Protein AF-0000000074451811 (afdb_homodimer)

InterPro domains:
  IPR000383 Xaa-Pro dipeptidyl-peptidase-like domain [PF02129] (48-204)
  IPR005674 CocE/Serine esterase [TIGR00976] (49-450)
  IPR008979 Galactose-binding-like domain superfamily [SSF49785] (222-471)
  IPR013736 Xaa-Pro dipeptidyl-peptidase, C-terminal [PF08530] (235-457)
  IPR013736 Xaa-Pro dipeptidyl-peptidase, C-terminal [SM00939] (222-468)
  IPR029058 Alpha/Beta hydrolase fold [G3DSA:3.40.50.1820] (48-150)
  IPR029058 Alpha/Beta hydrolase fold [G3DSA:3.40.50.1820] (151-250)
  IPR029058 Alpha/Beta hydrolase fold [SSF53474] (48-269)

pLDDT: mean 90.66, std 14.0, range [34.38, 98.81]

Foldseek 3Di:
DDFDWDKDQWDWDADPVRDTDTDIDTHGPDPPCPDPPDPVCPPPLQQDEQEDEEVSLLVRLLVLLVPDPNYAEYEHEQYALFCADQHQADHQLFGFQVGLLVVLQVCVFVQLDWDDCLVPHDCRVVVSVVCVVPDDPGCSQVSVQCSFCDPVRVVSRNVVPLASRAHEYEYEYEPLARHVQRLLVSLAPHPYHAAYEYYNFASDQQLAGFQHLRFPCVVVVVLVCCCRRVVDPSCNSVAARYWYWFFEDDLFQLPHRYTDTAIFGANGPVGPQWDKWKFFQAPVLETHTDDPPPPPPVVDQRDKDKDKWAAWQCQQQQAFANRDRYSNRHGHWCQVNLVRFRKHKYPFAQFKWKFFFKKKWKFWKFKQFQKFKKKKFKWKAALVGIIHTFWIHMHTPQQQQHRHLVRGGTDDHPDIDMHMIIIGGGTYMRGGRIMIMMTMYRHNPPRGQHAQARMMMMTIGRPGIIMITTTGDDDPVRVVNRVPDDGDGDPHRPPPVDDDQDKAFPFDWDKDWDWDADPVQQKIKIKIKTWNGWIARPVVRKIKGKIKMKMWMDHTRRSQRTKIKMKMKMKIWHDDDPPPPDPPPDDTKMKMKMKIWMWGGHNFKIKIKMWIWMDIPNHTDDIDMDIDIHTDDSD/DDFDWDWDQWDWCADPVRDTDTDIDTHGPDPPCPDPDDPVCPPPLQQDEQEDEEVSLLVRLLVLLVPDPNYAEYEHEQYALFCADQHQADHQLFGFQVGLLVVLQVCVFVQLDWDDCLVPHDCRVVVSVVCVVPDDPGPSQVSVQCSFCDPVRVVSRNVVPLASRAHEYEYEYEPLARHVQRLLVSLAPHPYHAAYEYYNFASDQQLAGFQHLRFPCVVVVVLVCCCRRVVDPSCNSVAARYWYWFFEDDLFQLPHRYTDTAIFGANGPVGPQWDKWKFFQAPVLETHTDDPPPPPPVVDQRDKDKDKWAAWQCQQQQAFANRDRYSNRHGHWCQVNLVRFRKHKYDQAQFKWKFFFKKKKKFWKFKQFQWFKKKKFKWKAALVGIIHTFWIHMHTPQQQQHRHLVRGGTDDHPDIDMHMIIIGGGTYMRGGRIMIMMTMYRHNPPRGQHAQARMMMMTIGRPGIIMITTTGDDDPVRVVNRVPDDGDGDPHRPVPVDDDQDKAFPFDWDKDWDWDADPVQQKIKIKIKTWNGWIARPVVRKIKGKIKMKMWMDHTRRSQATKIKMKMKMKIWHDDPPPPVDPSPDDTKMKMKMKIWMWGGHNFKIKIKMWIWMDIPNHTDDIDMDIDIHTDDSD

Structure (mmCIF, N/CA/C/O backbone):
data_AF-0000000074451811-model_v1
#
loop_
_entity.id
_entity.type
_entity.pdbx_description
1 polymer 'Cocaine esterase'
#
loop_
_atom_site.group_PDB
_atom_site.id
_atom_site.type_symbol
_atom_site.label_atom_id
_atom_site.label_alt_id
_atom_site.label_comp_id
_atom_site.label_asym_id
_atom_site.label_entity_id
_atom_site.label_seq_id
_atom_site.pdbx_PDB_ins_code
_atom_site.Cartn_x
_atom_site.Cartn_y
_atom_site.Cartn_z
_atom_site.occupancy
_atom_site.B_iso_or_equiv
_atom_site.auth_seq_id
_atom_site.auth_comp_id
_atom_site.auth_asym_id
_atom_site.auth_atom_id
_atom_site.pdbx_PDB_model_num
ATOM 1 N N . MET A 1 1 ? -2.268 55.281 -1.851 1 44.53 1 MET A N 1
ATOM 2 C CA . MET A 1 1 ? -1.26 56.312 -2.16 1 44.53 1 MET A CA 1
ATOM 3 C C . MET A 1 1 ? 0.147 55.719 -2.014 1 44.53 1 MET A C 1
ATOM 5 O O . MET A 1 1 ? 0.452 55.062 -1.021 1 44.53 1 MET A O 1
ATOM 9 N N . SER A 1 2 ? 0.677 55.562 -3.072 1 57.09 2 SER A N 1
ATOM 10 C CA . SER A 1 2 ? 2.059 55.094 -3.094 1 57.09 2 SER A CA 1
ATOM 11 C C . SER A 1 2 ? 2.994 56.094 -2.426 1 57.09 2 SER A C 1
ATOM 13 O O . SER A 1 2 ? 2.938 57.312 -2.711 1 57.09 2 SER A O 1
ATOM 15 N N . TYR A 1 3 ? 3.242 55.875 -1.133 1 66.5 3 TYR A N 1
ATOM 16 C CA . TYR A 1 3 ? 4.227 56.75 -0.502 1 66.5 3 TYR A CA 1
ATOM 17 C C . TYR A 1 3 ? 5.645 56.344 -0.867 1 66.5 3 TYR A C 1
ATOM 19 O O . TYR A 1 3 ? 5.895 55.156 -1.157 1 66.5 3 TYR A O 1
ATOM 27 N N . ALA A 1 4 ? 6.281 57.406 -1.153 1 77.69 4 ALA A N 1
ATOM 28 C CA . ALA A 1 4 ? 7.715 57.156 -1.234 1 77.69 4 ALA A CA 1
ATOM 29 C C . ALA A 1 4 ? 8.242 56.594 0.088 1 77.69 4 ALA A C 1
ATOM 31 O O . ALA A 1 4 ? 7.801 57 1.161 1 77.69 4 ALA A O 1
ATOM 32 N N . VAL A 1 5 ? 8.977 55.469 0.064 1 80.88 5 VAL A N 1
ATOM 33 C CA . VAL A 1 5 ? 9.492 54.812 1.264 1 80.88 5 VAL A CA 1
ATOM 34 C C . VAL A 1 5 ? 11.016 54.875 1.272 1 80.88 5 VAL A C 1
ATOM 36 O O . VAL A 1 5 ? 11.656 54.625 0.247 1 80.88 5 VAL A O 1
ATOM 39 N N . HIS A 1 6 ? 11.539 55.469 2.402 1 82.06 6 HIS A N 1
ATOM 40 C CA . HIS A 1 6 ? 12.969 55.375 2.658 1 82.06 6 HIS A CA 1
ATOM 41 C C . HIS A 1 6 ? 13.328 54 3.258 1 82.06 6 HIS A C 1
ATOM 43 O O . HIS A 1 6 ? 12.781 53.625 4.289 1 82.06 6 HIS A O 1
ATOM 49 N N . ARG A 1 7 ? 14.281 53.281 2.586 1 83.44 7 ARG A N 1
ATOM 50 C CA . ARG A 1 7 ? 14.656 51.969 3.039 1 83.44 7 ARG A CA 1
ATOM 51 C C . ARG A 1 7 ? 16.016 51.969 3.732 1 83.44 7 ARG A C 1
ATOM 53 O O . ARG A 1 7 ? 16.969 52.562 3.217 1 83.44 7 ARG A O 1
ATOM 60 N N . ILE A 1 8 ? 16.031 51.469 4.969 1 82.56 8 ILE A N 1
ATOM 61 C CA . ILE A 1 8 ? 17.297 51.188 5.656 1 82.56 8 ILE A CA 1
ATOM 62 C C . ILE A 1 8 ? 17.578 49.688 5.613 1 82.56 8 ILE A C 1
ATOM 64 O O . ILE A 1 8 ? 16.891 48.906 6.258 1 82.56 8 ILE A O 1
ATOM 68 N N . GLN A 1 9 ? 18.609 49.406 4.879 1 78.75 9 GLN A N 1
ATOM 69 C CA . GLN A 1 9 ? 18.906 48 4.633 1 78.75 9 GLN A CA 1
ATOM 70 C C . GLN A 1 9 ? 19.281 47.281 5.926 1 78.75 9 GLN A C 1
ATOM 72 O O . GLN A 1 9 ? 18.906 46.094 6.117 1 78.75 9 GLN A O 1
ATOM 77 N N . THR A 1 10 ? 20.094 47.875 6.746 1 80.69 10 THR A N 1
ATOM 78 C CA . THR A 1 10 ? 20.453 47.25 8.023 1 80.69 10 THR A CA 1
ATOM 79 C C . THR A 1 10 ? 20.5 48.312 9.125 1 80.69 10 THR A C 1
ATOM 81 O O . THR A 1 10 ? 21.297 49.25 9.07 1 80.69 10 THR A O 1
ATOM 84 N N . ALA A 1 11 ? 19.5 48.156 10 1 82.94 11 ALA A N 1
ATOM 85 C CA . ALA A 1 11 ? 19.484 48.969 11.211 1 82.94 11 ALA A CA 1
ATOM 86 C C . ALA A 1 11 ? 19.797 48.125 12.445 1 82.94 11 ALA A C 1
ATOM 88 O O . ALA A 1 11 ? 19.312 47 12.578 1 82.94 11 ALA A O 1
ATOM 89 N N . TRP A 1 12 ? 20.75 48.594 13.25 1 84.38 12 TRP A N 1
ATOM 90 C CA . TRP A 1 12 ? 21.062 47.938 14.508 1 84.38 12 TRP A CA 1
ATOM 91 C C . TRP A 1 12 ? 20.344 48.594 15.68 1 84.38 12 TRP A C 1
ATOM 93 O O . TRP A 1 12 ? 20.578 49.781 15.969 1 84.38 12 TRP A O 1
ATOM 103 N N . ILE A 1 13 ? 19.516 47.812 16.297 1 84.94 13 ILE A N 1
ATOM 104 C CA . ILE A 1 13 ? 18.719 48.312 17.422 1 84.94 13 ILE A CA 1
ATOM 105 C C . ILE A 1 13 ? 19.312 47.812 18.734 1 84.94 13 ILE A C 1
ATOM 107 O O . ILE A 1 13 ? 19.281 46.625 19.016 1 84.94 13 ILE A O 1
ATOM 111 N N . PRO A 1 14 ? 19.875 48.688 19.531 1 87.88 14 PRO A N 1
ATOM 112 C CA . PRO A 1 14 ? 20.453 48.281 20.797 1 87.88 14 PRO A CA 1
ATOM 113 C C . PRO A 1 14 ? 19.406 47.812 21.812 1 87.88 14 PRO A C 1
ATOM 115 O O . PRO A 1 14 ? 18.375 48.469 21.969 1 87.88 14 PRO A O 1
ATOM 118 N N . MET A 1 15 ? 19.688 46.75 22.406 1 87.19 15 MET A N 1
ATOM 119 C CA . MET A 1 15 ? 18.812 46.25 23.453 1 87.19 15 MET A CA 1
ATOM 120 C C . MET A 1 15 ? 19.391 46.531 24.828 1 87.19 15 MET A C 1
ATOM 122 O O . MET A 1 15 ? 20.562 46.906 24.953 1 87.19 15 MET A O 1
ATOM 126 N N . ARG A 1 16 ? 18.641 46.312 25.828 1 86.12 16 ARG A N 1
ATOM 127 C CA . ARG A 1 16 ? 19.031 46.625 27.188 1 86.12 16 ARG A CA 1
ATOM 128 C C . ARG A 1 16 ? 20.172 45.75 27.656 1 86.12 16 ARG A C 1
ATOM 130 O O . ARG A 1 16 ? 20.984 46.156 28.484 1 86.12 16 ARG A O 1
ATOM 137 N N . ASP A 1 17 ? 20.234 44.625 27.125 1 87.5 17 ASP A N 1
ATOM 138 C CA . ASP A 1 17 ? 21.234 43.656 27.578 1 87.5 17 ASP A CA 1
ATOM 139 C C . ASP A 1 17 ? 22.531 43.781 26.766 1 87.5 17 ASP A C 1
ATOM 141 O O . ASP A 1 17 ? 23.422 42.969 26.906 1 87.5 17 ASP A O 1
ATOM 145 N N . GLY A 1 18 ? 22.516 44.719 26 1 85.56 18 GLY A N 1
ATOM 146 C CA . GLY A 1 18 ? 23.734 44.969 25.25 1 85.56 18 GLY A CA 1
ATOM 147 C C . GLY A 1 18 ? 23.734 44.312 23.875 1 85.56 18 GLY A C 1
ATOM 148 O O . GLY A 1 18 ? 24.594 44.594 23.031 1 85.56 18 GLY A O 1
ATOM 149 N N . ILE A 1 19 ? 22.719 43.5 23.641 1 83.44 19 ILE A N 1
ATOM 150 C CA . ILE A 1 19 ? 22.594 42.875 22.344 1 83.44 19 ILE A CA 1
ATOM 151 C C . ILE A 1 19 ? 22.062 43.875 21.328 1 83.44 19 ILE A C 1
ATOM 153 O O . ILE A 1 19 ? 21.312 44.781 21.672 1 83.44 19 ILE A O 1
ATOM 157 N N . ARG A 1 20 ? 22.562 43.688 20.078 1 83.56 20 ARG A N 1
ATOM 158 C CA . ARG A 1 20 ? 22.031 44.5 19 1 83.56 20 ARG A CA 1
ATOM 159 C C . ARG A 1 20 ? 21.188 43.656 18.047 1 83.56 20 ARG A C 1
ATOM 161 O O . ARG A 1 20 ? 21.656 42.656 17.531 1 83.56 20 ARG A O 1
ATOM 168 N N . LEU A 1 21 ? 19.984 44.094 17.797 1 85.69 21 LEU A N 1
ATOM 169 C CA . LEU A 1 21 ? 19.094 43.406 16.875 1 85.69 21 LEU A CA 1
ATOM 170 C C . LEU A 1 21 ? 19.203 44 15.477 1 85.69 21 LEU A C 1
ATOM 172 O O . LEU A 1 21 ? 19.281 45.219 15.32 1 85.69 21 LEU A O 1
ATOM 176 N N . ALA A 1 22 ? 19.438 43.125 14.516 1 83.94 22 ALA A N 1
ATOM 177 C CA . ALA A 1 22 ? 19.438 43.594 13.125 1 83.94 22 ALA A CA 1
ATOM 178 C C . ALA A 1 22 ? 18 43.688 12.594 1 83.94 22 ALA A C 1
ATOM 180 O O . ALA A 1 22 ? 17.156 42.844 12.875 1 83.94 22 ALA A O 1
ATOM 181 N N . ALA A 1 23 ? 17.719 44.844 11.922 1 86.12 23 ALA A N 1
ATOM 182 C CA . ALA A 1 23 ? 16.406 45.031 11.312 1 86.12 23 ALA A CA 1
ATOM 183 C C . ALA A 1 23 ? 16.516 45.75 9.961 1 86.12 23 ALA A C 1
ATOM 185 O O . ALA A 1 23 ? 17.453 46.531 9.742 1 86.12 23 ALA A O 1
ATOM 186 N N . LYS A 1 24 ? 15.672 45.406 9.078 1 83.62 24 LYS A N 1
ATOM 187 C CA . LYS A 1 24 ? 15.422 46.219 7.883 1 83.62 24 LYS A CA 1
ATOM 188 C C . LYS A 1 24 ? 14.219 47.125 8.07 1 83.62 24 LYS A C 1
ATOM 190 O O . LYS A 1 24 ? 13.172 46.688 8.555 1 83.62 24 LYS A O 1
ATOM 195 N N . LEU A 1 25 ? 14.391 48.375 7.762 1 83.06 25 LEU A N 1
ATOM 196 C CA . LEU A 1 25 ? 13.336 49.344 8.031 1 83.06 25 LEU A CA 1
ATOM 197 C C . LEU A 1 25 ? 12.82 49.969 6.738 1 83.06 25 LEU A C 1
ATOM 199 O O . LEU A 1 25 ? 13.594 50.25 5.824 1 83.06 25 LEU A O 1
ATOM 203 N N . TRP A 1 26 ? 11.539 50.062 6.621 1 82.62 26 TRP A N 1
ATOM 204 C CA . TRP A 1 26 ? 10.836 50.844 5.605 1 82.62 26 TRP A CA 1
ATOM 205 C C . TRP A 1 26 ? 10.102 52.031 6.23 1 82.62 26 TRP A C 1
ATOM 207 O O . TRP A 1 26 ? 9.102 51.844 6.934 1 82.62 26 TRP A O 1
ATOM 217 N N . ILE A 1 27 ? 10.562 53.25 5.949 1 80.25 27 ILE A N 1
ATOM 218 C CA . ILE A 1 27 ? 10.039 54.438 6.594 1 80.25 27 ILE A CA 1
ATOM 219 C C . ILE A 1 27 ? 9.336 55.312 5.559 1 80.25 27 ILE A C 1
ATOM 221 O O . ILE A 1 27 ? 9.945 55.75 4.574 1 80.25 27 ILE A O 1
ATOM 225 N N . PRO A 1 28 ? 8.031 55.531 5.758 1 78.44 28 PRO A N 1
ATOM 226 C CA . PRO A 1 28 ? 7.355 56.438 4.824 1 78.44 28 PRO A CA 1
ATOM 227 C C . PRO A 1 28 ? 7.945 57.844 4.848 1 78.44 28 PRO A C 1
ATOM 229 O O . PRO A 1 28 ? 8.32 58.344 5.91 1 78.44 28 PRO A O 1
ATOM 232 N N . GLU A 1 29 ? 8.266 58.406 3.65 1 73.19 29 GLU A N 1
ATOM 233 C CA . GLU A 1 29 ? 8.75 59.781 3.553 1 73.19 29 GLU A CA 1
ATOM 234 C C . GLU A 1 29 ? 7.629 60.781 3.83 1 73.19 29 GLU A C 1
ATOM 236 O O . GLU A 1 29 ? 6.625 60.812 3.113 1 73.19 29 GLU A O 1
ATOM 241 N N . LEU A 1 30 ? 7.398 61.094 5 1 59.97 30 LEU A N 1
ATOM 242 C CA . LEU A 1 30 ? 6.375 62.062 5.328 1 59.97 30 LEU A CA 1
ATOM 243 C C . LEU A 1 30 ? 6.855 63.469 4.996 1 59.97 30 LEU A C 1
ATOM 245 O O . LEU A 1 30 ? 8.055 63.75 5.02 1 59.97 30 LEU A O 1
ATOM 249 N N . GLU A 1 31 ? 6.137 64.25 4.141 1 52.66 31 GLU A N 1
ATOM 250 C CA . GLU A 1 31 ? 6.465 65.688 3.809 1 52.66 31 GLU A CA 1
ATOM 251 C C . GLU A 1 31 ? 7.191 66.375 4.961 1 52.66 31 GLU A C 1
ATOM 253 O O . GLU A 1 31 ? 8.031 67.25 4.742 1 52.66 31 GLU A O 1
ATOM 258 N N . GLU A 1 32 ? 6.656 66.438 6.184 1 47.97 32 GLU A N 1
ATOM 259 C CA . GLU A 1 32 ? 7.352 67.188 7.215 1 47.97 32 GLU A CA 1
ATOM 260 C C . GLU A 1 32 ? 8.664 66.5 7.605 1 47.97 32 GLU A C 1
ATOM 262 O O . GLU A 1 32 ? 8.75 65.25 7.664 1 47.97 32 GLU A O 1
ATOM 267 N N . LYS A 1 33 ? 9.875 67.25 7.539 1 47.31 33 LYS A N 1
ATOM 268 C CA . LYS A 1 33 ? 11.289 66.938 7.738 1 47.31 33 LYS A CA 1
ATOM 269 C C . LYS A 1 33 ? 11.508 66 8.938 1 47.31 33 LYS A C 1
ATOM 271 O O . LYS A 1 33 ? 11.633 66.5 10.07 1 47.31 33 LYS A O 1
ATOM 276 N N . THR A 1 34 ? 10.852 64.938 9.078 1 42.09 34 THR A N 1
ATOM 277 C CA . THR A 1 34 ? 11.312 64.125 10.18 1 42.09 34 THR A CA 1
ATOM 278 C C . THR A 1 34 ? 12.773 63.719 9.992 1 42.09 34 THR A C 1
ATOM 280 O O . THR A 1 34 ? 13.148 63.188 8.945 1 42.09 34 THR A O 1
ATOM 283 N N . SER A 1 35 ? 13.758 64.438 10.57 1 38.16 35 SER A N 1
ATOM 284 C CA . SER A 1 35 ? 15.211 64.312 10.555 1 38.16 35 SER A CA 1
ATOM 285 C C . SER A 1 35 ? 15.594 62.812 10.625 1 38.16 35 SER A C 1
ATOM 287 O O . SER A 1 35 ? 14.898 62.031 11.266 1 38.16 35 SER A O 1
ATOM 289 N N . GLU A 1 36 ? 16.406 62.344 9.781 1 41.03 36 GLU A N 1
ATOM 290 C CA . GLU A 1 36 ? 17.062 61.031 9.625 1 41.03 36 GLU A CA 1
ATOM 291 C C . GLU A 1 36 ? 17.422 60.438 10.984 1 41.03 36 GLU A C 1
ATOM 293 O O . GLU A 1 36 ? 17.891 59.281 11.055 1 41.03 36 GLU A O 1
ATOM 298 N N . THR A 1 37 ? 17.844 61.406 11.984 1 37.34 37 THR A N 1
ATOM 299 C CA . THR A 1 37 ? 18.703 60.875 13.047 1 37.34 37 THR A CA 1
ATOM 300 C C . THR A 1 37 ? 18.031 59.688 13.75 1 37.34 37 THR A C 1
ATOM 302 O O . THR A 1 37 ? 18.641 58.625 13.891 1 37.34 37 THR A O 1
ATOM 305 N N . SER A 1 38 ? 17.609 59.844 15.195 1 38.75 38 SER A N 1
ATOM 306 C CA . SER A 1 38 ? 17.422 58.875 16.266 1 38.75 38 SER A CA 1
ATOM 307 C C . SER A 1 38 ? 16.109 58.125 16.094 1 38.75 38 SER A C 1
ATOM 309 O O . SER A 1 38 ? 15.023 58.719 16.172 1 38.75 38 SER A O 1
ATOM 311 N N . LEU A 1 39 ? 15.953 57.219 15.219 1 44.31 39 LEU A N 1
ATOM 312 C CA . LEU A 1 39 ? 14.914 56.25 15.508 1 44.31 39 LEU A CA 1
ATOM 313 C C . LEU A 1 39 ? 14.648 56.156 17 1 44.31 39 LEU A C 1
ATOM 315 O O . LEU A 1 39 ? 15.18 55.25 17.672 1 44.31 39 LEU A O 1
ATOM 319 N N . GLU A 1 40 ? 14.852 57.125 17.797 1 42.16 40 GLU A N 1
ATOM 320 C CA . GLU A 1 40 ? 14.469 57.062 19.203 1 42.16 40 GLU A CA 1
ATOM 321 C C . GLU A 1 40 ? 13 56.656 19.344 1 42.16 40 GLU A C 1
ATOM 323 O O . GLU A 1 40 ? 12.102 57.469 19.141 1 42.16 40 GLU A O 1
ATOM 328 N N . VAL A 1 41 ? 12.602 55.438 19.203 1 46.09 41 VAL A N 1
ATOM 329 C CA . VAL A 1 41 ? 11.336 54.812 19.578 1 46.09 41 VAL A CA 1
ATOM 330 C C . VAL A 1 41 ? 10.727 55.562 20.766 1 46.09 41 VAL A C 1
ATOM 332 O O . VAL A 1 41 ? 9.547 55.406 21.078 1 46.09 41 VAL A O 1
ATOM 335 N N . GLU A 1 42 ? 11.484 56.375 21.578 1 44.81 42 GLU A N 1
ATOM 336 C CA . GLU A 1 42 ? 10.953 57 22.781 1 44.81 42 GLU A CA 1
ATOM 337 C C . GLU A 1 42 ? 10.047 58.188 22.438 1 44.81 42 GLU A C 1
ATOM 339 O O . GLU A 1 42 ? 9.188 58.562 23.234 1 44.81 42 GLU A O 1
ATOM 344 N N . LYS A 1 43 ? 10.328 58.938 21.516 1 43.44 43 LYS A N 1
ATOM 345 C CA . LYS A 1 43 ? 9.633 60.219 21.406 1 43.44 43 LYS A CA 1
ATOM 346 C C . LYS A 1 43 ? 8.234 60.031 20.844 1 43.44 43 LYS A C 1
ATOM 348 O O . LYS A 1 43 ? 7.434 60.969 20.828 1 43.44 43 LYS A O 1
ATOM 353 N N . TYR A 1 44 ? 7.992 59.156 20.031 1 45.97 44 TYR A N 1
ATOM 354 C CA . TYR A 1 44 ? 6.621 59.062 19.547 1 45.97 44 TYR A CA 1
ATOM 355 C C . TYR A 1 44 ? 5.754 58.219 20.484 1 45.97 44 TYR A C 1
ATOM 357 O O . TYR A 1 44 ? 6.211 57.219 21.031 1 45.97 44 TYR A O 1
ATOM 365 N N . PRO A 1 45 ? 4.773 58.938 21.156 1 54.19 45 PRO A N 1
ATOM 366 C CA . PRO A 1 45 ? 3.812 58.062 21.875 1 54.19 45 PRO A CA 1
ATOM 367 C C . PRO A 1 45 ? 3.508 56.781 21.125 1 54.19 45 PRO A C 1
ATOM 369 O O . PRO A 1 45 ? 3.055 56.812 19.984 1 54.19 45 PRO A O 1
ATOM 372 N N . ALA A 1 46 ? 4.215 55.75 21.297 1 66.06 46 ALA A N 1
ATOM 373 C CA . ALA A 1 46 ? 4.426 54.562 20.453 1 66.06 46 ALA A CA 1
ATOM 374 C C . ALA A 1 46 ? 3.156 53.719 20.359 1 66.06 46 ALA A C 1
ATOM 376 O O . ALA A 1 46 ? 2.619 53.281 21.375 1 66.06 46 ALA A O 1
ATOM 377 N N . ILE A 1 47 ? 2.166 54.188 19.391 1 84 47 ILE A N 1
ATOM 378 C CA . ILE A 1 47 ? 1.085 53.281 19 1 84 47 ILE A CA 1
ATOM 379 C C . ILE A 1 47 ? 1.638 52.156 18.125 1 84 47 ILE A C 1
ATOM 381 O O . ILE A 1 47 ? 2.164 52.406 17.031 1 84 47 ILE A O 1
ATOM 385 N N . LEU A 1 48 ? 1.604 51 18.703 1 90.62 48 LEU A N 1
ATOM 386 C CA . LEU A 1 48 ? 2.242 49.844 18.047 1 90.62 48 LEU A CA 1
ATOM 387 C C . LEU A 1 48 ? 1.225 48.75 17.75 1 90.62 48 LEU A C 1
ATOM 389 O O . LEU A 1 48 ? 0.312 48.531 18.547 1 90.62 48 LEU A O 1
ATOM 393 N N . GLY A 1 49 ? 1.271 48.156 16.547 1 94.5 49 GLY A N 1
ATOM 394 C CA . GLY A 1 49 ? 0.633 46.906 16.203 1 94.5 49 GLY A CA 1
ATOM 395 C C . GLY A 1 49 ? 1.624 45.781 15.898 1 94.5 49 GLY A C 1
ATOM 396 O O . GLY A 1 49 ? 2.695 46.062 15.344 1 94.5 49 GLY A O 1
ATOM 397 N N . MET A 1 50 ? 1.276 44.562 16.297 1 95.62 50 MET A N 1
ATOM 398 C CA . MET A 1 50 ? 2.135 43.438 15.977 1 95.62 50 MET A CA 1
ATOM 399 C C . MET A 1 50 ? 1.442 42.5 15 1 95.62 50 MET A C 1
ATOM 401 O O . MET A 1 50 ? 0.243 42.25 15.117 1 95.62 50 MET A O 1
ATOM 405 N N . TYR A 1 51 ? 2.139 42.125 14.008 1 94.75 51 TYR A N 1
ATOM 406 C CA . TYR A 1 51 ? 1.695 41.25 12.93 1 94.75 51 TYR A CA 1
ATOM 407 C C . TYR A 1 51 ? 2.645 40.062 12.75 1 94.75 51 TYR A C 1
ATOM 409 O O . TYR A 1 51 ? 3.854 40.25 12.602 1 94.75 51 TYR A O 1
ATOM 417 N N . GLY A 1 52 ? 2.102 38.844 12.828 1 96.5 52 GLY A N 1
ATOM 418 C CA . GLY A 1 52 ? 3.008 37.75 12.633 1 96.5 52 GLY A CA 1
ATOM 419 C C . GLY A 1 52 ? 2.289 36.406 12.414 1 96.5 52 GLY A C 1
ATOM 420 O O . GLY A 1 52 ? 1.114 36.281 12.766 1 96.5 52 GLY A O 1
ATOM 421 N N . LYS A 1 53 ? 2.975 35.469 11.766 1 96.94 53 LYS A N 1
ATOM 422 C CA . LYS A 1 53 ? 2.529 34.094 11.516 1 96.94 53 LYS A CA 1
ATOM 423 C C . LYS A 1 53 ? 3.426 33.094 12.227 1 96.94 53 LYS A C 1
ATOM 425 O O . LYS A 1 53 ? 4.641 33.281 12.32 1 96.94 53 LYS A O 1
ATOM 430 N N . SER A 1 54 ? 2.828 32 12.68 1 96.44 54 SER A N 1
ATOM 431 C CA . SER A 1 54 ? 3.6 30.953 13.352 1 96.44 54 SER A CA 1
ATOM 432 C C . SER A 1 54 ? 4.359 31.516 14.547 1 96.44 54 SER A C 1
ATOM 434 O O . SER A 1 54 ? 3.775 32.188 15.406 1 96.44 54 SER A O 1
ATOM 436 N N . TRP A 1 55 ? 5.656 31.453 14.531 1 93.69 55 TRP A N 1
ATOM 437 C CA . TRP A 1 55 ? 6.465 32 15.625 1 93.69 55 TRP A CA 1
ATOM 438 C C . TRP A 1 55 ? 6.133 33.469 15.883 1 93.69 55 TRP A C 1
ATOM 440 O O . TRP A 1 55 ? 6.027 33.875 17.031 1 93.69 55 TRP A O 1
ATOM 450 N N . GLY A 1 56 ? 5.949 34.188 14.82 1 95.75 56 GLY A N 1
ATOM 451 C CA . GLY A 1 56 ? 5.559 35.594 14.961 1 95.75 56 GLY A CA 1
ATOM 452 C C . GLY A 1 56 ? 4.184 35.781 15.578 1 95.75 56 GLY A C 1
ATOM 453 O O . GLY A 1 56 ? 3.941 36.719 16.297 1 95.75 56 GLY A O 1
ATOM 454 N N . GLY A 1 57 ? 3.293 34.844 15.227 1 96.75 57 GLY A N 1
ATOM 455 C CA . GLY A 1 57 ? 1.977 34.875 15.844 1 96.75 57 GLY A CA 1
ATOM 456 C C . GLY A 1 57 ? 2.01 34.562 17.328 1 96.75 57 GLY A C 1
ATOM 457 O O . GLY A 1 57 ? 1.31 35.188 18.109 1 96.75 57 GLY A O 1
ATOM 458 N N . PHE A 1 58 ? 2.852 33.625 17.734 1 95.62 58 PHE A N 1
ATOM 459 C CA . PHE A 1 58 ? 3.051 33.281 19.141 1 95.62 58 PHE A CA 1
ATOM 460 C C . PHE A 1 58 ? 3.543 34.5 19.906 1 95.62 58 PHE A C 1
ATOM 462 O O . PHE A 1 58 ? 3.002 34.844 20.969 1 95.62 58 PHE A O 1
ATOM 469 N N . ASN A 1 59 ? 4.527 35.125 19.328 1 96.5 59 ASN A N 1
ATOM 470 C CA . ASN A 1 59 ? 5.137 36.281 19.984 1 96.5 59 ASN A CA 1
ATOM 471 C C . ASN A 1 59 ? 4.125 37.406 20.188 1 96.5 59 ASN A C 1
ATOM 473 O O . ASN A 1 59 ? 4.121 38.031 21.234 1 96.5 59 ASN A O 1
ATOM 477 N N . GLY A 1 60 ? 3.348 37.656 19.109 1 97.25 60 GLY A N 1
ATOM 478 C CA . GLY A 1 60 ? 2.316 38.656 19.25 1 97.25 60 GLY A CA 1
ATOM 479 C C . GLY A 1 60 ? 1.392 38.406 20.422 1 97.25 60 GLY A C 1
ATOM 480 O O . GLY A 1 60 ? 1.111 39.312 21.219 1 97.25 60 GLY A O 1
ATOM 481 N N . LEU A 1 61 ? 0.938 37.219 20.594 1 98.12 61 LEU A N 1
ATOM 482 C CA . LEU A 1 61 ? 0.05 36.844 21.688 1 98.12 61 LEU A CA 1
ATOM 483 C C . LEU A 1 61 ? 0.764 36.938 23.031 1 98.12 61 LEU A C 1
ATOM 485 O O . LEU A 1 61 ? 0.202 37.469 24 1 98.12 61 LEU A O 1
ATOM 489 N N . GLN A 1 62 ? 1.956 36.5 23.109 1 97.94 62 GLN A N 1
ATOM 490 C CA . GLN A 1 62 ? 2.717 36.469 24.359 1 97.94 62 GLN A CA 1
ATOM 491 C C . GLN A 1 62 ? 3.068 37.875 24.812 1 97.94 62 GLN A C 1
ATOM 493 O O . GLN A 1 62 ? 3.016 38.188 26 1 97.94 62 GLN A O 1
ATOM 498 N N . VAL A 1 63 ? 3.467 38.719 23.859 1 97.06 63 VAL A N 1
ATOM 499 C CA . VAL A 1 63 ? 3.75 40.094 24.188 1 97.06 63 VAL A CA 1
ATOM 500 C C . VAL A 1 63 ? 2.469 40.781 24.641 1 97.06 63 VAL A C 1
ATOM 502 O O . VAL A 1 63 ? 2.477 41.562 25.609 1 97.06 63 VAL A O 1
ATOM 505 N N . ALA A 1 64 ? 1.371 40.562 23.969 1 97.88 64 ALA A N 1
ATOM 506 C CA . ALA A 1 64 ? 0.09 41.156 24.359 1 97.88 64 ALA A CA 1
ATOM 507 C C . ALA A 1 64 ? -0.27 40.781 25.797 1 97.88 64 ALA A C 1
ATOM 509 O O . ALA A 1 64 ? -0.822 41.594 26.531 1 97.88 64 ALA A O 1
ATOM 510 N N . ALA A 1 65 ? 0.02 39.594 26.188 1 97.44 65 ALA A N 1
ATOM 511 C CA . ALA A 1 65 ? -0.29 39.125 27.531 1 97.44 65 ALA A CA 1
ATOM 512 C C . ALA A 1 65 ? 0.495 39.875 28.578 1 97.44 65 ALA A C 1
ATOM 514 O O . ALA A 1 65 ? 0.088 39.938 29.75 1 97.44 65 ALA A O 1
ATOM 515 N N . ARG A 1 66 ? 1.568 40.469 28.156 1 96.31 66 ARG A N 1
ATOM 516 C CA . ARG A 1 66 ? 2.375 41.281 29.062 1 96.31 66 ARG A CA 1
ATOM 517 C C . ARG A 1 66 ? 1.843 42.719 29.156 1 96.31 66 ARG A C 1
ATOM 519 O O . ARG A 1 66 ? 2.279 43.5 30 1 96.31 66 ARG A O 1
ATOM 526 N N . GLN A 1 67 ? 1.105 43.156 28.312 1 95.12 67 GLN A N 1
ATOM 527 C CA . GLN A 1 67 ? 0.324 44.375 28.328 1 95.12 67 GLN A CA 1
ATOM 528 C C . GLN A 1 67 ? 1.227 45.625 28.219 1 95.12 67 GLN A C 1
ATOM 530 O O . GLN A 1 67 ? 1.126 46.531 29.016 1 95.12 67 GLN A O 1
ATOM 535 N N . PRO A 1 68 ? 2.066 45.562 27.297 1 93.62 68 PRO A N 1
ATOM 536 C CA . PRO A 1 68 ? 2.779 46.812 27.109 1 93.62 68 PRO A CA 1
ATOM 537 C C . PRO A 1 68 ? 1.85 47.969 26.734 1 93.62 68 PRO A C 1
ATOM 539 O O . PRO A 1 68 ? 0.93 47.781 25.938 1 93.62 68 PRO A O 1
ATOM 542 N N . THR A 1 69 ? 2.113 49.125 27.156 1 90.94 69 THR A N 1
ATOM 543 C CA . THR A 1 69 ? 1.218 50.281 27 1 90.94 69 THR A CA 1
ATOM 544 C C . THR A 1 69 ? 1.142 50.688 25.531 1 90.94 69 THR A C 1
ATOM 546 O O . THR A 1 69 ? 0.097 51.156 25.062 1 90.94 69 THR A O 1
ATOM 549 N N . ALA A 1 70 ? 2.203 50.469 24.844 1 91.62 70 ALA A N 1
ATOM 550 C CA . ALA A 1 70 ? 2.289 50.938 23.469 1 91.62 70 ALA A CA 1
ATOM 551 C C . ALA A 1 70 ? 1.523 50.031 22.531 1 91.62 70 ALA A C 1
ATOM 553 O O . ALA A 1 70 ? 1.105 50.438 21.438 1 91.62 70 ALA A O 1
ATOM 554 N N . LEU A 1 71 ? 1.316 48.812 22.906 1 95.19 71 LEU A N 1
ATOM 555 C CA . LEU A 1 71 ? 0.688 47.812 22.016 1 95.19 71 LEU A CA 1
ATOM 556 C C . LEU A 1 71 ? -0.829 48 22.016 1 95.19 71 LEU A C 1
ATOM 558 O O . LEU A 1 71 ? -1.477 47.781 23.047 1 95.19 71 LEU A O 1
ATOM 562 N N . LYS A 1 72 ? -1.375 48.312 20.859 1 96.06 72 LYS A N 1
ATOM 563 C CA . LYS A 1 72 ? -2.799 48.625 20.797 1 96.06 72 LYS A CA 1
ATOM 564 C C . LYS A 1 72 ? -3.594 47.5 20.188 1 96.06 72 LYS A C 1
ATOM 566 O O . LYS A 1 72 ? -4.797 47.375 20.406 1 96.06 72 LYS A O 1
ATOM 571 N N . THR A 1 73 ? -2.932 46.656 19.391 1 97.81 73 THR A N 1
ATOM 572 C CA . THR A 1 73 ? -3.602 45.531 18.781 1 97.81 73 THR A CA 1
ATOM 573 C C . THR A 1 73 ? -2.584 44.562 18.188 1 97.81 73 THR A C 1
ATOM 575 O O . THR A 1 73 ? -1.409 44.875 18.047 1 97.81 73 THR A O 1
ATOM 578 N N . ILE A 1 74 ? -3.047 43.312 17.938 1 98.19 74 ILE A N 1
ATOM 579 C CA . ILE A 1 74 ? -2.193 42.312 17.297 1 98.19 74 ILE A CA 1
ATOM 580 C C . ILE A 1 74 ? -2.988 41.562 16.234 1 98.19 74 ILE A C 1
ATOM 582 O O . ILE A 1 74 ? -4.215 41.469 16.312 1 98.19 74 ILE A O 1
ATOM 586 N N . ILE A 1 75 ? -2.346 41.094 15.195 1 98.56 75 ILE A N 1
ATOM 587 C CA . ILE A 1 75 ? -2.811 40.125 14.227 1 98.56 75 ILE A CA 1
ATOM 588 C C . ILE A 1 75 ? -1.943 38.875 14.32 1 98.56 75 ILE A C 1
ATOM 590 O O . ILE A 1 75 ? -0.735 38.906 14.078 1 98.56 75 ILE A O 1
ATOM 594 N N . SER A 1 76 ? -2.525 37.781 14.711 1 98.44 76 SER A N 1
ATOM 595 C CA . SER A 1 76 ? -1.823 36.5 14.906 1 98.44 76 SER A CA 1
ATOM 596 C C . SER A 1 76 ? -2.355 35.438 13.969 1 98.44 76 SER A C 1
ATOM 598 O O . SER A 1 76 ? -3.541 35.094 14.008 1 98.44 76 SER A O 1
ATOM 600 N N . ALA A 1 77 ? -1.442 34.906 13.117 1 98.12 77 ALA A N 1
ATOM 601 C CA . ALA A 1 77 ? -1.846 33.875 12.164 1 98.12 77 ALA A CA 1
ATOM 602 C C . ALA A 1 77 ? -1.177 32.531 12.477 1 98.12 77 ALA A C 1
ATOM 604 O O . ALA A 1 77 ? 0.003 32.5 12.828 1 98.12 77 ALA A O 1
ATOM 605 N N . ASP A 1 78 ? -1.97 31.469 12.391 1 97.38 78 ASP A N 1
ATOM 606 C CA . ASP A 1 78 ? -1.459 30.109 12.477 1 97.38 78 ASP A CA 1
ATOM 607 C C . ASP A 1 78 ? -0.59 29.922 13.719 1 97.38 78 ASP A C 1
ATOM 609 O O . ASP A 1 78 ? 0.551 29.469 13.625 1 97.38 78 ASP A O 1
ATOM 613 N N . SER A 1 79 ? -1.111 30.25 14.836 1 96.56 79 SER A N 1
ATOM 614 C CA . SER A 1 79 ? -0.432 30.141 16.125 1 96.56 79 SER A CA 1
ATOM 615 C C . SER A 1 79 ? -1.31 29.422 17.141 1 96.56 79 SER A C 1
ATOM 617 O O . SER A 1 79 ? -2.363 28.891 16.797 1 96.56 79 SER A O 1
ATOM 619 N N . SER A 1 80 ? -0.795 29.328 18.406 1 95.44 80 SER A N 1
ATOM 620 C CA . SER A 1 80 ? -1.55 28.578 19.406 1 95.44 80 SER A CA 1
ATOM 621 C C . SER A 1 80 ? -1.554 29.297 20.75 1 95.44 80 SER A C 1
ATOM 623 O O . SER A 1 80 ? -0.633 30.062 21.047 1 95.44 80 SER A O 1
ATOM 625 N N . ASP A 1 81 ? -2.627 29.078 21.453 1 97.19 81 ASP A N 1
ATOM 626 C CA . ASP A 1 81 ? -2.764 29.578 22.812 1 97.19 81 ASP A CA 1
ATOM 627 C C . ASP A 1 81 ? -2.193 28.594 23.828 1 97.19 81 ASP A C 1
ATOM 629 O O . ASP A 1 81 ? -2.002 28.922 25 1 97.19 81 ASP A O 1
ATOM 633 N N . ASP A 1 82 ? -1.93 27.391 23.375 1 96.81 82 ASP A N 1
ATOM 634 C CA . ASP A 1 82 ? -1.435 26.312 24.234 1 96.81 82 ASP A CA 1
ATOM 635 C C . ASP A 1 82 ? -0.321 25.531 23.547 1 96.81 82 ASP A C 1
ATOM 637 O O . ASP A 1 82 ? -0.579 24.766 22.609 1 96.81 82 ASP A O 1
ATOM 641 N N . ARG A 1 83 ? 0.835 25.594 24.078 1 96.25 83 ARG A N 1
ATOM 642 C CA . ARG A 1 83 ? 2.027 25.078 23.406 1 96.25 83 ARG A CA 1
ATOM 643 C C . ARG A 1 83 ? 2.109 23.562 23.547 1 96.25 83 ARG A C 1
ATOM 645 O O . ARG A 1 83 ? 2.877 22.906 22.828 1 96.25 83 ARG A O 1
ATOM 652 N N . TYR A 1 84 ? 1.343 22.906 24.453 1 96.31 84 TYR A N 1
ATOM 653 C CA . TYR A 1 84 ? 1.388 21.453 24.641 1 96.31 84 TYR A CA 1
ATOM 654 C C . TYR A 1 84 ? 0.328 20.766 23.797 1 96.31 84 TYR A C 1
ATOM 656 O O . TYR A 1 84 ? 0.626 19.797 23.078 1 96.31 84 TYR A O 1
ATOM 664 N N . VAL A 1 85 ? -0.876 21.188 23.75 1 90.44 85 VAL A N 1
ATOM 665 C CA . VAL A 1 85 ? -2.029 20.438 23.266 1 90.44 85 VAL A CA 1
ATOM 666 C C . VAL A 1 85 ? -2.156 20.625 21.75 1 90.44 85 VAL A C 1
ATOM 668 O O . VAL A 1 85 ? -2.707 19.75 21.062 1 90.44 85 VAL A O 1
ATOM 671 N N . ASP A 1 86 ? -1.768 21.688 21.172 1 87.94 86 ASP A N 1
ATOM 672 C CA . ASP A 1 86 ? -2.059 21.906 19.766 1 87.94 86 ASP A CA 1
ATOM 673 C C . ASP A 1 86 ? -0.854 22.516 19.047 1 87.94 86 ASP A C 1
ATOM 675 O O . ASP A 1 86 ? -1.004 23.422 18.234 1 87.94 86 ASP A O 1
ATOM 679 N N . ASP A 1 87 ? 0.288 22.203 19.359 1 92.69 87 ASP A N 1
ATOM 680 C CA . ASP A 1 87 ? 1.497 22.594 18.641 1 92.69 87 ASP A CA 1
ATOM 681 C C . ASP A 1 87 ? 2.178 21.375 18.016 1 92.69 87 ASP A C 1
ATOM 683 O O . ASP A 1 87 ? 1.564 20.312 17.891 1 92.69 87 ASP A O 1
ATOM 687 N N . ILE A 1 88 ? 3.324 21.516 17.516 1 94.62 88 ILE A N 1
ATOM 688 C CA . ILE A 1 88 ? 4 20.531 16.688 1 94.62 88 ILE A CA 1
ATOM 689 C C . ILE A 1 88 ? 4.598 19.438 17.562 1 94.62 88 ILE A C 1
ATOM 691 O O . ILE A 1 88 ? 5.27 18.531 17.062 1 94.62 88 ILE A O 1
ATOM 695 N N . HIS A 1 89 ? 4.32 19.422 18.906 1 96.12 89 HIS A N 1
ATOM 696 C CA . HIS A 1 89 ? 5.031 18.547 19.828 1 96.12 89 HIS A CA 1
ATOM 697 C C . HIS A 1 89 ? 4.156 17.359 20.266 1 96.12 89 HIS A C 1
ATOM 699 O O . HIS A 1 89 ? 4.516 16.203 20.047 1 96.12 89 HIS A O 1
ATOM 705 N N . TYR A 1 90 ? 3.012 17.703 20.844 1 96.81 90 TYR A N 1
ATOM 706 C CA . TYR A 1 90 ? 2.104 16.703 21.391 1 96.81 90 TYR A CA 1
ATOM 707 C C . TYR A 1 90 ? 0.668 16.969 20.953 1 96.81 90 TYR A C 1
ATOM 709 O O . TYR A 1 90 ? 0.293 18.125 20.719 1 96.81 90 TYR A O 1
ATOM 717 N N . ARG A 1 91 ? -0.095 15.953 20.844 1 96.12 91 ARG A N 1
ATOM 718 C CA . ARG A 1 91 ? -1.534 15.992 20.609 1 96.12 91 ARG A CA 1
ATOM 719 C C . ARG A 1 91 ? -2.24 14.836 21.297 1 96.12 91 ARG A C 1
ATOM 721 O O . ARG A 1 91 ? -1.851 13.672 21.141 1 96.12 91 ARG A O 1
ATOM 728 N N . GLY A 1 92 ? -3.26 15.117 22.062 1 96.94 92 GLY A N 1
ATOM 729 C CA . GLY A 1 92 ? -3.973 14.07 22.781 1 96.94 92 GLY A CA 1
ATOM 730 C C . GLY A 1 92 ? -3.08 13.273 23.719 1 96.94 92 GLY A C 1
ATOM 731 O O . GLY A 1 92 ? -3.314 12.086 23.953 1 96.94 92 GLY A O 1
ATOM 732 N N . GLY A 1 93 ? -2.016 13.875 24.156 1 97.56 93 GLY A N 1
ATOM 733 C CA . GLY A 1 93 ? -1.078 13.195 25.031 1 97.56 93 GLY A CA 1
ATOM 734 C C . GLY A 1 93 ? -0.097 12.305 24.281 1 97.56 93 GLY A C 1
ATOM 735 O O . GLY A 1 93 ? 0.696 11.594 24.906 1 97.56 93 GLY A O 1
ATOM 736 N N . CYS A 1 94 ? -0.13 12.312 23 1 97.69 94 CYS A N 1
ATOM 737 C CA . CYS A 1 94 ? 0.762 11.508 22.172 1 97.69 94 CYS A CA 1
ATOM 738 C C . CYS A 1 94 ? 1.869 12.367 21.578 1 97.69 94 CYS A C 1
ATOM 740 O O . CYS A 1 94 ? 1.672 13.555 21.328 1 97.69 94 CYS A O 1
ATOM 742 N N . ILE A 1 95 ? 3.041 11.773 21.312 1 98 95 ILE A N 1
ATOM 743 C CA . ILE A 1 95 ? 4.133 12.445 20.609 1 98 95 ILE A CA 1
ATOM 744 C C . ILE A 1 95 ? 3.826 12.516 19.125 1 98 95 ILE A C 1
ATOM 746 O O . ILE A 1 95 ? 3.5 11.508 18.484 1 98 95 ILE A O 1
ATOM 750 N N . LEU A 1 96 ? 3.916 13.68 18.578 1 97.19 96 LEU A N 1
ATOM 751 C CA . LEU A 1 96 ? 3.727 13.805 17.141 1 97.19 96 LEU A CA 1
ATOM 752 C C . LEU A 1 96 ? 4.969 13.336 16.391 1 97.19 96 LEU A C 1
ATOM 754 O O . LEU A 1 96 ? 5.93 14.094 16.234 1 97.19 96 LEU A O 1
ATOM 758 N N . GLY A 1 97 ? 4.879 12.18 15.93 1 94.12 97 GLY A N 1
ATOM 759 C CA . GLY A 1 97 ? 6.012 11.57 15.258 1 94.12 97 GLY A CA 1
ATOM 760 C C . GLY A 1 97 ? 6.375 12.258 13.953 1 94.12 97 GLY A C 1
ATOM 761 O O . GLY A 1 97 ? 7.555 12.414 13.633 1 94.12 97 GLY A O 1
ATOM 762 N N . ARG A 1 98 ? 5.453 12.75 13.289 1 92.25 98 ARG A N 1
ATOM 763 C CA . ARG A 1 98 ? 5.645 13.336 11.961 1 92.25 98 ARG A CA 1
ATOM 764 C C . ARG A 1 98 ? 6.07 14.797 12.062 1 92.25 98 ARG A C 1
ATOM 766 O O . ARG A 1 98 ? 6.535 15.383 11.086 1 92.25 98 ARG A O 1
ATOM 773 N N . GLU A 1 99 ? 6.008 15.391 13.258 1 94.81 99 GLU A N 1
ATOM 774 C CA . GLU A 1 99 ? 6.172 16.844 13.328 1 94.81 99 GLU A CA 1
ATOM 775 C C . GLU A 1 99 ? 7.344 17.219 14.234 1 94.81 99 GLU A C 1
ATOM 777 O O . GLU A 1 99 ? 8.172 18.047 13.867 1 94.81 99 GLU A O 1
ATOM 782 N N . MET A 1 100 ? 7.469 16.578 15.344 1 96.69 100 MET A N 1
ATOM 783 C CA . MET A 1 100 ? 8.367 17.078 16.375 1 96.69 100 MET A CA 1
ATOM 784 C C . MET A 1 100 ? 9.812 17.047 15.906 1 96.69 100 MET A C 1
ATOM 786 O O . MET A 1 100 ? 10.492 18.078 15.906 1 96.69 100 MET A O 1
ATOM 790 N N . LEU A 1 101 ? 10.266 15.844 15.508 1 97.88 101 LEU A N 1
ATOM 791 C CA . LEU A 1 101 ? 11.648 15.758 15.039 1 97.88 101 LEU A CA 1
ATOM 792 C C . LEU A 1 101 ? 11.844 16.578 13.766 1 97.88 101 LEU A C 1
ATOM 794 O O . LEU A 1 101 ? 12.891 17.203 13.578 1 97.88 101 LEU A O 1
ATOM 798 N N . SER A 1 102 ? 10.891 16.562 12.922 1 97 102 SER A N 1
ATOM 799 C CA . SER A 1 102 ? 10.977 17.281 11.648 1 97 102 SER A CA 1
ATOM 800 C C . SER A 1 102 ? 11.203 18.766 11.859 1 97 102 SER A C 1
ATOM 802 O O . SER A 1 102 ? 12.062 19.375 11.211 1 97 102 SER A O 1
ATOM 804 N N . TRP A 1 103 ? 10.445 19.328 12.727 1 96.38 103 TRP A N 1
ATOM 805 C CA . TRP A 1 103 ? 10.594 20.75 12.984 1 96.38 103 TRP A CA 1
ATOM 806 C C . TRP A 1 103 ? 11.914 21.047 13.68 1 96.38 103 TRP A C 1
ATOM 808 O O . TRP A 1 103 ? 12.578 22.031 13.359 1 96.38 103 TRP A O 1
ATOM 818 N N . SER A 1 104 ? 12.242 20.25 14.641 1 97.69 104 SER A N 1
ATOM 819 C CA . SER A 1 104 ? 13.539 20.422 15.297 1 97.69 104 SER A CA 1
ATOM 820 C C . SER A 1 104 ? 14.68 20.375 14.289 1 97.69 104 SER A C 1
ATOM 822 O O . SER A 1 104 ? 15.609 21.172 14.352 1 97.69 104 SER A O 1
ATOM 824 N N . HIS A 1 105 ? 14.602 19.422 13.414 1 97.94 105 HIS A N 1
ATOM 825 C CA . HIS A 1 105 ? 15.594 19.25 12.352 1 97.94 105 HIS A CA 1
ATOM 826 C C . HIS A 1 105 ? 15.672 20.5 11.484 1 97.94 105 HIS A C 1
ATOM 828 O O . HIS A 1 105 ? 16.766 21 11.188 1 97.94 105 HIS A O 1
ATOM 834 N N . LEU A 1 106 ? 14.586 20.969 11.094 1 96.69 106 LEU A N 1
ATOM 835 C CA . LEU A 1 106 ? 14.523 22.125 10.219 1 96.69 106 LEU A CA 1
ATOM 836 C C . LEU A 1 106 ? 15.133 23.344 10.891 1 96.69 106 LEU A C 1
ATOM 838 O O . LEU A 1 106 ? 15.898 24.094 10.266 1 96.69 106 LEU A O 1
ATOM 842 N N . MET A 1 107 ? 14.797 23.547 12.086 1 96.31 107 MET A N 1
ATOM 843 C CA . MET A 1 107 ? 15.328 24.703 12.805 1 96.31 107 MET A CA 1
ATOM 844 C C . MET A 1 107 ? 16.828 24.578 13.016 1 96.31 107 MET A C 1
ATOM 846 O O . MET A 1 107 ? 17.562 25.562 12.969 1 96.31 107 MET A O 1
ATOM 850 N N . LEU A 1 108 ? 17.234 23.344 13.281 1 97.19 108 LEU A N 1
ATOM 851 C CA . LEU A 1 108 ? 18.672 23.125 13.383 1 97.19 108 LEU A CA 1
ATOM 852 C C . LEU A 1 108 ? 19.375 23.5 12.086 1 97.19 108 LEU A C 1
ATOM 854 O O . LEU A 1 108 ? 20.422 24.156 12.102 1 97.19 108 LEU A O 1
ATOM 858 N N . LEU A 1 109 ? 18.797 23.125 11.031 1 96.62 109 LEU A N 1
ATOM 859 C CA . LEU A 1 109 ? 19.344 23.406 9.703 1 96.62 109 LEU A CA 1
ATOM 860 C C . LEU A 1 109 ? 19.328 24.906 9.422 1 96.62 109 LEU A C 1
ATOM 862 O O . LEU A 1 109 ? 20.344 25.453 8.984 1 96.62 109 LEU A O 1
ATOM 866 N N . TYR A 1 110 ? 18.281 25.609 9.695 1 95.62 110 TYR A N 1
ATOM 867 C CA . TYR A 1 110 ? 18.141 27.031 9.406 1 95.62 110 TYR A CA 1
ATOM 868 C C . TYR A 1 110 ? 19.016 27.875 10.312 1 95.62 110 TYR A C 1
ATOM 870 O O . TYR A 1 110 ? 19.625 28.859 9.867 1 95.62 110 TYR A O 1
ATOM 878 N N . ASN A 1 111 ? 19.062 27.484 11.492 1 95.19 111 ASN A N 1
ATOM 879 C CA . ASN A 1 111 ? 19.875 28.234 12.445 1 95.19 111 ASN A CA 1
ATOM 880 C C . ASN A 1 111 ? 21.359 28.094 12.156 1 95.19 111 ASN A C 1
ATOM 882 O O . ASN A 1 111 ? 22.172 28.891 12.617 1 95.19 111 ASN A O 1
ATOM 886 N N . ALA A 1 112 ? 21.672 27.109 11.422 1 96.75 112 ALA A N 1
ATOM 887 C CA . ALA A 1 112 ? 23.078 26.859 11.125 1 96.75 112 ALA A CA 1
ATOM 888 C C . ALA A 1 112 ? 23.547 27.672 9.914 1 96.75 112 ALA A C 1
ATOM 890 O O . ALA A 1 112 ? 24.734 27.703 9.594 1 96.75 112 ALA A O 1
ATOM 891 N N . ARG A 1 113 ? 22.688 28.375 9.258 1 95.25 113 ARG A N 1
ATOM 892 C CA . ARG A 1 113 ? 23.047 29.172 8.094 1 95.25 113 ARG A CA 1
ATOM 893 C C . ARG A 1 113 ? 23.938 30.344 8.492 1 95.25 113 ARG A C 1
ATOM 895 O O . ARG A 1 113 ? 23.844 30.859 9.602 1 95.25 113 ARG A O 1
ATOM 902 N N . PRO A 1 114 ? 24.781 30.812 7.539 1 94.06 114 PRO A N 1
ATOM 903 C CA . PRO A 1 114 ? 25.672 31.938 7.832 1 94.06 114 PRO A CA 1
ATOM 904 C C . PRO A 1 114 ? 24.969 33.281 7.695 1 94.06 114 PRO A C 1
ATOM 906 O O . PRO A 1 114 ? 23.938 33.375 7.039 1 94.06 114 PRO A O 1
ATOM 909 N N . PRO A 1 115 ? 25.578 34.25 8.43 1 90 115 PRO A N 1
ATOM 910 C CA . PRO A 1 115 ? 25.188 35.594 8.008 1 90 115 PRO A CA 1
ATOM 911 C C . PRO A 1 115 ? 25.672 35.938 6.605 1 90 115 PRO A C 1
ATOM 913 O O . PRO A 1 115 ? 26.641 35.344 6.121 1 90 115 PRO A O 1
ATOM 916 N N . TYR A 1 116 ? 25.016 36.812 6.047 1 86.62 116 TYR A N 1
ATOM 917 C CA . TYR A 1 116 ? 25.469 37.25 4.727 1 86.62 116 TYR A CA 1
ATOM 918 C C . TYR A 1 116 ? 26.703 38.125 4.84 1 86.62 116 TYR A C 1
ATOM 920 O O . TYR A 1 116 ? 26.672 39.156 5.523 1 86.62 116 TYR A O 1
ATOM 928 N N . PRO A 1 117 ? 27.688 37.75 4.094 1 86.12 117 PRO A N 1
ATOM 929 C CA . PRO A 1 117 ? 28.938 38.5 4.18 1 86.12 117 PRO A CA 1
ATOM 930 C C . PRO A 1 117 ? 28.75 40 3.869 1 86.12 117 PRO A C 1
ATOM 932 O O . PRO A 1 117 ? 29.359 40.844 4.52 1 86.12 117 PRO A O 1
ATOM 935 N N . GLU A 1 118 ? 27.922 40.312 2.947 1 80.88 118 GLU A N 1
ATOM 936 C CA . GLU A 1 118 ? 27.734 41.719 2.516 1 80.88 118 GLU A CA 1
ATOM 937 C C . GLU A 1 118 ? 27.125 42.562 3.631 1 80.88 118 GLU A C 1
ATOM 939 O O . GLU A 1 118 ? 27.391 43.75 3.73 1 80.88 118 GLU A O 1
ATOM 944 N N . ASN A 1 119 ? 26.359 41.969 4.406 1 78.81 119 ASN A N 1
ATOM 945 C CA . ASN A 1 119 ? 25.688 42.688 5.469 1 78.81 119 ASN A CA 1
ATOM 946 C C . ASN A 1 119 ? 26.484 42.656 6.766 1 78.81 119 ASN A C 1
ATOM 948 O O . ASN A 1 119 ? 26.438 43.625 7.547 1 78.81 119 ASN A O 1
ATOM 952 N N . PHE A 1 120 ? 27.219 41.625 6.934 1 83.5 120 PHE A N 1
ATOM 953 C CA . PHE A 1 120 ? 27.891 41.438 8.219 1 83.5 120 PHE A CA 1
ATOM 954 C C . PHE A 1 120 ? 29.297 42 8.18 1 83.5 120 PHE A C 1
ATOM 956 O O . PHE A 1 120 ? 29.797 42.5 9.188 1 83.5 120 PHE A O 1
ATOM 963 N N . GLY A 1 121 ? 29.953 41.875 7.023 1 83.88 121 GLY A N 1
ATOM 964 C CA . GLY A 1 121 ? 31.328 42.375 6.895 1 83.88 121 GLY A CA 1
ATOM 965 C C . GLY A 1 121 ? 32.344 41.25 6.863 1 83.88 121 GLY A C 1
ATOM 966 O O . GLY A 1 121 ? 32 40.094 6.75 1 83.88 121 GLY A O 1
ATOM 967 N N . PRO A 1 122 ? 33.562 41.625 6.965 1 87.5 122 PRO A N 1
ATOM 968 C CA . PRO A 1 122 ? 34.656 40.688 6.699 1 87.5 122 PRO A CA 1
ATOM 969 C C . PRO A 1 122 ? 34.75 39.594 7.758 1 87.5 122 PRO A C 1
ATOM 971 O O . PRO A 1 122 ? 35.375 38.531 7.512 1 87.5 122 PRO A O 1
ATOM 974 N N . ARG A 1 123 ? 34.219 39.812 8.891 1 92.06 123 ARG A N 1
ATOM 975 C CA . ARG A 1 123 ? 34.344 38.812 9.969 1 92.06 123 ARG A CA 1
ATOM 976 C C . ARG A 1 123 ? 33.156 37.844 9.969 1 92.06 123 ARG A C 1
ATOM 978 O O . ARG A 1 123 ? 32.938 37.156 10.953 1 92.06 123 ARG A O 1
ATOM 985 N N . TRP A 1 124 ? 32.438 37.75 8.891 1 92.38 124 TRP A N 1
ATOM 986 C CA . TRP A 1 124 ? 31.203 36.969 8.82 1 92.38 124 TRP A CA 1
ATOM 987 C C . TRP A 1 124 ? 31.469 35.469 9.102 1 92.38 124 TRP A C 1
ATOM 989 O O . TRP A 1 124 ? 30.703 34.812 9.797 1 92.38 124 TRP A O 1
ATOM 999 N N . LYS A 1 125 ? 32.594 34.938 8.578 1 93.94 125 LYS A N 1
ATOM 1000 C CA . LYS A 1 125 ? 32.906 33.531 8.75 1 93.94 125 LYS A CA 1
ATOM 1001 C C . LYS A 1 125 ? 33.219 33.219 10.211 1 93.94 125 LYS A C 1
ATOM 1003 O O . LYS A 1 125 ? 32.75 32.188 10.734 1 93.94 125 LYS A O 1
ATOM 1008 N N . GLU A 1 126 ? 34 34.062 10.773 1 94.81 126 GLU A N 1
ATOM 1009 C CA . GLU A 1 126 ? 34.312 33.875 12.188 1 94.81 126 GLU A CA 1
ATOM 1010 C C . GLU A 1 126 ? 33.062 33.938 13.047 1 94.81 126 GLU A C 1
ATOM 1012 O O . GLU A 1 126 ? 32.875 33.125 13.961 1 94.81 126 GLU A O 1
ATOM 1017 N N . ALA A 1 127 ? 32.219 34.844 12.773 1 92.44 127 ALA A N 1
ATOM 1018 C CA . ALA A 1 127 ? 30.969 34.969 13.5 1 92.44 127 ALA A CA 1
ATOM 1019 C C . ALA A 1 127 ? 30.078 33.75 13.305 1 92.44 127 ALA A C 1
ATOM 1021 O O . ALA A 1 127 ? 29.422 33.312 14.234 1 92.44 127 ALA A O 1
ATOM 1022 N N . TRP A 1 128 ? 30.109 33.25 12.086 1 95.69 128 TRP A N 1
ATOM 1023 C CA . TRP A 1 128 ? 29.328 32.062 11.742 1 95.69 128 TRP A CA 1
ATOM 1024 C C . TRP A 1 128 ? 29.797 30.859 12.547 1 95.69 128 TRP A C 1
ATOM 1026 O O . TRP A 1 128 ? 28.984 30.203 13.203 1 95.69 128 TRP A O 1
ATOM 1036 N N . LEU A 1 129 ? 31.016 30.656 12.57 1 96.19 129 LEU A N 1
ATOM 1037 C CA . LEU A 1 129 ? 31.594 29.516 13.281 1 96.19 129 LEU A CA 1
ATOM 1038 C C . LEU A 1 129 ? 31.406 29.656 14.789 1 96.19 129 LEU A C 1
ATOM 1040 O O . LEU A 1 129 ? 31.172 28.672 15.492 1 96.19 129 LEU A O 1
ATOM 1044 N N . ASP A 1 130 ? 31.547 30.875 15.219 1 95.25 130 ASP A N 1
ATOM 1045 C CA . ASP A 1 130 ? 31.312 31.125 16.641 1 95.25 130 ASP A CA 1
ATOM 1046 C C . ASP A 1 130 ? 29.891 30.781 17.047 1 95.25 130 ASP A C 1
ATOM 1048 O O . ASP A 1 130 ? 29.672 30.172 18.094 1 95.25 130 ASP A O 1
ATOM 1052 N N . ARG A 1 131 ? 28.938 31.156 16.266 1 94.31 131 ARG A N 1
ATOM 1053 C CA . ARG A 1 131 ? 27.547 30.828 16.516 1 94.31 131 ARG A CA 1
ATOM 1054 C C . ARG A 1 131 ? 27.312 29.328 16.5 1 94.31 131 ARG A C 1
ATOM 1056 O O . ARG A 1 131 ? 26.594 28.797 17.344 1 94.31 131 ARG A O 1
ATOM 1063 N N . LEU A 1 132 ? 27.922 28.641 15.547 1 96.31 132 LEU A N 1
ATOM 1064 C CA . LEU A 1 132 ? 27.781 27.188 15.461 1 96.31 132 LEU A CA 1
ATOM 1065 C C . LEU A 1 132 ? 28.375 26.516 16.703 1 96.31 132 LEU A C 1
ATOM 1067 O O . LEU A 1 132 ? 27.781 25.578 17.234 1 96.31 132 LEU A O 1
ATOM 1071 N N . ASN A 1 133 ? 29.453 27.062 17.109 1 94.56 133 ASN A N 1
ATOM 1072 C CA . ASN A 1 133 ? 30.141 26.5 18.266 1 94.56 133 ASN A CA 1
ATOM 1073 C C . ASN A 1 133 ? 29.344 26.719 19.547 1 94.56 133 ASN A C 1
ATOM 1075 O O . ASN A 1 133 ? 29.391 25.906 20.469 1 94.56 133 ASN A O 1
ATOM 1079 N N . LYS A 1 134 ? 28.656 27.781 19.594 1 91.69 134 LYS A N 1
ATOM 1080 C CA . LYS A 1 134 ? 27.906 28.125 20.797 1 91.69 134 LYS A CA 1
ATOM 1081 C C . LYS A 1 134 ? 26.469 27.656 20.719 1 91.69 134 LYS A C 1
ATOM 1083 O O . LYS A 1 134 ? 25.672 27.938 21.609 1 91.69 134 LYS A O 1
ATOM 1088 N N . SER A 1 135 ? 26.172 27.078 19.688 1 86.88 135 SER A N 1
ATOM 1089 C CA . SER A 1 135 ? 24.812 26.625 19.469 1 86.88 135 SER A CA 1
ATOM 1090 C C . SER A 1 135 ? 24.359 25.688 20.578 1 86.88 135 SER A C 1
ATOM 1092 O O . SER A 1 135 ? 25.141 24.875 21.062 1 86.88 135 SER A O 1
ATOM 1094 N N . SER A 1 136 ? 23.094 25.75 20.891 1 84.19 136 SER A N 1
ATOM 1095 C CA . SER A 1 136 ? 22.484 24.828 21.859 1 84.19 136 SER A CA 1
ATOM 1096 C C . SER A 1 136 ? 22.266 23.453 21.25 1 84.19 136 SER A C 1
ATOM 1098 O O . SER A 1 136 ? 22.438 23.281 20.031 1 84.19 136 SER A O 1
ATOM 1100 N N . GLU A 1 137 ? 21.812 22.5 22.172 1 91.31 137 GLU A N 1
ATOM 1101 C CA . GLU A 1 137 ? 21.359 21.203 21.672 1 91.31 137 GLU A CA 1
ATOM 1102 C C . GLU A 1 137 ? 20.078 21.359 20.844 1 91.31 137 GLU A C 1
ATOM 1104 O O . GLU A 1 137 ? 19.359 22.344 20.984 1 91.31 137 GLU A O 1
ATOM 1109 N N . PRO A 1 138 ? 19.922 20.359 19.984 1 96.25 138 PRO A N 1
ATOM 1110 C CA . PRO A 1 138 ? 18.688 20.406 19.203 1 96.25 138 PRO A CA 1
ATOM 1111 C C . PRO A 1 138 ? 17.438 20.469 20.062 1 96.25 138 PRO A C 1
ATOM 1113 O O . PRO A 1 138 ? 17.375 19.812 21.109 1 96.25 138 PRO A O 1
ATOM 1116 N N . TRP A 1 139 ? 16.453 21.141 19.625 1 97.19 139 TRP A N 1
ATOM 1117 C CA . TRP A 1 139 ? 15.258 21.484 20.406 1 97.19 139 TRP A CA 1
ATOM 1118 C C . TRP A 1 139 ? 14.492 20.219 20.797 1 97.19 139 TRP A C 1
ATOM 1120 O O . TRP A 1 139 ? 13.812 20.203 21.828 1 97.19 139 TRP A O 1
ATOM 1130 N N . ILE A 1 140 ? 14.602 19.172 20.062 1 97.69 140 ILE A N 1
ATOM 1131 C CA . ILE A 1 140 ? 13.883 17.922 20.328 1 97.69 140 ILE A CA 1
ATOM 1132 C C . ILE A 1 140 ? 14.328 17.359 21.672 1 97.69 140 ILE A C 1
ATOM 1134 O O . ILE A 1 140 ? 13.539 16.703 22.375 1 97.69 140 ILE A O 1
ATOM 1138 N N . HIS A 1 141 ? 15.609 17.562 22.047 1 97.69 141 HIS A N 1
ATOM 1139 C CA . HIS A 1 141 ? 16.109 17.078 23.328 1 97.69 141 HIS A CA 1
ATOM 1140 C C . HIS A 1 141 ? 15.289 17.656 24.484 1 97.69 141 HIS A C 1
ATOM 1142 O O . HIS A 1 141 ? 14.945 16.938 25.422 1 97.69 141 HIS A O 1
ATOM 1148 N N . ILE A 1 142 ? 14.961 18.859 24.312 1 97.12 142 ILE A N 1
ATOM 1149 C CA . ILE A 1 142 ? 14.195 19.531 25.344 1 97.12 142 ILE A CA 1
ATOM 1150 C C . ILE A 1 142 ? 12.727 19.125 25.25 1 97.12 142 ILE A C 1
ATOM 1152 O O . ILE A 1 142 ? 12.117 18.75 26.266 1 97.12 142 ILE A O 1
ATOM 1156 N N . TRP A 1 143 ? 12.125 19.219 24.125 1 97.69 143 TRP A N 1
ATOM 1157 C CA . TRP A 1 143 ? 10.703 18.938 23.938 1 97.69 143 TRP A CA 1
ATOM 1158 C C . TRP A 1 143 ? 10.367 17.516 24.406 1 97.69 143 TRP A C 1
ATOM 1160 O O . TRP A 1 143 ? 9.375 17.312 25.094 1 97.69 143 TRP A O 1
ATOM 1170 N N . LEU A 1 144 ? 11.219 16.578 24.016 1 97.81 144 LEU A N 1
ATOM 1171 C CA . LEU A 1 144 ? 10.969 15.172 24.312 1 97.81 144 LEU A CA 1
ATOM 1172 C C . LEU A 1 144 ? 11.188 14.891 25.797 1 97.81 144 LEU A C 1
ATOM 1174 O O . LEU A 1 144 ? 10.68 13.898 26.328 1 97.81 144 LEU A O 1
ATOM 1178 N N . SER A 1 145 ? 11.922 15.742 26.484 1 97.56 145 SER A N 1
ATOM 1179 C CA . SER A 1 145 ? 12.156 15.594 27.906 1 97.56 145 SER A CA 1
ATOM 1180 C C . SER A 1 145 ? 10.969 16.109 28.719 1 97.56 145 SER A C 1
ATOM 1182 O O . SER A 1 145 ? 10.891 15.859 29.938 1 97.56 145 SER A O 1
ATOM 1184 N N . HIS A 1 146 ? 10.039 16.797 28.109 1 97.88 146 HIS A N 1
ATOM 1185 C CA . HIS A 1 146 ? 8.82 17.281 28.734 1 97.88 146 HIS A CA 1
ATOM 1186 C C . HIS A 1 146 ? 7.586 16.594 28.141 1 97.88 146 HIS A C 1
ATOM 1188 O O . HIS A 1 146 ? 6.871 17.203 27.344 1 97.88 146 HIS A O 1
ATOM 1194 N N . GLN A 1 147 ? 7.234 15.469 28.672 1 97.81 147 GLN A N 1
ATOM 1195 C CA . GLN A 1 147 ? 6.246 14.602 28.031 1 97.81 147 GLN A CA 1
ATOM 1196 C C . GLN A 1 147 ? 4.863 14.805 28.656 1 97.81 147 GLN A C 1
ATOM 1198 O O . GLN A 1 147 ? 3.902 14.141 28.266 1 97.81 147 GLN A O 1
ATOM 1203 N N . SER A 1 148 ? 4.699 15.68 29.625 1 97.88 148 SER A N 1
ATOM 1204 C CA . SER A 1 148 ? 3.438 16.109 30.219 1 97.88 148 SER A CA 1
ATOM 1205 C C . SER A 1 148 ? 3.289 17.625 30.172 1 97.88 148 SER A C 1
ATOM 1207 O O . SER A 1 148 ? 4.254 18.344 29.906 1 97.88 148 SER A O 1
ATOM 1209 N N . ARG A 1 149 ? 2.072 18.031 30.344 1 97.94 149 ARG A N 1
ATOM 1210 C CA . ARG A 1 149 ? 1.854 19.484 30.359 1 97.94 149 ARG A CA 1
ATOM 1211 C C . ARG A 1 149 ? 2.385 20.094 31.656 1 97.94 149 ARG A C 1
ATOM 1213 O O . ARG A 1 149 ? 1.608 20.5 32.531 1 97.94 149 ARG A O 1
ATOM 1220 N N . ASP A 1 150 ? 3.684 20.375 31.719 1 97.56 150 ASP A N 1
ATOM 1221 C CA . ASP A 1 150 ? 4.363 20.875 32.906 1 97.56 150 ASP A CA 1
ATOM 1222 C C . ASP A 1 150 ? 4.664 22.359 32.781 1 97.56 150 ASP A C 1
ATOM 1224 O O . ASP A 1 150 ? 4.086 23.062 31.953 1 97.56 150 ASP A O 1
ATOM 1228 N N . ALA A 1 151 ? 5.516 22.828 33.656 1 97.81 151 ALA A N 1
ATOM 1229 C CA . ALA A 1 151 ? 5.809 24.25 33.75 1 97.81 151 ALA A CA 1
ATOM 1230 C C . ALA A 1 151 ? 6.445 24.766 32.469 1 97.81 151 ALA A C 1
ATOM 1232 O O . ALA A 1 151 ? 6.246 25.922 32.062 1 97.81 151 ALA A O 1
ATOM 1233 N N . TYR A 1 152 ? 7.18 23.906 31.875 1 97 152 TYR A N 1
ATOM 1234 C CA . TYR A 1 152 ? 7.828 24.297 30.625 1 97 152 TYR A CA 1
ATOM 1235 C C . TYR A 1 152 ? 6.797 24.719 29.578 1 97 152 TYR A C 1
ATOM 1237 O O . TYR A 1 152 ? 6.945 25.766 28.938 1 97 152 TYR A O 1
ATOM 1245 N N . TRP A 1 153 ? 5.738 23.938 29.406 1 97.81 153 TRP A N 1
ATOM 1246 C CA . TRP A 1 153 ? 4.73 24.203 28.375 1 97.81 153 TRP A CA 1
ATOM 1247 C C . TRP A 1 153 ? 3.799 25.328 28.828 1 97.81 153 TRP A C 1
ATOM 1249 O O . TRP A 1 153 ? 3.318 26.109 27.984 1 97.81 153 TRP A O 1
ATOM 1259 N N . LYS A 1 154 ? 3.523 25.375 30.094 1 96.88 154 LYS A N 1
ATOM 1260 C CA . LYS A 1 154 ? 2.662 26.438 30.609 1 96.88 154 LYS A CA 1
ATOM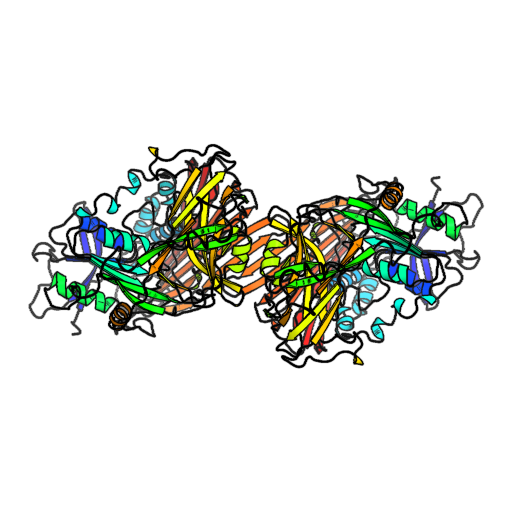 1261 C C . LYS A 1 154 ? 3.271 27.812 30.344 1 96.88 154 LYS A C 1
ATOM 1263 O O . LYS A 1 154 ? 2.553 28.766 30.062 1 96.88 154 LYS A O 1
ATOM 1268 N N . HIS A 1 155 ? 4.578 27.719 30.438 1 95.88 155 HIS A N 1
ATOM 1269 C CA . HIS A 1 155 ? 5.273 28.969 30.125 1 95.88 155 HIS A CA 1
ATOM 1270 C C . HIS A 1 155 ? 5.094 29.344 28.656 1 95.88 155 HIS A C 1
ATOM 1272 O O . HIS A 1 155 ? 5.398 28.547 27.766 1 95.88 155 HIS A O 1
ATOM 1278 N N . GLY A 1 156 ? 4.551 30.469 28.406 1 92.56 156 GLY A N 1
ATOM 1279 C CA . GLY A 1 156 ? 4.344 30.938 27.047 1 92.56 156 GLY A CA 1
ATOM 1280 C C . GLY A 1 156 ? 2.986 30.547 26.484 1 92.56 156 GLY A C 1
ATOM 1281 O O . GLY A 1 156 ? 2.676 30.859 25.328 1 92.56 156 GLY A O 1
ATOM 1282 N N . SER A 1 157 ? 2.225 29.828 27.234 1 97.25 157 SER A N 1
ATOM 1283 C CA . SER A 1 157 ? 0.853 29.531 26.828 1 97.25 157 SER A CA 1
ATOM 1284 C C . SER A 1 157 ? -0.124 30.562 27.391 1 97.25 157 SER A C 1
ATOM 1286 O O . SER A 1 157 ? -0.363 30.609 28.594 1 97.25 157 SER A O 1
ATOM 1288 N N . ILE A 1 158 ? -0.75 31.297 26.531 1 97.5 158 ILE A N 1
ATOM 1289 C CA . ILE A 1 158 ? -1.606 32.375 26.984 1 97.5 158 ILE A CA 1
ATOM 1290 C C . ILE A 1 158 ? -2.918 31.812 27.516 1 97.5 158 ILE A C 1
ATOM 1292 O O . ILE A 1 158 ? -3.686 32.5 28.188 1 97.5 158 ILE A O 1
ATOM 1296 N N . ALA A 1 159 ? -3.146 30.547 27.234 1 97.19 159 ALA A N 1
ATOM 1297 C CA . ALA A 1 159 ? -4.363 29.891 27.703 1 97.19 159 ALA A CA 1
ATOM 1298 C C . ALA A 1 159 ? -4.375 29.797 29.234 1 97.19 159 ALA A C 1
ATOM 1300 O O . ALA A 1 159 ? -5.422 29.578 29.844 1 97.19 159 ALA A O 1
ATOM 1301 N N . GLU A 1 160 ? -3.223 29.953 29.859 1 96.69 160 GLU A N 1
ATOM 1302 C CA . GLU A 1 160 ? -3.148 29.969 31.328 1 96.69 160 GLU A CA 1
ATOM 1303 C C . GLU A 1 160 ? -3.965 31.109 31.906 1 96.69 160 GLU A C 1
ATOM 1305 O O . GLU A 1 160 ? -4.453 31.031 33.031 1 96.69 160 GLU A O 1
ATOM 1310 N N . ASP A 1 161 ? -4.051 32.219 31.188 1 97.75 161 ASP A N 1
ATOM 1311 C CA . ASP A 1 161 ? -4.812 33.406 31.594 1 97.75 161 ASP A CA 1
ATOM 1312 C C . ASP A 1 161 ? -5.207 34.25 30.391 1 97.75 161 ASP A C 1
ATOM 1314 O O . ASP A 1 161 ? -4.547 35.25 30.078 1 97.75 161 ASP A O 1
ATOM 1318 N N . TYR A 1 162 ? -6.367 33.969 29.875 1 97.75 162 TYR A N 1
ATOM 1319 C CA . TYR A 1 162 ? -6.848 34.688 28.703 1 97.75 162 TYR A CA 1
ATOM 1320 C C . TYR A 1 162 ? -7.082 36.156 29.031 1 97.75 162 TYR A C 1
ATOM 1322 O O . TYR A 1 162 ? -6.98 37.031 28.156 1 97.75 162 TYR A O 1
ATOM 1330 N N . ALA A 1 163 ? -7.383 36.469 30.234 1 97.25 163 ALA A N 1
ATOM 1331 C CA . ALA A 1 163 ? -7.734 37.812 30.656 1 97.25 163 ALA A CA 1
ATOM 1332 C C . ALA A 1 163 ? -6.527 38.75 30.578 1 97.25 163 ALA A C 1
ATOM 1334 O O . ALA A 1 163 ? -6.672 39.969 30.625 1 97.25 163 ALA A O 1
ATOM 1335 N N . SER A 1 164 ? -5.395 38.125 30.484 1 97.38 164 SER A N 1
ATOM 1336 C CA . SER A 1 164 ? -4.18 38.938 30.406 1 97.38 164 SER A CA 1
ATOM 1337 C C . SER A 1 164 ? -4.09 39.656 29.078 1 97.38 164 SER A C 1
ATOM 1339 O O . SER A 1 164 ? -3.346 40.656 28.938 1 97.38 164 SER A O 1
ATOM 1341 N N . ILE A 1 165 ? -4.762 39.281 28.094 1 98 165 ILE A N 1
ATOM 1342 C CA . ILE A 1 165 ? -4.793 39.969 26.812 1 98 165 ILE A CA 1
ATOM 1343 C C . ILE A 1 165 ? -5.922 41 26.812 1 98 165 ILE A C 1
ATOM 1345 O O . ILE A 1 165 ? -7.098 40.625 26.891 1 98 165 ILE A O 1
ATOM 1349 N N . LYS A 1 166 ? -5.52 42.188 26.688 1 97.06 166 LYS A N 1
ATOM 1350 C CA . LYS A 1 166 ? -6.5 43.281 26.797 1 97.06 166 LYS A CA 1
ATOM 1351 C C . LYS A 1 166 ? -6.715 43.938 25.453 1 97.06 166 LYS A C 1
ATOM 1353 O O . LYS A 1 166 ? -7.785 44.5 25.188 1 97.06 166 LYS A O 1
ATOM 1358 N N . CYS A 1 167 ? -5.707 44.031 24.656 1 97.19 167 CYS A N 1
ATOM 1359 C CA . CYS A 1 167 ? -5.832 44.719 23.375 1 97.19 167 CYS A CA 1
ATOM 1360 C C . CYS A 1 167 ? -6.609 43.844 22.391 1 97.19 167 CYS A C 1
ATOM 1362 O O . CYS A 1 167 ? -6.688 42.625 22.531 1 97.19 167 CYS A O 1
ATOM 1364 N N . PRO A 1 168 ? -7.203 44.469 21.312 1 98.12 168 PRO A N 1
ATOM 1365 C CA . PRO A 1 168 ? -7.926 43.719 20.281 1 98.12 168 PRO A CA 1
ATOM 1366 C C . PRO A 1 168 ? -7.035 42.719 19.547 1 98.12 168 PRO A C 1
ATOM 1368 O O . PRO A 1 168 ? -5.859 43 19.297 1 98.12 168 PRO A O 1
ATOM 1371 N N . VAL A 1 169 ? -7.602 41.562 19.188 1 98.62 169 VAL A N 1
ATOM 1372 C CA . VAL A 1 169 ? -6.863 40.5 18.531 1 98.62 169 VAL A CA 1
ATOM 1373 C C . VAL A 1 169 ? -7.578 40.094 17.25 1 98.62 169 VAL A C 1
ATOM 1375 O O . VAL A 1 169 ? -8.789 39.844 17.25 1 98.62 169 VAL A O 1
ATOM 1378 N N . PHE A 1 170 ? -6.895 40.031 16.078 1 98.5 170 PHE A N 1
ATOM 1379 C CA . PHE A 1 170 ? -7.363 39.469 14.828 1 98.5 170 PHE A CA 1
ATOM 1380 C C . PHE A 1 170 ? -6.656 38.156 14.531 1 98.5 170 PHE A C 1
ATOM 1382 O O . PHE A 1 170 ? -5.438 38.125 14.367 1 98.5 170 PHE A O 1
ATOM 1389 N N . LEU A 1 171 ? -7.434 37.062 14.5 1 98.62 171 LEU A N 1
ATOM 1390 C CA . LEU A 1 171 ? -6.883 35.75 14.305 1 98.62 171 LEU A CA 1
ATOM 1391 C C . LEU A 1 171 ? -7.109 35.25 12.875 1 98.62 171 LEU A C 1
ATOM 1393 O O . LEU A 1 171 ? -8.203 35.406 12.328 1 98.62 171 LEU A O 1
ATOM 1397 N N . VAL A 1 172 ? -6.047 34.688 12.258 1 98.25 172 VAL A N 1
ATOM 1398 C CA . VAL A 1 172 ? -6.133 34.125 10.906 1 98.25 172 VAL A CA 1
ATOM 1399 C C . VAL A 1 172 ? -5.645 32.688 10.914 1 98.25 172 VAL A C 1
ATOM 1401 O O . VAL A 1 172 ? -4.641 32.375 11.547 1 98.25 172 VAL A O 1
ATOM 1404 N N . GLY A 1 173 ? -6.363 31.781 10.312 1 97.31 173 GLY A N 1
ATOM 1405 C CA . GLY A 1 173 ? -5.918 30.406 10.211 1 97.31 173 GLY A CA 1
ATOM 1406 C C . GLY A 1 173 ? -6.586 29.641 9.078 1 97.31 173 GLY A C 1
ATOM 1407 O O . GLY A 1 173 ? -7.277 30.234 8.25 1 97.31 173 GLY A O 1
ATOM 1408 N N . GLY A 1 174 ? -6.281 28.344 8.992 1 97.62 174 GLY A N 1
ATOM 1409 C CA . GLY A 1 174 ? -6.836 27.484 7.957 1 97.62 174 GLY A CA 1
ATOM 1410 C C . GLY A 1 174 ? -7.074 26.062 8.43 1 97.62 174 GLY A C 1
ATOM 1411 O O . GLY A 1 174 ? -6.348 25.562 9.281 1 97.62 174 GLY A O 1
ATOM 1412 N N . PHE A 1 175 ? -8 25.406 7.773 1 97.62 175 PHE A N 1
ATOM 1413 C CA . PHE A 1 175 ? -8.453 24.094 8.219 1 97.62 175 PHE A CA 1
ATOM 1414 C C . PHE A 1 175 ? -7.438 23.016 7.848 1 97.62 175 PHE A C 1
ATOM 1416 O O . PHE A 1 175 ? -7.516 21.891 8.336 1 97.62 175 PHE A O 1
ATOM 1423 N N . THR A 1 176 ? -6.488 23.312 6.996 1 95.88 176 THR A N 1
ATOM 1424 C CA . THR A 1 176 ? -5.473 22.312 6.668 1 95.88 176 THR A CA 1
ATOM 1425 C C . THR A 1 176 ? -4.188 22.578 7.441 1 95.88 176 THR A C 1
ATOM 1427 O O . THR A 1 176 ? -3.15 21.969 7.164 1 95.88 176 THR A O 1
ATOM 1430 N N . ASP A 1 177 ? -4.32 23.547 8.383 1 96.06 177 ASP A N 1
ATOM 1431 C CA . ASP A 1 177 ? -3.225 23.844 9.305 1 96.06 177 ASP A CA 1
ATOM 1432 C C . ASP A 1 177 ? -3.463 23.219 10.672 1 96.06 177 ASP A C 1
ATOM 1434 O O . ASP A 1 177 ? -4.598 22.891 11.016 1 96.06 177 ASP A O 1
ATOM 1438 N N . LEU A 1 178 ? -2.396 23.094 11.414 1 93.69 178 LEU A N 1
ATOM 1439 C CA . LEU A 1 178 ? -2.398 22.438 12.711 1 93.69 178 LEU A CA 1
ATOM 1440 C C . LEU A 1 178 ? -3.012 23.328 13.781 1 93.69 178 LEU A C 1
ATOM 1442 O O . LEU A 1 178 ? -3.514 22.844 14.797 1 93.69 178 LEU A O 1
ATOM 1446 N N . TYR A 1 179 ? -3.137 24.625 13.602 1 96.69 179 TYR A N 1
ATOM 1447 C CA . TYR A 1 179 ? -3.383 25.578 14.688 1 96.69 179 TYR A CA 1
ATOM 1448 C C . TYR A 1 179 ? -4.824 26.062 14.664 1 96.69 179 TYR A C 1
ATOM 1450 O O . TYR A 1 179 ? -5.168 27.031 15.352 1 96.69 179 TYR A O 1
ATOM 1458 N N . THR A 1 180 ? -5.66 25.453 13.906 1 97.5 180 THR A N 1
ATOM 1459 C CA . THR A 1 180 ? -7.012 25.969 13.719 1 97.5 180 THR A CA 1
ATOM 1460 C C . THR A 1 180 ? -7.812 25.875 15.008 1 97.5 180 THR A C 1
ATOM 1462 O O . THR A 1 180 ? -8.625 26.75 15.305 1 97.5 180 THR A O 1
ATOM 1465 N N . ASP A 1 181 ? -7.629 24.828 15.805 1 97.88 181 ASP A N 1
ATOM 1466 C CA . ASP A 1 181 ? -8.375 24.641 17.031 1 97.88 181 ASP A CA 1
ATOM 1467 C C . ASP A 1 181 ? -8.18 25.812 17.984 1 97.88 181 ASP A C 1
ATOM 1469 O O . ASP A 1 181 ? -9.109 26.188 18.719 1 97.88 181 ASP A O 1
ATOM 1473 N N . ALA A 1 182 ? -7.02 26.344 18 1 97.75 182 ALA A N 1
ATOM 1474 C CA . ALA A 1 182 ? -6.672 27.453 18.891 1 97.75 182 ALA A CA 1
ATOM 1475 C C . ALA A 1 182 ? -7.531 28.672 18.594 1 97.75 182 ALA A C 1
ATOM 1477 O O . ALA A 1 182 ? -7.871 29.438 19.516 1 97.75 182 ALA A O 1
ATOM 1478 N N . ILE A 1 183 ? -7.844 28.891 17.344 1 98.38 183 ILE A N 1
ATOM 1479 C CA . ILE A 1 183 ? -8.664 30.031 16.969 1 98.38 183 ILE A CA 1
ATOM 1480 C C . ILE A 1 183 ? -10.031 29.938 17.641 1 98.38 183 ILE A C 1
ATOM 1482 O O . ILE A 1 183 ? -10.508 30.906 18.25 1 98.38 183 ILE A O 1
ATOM 1486 N N . PHE A 1 184 ? -10.617 28.766 17.594 1 98.44 184 PHE A N 1
ATOM 1487 C CA . PHE A 1 184 ? -11.906 28.562 18.234 1 98.44 184 PHE A CA 1
ATOM 1488 C C . PHE A 1 184 ? -11.812 28.797 19.734 1 98.44 184 PHE A C 1
ATOM 1490 O O . PHE A 1 184 ? -12.672 29.438 20.328 1 98.44 184 PHE A O 1
ATOM 1497 N N . ARG A 1 185 ? -10.781 28.312 20.359 1 98.06 185 ARG A N 1
ATOM 1498 C CA . ARG A 1 185 ? -10.602 28.484 21.797 1 98.06 185 ARG A CA 1
ATOM 1499 C C . ARG A 1 185 ? -10.414 29.953 22.156 1 98.06 185 ARG A C 1
ATOM 1501 O O . ARG A 1 185 ? -11 30.453 23.125 1 98.06 185 ARG A O 1
ATOM 1508 N N . MET A 1 186 ? -9.609 30.641 21.391 1 98.38 186 MET A N 1
ATOM 1509 C CA . MET A 1 186 ? -9.336 32.031 21.703 1 98.38 186 MET A CA 1
ATOM 1510 C C . MET A 1 186 ? -10.578 32.906 21.5 1 98.38 186 MET A C 1
ATOM 1512 O O . MET A 1 186 ? -10.867 33.781 22.312 1 98.38 186 MET A O 1
ATOM 1516 N N . VAL A 1 187 ? -11.305 32.656 20.438 1 98.5 187 VAL A N 1
ATOM 1517 C CA . VAL A 1 187 ? -12.539 33.406 20.219 1 98.5 187 VAL A CA 1
ATOM 1518 C C . VAL A 1 187 ? -13.5 33.188 21.375 1 98.5 187 VAL A C 1
ATOM 1520 O O 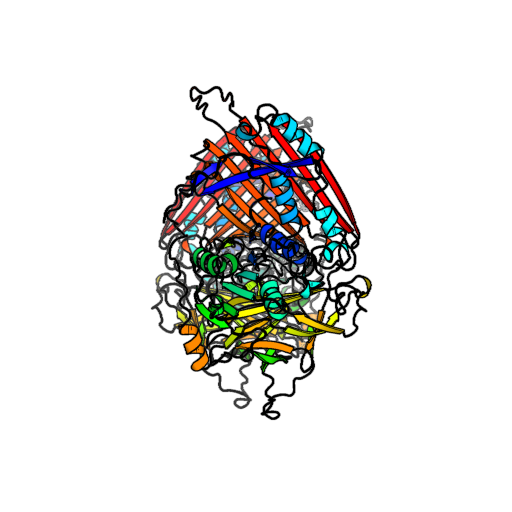. VAL A 1 187 ? -14.195 34.094 21.812 1 98.5 187 VAL A O 1
ATOM 1523 N N . GLU A 1 188 ? -13.555 32.031 21.859 1 98.19 188 GLU A N 1
ATOM 1524 C CA . GLU A 1 188 ? -14.461 31.641 22.938 1 98.19 188 GLU A CA 1
ATOM 1525 C C . GLU A 1 188 ? -14.039 32.281 24.266 1 98.19 188 GLU A C 1
ATOM 1527 O O . GLU A 1 188 ? -14.891 32.656 25.062 1 98.19 188 GLU A O 1
ATOM 1532 N N . HIS A 1 189 ? -12.734 32.406 24.5 1 98.06 189 HIS A N 1
ATOM 1533 C CA . HIS A 1 189 ? -12.312 32.656 25.891 1 98.06 189 HIS A CA 1
ATOM 1534 C C . HIS A 1 189 ? -11.719 34.031 26.062 1 98.06 189 HIS A C 1
ATOM 1536 O O . HIS A 1 189 ? -11.656 34.562 27.172 1 98.06 189 HIS A O 1
ATOM 1542 N N . LEU A 1 190 ? -11.227 34.656 24.953 1 98 190 LEU A N 1
ATOM 1543 C CA . LEU A 1 190 ? -10.695 36 25.094 1 98 190 LEU A CA 1
ATOM 1544 C C . LEU A 1 190 ? -11.789 37 25.484 1 98 190 LEU A C 1
ATOM 1546 O O . LEU A 1 190 ? -12.922 36.875 25 1 98 190 LEU A O 1
ATOM 1550 N N . ASN A 1 191 ? -11.461 37.969 26.312 1 95.75 191 ASN A N 1
ATOM 1551 C CA . ASN A 1 191 ? -12.43 38.969 26.766 1 95.75 191 ASN A CA 1
ATOM 1552 C C . ASN A 1 191 ? -12.242 40.281 26.047 1 95.75 191 ASN A C 1
ATOM 1554 O O . ASN A 1 191 ? -12.977 41.25 26.297 1 95.75 191 ASN A O 1
ATOM 1558 N N . CYS A 1 192 ? -11.352 40.469 25.219 1 97.19 192 CYS A N 1
ATOM 1559 C CA . CYS A 1 192 ? -11.094 41.625 24.391 1 97.19 192 CYS A CA 1
ATOM 1560 C C . CYS A 1 192 ? -11.781 41.5 23.031 1 97.19 192 CYS A C 1
ATOM 1562 O O . CYS A 1 192 ? -12.297 40.438 22.703 1 97.19 192 CYS A O 1
ATOM 1564 N N . PRO A 1 193 ? -11.906 42.625 22.297 1 97.06 193 PRO A N 1
ATOM 1565 C CA . PRO A 1 193 ? -12.438 42.5 20.938 1 97.06 193 PRO A CA 1
ATOM 1566 C C . PRO A 1 193 ? -11.625 41.5 20.094 1 97.06 193 PRO A C 1
ATOM 1568 O O . PRO A 1 193 ? -10.398 41.594 20.047 1 97.06 193 PRO A O 1
ATOM 1571 N N . VAL A 1 194 ? -12.289 40.562 19.531 1 98.19 194 VAL A N 1
ATOM 1572 C CA . VAL A 1 194 ? -11.617 39.531 18.75 1 98.19 194 VAL A CA 1
ATOM 1573 C C . VAL A 1 194 ? -12.359 39.344 17.422 1 98.19 194 VAL A C 1
ATOM 1575 O O . VAL A 1 194 ? -13.586 39.406 17.375 1 98.19 194 VAL A O 1
ATOM 1578 N N . ARG A 1 195 ? -11.688 39.188 16.344 1 98 195 ARG A N 1
ATOM 1579 C CA . ARG A 1 195 ? -12.172 38.75 15.047 1 98 195 ARG A CA 1
ATOM 1580 C C . ARG A 1 195 ? -11.32 37.594 14.516 1 98 195 ARG A C 1
ATOM 1582 O O . ARG A 1 195 ? -10.141 37.5 14.844 1 98 195 ARG A O 1
ATOM 1589 N N . ALA A 1 196 ? -11.961 36.719 13.734 1 98.38 196 ALA A N 1
ATOM 1590 C CA . ALA A 1 196 ? -11.227 35.562 13.211 1 98.38 196 ALA A CA 1
ATOM 1591 C C . ALA A 1 196 ? -11.586 35.312 11.75 1 98.38 196 ALA A C 1
ATOM 1593 O O . ALA A 1 196 ? -12.734 35.531 11.336 1 98.38 196 ALA A O 1
ATOM 1594 N N . LEU A 1 197 ? -10.609 34.938 11.008 1 97.5 197 LEU A N 1
ATOM 1595 C CA . LEU A 1 197 ? -10.719 34.5 9.617 1 97.5 197 LEU A CA 1
ATOM 1596 C C . LEU A 1 197 ? -10.109 33.125 9.406 1 97.5 197 LEU A C 1
ATOM 1598 O O . LEU A 1 197 ? -8.922 32.938 9.656 1 97.5 197 LEU A O 1
ATOM 1602 N N . ILE A 1 198 ? -10.93 32.125 8.992 1 98.25 198 ILE A N 1
ATOM 1603 C CA . ILE A 1 198 ? -10.453 30.766 8.805 1 98.25 198 ILE A CA 1
ATOM 1604 C C . ILE A 1 198 ? -10.797 30.281 7.395 1 98.25 198 ILE A C 1
ATOM 1606 O O . ILE A 1 198 ? -11.969 30.25 7.012 1 98.25 198 ILE A O 1
ATOM 1610 N N . GLY A 1 199 ? -9.844 29.984 6.594 1 97.56 199 GLY A N 1
ATOM 1611 C CA . GLY A 1 199 ? -10.031 29.438 5.262 1 97.56 199 GLY A CA 1
ATOM 1612 C C . GLY A 1 199 ? -9.586 27.984 5.137 1 97.56 199 GLY A C 1
ATOM 1613 O O . GLY A 1 199 ? -9.359 27.312 6.148 1 97.56 199 GLY A O 1
ATOM 1614 N N . PRO A 1 200 ? -9.586 27.438 3.941 1 96.94 200 PRO A N 1
ATOM 1615 C CA . PRO A 1 200 ? -9.094 26.078 3.719 1 96.94 200 PRO A CA 1
ATOM 1616 C C . PRO A 1 200 ? -7.566 26.016 3.676 1 96.94 200 PRO A C 1
ATOM 1618 O O . PRO A 1 200 ? -7.004 25 3.254 1 96.94 200 PRO A O 1
ATOM 1621 N N . TRP A 1 201 ? -6.871 26.922 4.121 1 97.25 201 TRP A N 1
ATOM 1622 C CA . TRP A 1 201 ? -5.461 27.203 3.859 1 97.25 201 TRP A CA 1
ATOM 1623 C C . TRP A 1 201 ? -4.566 26.328 4.73 1 97.25 201 TRP A C 1
ATOM 1625 O O . TRP A 1 201 ? -4.941 25.969 5.848 1 97.25 201 TRP A O 1
ATOM 1635 N N . PRO A 1 202 ? -3.404 25.984 4.172 1 96.75 202 PRO A N 1
ATOM 1636 C CA . PRO A 1 202 ? -2.352 25.391 5.004 1 96.75 202 PRO A CA 1
ATOM 1637 C C . PRO A 1 202 ? -1.559 26.438 5.781 1 96.75 202 PRO A C 1
ATOM 1639 O O . PRO A 1 202 ? -2.055 27.547 6.016 1 96.75 202 PRO A O 1
ATOM 1642 N N . HIS A 1 203 ? -0.403 26.047 6.281 1 96.62 203 HIS A N 1
ATOM 1643 C CA . HIS A 1 203 ? 0.447 26.953 7.047 1 96.62 203 HIS A CA 1
ATOM 1644 C C . HIS A 1 203 ? 1.077 28.016 6.148 1 96.62 203 HIS A C 1
ATOM 1646 O O . HIS A 1 203 ? 2.303 28.109 6.059 1 96.62 203 HIS A O 1
ATOM 1652 N N . LYS A 1 204 ? 0.182 28.75 5.477 1 95 204 LYS A N 1
ATOM 1653 C CA . LYS A 1 204 ? 0.511 29.812 4.543 1 95 204 LYS A CA 1
ATOM 1654 C C . LYS A 1 204 ? -0.394 31.031 4.754 1 95 204 LYS A C 1
ATOM 1656 O O . LYS A 1 204 ? -1.488 30.906 5.309 1 95 204 LYS A O 1
ATOM 1661 N N . TRP A 1 205 ? 0.125 32.125 4.273 1 94.06 205 TRP A N 1
ATOM 1662 C CA . TRP A 1 205 ? -0.757 33.281 4.227 1 94.06 205 TRP A CA 1
ATOM 1663 C C . TRP A 1 205 ? -1.882 33.094 3.219 1 94.06 205 TRP A C 1
ATOM 1665 O O . TRP A 1 205 ? -1.663 32.531 2.145 1 94.06 205 TRP A O 1
ATOM 1675 N N . PRO A 1 206 ? -3.076 33.531 3.518 1 94.69 206 PRO A N 1
ATOM 1676 C CA . PRO A 1 206 ? -4.242 33.312 2.66 1 94.69 206 PRO A CA 1
ATOM 1677 C C . PRO A 1 206 ? -4.012 33.75 1.219 1 94.69 206 PRO A C 1
ATOM 1679 O O . PRO A 1 206 ? -4.492 33.125 0.283 1 94.69 206 PRO A O 1
ATOM 1682 N N . GLY A 1 207 ? -3.26 34.812 0.996 1 91.38 207 GLY A N 1
ATOM 1683 C CA . GLY A 1 207 ? -3.105 35.375 -0.325 1 91.38 207 GLY A CA 1
ATOM 1684 C C . GLY A 1 207 ? -2.217 34.562 -1.243 1 91.38 207 GLY A C 1
ATOM 1685 O O . GLY A 1 207 ? -2.225 34.781 -2.461 1 91.38 207 GLY A O 1
ATOM 1686 N N . VAL A 1 208 ? -1.448 33.625 -0.684 1 90.31 208 VAL A N 1
ATOM 1687 C CA . VAL A 1 208 ? -0.525 32.844 -1.509 1 90.31 208 VAL A CA 1
ATOM 1688 C C . VAL A 1 208 ? -0.735 31.344 -1.26 1 90.31 208 VAL A C 1
ATOM 1690 O O . VAL A 1 208 ? 0.121 30.531 -1.604 1 90.31 208 VAL A O 1
ATOM 1693 N N . SER A 1 209 ? -1.855 31.031 -0.769 1 92.25 209 SER A N 1
ATOM 1694 C CA . SER A 1 209 ? -2.082 29.688 -0.274 1 92.25 209 SER A CA 1
ATOM 1695 C C . SER A 1 209 ? -2.551 28.766 -1.393 1 92.25 209 SER A C 1
ATOM 1697 O O . SER A 1 209 ? -3.293 29.172 -2.281 1 92.25 209 SER A O 1
ATOM 1699 N N . THR A 1 210 ? -2.088 27.562 -1.334 1 92.31 210 THR A N 1
ATOM 1700 C CA . THR A 1 210 ? -2.66 26.391 -2 1 92.31 210 THR A CA 1
ATOM 1701 C C . THR A 1 210 ? -2.807 25.234 -1.022 1 92.31 210 THR A C 1
ATOM 1703 O O . THR A 1 210 ? -1.828 24.797 -0.41 1 92.31 210 THR A O 1
ATOM 1706 N N . PRO A 1 211 ? -4.059 24.734 -0.881 1 94 211 PRO A N 1
ATOM 1707 C CA . PRO A 1 211 ? -5.285 25.094 -1.601 1 94 211 PRO A CA 1
ATOM 1708 C C . PRO A 1 211 ? -5.816 26.469 -1.206 1 94 211 PRO A C 1
ATOM 1710 O O . PRO A 1 211 ? -5.551 26.938 -0.1 1 94 211 PRO A O 1
ATOM 1713 N N . GLY A 1 212 ? -6.383 27.094 -2.211 1 93.12 212 GLY A N 1
ATOM 1714 C CA . GLY A 1 212 ? -7.199 28.25 -1.933 1 93.12 212 GLY A CA 1
ATOM 1715 C C . GLY A 1 212 ? -8.641 27.906 -1.588 1 93.12 212 GLY A C 1
ATOM 1716 O O . GLY A 1 212 ? -8.93 26.781 -1.203 1 93.12 212 GLY A O 1
ATOM 1717 N N . PRO A 1 213 ? -9.594 28.844 -1.658 1 93.44 213 PRO A N 1
ATOM 1718 C CA . PRO A 1 213 ? -9.438 30.156 -2.312 1 93.44 213 PRO A CA 1
ATOM 1719 C C . PRO A 1 213 ? -8.492 31.078 -1.554 1 93.44 213 PRO A C 1
ATOM 1721 O O . PRO A 1 213 ? -8.5 31.109 -0.321 1 93.44 213 PRO A O 1
ATOM 1724 N N . ARG A 1 214 ? -7.77 31.766 -2.402 1 93.75 214 ARG A N 1
ATOM 1725 C CA . ARG A 1 214 ? -6.93 32.844 -1.896 1 93.75 214 ARG A CA 1
ATOM 1726 C C . ARG A 1 214 ? -7.734 34.125 -1.724 1 93.75 214 ARG A C 1
ATOM 1728 O O . ARG A 1 214 ? -8.68 34.375 -2.475 1 93.75 214 ARG A O 1
ATOM 1735 N N . ILE A 1 215 ? -7.363 34.844 -0.769 1 93.06 215 ILE A N 1
ATOM 1736 C CA . ILE A 1 215 ? -8 36.156 -0.595 1 93.06 215 ILE A CA 1
ATOM 1737 C C . ILE A 1 215 ? -6.941 37.219 -0.321 1 93.06 215 ILE A C 1
ATOM 1739 O O . ILE A 1 215 ? -5.805 36.906 0.034 1 93.06 215 ILE A O 1
ATOM 1743 N N . ASP A 1 216 ? -7.336 38.406 -0.503 1 89.81 216 ASP A N 1
ATOM 1744 C CA . ASP A 1 216 ? -6.469 39.531 -0.141 1 89.81 216 ASP A CA 1
ATOM 1745 C C . ASP A 1 216 ? -6.539 39.812 1.357 1 89.81 216 ASP A C 1
ATOM 1747 O O . ASP A 1 216 ? -7.102 40.844 1.773 1 89.81 216 ASP A O 1
ATOM 1751 N N . HIS A 1 217 ? -5.941 39.062 2.1 1 91.88 217 HIS A N 1
ATOM 1752 C CA . HIS A 1 217 ? -6 39.156 3.553 1 91.88 217 HIS A CA 1
ATOM 1753 C C . HIS A 1 217 ? -5.348 40.469 4.031 1 91.88 217 HIS A C 1
ATOM 1755 O O . HIS A 1 217 ? -5.613 40.906 5.145 1 91.88 217 HIS A O 1
ATOM 1761 N N . LEU A 1 218 ? -4.453 41.031 3.225 1 90.88 218 LEU A N 1
ATOM 1762 C CA . LEU A 1 218 ? -3.793 42.281 3.609 1 90.88 218 LEU A CA 1
ATOM 1763 C C . LEU A 1 218 ? -4.797 43.438 3.695 1 90.88 218 LEU A C 1
ATOM 1765 O O . LEU A 1 218 ? -4.641 44.344 4.52 1 90.88 218 LEU A O 1
ATOM 1769 N N . LYS A 1 219 ? -5.723 43.375 2.836 1 90.56 219 LYS A N 1
ATOM 1770 C CA . LYS A 1 219 ? -6.773 44.375 2.922 1 90.56 219 LYS A CA 1
ATOM 1771 C C . LYS A 1 219 ? -7.543 44.281 4.234 1 90.56 219 LYS A C 1
ATOM 1773 O O . LYS A 1 219 ? -7.949 45.281 4.812 1 90.56 219 LYS A O 1
ATOM 1778 N N . ASP A 1 220 ? -7.824 43.062 4.625 1 92.69 220 ASP A N 1
ATOM 1779 C CA . ASP A 1 220 ? -8.453 42.812 5.922 1 92.69 220 ASP A CA 1
ATOM 1780 C C . ASP A 1 220 ? -7.574 43.344 7.059 1 92.69 220 ASP A C 1
ATOM 1782 O O . ASP A 1 220 ? -8.062 43.969 7.996 1 92.69 220 ASP A O 1
ATOM 1786 N N . CYS A 1 221 ? -6.328 43.094 6.941 1 95.12 221 CYS A N 1
ATOM 1787 C CA . CYS A 1 221 ? -5.375 43.594 7.938 1 95.12 221 CYS A CA 1
ATOM 1788 C C . CYS A 1 221 ? -5.363 45.094 8 1 95.12 221 CYS A C 1
ATOM 1790 O O . CYS A 1 221 ? -5.348 45.688 9.086 1 95.12 221 CYS A O 1
ATOM 1792 N N . LEU A 1 222 ? -5.371 45.719 6.812 1 94.56 222 LEU A N 1
ATOM 1793 C CA . LEU A 1 222 ? -5.348 47.156 6.75 1 94.56 222 LEU A CA 1
ATOM 1794 C C . LEU A 1 222 ? -6.582 47.75 7.422 1 94.56 222 LEU A C 1
ATOM 1796 O O . LEU A 1 222 ? -6.48 48.75 8.164 1 94.56 222 LEU A O 1
ATOM 1800 N N . ARG A 1 223 ? -7.699 47.188 7.148 1 96.06 223 ARG A N 1
ATOM 1801 C CA . ARG A 1 223 ? -8.93 47.688 7.77 1 96.06 223 ARG A CA 1
ATOM 1802 C C . ARG A 1 223 ? -8.867 47.531 9.289 1 96.06 223 ARG A C 1
ATOM 1804 O O . ARG A 1 223 ? -9.344 48.406 10.016 1 96.06 223 ARG A O 1
ATOM 1811 N N . TRP A 1 224 ? -8.289 46.5 9.766 1 97.69 224 TRP A N 1
ATOM 1812 C CA . TRP A 1 224 ? -8.109 46.281 11.195 1 97.69 224 TRP A CA 1
ATOM 1813 C C . TRP A 1 224 ? -7.188 47.344 11.805 1 97.69 224 TRP A C 1
ATOM 1815 O O . TRP A 1 224 ? -7.508 47.938 12.836 1 97.69 224 TRP A O 1
ATOM 1825 N N . TRP A 1 225 ? -6.051 47.594 11.109 1 96.75 225 TRP A N 1
ATOM 1826 C CA . TRP A 1 225 ? -5.086 48.562 11.578 1 96.75 225 TRP A CA 1
ATOM 1827 C C . TRP A 1 225 ? -5.699 49.969 11.578 1 96.75 225 TRP A C 1
ATOM 1829 O O . TRP A 1 225 ? -5.543 50.719 12.547 1 96.75 225 TRP A O 1
ATOM 1839 N N . ASP A 1 226 ? -6.352 50.281 10.5 1 96.75 226 ASP A N 1
ATOM 1840 C CA . ASP A 1 226 ? -6.938 51.594 10.367 1 96.75 226 ASP A CA 1
ATOM 1841 C C . ASP A 1 226 ? -7.953 51.875 11.477 1 96.75 226 ASP A C 1
ATOM 1843 O O . ASP A 1 226 ? -8.031 52.969 11.992 1 96.75 226 ASP A O 1
ATOM 1847 N N . TYR A 1 227 ? -8.664 50.938 11.836 1 97.19 227 TYR A N 1
ATOM 1848 C CA . TYR A 1 227 ? -9.656 51.094 12.898 1 97.19 227 TYR A CA 1
ATOM 1849 C C . TYR A 1 227 ? -8.984 51.219 14.258 1 97.19 227 TYR A C 1
ATOM 1851 O O . TYR A 1 227 ? -9.242 52.156 14.992 1 97.19 227 TYR A O 1
ATOM 1859 N N . HIS A 1 228 ? -8.094 50.375 14.641 1 96.44 228 HIS A N 1
ATOM 1860 C CA . HIS A 1 228 ? -7.613 50.281 16.016 1 96.44 228 HIS A CA 1
ATOM 1861 C C . HIS A 1 228 ? -6.434 51.188 16.266 1 96.44 228 HIS A C 1
ATOM 1863 O O . HIS A 1 228 ? -6.184 51.594 17.406 1 96.44 228 HIS A O 1
ATOM 1869 N N . LEU A 1 229 ? -5.68 51.469 15.188 1 94.88 229 LEU A N 1
ATOM 1870 C CA . LEU A 1 229 ? -4.504 52.312 15.391 1 94.88 229 LEU A CA 1
ATOM 1871 C C . LEU A 1 229 ? -4.805 53.75 15.031 1 94.88 229 LEU A C 1
ATOM 1873 O O . LEU A 1 229 ? -4.223 54.688 15.617 1 94.88 229 LEU A O 1
ATOM 1877 N N . LYS A 1 230 ? -5.762 53.938 14.055 1 93.94 230 LYS A N 1
ATOM 1878 C CA . LYS A 1 230 ? -6.016 55.312 13.578 1 93.94 230 LYS A CA 1
ATOM 1879 C C . LYS A 1 230 ? -7.406 55.781 13.992 1 93.94 230 LYS A C 1
ATOM 1881 O O . LYS A 1 230 ? -7.723 56.969 13.867 1 93.94 230 LYS A O 1
ATOM 1886 N N . GLY A 1 231 ? -8.227 54.875 14.359 1 94.62 231 GLY A N 1
ATOM 1887 C CA . GLY A 1 231 ? -9.578 55.25 14.766 1 94.62 231 GLY A CA 1
ATOM 1888 C C . GLY A 1 231 ? -10.508 55.5 13.594 1 94.62 231 GLY A C 1
ATOM 1889 O O . GLY A 1 231 ? -11.531 56.156 13.734 1 94.62 231 GLY A O 1
ATOM 1890 N N . LEU A 1 232 ? -10.156 54.969 12.469 1 96.62 232 LEU A N 1
ATOM 1891 C CA . LEU A 1 232 ? -10.984 55.156 11.281 1 96.62 232 LEU A CA 1
ATOM 1892 C C . LEU A 1 232 ? -12.156 54.188 11.273 1 96.62 232 LEU A C 1
ATOM 1894 O O . LEU A 1 232 ? -12.016 53.031 11.703 1 96.62 232 LEU A O 1
ATOM 1898 N N . PRO A 1 233 ? -13.227 54.625 10.742 1 95.88 233 PRO A N 1
ATOM 1899 C CA . PRO A 1 233 ? -14.398 53.75 10.688 1 95.88 233 PRO A CA 1
ATOM 1900 C C . PRO A 1 233 ? -14.367 52.781 9.5 1 95.88 233 PRO A C 1
ATOM 1902 O O . PRO A 1 233 ? -15.062 53 8.5 1 95.88 233 PRO A O 1
ATOM 1905 N N . THR A 1 234 ? -13.773 51.688 9.602 1 95.31 234 THR A N 1
ATOM 1906 C CA . THR A 1 234 ? -13.578 50.75 8.5 1 95.31 234 THR A CA 1
ATOM 1907 C C . THR A 1 234 ? -14.695 49.719 8.469 1 95.31 234 THR A C 1
ATOM 1909 O O . THR A 1 234 ? -14.852 49 7.477 1 95.31 234 THR A O 1
ATOM 1912 N N . GLY A 1 235 ? -15.5 49.625 9.555 1 93.81 235 GLY A N 1
ATOM 1913 C CA . GLY A 1 235 ? -16.578 48.656 9.641 1 93.81 235 GLY A CA 1
ATOM 1914 C C . GLY A 1 235 ? -16.094 47.25 10.062 1 93.81 235 GLY A C 1
ATOM 1915 O O . GLY A 1 235 ? -16.891 46.312 10.148 1 93.81 235 GLY A O 1
ATOM 1916 N N . VAL A 1 236 ? -14.867 47.094 10.359 1 94.06 236 VAL A N 1
ATOM 1917 C CA . VAL A 1 236 ? -14.289 45.781 10.664 1 94.06 236 VAL A CA 1
ATOM 1918 C C . VAL A 1 236 ? -14.938 45.219 11.93 1 94.06 236 VAL A C 1
ATOM 1920 O O . VAL A 1 236 ? -15.109 44 12.055 1 94.06 236 VAL A O 1
ATOM 1923 N N . MET A 1 237 ? -15.344 46.062 12.789 1 94.75 237 MET A N 1
ATOM 1924 C CA . MET A 1 237 ? -15.914 45.594 14.055 1 94.75 237 MET A CA 1
ATOM 1925 C C . MET A 1 237 ? -17.406 45.312 13.898 1 94.75 237 MET A C 1
ATOM 1927 O O . MET A 1 237 ? -18.031 44.75 14.797 1 94.75 237 MET A O 1
ATOM 1931 N N . ASP A 1 238 ? -18 45.594 12.711 1 92.62 238 ASP A N 1
ATOM 1932 C CA . ASP A 1 238 ? -19.391 45.25 12.406 1 92.62 238 ASP A CA 1
ATOM 1933 C C . ASP A 1 238 ? -19.5 43.906 11.734 1 92.62 238 ASP A C 1
ATOM 1935 O O . ASP A 1 238 ? -20.609 43.344 11.602 1 92.62 238 ASP A O 1
ATOM 1939 N N . GLU A 1 239 ? -18.422 43.375 11.359 1 92.06 239 GLU A N 1
ATOM 1940 C CA . GLU A 1 239 ? -18.391 42.062 10.734 1 92.06 239 GLU A CA 1
ATOM 1941 C C . GLU A 1 239 ? -18.625 40.969 11.766 1 92.06 239 GLU A C 1
ATOM 1943 O O . GLU A 1 239 ? -18.469 41.188 12.969 1 92.06 239 GLU A O 1
ATOM 1948 N N . PRO A 1 240 ? -19.031 39.781 11.234 1 94.75 240 PRO A N 1
ATOM 1949 C CA . PRO A 1 240 ? -19.156 38.656 12.164 1 94.75 240 PRO A CA 1
ATOM 1950 C C . PRO A 1 240 ? -17.859 38.375 12.914 1 94.75 240 PRO A C 1
ATOM 1952 O O . PRO A 1 240 ? -16.766 38.656 12.406 1 94.75 240 PRO A O 1
ATOM 1955 N N . VAL A 1 241 ? -17.984 37.781 14.086 1 97.25 241 VAL A N 1
ATOM 1956 C CA . VAL A 1 241 ? -16.828 37.5 14.922 1 97.25 241 VAL A CA 1
ATOM 1957 C C . VAL A 1 241 ? -15.875 36.562 14.18 1 97.25 241 VAL A C 1
ATOM 1959 O O . VAL A 1 241 ? -14.656 36.688 14.25 1 97.25 241 VAL A O 1
ATOM 1962 N N . MET A 1 242 ? -16.484 35.562 13.5 1 97.88 242 MET A N 1
ATOM 1963 C CA . MET A 1 242 ? -15.688 34.656 12.688 1 97.88 242 MET A CA 1
ATOM 1964 C C . MET A 1 242 ? -16.219 34.594 11.258 1 97.88 242 MET A C 1
ATOM 1966 O O . MET A 1 242 ? -17.438 34.5 11.039 1 97.88 242 MET A O 1
ATOM 1970 N N . ARG A 1 243 ? -15.398 34.719 10.312 1 97.31 243 ARG A N 1
ATOM 1971 C CA . ARG A 1 243 ? -15.633 34.344 8.914 1 97.31 243 ARG A CA 1
ATOM 1972 C C . ARG A 1 243 ? -14.93 33.031 8.562 1 97.31 243 ARG A C 1
ATOM 1974 O O . ARG A 1 243 ? -13.703 32.969 8.586 1 97.31 243 ARG A O 1
ATOM 1981 N N . VAL A 1 244 ? -15.703 32.031 8.258 1 97.81 244 VAL A N 1
ATOM 1982 C CA . VAL A 1 244 ? -15.203 30.656 8.141 1 97.81 244 VAL A CA 1
ATOM 1983 C C . VAL A 1 244 ? -15.523 30.094 6.758 1 97.81 244 VAL A C 1
ATOM 1985 O O . VAL A 1 244 ? -16.609 30.312 6.23 1 97.81 244 VAL A O 1
ATOM 1988 N N . TYR A 1 245 ? -14.562 29.438 6.199 1 97.44 245 TYR A N 1
ATOM 1989 C CA . TYR A 1 245 ? -14.805 28.781 4.918 1 97.44 245 TYR A CA 1
ATOM 1990 C C . TYR A 1 245 ? -15.375 27.375 5.125 1 97.44 245 TYR A C 1
ATOM 1992 O O . TYR A 1 245 ? -14.703 26.516 5.684 1 97.44 245 TYR A O 1
ATOM 2000 N N . MET A 1 246 ? -16.609 27.203 4.664 1 97.81 246 MET A N 1
ATOM 2001 C CA . MET A 1 246 ? -17.25 25.891 4.699 1 97.81 246 MET A CA 1
ATOM 2002 C C . MET A 1 246 ? -16.875 25.062 3.477 1 97.81 246 MET A C 1
ATOM 2004 O O . MET A 1 246 ? -17.391 25.281 2.383 1 97.81 246 MET A O 1
ATOM 2008 N N . ARG A 1 247 ? -16.062 24.047 3.729 1 98.19 247 ARG A N 1
ATOM 2009 C CA . ARG A 1 247 ? -15.516 23.266 2.637 1 98.19 247 ARG A CA 1
ATOM 2010 C C . ARG A 1 247 ? -16.516 22.219 2.15 1 98.19 247 ARG A C 1
ATOM 2012 O O . ARG A 1 247 ? -17.219 21.594 2.953 1 98.19 247 ARG A O 1
ATOM 2019 N N . ASP A 1 248 ? -16.531 22.031 0.85 1 97.81 248 ASP A N 1
ATOM 2020 C CA . ASP A 1 248 ? -17.25 20.906 0.267 1 97.81 248 ASP A CA 1
ATOM 2021 C C . ASP A 1 248 ? -16.375 19.656 0.231 1 97.81 248 ASP A C 1
ATOM 2023 O O . ASP A 1 248 ? -15.148 19.75 0.337 1 97.81 248 ASP A O 1
ATOM 2027 N N . GLY A 1 249 ? -17.125 18.562 0.115 1 96.19 249 GLY A N 1
ATOM 2028 C CA . GLY A 1 249 ? -16.391 17.312 0.047 1 96.19 249 GLY A CA 1
ATOM 2029 C C . GLY A 1 249 ? -15.656 17.125 -1.268 1 96.19 249 GLY A C 1
ATOM 2030 O O . GLY A 1 249 ? -16.203 17.375 -2.338 1 96.19 249 GLY A O 1
ATOM 2031 N N . ILE A 1 250 ? -14.359 16.734 -1.134 1 93.75 250 ILE A N 1
ATOM 2032 C CA . ILE A 1 250 ? -13.57 16.312 -2.291 1 93.75 250 ILE A CA 1
ATOM 2033 C C . ILE A 1 250 ? -12.719 15.102 -1.929 1 93.75 250 ILE A C 1
ATOM 2035 O O . ILE A 1 250 ? -12.047 15.094 -0.894 1 93.75 250 ILE A O 1
ATOM 2039 N N . PRO A 1 251 ? -12.773 14.102 -2.73 1 88.38 251 PRO A N 1
ATOM 2040 C CA . PRO A 1 251 ? -12.086 12.859 -2.377 1 88.38 251 PRO A CA 1
ATOM 2041 C C . PRO A 1 251 ? -10.562 12.984 -2.436 1 88.38 251 PRO A C 1
ATOM 2043 O O . PRO A 1 251 ? -9.859 12.297 -1.697 1 88.38 251 PRO A O 1
ATOM 2046 N N . LYS A 1 252 ? -9.992 13.805 -3.338 1 90.44 252 LYS A N 1
ATOM 2047 C CA . LYS A 1 252 ? -8.555 13.969 -3.51 1 90.44 252 LYS A CA 1
ATOM 2048 C C . LYS A 1 252 ? -8.148 15.43 -3.342 1 90.44 252 LYS A C 1
ATOM 2050 O O . LYS A 1 252 ? -7.699 16.062 -4.297 1 90.44 252 LYS A O 1
ATOM 2055 N N . ALA A 1 253 ? -8.109 15.797 -2.146 1 90.19 253 ALA A N 1
ATOM 2056 C CA . ALA A 1 253 ? -7.859 17.203 -1.818 1 90.19 253 ALA A CA 1
ATOM 2057 C C . ALA A 1 253 ? -6.453 17.609 -2.242 1 90.19 253 ALA A C 1
ATOM 2059 O O . ALA A 1 253 ? -6.227 18.766 -2.623 1 90.19 253 ALA A O 1
ATOM 2060 N N . HIS A 1 254 ? -5.527 16.656 -2.289 1 93.94 254 HIS A N 1
ATOM 2061 C CA . HIS A 1 254 ? -4.133 16.953 -2.592 1 93.94 254 HIS A CA 1
ATOM 2062 C C . HIS A 1 254 ? -3.941 17.25 -4.074 1 93.94 254 HIS A C 1
ATOM 2064 O O . HIS A 1 254 ? -2.848 17.625 -4.504 1 93.94 254 HIS A O 1
ATOM 2070 N N . LYS A 1 255 ? -5.07 17.203 -4.836 1 93.44 255 LYS A N 1
ATOM 2071 C CA . LYS A 1 255 ? -4.988 17.453 -6.27 1 93.44 255 LYS A CA 1
ATOM 2072 C C . LYS A 1 255 ? -5.781 18.703 -6.66 1 93.44 255 LYS A C 1
ATOM 2074 O O . LYS A 1 255 ? -5.855 19.047 -7.836 1 93.44 255 LYS A O 1
ATOM 2079 N N . GLU A 1 256 ? -6.352 19.391 -5.691 1 93.88 256 GLU A N 1
ATOM 2080 C CA . GLU A 1 256 ? -7.223 20.516 -5.977 1 93.88 256 GLU A CA 1
ATOM 2081 C C . GLU A 1 256 ? -6.605 21.828 -5.488 1 93.88 256 GLU A C 1
ATOM 2083 O O . GLU A 1 256 ? -6.508 22.062 -4.281 1 93.88 256 GLU A O 1
ATOM 2088 N N . GLU A 1 257 ? -6.359 22.703 -6.398 1 94 257 GLU A N 1
ATOM 2089 C CA . GLU A 1 257 ? -5.715 23.969 -6.055 1 94 257 GLU A CA 1
ATOM 2090 C C . GLU A 1 257 ? -6.664 24.875 -5.273 1 94 257 GLU A C 1
ATOM 2092 O O . GLU A 1 257 ? -6.219 25.703 -4.473 1 94 257 GLU A O 1
ATOM 2097 N N . THR A 1 258 ? -7.875 24.781 -5.566 1 95.25 258 THR A N 1
ATOM 2098 C CA . THR A 1 258 ? -8.906 25.516 -4.852 1 95.25 258 THR A CA 1
ATOM 2099 C C . THR A 1 258 ? -9.93 24.562 -4.23 1 95.25 258 THR A C 1
ATOM 2101 O O . THR A 1 258 ? -10.562 23.781 -4.938 1 95.25 258 THR A O 1
ATOM 2104 N N . TRP A 1 259 ? -10 24.625 -2.99 1 96.44 259 TRP A N 1
ATOM 2105 C CA . TRP A 1 259 ? -11.008 23.812 -2.314 1 96.44 259 TRP A CA 1
ATOM 2106 C C . TRP A 1 259 ? -12.406 24.344 -2.562 1 96.44 259 TRP A C 1
ATOM 2108 O O . TRP A 1 259 ? -12.688 25.516 -2.27 1 96.44 259 TRP A O 1
ATOM 2118 N N . PRO A 1 260 ? -13.336 23.594 -3.119 1 96.88 260 PRO A N 1
ATOM 2119 C CA . PRO A 1 260 ? -14.703 24.078 -3.303 1 96.88 260 PRO A CA 1
ATOM 2120 C C . PRO A 1 260 ? -15.43 24.312 -1.979 1 96.88 260 PRO A C 1
ATOM 2122 O O . PRO A 1 260 ? -15.18 23.609 -1.003 1 96.88 260 PRO A O 1
ATOM 2125 N N . GLY A 1 261 ? -16.281 25.312 -1.923 1 96.19 261 GLY A N 1
ATOM 2126 C CA . GLY A 1 261 ? -17.031 25.656 -0.728 1 96.19 261 GLY A CA 1
ATOM 2127 C C . GLY A 1 261 ? -17.562 27.078 -0.741 1 96.19 261 GLY A C 1
ATOM 2128 O O . GLY A 1 261 ? -17.812 27.641 -1.807 1 96.19 261 GLY A O 1
ATOM 2129 N N . ARG A 1 262 ? -17.859 27.609 0.463 1 95.19 262 ARG A N 1
ATOM 2130 C CA . ARG A 1 262 ? -18.359 28.969 0.592 1 95.19 262 ARG A CA 1
ATOM 2131 C C . ARG A 1 262 ? -18.016 29.547 1.952 1 95.19 262 ARG A C 1
ATOM 2133 O O . ARG A 1 262 ? -17.766 28.812 2.908 1 95.19 262 ARG A O 1
ATOM 2140 N N . TRP A 1 263 ? 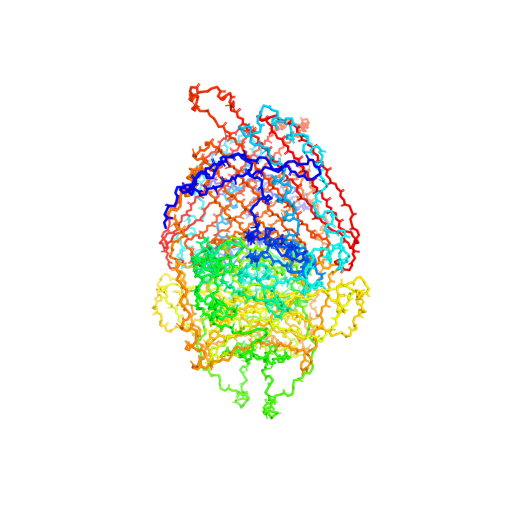-17.984 30.844 1.995 1 96.38 263 TRP A N 1
ATOM 2141 C CA . TRP A 1 263 ? -17.75 31.531 3.26 1 96.38 263 TRP A CA 1
ATOM 2142 C C . TRP A 1 263 ? -19.047 31.594 4.078 1 96.38 263 TRP A C 1
ATOM 2144 O O . TRP A 1 263 ? -20.125 31.812 3.529 1 96.38 263 TRP A O 1
ATOM 2154 N N . ILE A 1 264 ? -18.906 31.469 5.379 1 96.94 264 ILE A N 1
ATOM 2155 C CA . ILE A 1 264 ? -20.062 31.562 6.266 1 96.94 264 ILE A CA 1
ATOM 2156 C C . ILE A 1 264 ? -19.75 32.562 7.395 1 96.94 264 ILE A C 1
ATOM 2158 O O . ILE A 1 264 ? -18.594 32.719 7.785 1 96.94 264 ILE A O 1
ATOM 2162 N N . ALA A 1 265 ? -20.781 33.094 7.969 1 95.94 265 ALA A N 1
ATOM 2163 C CA . ALA A 1 265 ? -20.688 34.062 9.062 1 95.94 265 ALA A CA 1
ATOM 2164 C C . ALA A 1 265 ? -21.031 33.406 10.398 1 95.94 265 ALA A C 1
ATOM 2166 O O . ALA A 1 265 ? -22.047 32.719 10.516 1 95.94 265 ALA A O 1
ATOM 2167 N N . VAL A 1 266 ? -20.156 33.562 11.383 1 96.69 266 VAL A N 1
ATOM 2168 C CA . VAL A 1 266 ? -20.391 33.094 12.75 1 96.69 266 VAL A CA 1
ATOM 2169 C C . VAL A 1 266 ? -20.328 34.281 13.711 1 96.69 266 VAL A C 1
ATOM 2171 O O . VAL A 1 266 ? -19.234 34.75 14.031 1 96.69 266 VAL A O 1
ATOM 2174 N N . ASP A 1 267 ? -21.406 34.656 14.312 1 94.12 267 ASP A N 1
ATOM 2175 C CA . ASP A 1 267 ? -21.484 35.875 15.078 1 94.12 267 ASP A CA 1
ATOM 2176 C C . ASP A 1 267 ? -20.875 35.719 16.469 1 94.12 267 ASP A C 1
ATOM 2178 O O . ASP A 1 267 ? -20.422 36.688 17.078 1 94.12 267 ASP A O 1
ATOM 2182 N N . HIS A 1 268 ? -20.984 34.5 16.906 1 94.44 268 HIS A N 1
ATOM 2183 C CA . HIS A 1 268 ? -20.391 34.188 18.188 1 94.44 268 HIS A CA 1
ATOM 2184 C C . HIS A 1 268 ? -19.969 32.719 18.25 1 94.44 268 HIS A C 1
ATOM 2186 O O . HIS A 1 268 ? -20.516 31.891 17.531 1 94.44 268 HIS A O 1
ATOM 2192 N N . TRP A 1 269 ? -19.031 32.469 19.125 1 97.62 269 TRP A N 1
ATOM 2193 C CA . TRP A 1 269 ? -18.609 31.094 19.359 1 97.62 269 TRP A CA 1
ATOM 2194 C C . TRP A 1 269 ? -18.469 30.812 20.859 1 97.62 269 TRP A C 1
ATOM 2196 O O . TRP A 1 269 ? -17.812 31.562 21.578 1 97.62 269 TRP A O 1
ATOM 2206 N N . PRO A 1 270 ? -19 29.766 21.281 1 97.12 270 PRO A N 1
ATOM 2207 C CA . PRO A 1 270 ? -19.812 28.781 20.562 1 97.12 270 PRO A CA 1
ATOM 2208 C C . PRO A 1 270 ? -21.078 29.391 19.953 1 97.12 270 PRO A C 1
ATOM 2210 O O . PRO A 1 270 ? -21.641 30.328 20.516 1 97.12 270 PRO A O 1
ATOM 2213 N N . SER A 1 271 ? -21.469 28.828 18.828 1 96.69 271 SER A N 1
ATOM 2214 C CA . SER A 1 271 ? -22.594 29.359 18.062 1 96.69 271 SER A CA 1
ATOM 2215 C C . SER A 1 271 ? -23.906 28.703 18.5 1 96.69 271 SER A C 1
ATOM 2217 O O . SER A 1 271 ? -23.953 27.484 18.734 1 96.69 271 SER A O 1
ATOM 2219 N N . SER A 1 272 ? -25.016 29.453 18.531 1 95.06 272 SER A N 1
ATOM 2220 C CA . SER A 1 272 ? -26.328 28.922 18.844 1 95.06 272 SER A CA 1
ATOM 2221 C C . SER A 1 272 ? -26.906 28.156 17.656 1 95.06 272 SER A C 1
ATOM 2223 O O . SER A 1 272 ? -27.891 27.422 17.812 1 95.06 272 SER A O 1
ATOM 2225 N N . ASN A 1 273 ? -26.297 28.266 16.531 1 96.06 273 ASN A N 1
ATOM 2226 C CA . ASN A 1 273 ? -26.766 27.594 15.328 1 96.06 273 ASN A CA 1
ATOM 2227 C C . ASN A 1 273 ? -26.078 26.25 15.133 1 96.06 273 ASN A C 1
ATOM 2229 O O . ASN A 1 273 ? -26.266 25.594 14.102 1 96.06 273 ASN A O 1
ATOM 2233 N N . VAL A 1 274 ? -25.234 25.844 16 1 97.56 274 VAL A N 1
ATOM 2234 C CA . VAL A 1 274 ? -24.547 24.562 15.945 1 97.56 274 VAL A CA 1
ATOM 2235 C C . VAL A 1 274 ? -25.031 23.672 17.094 1 97.56 274 VAL A C 1
ATOM 2237 O O . VAL A 1 274 ? -24.938 24.047 18.266 1 97.56 274 VAL A O 1
ATOM 2240 N N . HIS A 1 275 ? -25.531 22.5 16.781 1 96.25 275 HIS A N 1
ATOM 2241 C CA . HIS A 1 275 ? -26.031 21.562 17.781 1 96.25 275 HIS A CA 1
ATOM 2242 C C . HIS A 1 275 ? -25.359 20.203 17.656 1 96.25 275 HIS A C 1
ATOM 2244 O O . HIS A 1 275 ? -25.094 19.734 16.547 1 96.25 275 HIS A O 1
ATOM 2250 N N . GLN A 1 276 ? -25.125 19.625 18.781 1 95.88 276 GLN A N 1
ATOM 2251 C CA . GLN A 1 276 ? -24.531 18.297 18.812 1 95.88 276 GLN A CA 1
ATOM 2252 C C . GLN A 1 276 ? -25.578 17.219 18.531 1 95.88 276 GLN A C 1
ATOM 2254 O O . GLN A 1 276 ? -26.641 17.203 19.141 1 95.88 276 GLN A O 1
ATOM 2259 N N . HIS A 1 277 ? -25.328 16.406 17.609 1 95.88 277 HIS A N 1
ATOM 2260 C CA . HIS A 1 277 ? -26.156 15.234 17.297 1 95.88 277 HIS A CA 1
ATOM 2261 C C . HIS A 1 277 ? -25.438 13.945 17.703 1 95.88 277 HIS A C 1
ATOM 2263 O O . HIS A 1 277 ? -24.281 13.727 17.344 1 95.88 277 HIS A O 1
ATOM 2269 N N . GLU A 1 278 ? -26.188 13.125 18.438 1 95.62 278 GLU A N 1
ATOM 2270 C CA . GLU A 1 278 ? -25.594 11.914 18.984 1 95.62 278 GLU A CA 1
ATOM 2271 C C . GLU A 1 278 ? -25.875 10.711 18.094 1 95.62 278 GLU A C 1
ATOM 2273 O O . GLU A 1 278 ? -27.031 10.391 17.812 1 95.62 278 GLU A O 1
ATOM 2278 N N . PHE A 1 279 ? -24.812 10.07 17.656 1 96 279 PHE A N 1
ATOM 2279 C CA . PHE A 1 279 ? -24.891 8.812 16.922 1 96 279 PHE A CA 1
ATOM 2280 C C . PHE A 1 279 ? -24.328 7.66 17.734 1 96 279 PHE A C 1
ATOM 2282 O O . PHE A 1 279 ? -23.156 7.664 18.109 1 96 279 PHE A O 1
ATOM 2289 N N . VAL A 1 280 ? -25.109 6.629 17.969 1 94.75 280 VAL A N 1
ATOM 2290 C CA . VAL A 1 280 ? -24.688 5.484 18.766 1 94.75 280 VAL A CA 1
ATOM 2291 C C . VAL A 1 280 ? -23.984 4.465 17.875 1 94.75 280 VAL A C 1
ATOM 2293 O O . VAL A 1 280 ? -24.438 4.199 16.75 1 94.75 280 VAL A O 1
ATOM 2296 N N . LEU A 1 281 ? -22.859 3.939 18.297 1 95.31 281 LEU A N 1
ATOM 2297 C CA . LEU A 1 281 ? -22.188 2.859 17.594 1 95.31 281 LEU A CA 1
ATOM 2298 C C . LEU A 1 281 ? -22.922 1.537 17.781 1 95.31 281 LEU A C 1
ATOM 2300 O O . LEU A 1 281 ? -23.016 1.043 18.906 1 95.31 281 LEU A O 1
ATOM 2304 N N . GLN A 1 282 ? -23.266 0.956 16.672 1 90.56 282 GLN A N 1
ATOM 2305 C CA . GLN A 1 282 ? -24.031 -0.281 16.75 1 90.56 282 GLN A CA 1
ATOM 2306 C C . GLN A 1 282 ? -23.141 -1.5 16.547 1 90.56 282 GLN A C 1
ATOM 2308 O O . GLN A 1 282 ? -22.016 -1.38 16.047 1 90.56 282 GLN A O 1
ATOM 2313 N N . ASN A 1 283 ? -23.672 -2.652 16.906 1 83.69 283 ASN A N 1
ATOM 2314 C CA . ASN A 1 283 ? -22.953 -3.904 16.75 1 83.69 283 ASN A CA 1
ATOM 2315 C C . ASN A 1 283 ? -22.812 -4.301 15.289 1 83.69 283 ASN A C 1
ATOM 2317 O O . ASN A 1 283 ? -21.922 -5.055 14.914 1 83.69 283 ASN A O 1
ATOM 2321 N N . ASP A 1 284 ? -23.719 -3.828 14.477 1 81.25 284 ASP A N 1
ATOM 2322 C CA . ASP A 1 284 ? -23.672 -4.164 13.055 1 81.25 284 ASP A CA 1
ATOM 2323 C C . ASP A 1 284 ? -22.859 -3.137 12.266 1 81.25 284 ASP A C 1
ATOM 2325 O O . ASP A 1 284 ? -22.984 -3.041 11.047 1 81.25 284 ASP A O 1
ATOM 2329 N N . LYS A 1 285 ? -22.125 -2.287 13.008 1 89.25 285 LYS A N 1
ATOM 2330 C CA . LYS A 1 285 ? -21.203 -1.305 12.438 1 89.25 285 LYS A CA 1
ATOM 2331 C C . LYS A 1 285 ? -21.969 -0.108 11.867 1 89.25 285 LYS A C 1
ATOM 2333 O O . LYS A 1 285 ? -21.422 0.654 11.062 1 89.25 285 LYS A O 1
ATOM 2338 N N . GLY A 1 286 ? -23.219 0.065 12.32 1 91.56 286 GLY A N 1
ATOM 2339 C CA . GLY A 1 286 ? -23.984 1.244 11.961 1 91.56 286 GLY A CA 1
ATOM 2340 C C . GLY A 1 286 ? -23.828 2.385 12.945 1 91.56 286 GLY A C 1
ATOM 2341 O O . GLY A 1 286 ? -23.578 2.156 14.133 1 91.56 286 GLY A O 1
ATOM 2342 N N . LEU A 1 287 ? -23.875 3.629 12.445 1 94.75 287 LEU A N 1
ATOM 2343 C CA . LEU A 1 287 ? -24.062 4.836 13.25 1 94.75 287 LEU A CA 1
ATOM 2344 C C . LEU A 1 287 ? -25.516 5.293 13.203 1 94.75 287 LEU A C 1
ATOM 2346 O O . LEU A 1 287 ? -26 5.715 12.156 1 94.75 287 LEU A O 1
ATOM 2350 N N . VAL A 1 288 ? -26.141 5.246 14.328 1 92.12 288 VAL A N 1
ATOM 2351 C CA . VAL A 1 288 ? -27.562 5.543 14.328 1 92.12 288 VAL A CA 1
ATOM 2352 C C . VAL A 1 288 ? -27.844 6.773 15.195 1 92.12 288 VAL A C 1
ATOM 2354 O O . VAL A 1 288 ? -27.391 6.844 16.344 1 92.12 288 VAL A O 1
ATOM 2357 N N . LEU A 1 289 ? -28.531 7.762 14.594 1 92.12 289 LEU A N 1
ATOM 2358 C CA . LEU A 1 289 ? -28.891 8.984 15.305 1 92.12 289 LEU A CA 1
ATOM 2359 C C . LEU A 1 289 ? -29.797 8.672 16.5 1 92.12 289 LEU A C 1
ATOM 2361 O O . LEU A 1 289 ? -30.766 7.934 16.359 1 92.12 289 LEU A O 1
ATOM 2365 N N . LYS A 1 290 ? -29.328 9.219 17.578 1 83.12 290 LYS A N 1
ATOM 2366 C CA . LYS A 1 290 ? -30.156 9.055 18.781 1 83.12 290 LYS A CA 1
ATOM 2367 C C . LYS A 1 290 ? -31.391 9.953 18.719 1 83.12 290 LYS A C 1
ATOM 2369 O O . LYS A 1 290 ? -31.281 11.148 18.422 1 83.12 290 LYS A O 1
ATOM 2374 N N . SER A 1 291 ? -32.594 9.703 18.328 1 64.94 291 SER A N 1
ATOM 2375 C CA . SER A 1 291 ? -33.781 10.539 18.312 1 64.94 291 SER A CA 1
ATOM 2376 C C . SER A 1 291 ? -34.344 10.719 19.719 1 64.94 291 SER A C 1
ATOM 2378 O O . SER A 1 291 ? -34.25 9.82 20.562 1 64.94 291 SER A O 1
ATOM 2380 N N . ASP A 1 292 ? -34.562 12.062 20.234 1 49.59 292 ASP A N 1
ATOM 2381 C CA . ASP A 1 292 ? -35.375 12.273 21.422 1 49.59 292 ASP A CA 1
ATOM 2382 C C . ASP A 1 292 ? -36.719 11.531 21.328 1 49.59 292 ASP A C 1
ATOM 2384 O O . ASP A 1 292 ? -37.25 11.07 22.328 1 49.59 292 ASP A O 1
ATOM 2388 N N . ARG A 1 293 ? -37.75 12.109 20.297 1 40.44 293 ARG A N 1
ATOM 2389 C CA . ARG A 1 293 ? -39.094 11.578 20.219 1 40.44 293 ARG A CA 1
ATOM 2390 C C . ARG A 1 293 ? -39.094 10.055 20.141 1 40.44 293 ARG A C 1
ATOM 2392 O O . ARG A 1 293 ? -40.062 9.406 20.5 1 40.44 293 ARG A O 1
ATOM 2399 N N . ASP A 1 294 ? -38.656 9.562 19 1 35.69 294 ASP A N 1
ATOM 2400 C CA . ASP A 1 294 ? -38.938 8.148 18.734 1 35.69 294 ASP A CA 1
ATOM 2401 C C . ASP A 1 294 ? -38.125 7.254 19.672 1 35.69 294 ASP A C 1
ATOM 2403 O O . ASP A 1 294 ? -36.969 6.926 19.375 1 35.69 294 ASP A O 1
ATOM 2407 N N . GLU A 1 295 ? -38.062 7.449 20.844 1 39.47 295 GLU A N 1
ATOM 2408 C CA . GLU A 1 295 ? -37.938 6.324 21.766 1 39.47 295 GLU A CA 1
ATOM 2409 C C . GLU A 1 295 ? -38.25 5.004 21.078 1 39.47 295 GLU A C 1
ATOM 2411 O O . GLU A 1 295 ? -37.969 3.93 21.609 1 39.47 295 GLU A O 1
ATOM 2416 N N . LYS A 1 296 ? -39.312 5.129 20.297 1 35.59 296 LYS A N 1
ATOM 2417 C CA . LYS A 1 296 ? -39.938 3.955 19.688 1 35.59 296 LYS A CA 1
ATOM 2418 C C . LYS A 1 296 ? -39.094 3.432 18.531 1 35.59 296 LYS A C 1
ATOM 2420 O O . LYS A 1 296 ? -39.375 2.377 17.969 1 35.59 296 LYS A O 1
ATOM 2425 N N . PHE A 1 297 ? -38.625 4.32 17.797 1 34.38 297 PHE A N 1
ATOM 2426 C CA . PHE A 1 297 ? -37.938 3.793 16.625 1 34.38 297 PHE A CA 1
ATOM 2427 C C . PHE A 1 297 ? -36.562 3.244 16.984 1 34.38 297 PHE A C 1
ATOM 2429 O O . PHE A 1 297 ? -35.625 3.303 16.188 1 34.38 297 PHE A O 1
ATOM 2436 N N . ILE A 1 298 ? -36.25 3.5 18.188 1 40.34 298 ILE A N 1
ATOM 2437 C CA . ILE A 1 298 ? -35.125 2.564 18.391 1 40.34 298 ILE A CA 1
ATOM 2438 C C . ILE A 1 298 ? -35.469 1.228 17.734 1 40.34 298 ILE A C 1
ATOM 2440 O O . ILE A 1 298 ? -36.344 0.503 18.203 1 40.34 298 ILE A O 1
ATOM 2444 N N . GLU A 1 299 ? -35.5 1.332 16.453 1 42.19 299 GLU A N 1
ATOM 2445 C CA . GLU A 1 299 ? -35.719 -0.06 16.062 1 42.19 299 GLU A CA 1
ATOM 2446 C C . GLU A 1 299 ? -35.188 -1.016 17.141 1 42.19 299 GLU A C 1
ATOM 2448 O O . GLU A 1 299 ? -35.938 -1.868 17.625 1 42.19 299 GLU A O 1
ATOM 2453 N N . LYS A 1 300 ? -34.031 -1.793 16.812 1 45.09 300 LYS A N 1
ATOM 2454 C CA . LYS A 1 300 ? -33.5 -2.898 17.609 1 45.09 300 LYS A CA 1
ATOM 2455 C C . LYS A 1 300 ? -32.656 -2.387 18.781 1 45.09 300 LYS A C 1
ATOM 2457 O O . LYS A 1 300 ? -31.859 -1.465 18.609 1 45.09 300 LYS A O 1
ATOM 2462 N N . GLU A 1 301 ? -33.156 -2.27 20.016 1 53.03 301 GLU A N 1
ATOM 2463 C CA . GLU A 1 301 ? -32.312 -2.088 21.188 1 53.03 301 GLU A CA 1
ATOM 2464 C C . GLU A 1 301 ? -30.875 -2.469 20.891 1 53.03 301 GLU A C 1
ATOM 2466 O O . GLU A 1 301 ? -30.609 -3.561 20.375 1 53.03 301 GLU A O 1
ATOM 2471 N N . PRO A 1 302 ? -30 -1.327 20.938 1 60.25 302 PRO A N 1
ATOM 2472 C CA . PRO A 1 302 ? -28.625 -1.702 20.609 1 60.25 302 PRO A CA 1
ATOM 2473 C C . PRO A 1 302 ? -28.125 -2.898 21.422 1 60.25 302 PRO A C 1
ATOM 2475 O O . PRO A 1 302 ? -28.266 -2.916 22.641 1 60.25 302 PRO A O 1
ATOM 2478 N N . LYS A 1 303 ? -27.969 -3.973 20.859 1 67.56 303 LYS A N 1
ATOM 2479 C CA . LYS A 1 303 ? -27.359 -5.137 21.484 1 67.56 303 LYS A CA 1
ATOM 2480 C C . LYS A 1 303 ? -25.891 -4.867 21.828 1 67.56 303 LYS A C 1
ATOM 2482 O O . LYS A 1 303 ? -25.141 -4.387 20.984 1 67.56 303 LYS A O 1
ATOM 2487 N N . GLU A 1 304 ? -25.625 -4.91 23.172 1 76.75 304 GLU A N 1
ATOM 2488 C CA . GLU A 1 304 ? -24.25 -4.75 23.625 1 76.75 304 GLU A CA 1
ATOM 2489 C C . GLU A 1 304 ? -23.359 -5.852 23.078 1 76.75 304 GLU A C 1
ATOM 2491 O O . GLU A 1 304 ? -23.766 -7.008 22.984 1 76.75 304 GLU A O 1
ATOM 2496 N N . SER A 1 305 ? -22.391 -5.312 22.406 1 87.06 305 SER A N 1
ATOM 2497 C CA . SER A 1 305 ? -21.391 -6.246 21.906 1 87.06 305 SER A CA 1
ATOM 2498 C C . SER A 1 305 ? -19.984 -5.68 22.031 1 87.06 305 SER A C 1
ATOM 2500 O O . SER A 1 305 ? -19.812 -4.484 22.281 1 87.06 305 SER A O 1
ATOM 2502 N N . ILE A 1 306 ? -19.047 -6.562 22.109 1 90.5 306 ILE A N 1
ATOM 2503 C CA . ILE A 1 306 ? -17.641 -6.191 22.188 1 90.5 306 ILE A CA 1
ATOM 2504 C C . ILE A 1 306 ? -17 -6.32 20.797 1 90.5 306 ILE A C 1
ATOM 2506 O O . ILE A 1 306 ? -17.094 -7.375 20.156 1 90.5 306 ILE A O 1
ATOM 2510 N N . VAL A 1 307 ? -16.453 -5.238 20.359 1 90.56 307 VAL A N 1
ATOM 2511 C CA . VAL A 1 307 ? -15.844 -5.211 19.047 1 90.56 307 VAL A CA 1
ATOM 2512 C C . VAL A 1 307 ? -14.344 -4.93 19.172 1 90.56 307 VAL A C 1
ATOM 2514 O O . VAL A 1 307 ? -13.945 -3.912 19.75 1 90.56 307 VAL A O 1
ATOM 2517 N N . PRO A 1 308 ? -13.539 -5.82 18.688 1 91.12 308 PRO A N 1
ATOM 2518 C CA . PRO A 1 308 ? -12.102 -5.539 18.688 1 91.12 308 PRO A CA 1
ATOM 2519 C C . PRO A 1 308 ? -11.703 -4.48 17.672 1 91.12 308 PRO A C 1
ATOM 2521 O O . PRO A 1 308 ? -12.266 -4.438 16.562 1 91.12 308 PRO A O 1
ATOM 2524 N N . VAL A 1 309 ? -10.766 -3.629 18.016 1 91.06 309 VAL A N 1
ATOM 2525 C CA . VAL A 1 309 ? -10.227 -2.609 17.125 1 91.06 309 VAL A CA 1
ATOM 2526 C C . VAL A 1 309 ? -8.945 -3.121 16.469 1 91.06 309 VAL A C 1
ATOM 2528 O O . VAL A 1 309 ? -8.102 -3.727 17.141 1 91.06 309 VAL A O 1
ATOM 2531 N N . LYS A 1 310 ? -8.828 -2.855 15.188 1 82.69 310 LYS A N 1
ATOM 2532 C CA . LYS A 1 310 ? -7.637 -3.277 14.469 1 82.69 310 LYS A CA 1
ATOM 2533 C C . LYS A 1 310 ? -6.406 -2.506 14.93 1 82.69 310 LYS A C 1
ATOM 2535 O O . LYS A 1 310 ? -6.504 -1.331 15.297 1 82.69 310 LYS A O 1
ATOM 2540 N N . SER A 1 311 ? -5.23 -3.148 14.891 1 84.88 311 SER A N 1
ATOM 2541 C CA . SER A 1 311 ? -3.992 -2.566 15.398 1 84.88 311 SER A CA 1
ATOM 2542 C C . SER A 1 311 ? -2.869 -2.678 14.375 1 84.88 311 SER A C 1
ATOM 2544 O O . SER A 1 311 ? -1.712 -2.902 14.742 1 84.88 311 SER A O 1
ATOM 2546 N N . SER A 1 312 ? -3.107 -2.301 13.164 1 92.69 312 SER A N 1
ATOM 2547 C CA . SER A 1 312 ? -2.062 -2.363 12.148 1 92.69 312 SER A CA 1
ATOM 2548 C C . SER A 1 312 ? -1.099 -1.188 12.273 1 92.69 312 SER A C 1
ATOM 2550 O O . SER A 1 312 ? -1.526 -0.038 12.398 1 92.69 312 SER A O 1
ATOM 2552 N N . CYS A 1 313 ? 0.247 -1.484 12.156 1 95.81 313 CYS A N 1
ATOM 2553 C CA . CYS A 1 313 ? 1.259 -0.438 12.227 1 95.81 313 CYS A CA 1
ATOM 2554 C C . CYS A 1 313 ? 1.296 0.376 10.938 1 95.81 313 CYS A C 1
ATOM 2556 O O . CYS A 1 313 ? 1.996 1.387 10.859 1 95.81 313 CYS A O 1
ATOM 2558 N N . LEU A 1 314 ? 0.493 -0.015 9.992 1 95.75 314 LEU A N 1
ATOM 2559 C CA . LEU A 1 314 ? 0.38 0.716 8.734 1 95.75 314 LEU A CA 1
ATOM 2560 C C . LEU A 1 314 ? -0.665 1.821 8.844 1 95.75 314 LEU A C 1
ATOM 2562 O O . LEU A 1 314 ? -0.72 2.713 7.992 1 95.75 314 LEU A O 1
ATOM 2566 N N . SER A 1 315 ? -1.48 1.777 9.922 1 96.19 315 SER A N 1
ATOM 2567 C CA . SER A 1 315 ? -2.514 2.789 10.117 1 96.19 315 SER A CA 1
ATOM 2568 C C . SER A 1 315 ? -1.903 4.176 10.297 1 96.19 315 SER A C 1
ATOM 2570 O O . SER A 1 315 ? -1.006 4.363 11.117 1 96.19 315 SER A O 1
ATOM 2572 N N . GLY A 1 316 ? -2.4 5.105 9.531 1 97.06 316 GLY A N 1
ATOM 2573 C CA . GLY A 1 316 ? -1.924 6.48 9.586 1 97.06 316 GLY A CA 1
ATOM 2574 C C . GLY A 1 316 ? -1.11 6.879 8.367 1 97.06 316 GLY A C 1
ATOM 2575 O O . GLY A 1 316 ? -0.821 8.062 8.172 1 97.06 316 GLY A O 1
ATOM 2576 N N . ALA A 1 317 ? -0.794 5.957 7.48 1 97.38 317 ALA A N 1
ATOM 2577 C CA . ALA A 1 317 ? 0.153 6.176 6.391 1 97.38 317 ALA A CA 1
ATOM 2578 C C . ALA A 1 317 ? -0.482 6.992 5.27 1 97.38 317 ALA A C 1
ATOM 2580 O O . ALA A 1 317 ? 0.213 7.469 4.371 1 97.38 317 ALA A O 1
ATOM 2581 N N . TRP A 1 318 ? -1.837 7.266 5.312 1 96.75 318 TRP A N 1
ATOM 2582 C CA . TRP A 1 318 ? -2.529 7.961 4.23 1 96.75 318 TRP A CA 1
ATOM 2583 C C . TRP A 1 318 ? -3.07 9.305 4.703 1 96.75 318 TRP A C 1
ATOM 2585 O O . TRP A 1 318 ? -3.809 9.977 3.975 1 96.75 318 TRP A O 1
ATOM 2595 N N . GLY A 1 319 ? -2.697 9.719 5.895 1 94.69 319 GLY A N 1
ATOM 2596 C CA . GLY A 1 319 ? -3.354 10.844 6.539 1 94.69 319 GLY A CA 1
ATOM 2597 C C . GLY A 1 319 ? -2.656 12.164 6.285 1 94.69 319 GLY A C 1
ATOM 2598 O O . GLY A 1 319 ? -3.125 13.219 6.727 1 94.69 319 GLY A O 1
ATOM 2599 N N . GLY A 1 320 ? -1.592 12.172 5.586 1 93.5 320 GLY A N 1
ATOM 2600 C CA . GLY A 1 320 ? -0.869 13.422 5.422 1 93.5 320 GLY A CA 1
ATOM 2601 C C . GLY A 1 320 ? -0.268 13.938 6.719 1 93.5 320 GLY A C 1
ATOM 2602 O O . GLY A 1 320 ? 0.076 13.148 7.605 1 93.5 320 GLY A O 1
ATOM 2603 N N . VAL A 1 321 ? -0.044 15.289 6.699 1 91.81 321 VAL A N 1
ATOM 2604 C CA . VAL A 1 321 ? 0.561 15.883 7.887 1 91.81 321 VAL A CA 1
ATOM 2605 C C . VAL A 1 321 ? -0.389 16.922 8.484 1 91.81 321 VAL A C 1
ATOM 2607 O O . VAL A 1 321 ? -1.25 17.453 7.781 1 91.81 321 VAL A O 1
ATOM 2610 N N . LEU A 1 322 ? -0.247 17.141 9.734 1 90.38 322 LEU A N 1
ATOM 2611 C CA . LEU A 1 322 ? -1.038 18.172 10.398 1 90.38 322 LEU A CA 1
ATOM 2612 C C . LEU A 1 322 ? -0.547 19.562 10.016 1 90.38 322 LEU A C 1
ATOM 2614 O O . LEU A 1 322 ? -1.353 20.453 9.734 1 90.38 322 LEU A O 1
ATOM 2618 N N . PHE A 1 323 ? 0.713 19.719 10 1 91.38 323 PHE A N 1
ATOM 2619 C CA . PHE A 1 323 ? 1.372 20.969 9.664 1 91.38 323 PHE A CA 1
ATOM 2620 C C . PHE A 1 323 ? 1.603 21.078 8.156 1 91.38 323 PHE A C 1
ATOM 2622 O O . PHE A 1 323 ? 2.742 21.203 7.711 1 91.38 323 PHE A O 1
ATOM 2629 N N . ALA A 1 324 ? 0.509 21.172 7.426 1 94.06 324 ALA A N 1
ATOM 2630 C CA . ALA A 1 324 ? 0.6 21.188 5.965 1 94.06 324 ALA A CA 1
ATOM 2631 C C . ALA A 1 324 ? 1.093 22.531 5.457 1 94.06 324 ALA A C 1
ATOM 2633 O O . ALA A 1 324 ? 0.718 23.578 5.988 1 94.06 324 ALA A O 1
ATOM 2634 N N . ASN A 1 325 ? 1.914 22.484 4.406 1 94.19 325 ASN A N 1
ATOM 2635 C CA . ASN A 1 325 ? 2.42 23.688 3.773 1 94.19 325 ASN A CA 1
ATOM 2636 C C . ASN A 1 325 ? 2.014 23.766 2.305 1 94.19 325 ASN A C 1
ATOM 2638 O O . ASN A 1 325 ? 2.24 24.781 1.646 1 94.19 325 ASN A O 1
ATOM 2642 N N . SER A 1 326 ? 1.485 22.734 1.792 1 94.06 326 SER A N 1
ATOM 2643 C CA . SER A 1 326 ? 1.096 22.656 0.387 1 94.06 326 SER A CA 1
ATOM 2644 C C . SER A 1 326 ? 0.117 21.516 0.147 1 94.06 326 SER A C 1
ATOM 2646 O O . SER A 1 326 ? -0.198 20.75 1.066 1 94.06 326 SER A O 1
ATOM 2648 N N . LEU A 1 327 ? -0.324 21.406 -1.075 1 94.69 327 LEU A N 1
ATOM 2649 C CA . LEU A 1 327 ? -1.278 20.375 -1.475 1 94.69 327 LEU A CA 1
ATOM 2650 C C . LEU A 1 327 ? -0.72 18.984 -1.208 1 94.69 327 LEU A C 1
ATOM 2652 O O . LEU A 1 327 ? -1.456 18.094 -0.801 1 94.69 327 LEU A O 1
ATOM 2656 N N . GLU A 1 328 ? 0.589 18.875 -1.392 1 95.44 328 GLU A N 1
ATOM 2657 C CA . GLU A 1 328 ? 1.248 17.578 -1.328 1 95.44 328 GLU A CA 1
ATOM 2658 C C . GLU A 1 328 ? 1.274 17.031 0.101 1 95.44 328 GLU A C 1
ATOM 2660 O O . GLU A 1 328 ? 1.543 15.852 0.321 1 95.44 328 GLU A O 1
ATOM 2665 N N . ASP A 1 329 ? 0.934 17.906 1.065 1 96.25 329 ASP A N 1
ATOM 2666 C CA . ASP A 1 329 ? 0.969 17.516 2.473 1 96.25 329 ASP A CA 1
ATOM 2667 C C . ASP A 1 329 ? -0.391 17 2.934 1 96.25 329 ASP A C 1
ATOM 2669 O O . ASP A 1 329 ? -0.52 16.484 4.047 1 96.25 329 ASP A O 1
ATOM 2673 N N . LEU A 1 330 ? -1.398 17.125 2.096 1 97.19 330 LEU A N 1
ATOM 2674 C CA . LEU A 1 330 ? -2.771 16.812 2.477 1 97.19 330 LEU A CA 1
ATOM 2675 C C . LEU A 1 330 ? -3.018 15.312 2.438 1 97.19 330 LEU A C 1
ATOM 2677 O O . LEU A 1 330 ? -2.244 14.57 1.828 1 97.19 330 LEU A O 1
ATOM 2681 N N . PRO A 1 331 ? -4.074 14.859 3.195 1 96.44 331 PRO A N 1
ATOM 2682 C CA . PRO A 1 331 ? -4.445 13.445 3.123 1 96.44 331 PRO A CA 1
ATOM 2683 C C . PRO A 1 331 ? -4.82 13 1.711 1 96.44 331 PRO A C 1
ATOM 2685 O O . PRO A 1 331 ? -5.355 13.797 0.934 1 96.44 331 PRO A O 1
ATOM 2688 N N . VAL A 1 332 ? -4.48 11.789 1.399 1 96.5 332 VAL A N 1
ATOM 2689 C CA . VAL A 1 332 ? -4.938 11.18 0.154 1 96.5 332 VAL A CA 1
ATOM 2690 C C . VAL A 1 332 ? -6.176 10.328 0.419 1 96.5 332 VAL A C 1
ATOM 2692 O O . VAL A 1 332 ? -6.734 10.352 1.519 1 96.5 332 VAL A O 1
ATOM 2695 N N . GLU A 1 333 ? -6.703 9.695 -0.651 1 94.69 333 GLU A N 1
ATOM 2696 C CA . GLU A 1 333 ? -7.902 8.867 -0.542 1 94.69 333 GLU A CA 1
ATOM 2697 C C . GLU A 1 333 ? -7.77 7.859 0.594 1 94.69 333 GLU A C 1
ATOM 2699 O O . GLU A 1 333 ? -6.727 7.227 0.752 1 94.69 333 GLU A O 1
ATOM 2704 N N . GLN A 1 334 ? -8.836 7.668 1.453 1 96.38 334 GLN A N 1
ATOM 2705 C CA . GLN A 1 334 ? -8.734 6.977 2.732 1 96.38 334 GLN A CA 1
ATOM 2706 C C . GLN A 1 334 ? -9.227 5.535 2.619 1 96.38 334 GLN A C 1
ATOM 2708 O O . GLN A 1 334 ? -9.25 4.801 3.609 1 96.38 334 GLN A O 1
ATOM 2713 N N . GLY A 1 335 ? -9.609 5.094 1.514 1 93.75 335 GLY A N 1
ATOM 2714 C CA . GLY A 1 335 ? -10.188 3.768 1.367 1 93.75 335 GLY A CA 1
ATOM 2715 C C . GLY A 1 335 ? -9.297 2.662 1.897 1 93.75 335 GLY A C 1
ATOM 2716 O O . GLY A 1 335 ? -9.758 1.779 2.625 1 93.75 335 GLY A O 1
ATOM 2717 N N . ILE A 1 336 ? -8.086 2.631 1.542 1 94 336 ILE A N 1
ATOM 2718 C CA . ILE A 1 336 ? -7.141 1.619 2.008 1 94 336 ILE A CA 1
ATOM 2719 C C . ILE A 1 336 ? -6.953 1.745 3.518 1 94 336 ILE A C 1
ATOM 2721 O O . ILE A 1 336 ? -6.934 0.741 4.234 1 94 336 ILE A O 1
ATOM 2725 N N . GLU A 1 337 ? -6.836 3.006 3.949 1 94.75 337 GLU A N 1
ATOM 2726 C CA . GLU A 1 337 ? -6.691 3.254 5.379 1 94.75 337 GLU A CA 1
ATOM 2727 C C . GLU A 1 337 ? -7.902 2.734 6.152 1 94.75 337 GLU A C 1
ATOM 2729 O O . GLU A 1 337 ? -7.762 2.238 7.273 1 94.75 337 GLU A O 1
ATOM 2734 N N . ASP A 1 338 ? -9.039 2.916 5.598 1 95.44 338 ASP A N 1
ATOM 2735 C CA . ASP A 1 338 ? -10.266 2.453 6.238 1 95.44 338 ASP A CA 1
ATOM 2736 C C . ASP A 1 338 ? -10.211 0.953 6.516 1 95.44 338 ASP A C 1
ATOM 2738 O O . ASP A 1 338 ? -10.734 0.484 7.527 1 95.44 338 ASP A O 1
ATOM 2742 N N . ALA A 1 339 ? -9.57 0.211 5.695 1 92.88 339 ALA A N 1
ATOM 2743 C CA . ALA A 1 339 ? -9.477 -1.239 5.84 1 92.88 339 ALA A CA 1
ATOM 2744 C C . ALA A 1 339 ? -8.594 -1.613 7.031 1 92.88 339 ALA A C 1
ATOM 2746 O O . ALA A 1 339 ? -8.656 -2.742 7.523 1 92.88 339 ALA A O 1
ATOM 2747 N N . LEU A 1 340 ? -7.816 -0.729 7.508 1 94.56 340 LEU A N 1
ATOM 2748 C CA . LEU A 1 340 ? -6.891 -0.971 8.609 1 94.56 340 LEU A CA 1
ATOM 2749 C C . LEU A 1 340 ? -7.488 -0.52 9.938 1 94.56 340 LEU A C 1
ATOM 2751 O O . LEU A 1 340 ? -6.836 -0.605 10.977 1 94.56 340 LEU A O 1
ATOM 2755 N N . ALA A 1 341 ? -8.742 -0.048 9.914 1 95.44 341 ALA A N 1
ATOM 2756 C CA . ALA A 1 341 ? -9.445 0.459 11.094 1 95.44 341 ALA A CA 1
ATOM 2757 C C . ALA A 1 341 ? -10.789 -0.235 11.266 1 95.44 341 ALA A C 1
ATOM 2759 O O . ALA A 1 341 ? -11.234 -0.976 10.383 1 95.44 341 ALA A O 1
ATOM 2760 N N . GLU A 1 342 ? -11.297 -0.14 12.461 1 94.75 342 GLU A N 1
ATOM 2761 C CA . GLU A 1 342 ? -12.688 -0.528 12.648 1 94.75 342 GLU A CA 1
ATOM 2762 C C . GLU A 1 342 ? -13.633 0.637 12.367 1 94.75 342 GLU A C 1
ATOM 2764 O O . GLU A 1 342 ? -13.492 1.715 12.945 1 94.75 342 GLU A O 1
ATOM 2769 N N . CYS A 1 343 ? -14.57 0.386 11.453 1 95.75 343 CYS A N 1
ATOM 2770 C CA . CYS A 1 343 ? -15.359 1.496 10.93 1 95.75 343 CYS A CA 1
ATOM 2771 C C . CYS A 1 343 ? -16.828 1.33 11.281 1 95.75 343 CYS A C 1
ATOM 2773 O O . CYS A 1 343 ? -17.344 0.21 11.312 1 95.75 343 CYS A O 1
ATOM 2775 N N . TRP A 1 344 ? -17.5 2.359 11.633 1 95.75 344 TRP A N 1
ATOM 2776 C CA . TRP A 1 344 ? -18.938 2.514 11.727 1 95.75 344 TRP A CA 1
ATOM 2777 C C . TRP A 1 344 ? -19.438 3.59 10.773 1 95.75 344 TRP A C 1
ATOM 2779 O O . TRP A 1 344 ? -18.781 4.613 10.578 1 95.75 344 TRP A O 1
ATOM 2789 N N . GLU A 1 345 ? -20.594 3.404 10.164 1 96.25 345 GLU A N 1
ATOM 2790 C CA . GLU A 1 345 ? -21.062 4.367 9.164 1 96.25 345 GLU A CA 1
ATOM 2791 C C . GLU A 1 345 ? -22.547 4.656 9.32 1 96.25 345 GLU A C 1
ATOM 2793 O O . GLU A 1 345 ? -23.297 3.832 9.852 1 96.25 345 GLU A O 1
ATOM 2798 N N . THR A 1 346 ? -22.984 5.832 8.906 1 96.69 346 THR A N 1
ATOM 2799 C CA . THR A 1 346 ? -24.391 6.168 8.828 1 96.69 346 THR A CA 1
ATOM 2800 C C . THR A 1 346 ? -25.047 5.523 7.602 1 96.69 346 THR A C 1
ATOM 2802 O O . THR A 1 346 ? -24.344 5 6.73 1 96.69 346 THR A O 1
ATOM 2805 N N . LYS A 1 347 ? -26.375 5.512 7.637 1 93.56 347 LYS A N 1
ATOM 2806 C CA . LYS A 1 347 ? -27.047 5.305 6.359 1 93.56 347 LYS A CA 1
ATOM 2807 C C . LYS A 1 347 ? -26.766 6.445 5.387 1 93.56 347 LYS A C 1
ATOM 2809 O O . LYS A 1 347 ? -26.188 7.465 5.773 1 93.56 347 LYS A O 1
ATOM 2814 N N . THR A 1 348 ? -27.156 6.23 4.129 1 94.31 348 THR A N 1
ATOM 2815 C CA . THR A 1 348 ? -27 7.289 3.139 1 94.31 348 THR A CA 1
ATOM 2816 C C . THR A 1 348 ? -27.781 8.531 3.541 1 94.31 348 THR A C 1
ATOM 2818 O O . THR A 1 348 ? -28.969 8.453 3.844 1 94.31 348 THR A O 1
ATOM 2821 N N . LEU A 1 349 ? -27.078 9.625 3.58 1 96.69 349 LEU A N 1
ATOM 2822 C CA . LEU A 1 349 ? -27.719 10.875 3.977 1 96.69 349 LEU A CA 1
ATOM 2823 C C . LEU A 1 349 ? -28.703 11.336 2.91 1 96.69 349 LEU A C 1
ATOM 2825 O O . LEU A 1 349 ? -28.375 11.383 1.725 1 96.69 349 LEU A O 1
ATOM 2829 N N . LYS A 1 350 ? -29.859 11.695 3.299 1 95.25 350 LYS A N 1
ATOM 2830 C CA . LYS A 1 350 ? -30.875 12.18 2.375 1 95.25 350 LYS A CA 1
ATOM 2831 C C . LYS A 1 350 ? -30.672 13.656 2.051 1 95.25 350 LYS A C 1
ATOM 2833 O O . LYS A 1 350 ? -31.016 14.117 0.964 1 95.25 350 LYS A O 1
ATOM 2838 N N . GLU A 1 351 ? -30.172 14.445 2.98 1 95.5 351 GLU A N 1
ATOM 2839 C CA . GLU A 1 351 ? -29.859 15.867 2.85 1 95.5 351 GLU A CA 1
ATOM 2840 C C . GLU A 1 351 ? -28.406 16.141 3.26 1 95.5 351 GLU A C 1
ATOM 2842 O O . GLU A 1 351 ? -27.828 15.406 4.051 1 95.5 351 GLU A O 1
ATOM 2847 N N . PRO A 1 352 ? -27.906 17.203 2.674 1 96.44 352 PRO A N 1
ATOM 2848 C CA . PRO A 1 352 ? -26.562 17.547 3.117 1 96.44 352 PRO A CA 1
ATOM 2849 C C . PRO A 1 352 ? -26.5 17.953 4.59 1 96.44 352 PRO A C 1
ATOM 2851 O O . PRO A 1 352 ? -27.484 18.484 5.125 1 96.44 352 PRO A O 1
ATOM 2854 N N . VAL A 1 353 ? -25.391 17.703 5.254 1 97.06 353 VAL A N 1
ATOM 2855 C CA . VAL A 1 353 ? -25.172 18.156 6.625 1 97.06 353 VAL A CA 1
ATOM 2856 C C . VAL A 1 353 ? -23.875 18.969 6.699 1 97.06 353 VAL A C 1
ATOM 2858 O O . VAL A 1 353 ? -22.891 18.656 6.023 1 97.06 353 VAL A O 1
ATOM 2861 N N . GLU A 1 354 ? -23.953 20 7.504 1 98 354 GLU A N 1
ATOM 2862 C CA . GLU A 1 354 ? -22.781 20.859 7.711 1 98 354 GLU A CA 1
ATOM 2863 C C . GLU A 1 354 ? -22.188 20.672 9.102 1 98 354 GLU A C 1
ATOM 2865 O O . GLU A 1 354 ? -22.859 20.938 10.109 1 98 354 GLU A O 1
ATOM 2870 N N . VAL A 1 355 ? -21 20.156 9.109 1 98.5 355 VAL A N 1
ATOM 2871 C CA . VAL A 1 355 ? -20.266 19.984 10.359 1 98.5 355 VAL A CA 1
ATOM 2872 C C . VAL A 1 355 ? -19.422 21.219 10.648 1 98.5 355 VAL A C 1
ATOM 2874 O O . VAL A 1 355 ? -18.594 21.609 9.82 1 98.5 355 VAL A O 1
ATOM 2877 N N . LEU A 1 356 ? -19.609 21.891 11.758 1 98.62 356 LEU A N 1
ATOM 2878 C CA . LEU A 1 356 ? -18.859 23.078 12.141 1 98.62 356 LEU A CA 1
ATOM 2879 C C . LEU A 1 356 ? -18.406 22.984 13.586 1 98.62 356 LEU A C 1
ATOM 2881 O O . LEU A 1 356 ? -19.219 22.859 14.5 1 98.62 356 LEU A O 1
ATOM 2885 N N . GLY A 1 357 ? -17.094 23.016 13.766 1 98.31 357 GLY A N 1
ATOM 2886 C CA . GLY A 1 357 ? -16.531 22.938 15.109 1 98.31 357 GLY A CA 1
ATOM 2887 C C . GLY A 1 357 ? -15.875 21.609 15.406 1 98.31 357 GLY A C 1
ATOM 2888 O O . GLY A 1 357 ? -15.047 21.141 14.625 1 98.31 357 GLY A O 1
ATOM 2889 N N . PHE A 1 358 ? -16.219 21.078 16.594 1 98.5 358 PHE A N 1
ATOM 2890 C CA . PHE A 1 358 ? -15.477 19.922 17.078 1 98.5 358 PHE A CA 1
ATOM 2891 C C . PHE A 1 358 ? -16.391 18.719 17.219 1 98.5 358 PHE A C 1
ATOM 2893 O O . PHE A 1 358 ? -17.297 18.703 18.062 1 98.5 358 PHE A O 1
ATOM 2900 N N . ALA A 1 359 ? -16.125 17.641 16.391 1 98.69 359 ALA A N 1
ATOM 2901 C CA . ALA A 1 359 ? -16.75 16.359 16.656 1 98.69 359 ALA A CA 1
ATOM 2902 C C . ALA A 1 359 ? -16.125 15.68 17.875 1 98.69 359 ALA A C 1
ATOM 2904 O O . ALA A 1 359 ? -14.961 15.945 18.219 1 98.69 359 ALA A O 1
ATOM 2905 N N . GLU A 1 360 ? -16.922 14.883 18.547 1 98.5 360 GLU A N 1
ATOM 2906 C CA . GLU A 1 360 ? -16.406 14.148 19.703 1 98.5 360 GLU A CA 1
ATOM 2907 C C . GLU A 1 360 ? -16.75 12.664 19.609 1 98.5 360 GLU A C 1
ATOM 2909 O O . GLU A 1 360 ? -17.797 12.297 19.062 1 98.5 360 GLU A O 1
ATOM 2914 N N . VAL A 1 361 ? -15.875 11.867 20.125 1 98.5 361 VAL A N 1
ATOM 2915 C CA . VAL A 1 361 ? -16.094 10.422 20.219 1 98.5 361 VAL A CA 1
ATOM 2916 C C . VAL A 1 361 ? -16.016 9.984 21.672 1 98.5 361 VAL A C 1
ATOM 2918 O O . VAL A 1 361 ? -15.016 10.234 22.359 1 98.5 361 VAL A O 1
ATOM 2921 N N . HIS A 1 362 ? -17.031 9.43 22.203 1 97.94 362 HIS A N 1
ATOM 2922 C CA . HIS A 1 362 ? -17.094 8.844 23.531 1 97.94 362 HIS A CA 1
ATOM 2923 C C . HIS A 1 362 ? -17.078 7.32 23.469 1 97.94 362 HIS A C 1
ATOM 2925 O O . HIS A 1 362 ? -17.953 6.719 22.844 1 97.94 362 HIS A O 1
ATOM 2931 N N . LEU A 1 363 ? -16.125 6.715 24.125 1 97.44 363 LEU A N 1
ATOM 2932 C CA . LEU A 1 363 ? -15.953 5.273 23.984 1 97.44 363 LEU A CA 1
ATOM 2933 C C . LEU A 1 363 ? -15.914 4.59 25.344 1 97.44 363 LEU A C 1
ATOM 2935 O O . LEU A 1 363 ? -15.219 5.047 26.25 1 97.44 363 LEU A O 1
ATOM 2939 N N . GLN A 1 364 ? -16.703 3.57 25.531 1 96.81 364 GLN A N 1
ATOM 2940 C CA . GLN A 1 364 ? -16.438 2.561 26.547 1 96.81 364 GLN A CA 1
ATOM 2941 C C . GLN A 1 364 ? -15.578 1.433 26 1 96.81 364 GLN A C 1
ATOM 2943 O O . GLN A 1 364 ? -15.953 0.765 25.031 1 96.81 364 GLN A O 1
ATOM 2948 N N . LEU A 1 365 ? -14.359 1.298 26.547 1 96 365 LEU A N 1
ATOM 2949 C CA . LEU A 1 365 ? -13.445 0.322 25.953 1 96 365 LEU A CA 1
ATOM 2950 C C . LEU A 1 365 ? -12.523 -0.271 27.016 1 96 365 LEU A C 1
ATOM 2952 O O . LEU A 1 365 ? -12.531 0.172 28.172 1 96 365 LEU A O 1
ATOM 2956 N N . SER A 1 366 ? -11.883 -1.333 26.656 1 96.31 366 SER A N 1
ATOM 2957 C CA . SER A 1 366 ? -10.82 -1.941 27.469 1 96.31 366 SER A CA 1
ATOM 2958 C C . SER A 1 366 ? -9.578 -2.207 26.625 1 96.31 366 SER A C 1
ATOM 2960 O O . SER A 1 366 ? -9.648 -2.209 25.391 1 96.31 366 SER A O 1
ATOM 2962 N N . CYS A 1 367 ? -8.477 -2.289 27.281 1 96.25 367 CYS A N 1
ATOM 2963 C CA . CYS A 1 367 ? -7.188 -2.562 26.656 1 96.25 367 CYS A CA 1
ATOM 2964 C C . CYS A 1 367 ? -6.426 -3.631 27.422 1 96.25 367 CYS A C 1
ATOM 2966 O O . CYS A 1 367 ? -6.52 -3.703 28.641 1 96.25 367 CYS A O 1
ATOM 2968 N N . ASP A 1 368 ? -5.641 -4.422 26.75 1 96.75 368 ASP A N 1
ATOM 2969 C CA . ASP A 1 368 ? -4.922 -5.516 27.391 1 96.75 368 ASP A CA 1
ATOM 2970 C C . ASP A 1 368 ? -3.545 -5.062 27.875 1 96.75 368 ASP A C 1
ATOM 2972 O O . ASP A 1 368 ? -2.768 -5.863 28.391 1 96.75 368 ASP A O 1
ATOM 2976 N N . ARG A 1 369 ? -3.186 -3.812 27.688 1 96.56 369 ARG A N 1
ATOM 2977 C CA . ARG A 1 369 ? -1.885 -3.266 28.062 1 96.56 369 ARG A CA 1
ATOM 2978 C C . ARG A 1 369 ? -2.043 -2.059 28.969 1 96.56 369 ARG A C 1
ATOM 2980 O O . ARG A 1 369 ? -3.111 -1.446 29.031 1 96.56 369 ARG A O 1
ATOM 2987 N N . PRO A 1 370 ? -1.011 -1.698 29.656 1 97.31 370 PRO A N 1
ATOM 2988 C CA . PRO A 1 370 ? -1.079 -0.537 30.547 1 97.31 370 PRO A CA 1
ATOM 2989 C C . PRO A 1 370 ? -1.017 0.79 29.797 1 97.31 370 PRO A C 1
ATOM 2991 O O . PRO A 1 370 ? -1.276 1.847 30.375 1 97.31 370 PRO A O 1
ATOM 2994 N N . SER A 1 371 ? -0.634 0.766 28.594 1 97 371 SER A N 1
ATOM 2995 C CA . SER A 1 371 ? -0.585 1.953 27.734 1 97 371 SER A CA 1
ATOM 2996 C C . SER A 1 371 ? -1.153 1.668 26.359 1 97 371 SER A C 1
ATOM 2998 O O . SER A 1 371 ? -0.877 0.619 25.766 1 97 371 SER A O 1
ATOM 3000 N N . ALA A 1 372 ? -1.981 2.605 25.922 1 97.38 372 ALA A N 1
ATOM 3001 C CA . ALA A 1 372 ? -2.578 2.51 24.594 1 97.38 372 ALA A CA 1
ATOM 3002 C C . ALA A 1 372 ? -3.076 3.873 24.109 1 97.38 372 ALA A C 1
ATOM 3004 O O . ALA A 1 372 ? -3.186 4.812 24.906 1 97.38 372 ALA A O 1
ATOM 3005 N N . LEU A 1 373 ? -3.215 3.988 22.875 1 97.56 373 LEU A N 1
ATOM 3006 C CA . LEU A 1 373 ? -3.877 5.164 22.312 1 97.56 373 LEU A CA 1
ATOM 3007 C C . LEU A 1 373 ? -5.027 4.762 21.406 1 97.56 373 LEU A C 1
ATOM 3009 O O . LEU A 1 373 ? -5.113 3.605 20.984 1 97.56 373 LEU A O 1
ATOM 3013 N N . VAL A 1 374 ? -5.945 5.617 21.188 1 97.88 374 VAL A N 1
ATOM 3014 C CA . VAL A 1 374 ? -7.008 5.457 20.203 1 97.88 374 VAL A CA 1
ATOM 3015 C C . VAL A 1 374 ? -6.98 6.625 19.219 1 97.88 374 VAL A C 1
ATOM 3017 O O . VAL A 1 374 ? -6.816 7.777 19.625 1 97.88 374 VAL A O 1
ATOM 3020 N N . ALA A 1 375 ? -6.922 6.289 18 1 97.81 375 ALA A N 1
ATOM 3021 C CA . ALA A 1 375 ? -7.031 7.273 16.922 1 97.81 375 ALA A CA 1
ATOM 3022 C C . ALA A 1 375 ? -8.398 7.191 16.234 1 97.81 375 ALA A C 1
ATOM 3024 O O . ALA A 1 375 ? -8.906 6.098 15.992 1 97.81 375 ALA A O 1
ATOM 3025 N N . ALA A 1 376 ? -8.984 8.32 16.016 1 98.44 376 ALA A N 1
ATOM 3026 C CA . ALA A 1 376 ? -10.281 8.414 15.352 1 98.44 376 ALA A CA 1
ATOM 3027 C C . ALA A 1 376 ? -10.195 9.273 14.086 1 98.44 376 ALA A C 1
ATOM 3029 O O . ALA A 1 376 ? -9.602 10.352 14.109 1 98.44 376 ALA A O 1
ATOM 3030 N N . ARG A 1 377 ? -10.734 8.773 13.023 1 98.5 377 ARG A N 1
ATOM 3031 C CA . ARG A 1 377 ? -10.93 9.531 11.789 1 98.5 377 ARG A CA 1
ATOM 3032 C C . ARG A 1 377 ? -12.414 9.641 11.438 1 98.5 377 ARG A C 1
ATOM 3034 O O . ARG A 1 377 ? -13.156 8.656 11.547 1 98.5 377 ARG A O 1
ATOM 3041 N N . LEU A 1 378 ? -12.812 10.812 11.188 1 98.81 378 LEU A N 1
ATOM 3042 C CA . LEU A 1 378 ? -14.109 11.062 10.57 1 98.81 378 LEU A CA 1
ATOM 3043 C C . LEU A 1 378 ? -13.969 11.211 9.055 1 98.81 378 LEU A C 1
ATOM 3045 O O . LEU A 1 378 ? -13.203 12.055 8.578 1 98.81 378 LEU A O 1
ATOM 3049 N N . CYS A 1 379 ? -14.742 10.391 8.352 1 98.62 379 CYS A N 1
ATOM 3050 C CA . CYS A 1 379 ? -14.547 10.367 6.906 1 98.62 379 CYS A CA 1
ATOM 3051 C C . CYS A 1 379 ? -15.867 10.602 6.172 1 98.62 379 CYS A C 1
ATOM 3053 O O . CYS A 1 379 ? -16.938 10.281 6.691 1 98.62 379 CYS A O 1
ATOM 3055 N N . ASP A 1 380 ? -15.828 11.219 4.98 1 98.56 380 ASP A N 1
ATOM 3056 C CA . ASP A 1 380 ? -16.891 11.375 3.994 1 98.56 380 ASP A CA 1
ATOM 3057 C C . ASP A 1 380 ? -16.859 10.258 2.955 1 98.56 380 ASP A C 1
ATOM 3059 O O . ASP A 1 380 ? -15.922 10.18 2.158 1 98.56 380 ASP A O 1
ATOM 3063 N N . LEU A 1 381 ? -17.891 9.414 3.016 1 96.81 381 LEU A N 1
ATOM 3064 C CA . LEU A 1 381 ? -17.953 8.336 2.035 1 96.81 381 LEU A CA 1
ATOM 3065 C C . LEU A 1 381 ? -18.75 8.773 0.809 1 96.81 381 LEU A C 1
ATOM 3067 O O . LEU A 1 381 ? -19.938 9.086 0.915 1 96.81 381 LEU A O 1
ATOM 3071 N N . PHE A 1 382 ? -18.141 8.734 -0.274 1 94.5 382 PHE A N 1
ATOM 3072 C CA . PHE A 1 382 ? -18.766 9.102 -1.536 1 94.5 382 PHE A CA 1
ATOM 3073 C C . PHE A 1 382 ? -19.562 7.934 -2.109 1 94.5 382 PHE A C 1
ATOM 3075 O O . PHE A 1 382 ? -19.266 6.773 -1.802 1 94.5 382 PHE A O 1
ATOM 3082 N N . PRO A 1 383 ? -20.516 8.258 -2.957 1 89.38 383 PRO A N 1
ATOM 3083 C CA . PRO A 1 383 ? -21.312 7.191 -3.557 1 89.38 383 PRO A CA 1
ATOM 3084 C C . PRO A 1 383 ? -20.469 6.211 -4.371 1 89.38 383 PRO A C 1
ATOM 3086 O O . PRO A 1 383 ? -20.828 5.031 -4.48 1 89.38 383 PRO A O 1
ATOM 3089 N N . ASN A 1 384 ? -19.391 6.594 -4.84 1 82.06 384 ASN A N 1
ATOM 3090 C CA . ASN A 1 384 ? -18.562 5.727 -5.664 1 82.06 384 ASN A CA 1
ATOM 3091 C C . ASN A 1 384 ? -17.625 4.875 -4.809 1 82.06 384 ASN A C 1
ATOM 3093 O O . ASN A 1 384 ? -16.828 4.109 -5.34 1 82.06 384 ASN A O 1
ATOM 3097 N N . GLY A 1 385 ? -17.688 5.086 -3.504 1 85.5 385 GLY A N 1
ATOM 3098 C CA . GLY A 1 385 ? -16.906 4.246 -2.609 1 85.5 385 GLY A CA 1
ATOM 3099 C C . GLY A 1 385 ? -15.648 4.922 -2.092 1 85.5 385 GLY A C 1
ATOM 3100 O O . GLY A 1 385 ? -15.008 4.426 -1.163 1 85.5 385 GLY A O 1
ATOM 3101 N N . GLU A 1 386 ? -15.328 6.031 -2.664 1 91.44 386 GLU A N 1
ATOM 3102 C CA . GLU A 1 386 ? -14.156 6.762 -2.178 1 91.44 386 GLU A CA 1
ATOM 3103 C C . GLU A 1 386 ? -14.406 7.332 -0.783 1 91.44 386 GLU A C 1
ATOM 3105 O O . GLU A 1 386 ? -15.562 7.531 -0.385 1 91.44 386 GLU A O 1
ATOM 3110 N N . SER A 1 387 ? -13.336 7.512 -0.044 1 96.44 387 SER A N 1
ATOM 3111 C CA . SER A 1 387 ? -13.375 8.023 1.321 1 96.44 387 SER A CA 1
ATOM 3112 C C . SER A 1 387 ? -12.445 9.219 1.494 1 96.44 387 SER A C 1
ATOM 3114 O O . SER A 1 387 ? -11.297 9.18 1.049 1 96.44 387 SER A O 1
ATOM 3116 N N . ALA A 1 388 ? -12.969 10.281 2.094 1 97.75 388 ALA A N 1
ATOM 3117 C CA . ALA A 1 388 ? -12.164 11.477 2.332 1 97.75 388 ALA A CA 1
ATOM 3118 C C . ALA A 1 388 ? -12.109 11.812 3.82 1 97.75 388 ALA A C 1
ATOM 3120 O O . ALA A 1 388 ? -13.109 11.703 4.527 1 97.75 388 ALA A O 1
ATOM 3121 N N . LEU A 1 389 ? -10.953 12.219 4.254 1 98.06 389 LEU A N 1
ATOM 3122 C CA . LEU A 1 389 ? -10.789 12.602 5.652 1 98.06 389 LEU A CA 1
ATOM 3123 C C . LEU A 1 389 ? -11.43 13.961 5.922 1 98.06 389 LEU A C 1
ATOM 3125 O O . LEU A 1 389 ? -11.078 14.953 5.281 1 98.06 389 LEU A O 1
ATOM 3129 N N . ILE A 1 390 ? -12.359 13.992 6.852 1 98.31 390 ILE A N 1
ATOM 3130 C CA . ILE A 1 390 ? -12.953 15.25 7.289 1 98.31 390 ILE A CA 1
ATOM 3131 C C . ILE A 1 390 ? -12.109 15.859 8.406 1 98.31 390 ILE A C 1
ATOM 3133 O O . ILE A 1 390 ? -11.703 17.016 8.32 1 98.31 390 ILE A O 1
ATOM 3137 N N . THR A 1 391 ? -11.914 15.086 9.398 1 98.12 391 THR A N 1
ATOM 3138 C CA . THR A 1 391 ? -11.094 15.469 10.547 1 98.12 391 THR A CA 1
ATOM 3139 C C . THR A 1 391 ? -10.633 14.234 11.32 1 98.12 391 THR A C 1
ATOM 3141 O O . THR A 1 391 ? -10.969 13.109 10.961 1 98.12 391 THR A O 1
ATOM 3144 N N . ARG A 1 392 ? -9.82 14.438 12.344 1 98 392 ARG A N 1
ATOM 3145 C CA . ARG A 1 392 ? -9.273 13.32 13.109 1 98 392 ARG A CA 1
ATOM 3146 C C . ARG A 1 392 ? -8.914 13.758 14.523 1 98 392 ARG A C 1
ATOM 3148 O O . ARG A 1 392 ? -8.969 14.945 14.852 1 98 392 ARG A O 1
ATOM 3155 N N . GLY A 1 393 ? -8.586 12.82 15.328 1 97.69 393 GLY A N 1
ATOM 3156 C CA . GLY A 1 393 ? -8.102 13.023 16.688 1 97.69 393 GLY A CA 1
ATOM 3157 C C . GLY A 1 393 ? -7.43 11.797 17.266 1 97.69 393 GLY A C 1
ATOM 3158 O O . GLY A 1 393 ? -7.621 10.68 16.766 1 97.69 393 GLY A O 1
ATOM 3159 N N . VAL A 1 394 ? -6.574 12.023 18.25 1 97.44 394 VAL A N 1
ATOM 3160 C CA . VAL A 1 394 ? -5.895 10.938 18.953 1 97.44 394 VAL A CA 1
ATOM 3161 C C . VAL A 1 394 ? -5.953 11.18 20.469 1 97.44 394 VAL A C 1
ATOM 3163 O O . VAL A 1 394 ? -6.023 12.328 20.922 1 97.44 394 VAL A O 1
ATOM 3166 N N . LEU A 1 395 ? -5.992 10.117 21.156 1 98.38 395 LEU A N 1
ATOM 3167 C CA . LEU A 1 395 ? -5.977 10.203 22.609 1 98.38 395 LEU A CA 1
ATOM 3168 C C . LEU A 1 395 ? -5.125 9.094 23.219 1 98.38 395 LEU A C 1
ATOM 3170 O O . LEU A 1 395 ? -5.352 7.91 22.938 1 98.38 395 LEU A O 1
ATOM 3174 N N . ASN A 1 396 ? -4.109 9.5 23.938 1 98.44 396 ASN A N 1
ATOM 3175 C CA . ASN A 1 396 ? -3.414 8.578 24.828 1 98.44 396 ASN A CA 1
ATOM 3176 C C . ASN A 1 396 ? -4.297 8.172 26 1 98.44 396 ASN A C 1
ATOM 3178 O O . ASN A 1 396 ? -4.664 9.016 26.828 1 98.44 396 ASN A O 1
ATOM 3182 N N . LEU A 1 397 ? -4.594 6.961 26.156 1 98.44 397 LEU A N 1
ATOM 3183 C CA . LEU A 1 397 ? -5.598 6.488 27.094 1 98.44 397 LEU A CA 1
ATOM 3184 C C . LEU A 1 397 ? -5.074 6.566 28.531 1 98.44 397 LEU A C 1
ATOM 3186 O O . LEU A 1 397 ? -5.844 6.422 29.484 1 98.44 397 LEU A O 1
ATOM 3190 N N . THR A 1 398 ? -3.797 6.816 28.719 1 98.44 398 THR A N 1
ATOM 3191 C CA . THR A 1 398 ? -3.27 7.07 30.062 1 98.44 398 THR A CA 1
ATOM 3192 C C . THR A 1 398 ? -3.576 8.5 30.5 1 98.44 398 THR A C 1
ATOM 3194 O O . THR A 1 398 ? -3.355 8.852 31.656 1 98.44 398 THR A O 1
ATOM 3197 N N . HIS A 1 399 ? -4.055 9.305 29.609 1 98.19 399 HIS A N 1
ATOM 3198 C CA . HIS A 1 399 ? -4.301 10.727 29.844 1 98.19 399 HIS A CA 1
ATOM 3199 C C . HIS A 1 399 ? -5.789 11 30.031 1 98.19 399 HIS A C 1
ATOM 3201 O O . HIS A 1 399 ? -6.266 12.094 29.719 1 98.19 399 HIS A O 1
ATOM 3207 N N . LEU A 1 400 ? -6.566 10.117 30.516 1 97.56 400 LEU A N 1
ATOM 3208 C CA . LEU A 1 400 ? -8.016 10.227 30.594 1 97.56 400 LEU A CA 1
ATOM 3209 C C . LEU A 1 400 ? -8.422 11.344 31.562 1 97.56 400 LEU A C 1
ATOM 3211 O O . LEU A 1 400 ? -9.5 11.914 31.438 1 97.56 400 LEU A O 1
ATOM 3215 N N . ARG A 1 401 ? -7.562 11.703 32.469 1 96.88 401 ARG A N 1
ATOM 3216 C CA . ARG A 1 401 ? -7.91 12.688 33.5 1 96.88 401 ARG A CA 1
ATOM 3217 C C . ARG A 1 401 ? -7.223 14.023 33.219 1 96.88 401 ARG A C 1
ATOM 3219 O O . ARG A 1 401 ? -7.383 14.969 34 1 96.88 401 ARG A O 1
ATOM 3226 N N . GLY A 1 402 ? -6.426 14.07 32.25 1 96.62 402 GLY A N 1
ATOM 3227 C CA . GLY A 1 402 ? -5.699 15.289 31.922 1 96.62 402 GLY A CA 1
ATOM 3228 C C . GLY A 1 402 ? -4.285 15.031 31.453 1 96.62 402 GLY A C 1
ATOM 3229 O O . GLY A 1 402 ? -3.867 13.883 31.312 1 96.62 402 GLY A O 1
ATOM 3230 N N . HIS A 1 403 ? -3.564 16.094 31.188 1 97.62 403 HIS A N 1
ATOM 3231 C CA . HIS A 1 403 ? -2.244 15.961 30.578 1 97.62 403 HIS A CA 1
ATOM 3232 C C . HIS A 1 403 ? -1.145 16.328 31.578 1 97.62 403 HIS A C 1
ATOM 3234 O O . HIS A 1 403 ? 0.043 16.219 31.25 1 97.62 403 HIS A O 1
ATOM 3240 N N . ALA A 1 404 ? -1.49 16.766 32.781 1 97.38 404 ALA A N 1
ATOM 3241 C CA . ALA A 1 404 ? -0.492 17.031 33.812 1 97.38 404 ALA A CA 1
ATOM 3242 C C . ALA A 1 404 ? 0.067 15.734 34.375 1 97.38 404 ALA A C 1
ATOM 3244 O O . ALA A 1 404 ? -0.613 14.703 34.375 1 97.38 404 ALA A O 1
ATOM 3245 N N . SER A 1 405 ? 1.262 15.852 34.875 1 97 405 SER A N 1
ATOM 3246 C CA . SER A 1 405 ? 1.942 14.648 35.344 1 97 405 SER A CA 1
ATOM 3247 C C . SER A 1 405 ? 1.118 13.93 36.406 1 97 405 SER A C 1
ATOM 3249 O O . SER A 1 405 ? 1.088 12.695 36.438 1 97 405 SER A O 1
ATOM 3251 N N . GLU A 1 406 ? 0.414 14.68 37.219 1 96.94 406 GLU A N 1
ATOM 3252 C CA . GLU A 1 406 ? -0.354 14.094 38.312 1 96.94 406 GLU A CA 1
ATOM 3253 C C . GLU A 1 406 ? -1.629 13.43 37.781 1 96.94 406 GLU A C 1
ATOM 3255 O O . GLU A 1 406 ? -2.229 12.609 38.5 1 96.94 406 GLU A O 1
ATOM 3260 N N . ASP A 1 407 ? -2.033 13.805 36.594 1 97.56 407 ASP A N 1
ATOM 3261 C CA . ASP A 1 407 ? -3.279 13.289 36.031 1 97.56 407 ASP A CA 1
ATOM 3262 C C . ASP A 1 407 ? -3.035 12.016 35.219 1 97.56 407 ASP A C 1
ATOM 3264 O O . ASP A 1 407 ? -3.977 11.281 34.906 1 97.56 407 ASP A O 1
ATOM 3268 N N . ILE A 1 408 ? -1.834 11.703 34.844 1 98.06 408 ILE A N 1
ATOM 3269 C CA . ILE A 1 408 ? -1.482 10.609 33.938 1 98.06 408 ILE A CA 1
ATOM 3270 C C . ILE A 1 408 ? -1.319 9.32 34.75 1 98.06 408 ILE A C 1
ATOM 3272 O O . ILE A 1 408 ? -0.608 9.297 35.75 1 98.06 408 ILE A O 1
ATOM 3276 N N . GLN A 1 409 ? -2.039 8.297 34.375 1 97.25 409 GLN A N 1
ATOM 3277 C CA . GLN A 1 409 ? -1.994 7.016 35.062 1 97.25 409 GLN A CA 1
ATOM 3278 C C . GLN A 1 409 ? -2.027 5.848 34.094 1 97.25 409 GLN A C 1
ATOM 3280 O O . GLN A 1 409 ? -2.748 5.895 33.094 1 97.25 409 GLN A O 1
ATOM 3285 N N . PRO A 1 410 ? -1.25 4.832 34.406 1 97.5 410 PRO A N 1
ATOM 3286 C CA . PRO A 1 410 ? -1.341 3.65 33.531 1 97.5 410 PRO A CA 1
ATOM 3287 C C . PRO A 1 410 ? -2.729 3.012 33.562 1 97.5 410 PRO A C 1
ATOM 3289 O O . PRO A 1 410 ? -3.457 3.143 34.531 1 97.5 410 PRO A O 1
ATOM 3292 N N . LEU A 1 411 ? -3.004 2.312 32.5 1 97.94 411 LEU A N 1
ATOM 3293 C CA . LEU A 1 411 ? -4.258 1.569 32.438 1 97.94 411 LEU A CA 1
ATOM 3294 C C . LEU A 1 411 ? -4.164 0.268 33.219 1 97.94 411 LEU A C 1
ATOM 3296 O O . LEU A 1 411 ? -3.078 -0.294 33.375 1 97.94 411 LEU A O 1
ATOM 3300 N N . GLN A 1 412 ? -5.32 -0.154 33.812 1 97.75 412 GLN A N 1
ATOM 3301 C CA . GLN A 1 412 ? -5.453 -1.531 34.25 1 97.75 412 GLN A CA 1
ATOM 3302 C C . GLN A 1 412 ? -5.883 -2.453 33.125 1 97.75 412 GLN A C 1
ATOM 3304 O O . GLN A 1 412 ? -6.992 -2.332 32.594 1 97.75 412 GLN A O 1
ATOM 3309 N N . PRO A 1 413 ? -5.062 -3.369 32.812 1 97.31 413 PRO A N 1
ATOM 3310 C CA . PRO A 1 413 ? -5.375 -4.215 31.656 1 97.31 413 PRO A CA 1
ATOM 3311 C C . PRO A 1 413 ? -6.727 -4.91 31.781 1 97.31 413 PRO A C 1
ATOM 3313 O O . PRO A 1 413 ? -7.07 -5.414 32.844 1 97.31 413 PRO A O 1
ATOM 3316 N N . ASN A 1 414 ? -7.516 -4.832 30.766 1 96.38 414 ASN A N 1
ATOM 3317 C CA . ASN A 1 414 ? -8.773 -5.539 30.562 1 96.38 414 ASN A CA 1
ATOM 3318 C C . ASN A 1 414 ? -9.898 -4.922 31.406 1 96.38 414 ASN A C 1
ATOM 3320 O O . ASN A 1 414 ? -11 -5.469 31.453 1 96.38 414 ASN A O 1
ATOM 3324 N N . LYS A 1 415 ? -9.578 -3.887 32.062 1 97.12 415 LYS A N 1
ATOM 3325 C CA . LYS A 1 415 ? -10.625 -3.16 32.781 1 97.12 415 LYS A CA 1
ATOM 3326 C C . LYS A 1 415 ? -11.328 -2.168 31.844 1 97.12 415 LYS A C 1
ATOM 3328 O O . LYS A 1 415 ? -10.68 -1.496 31.047 1 97.12 415 LYS A O 1
ATOM 3333 N N . SER A 1 416 ? -12.617 -2.109 32 1 95.81 416 SER A N 1
ATOM 3334 C CA . SER A 1 416 ? -13.414 -1.181 31.203 1 95.81 416 SER A CA 1
ATOM 3335 C C . SER A 1 416 ? -13.148 0.265 31.609 1 95.81 416 SER A C 1
ATOM 3337 O O . SER A 1 416 ? -13.133 0.586 32.812 1 95.81 416 SER A O 1
ATOM 3339 N N . ILE A 1 417 ? -12.922 1.143 30.656 1 96.75 417 ILE A N 1
ATOM 3340 C CA . ILE A 1 417 ? -12.703 2.566 30.891 1 96.75 417 ILE A CA 1
ATOM 3341 C C . ILE A 1 417 ? -13.586 3.383 29.953 1 96.75 417 ILE A C 1
ATOM 3343 O O . ILE A 1 417 ? -14.148 2.846 29 1 96.75 417 ILE A O 1
ATOM 3347 N N . TYR A 1 418 ? -13.75 4.648 30.328 1 96.75 418 TYR A N 1
ATOM 3348 C CA . TYR A 1 418 ? -14.484 5.609 29.516 1 96.75 418 TYR A CA 1
ATOM 3349 C C . TYR A 1 418 ? -13.555 6.691 28.969 1 96.75 418 TYR A C 1
ATOM 3351 O O . TYR A 1 418 ? -12.852 7.352 29.734 1 96.75 418 TYR A O 1
ATOM 3359 N N . ALA A 1 419 ? -13.5 6.809 27.656 1 97.56 419 ALA A N 1
ATOM 3360 C CA . ALA A 1 419 ? -12.625 7.785 27.016 1 97.56 419 ALA A CA 1
ATOM 3361 C C . ALA A 1 419 ? -13.438 8.781 26.188 1 97.56 419 ALA A C 1
ATOM 3363 O O . ALA A 1 419 ? -14.359 8.398 25.469 1 97.56 419 ALA A O 1
ATOM 3364 N N . GLN A 1 420 ? -13.164 10.031 26.344 1 97.38 420 GLN A N 1
ATOM 3365 C CA . GLN A 1 420 ? -13.727 11.102 25.531 1 97.38 420 GLN A CA 1
ATOM 3366 C C . GLN A 1 420 ? -12.656 11.766 24.672 1 97.38 420 GLN A C 1
ATOM 3368 O O . GLN A 1 420 ? -11.711 12.367 25.203 1 97.38 420 GLN A O 1
ATOM 3373 N N . LEU A 1 421 ? -12.82 11.68 23.422 1 96.44 421 LEU A N 1
ATOM 3374 C CA . LEU A 1 421 ? -11.859 12.195 22.453 1 96.44 421 LEU A CA 1
ATOM 3375 C C . LEU A 1 421 ? -12.477 13.32 21.625 1 96.44 421 LEU A C 1
ATOM 3377 O O . LEU A 1 421 ? -13.508 13.125 20.984 1 96.44 421 LEU A O 1
ATOM 3381 N N . LYS A 1 422 ? -11.93 14.438 21.734 1 96.62 422 LYS A N 1
ATOM 3382 C CA . LYS A 1 422 ? -12.32 15.555 20.875 1 96.62 422 LYS A CA 1
ATOM 3383 C C . LYS A 1 422 ? -11.492 15.578 19.594 1 96.62 422 LYS A C 1
ATOM 3385 O O . LYS A 1 422 ? -10.266 15.516 19.641 1 96.62 422 LYS A O 1
ATOM 3390 N N . LEU A 1 423 ? -12.164 15.625 18.438 1 98.31 423 LEU A N 1
ATOM 3391 C CA . LEU A 1 423 ? -11.461 15.688 17.156 1 98.31 423 LEU A CA 1
ATOM 3392 C C . LEU A 1 423 ? -11.094 17.125 16.812 1 98.31 423 LEU A C 1
ATOM 3394 O O . LEU A 1 423 ? -11.586 18.062 17.453 1 98.31 423 LEU A O 1
ATOM 3398 N N . ASP A 1 424 ? -10.227 17.297 15.867 1 97.81 424 ASP A N 1
ATOM 3399 C CA . ASP A 1 424 ? -9.844 18.641 15.414 1 97.81 424 ASP A CA 1
ATOM 3400 C C . ASP A 1 424 ? -11.031 19.375 14.805 1 97.81 424 ASP A C 1
ATOM 3402 O O . ASP A 1 424 ? -11.922 18.734 14.227 1 97.81 424 ASP A O 1
ATOM 3406 N N . SER A 1 425 ? -11.008 20.641 14.922 1 98.19 425 SER A N 1
ATOM 3407 C CA . SER A 1 425 ? -12.094 21.453 14.367 1 98.19 425 SER A CA 1
ATOM 3408 C C . SER A 1 425 ? -12.164 21.312 12.852 1 98.19 425 SER A C 1
ATOM 3410 O O . SER A 1 425 ? -11.164 21.016 12.203 1 98.19 425 SER A O 1
ATOM 3412 N N . THR A 1 426 ? -13.359 21.5 12.422 1 98.5 426 THR A N 1
ATOM 3413 C CA . THR A 1 426 ? -13.555 21.453 10.977 1 98.5 426 THR A CA 1
ATOM 3414 C C . THR A 1 426 ? -14.781 22.266 10.57 1 98.5 426 THR A C 1
ATOM 3416 O O . THR A 1 426 ? -15.531 22.734 11.43 1 98.5 426 THR A O 1
ATOM 3419 N N . ALA A 1 427 ? -14.875 22.641 9.344 1 98.69 427 ALA A N 1
ATOM 3420 C CA . ALA A 1 427 ? -16.031 23.125 8.609 1 98.69 427 ALA A CA 1
ATOM 3421 C C . ALA A 1 427 ? -16.172 22.406 7.27 1 98.69 427 ALA A C 1
ATOM 3423 O O . ALA A 1 427 ? -15.359 22.609 6.359 1 98.69 427 ALA A O 1
ATOM 3424 N N . TYR A 1 428 ? -17.172 21.594 7.23 1 98.62 428 TYR A N 1
ATOM 3425 C CA . TYR A 1 428 ? -17.234 20.656 6.121 1 98.62 428 TYR A CA 1
ATOM 3426 C C . TYR A 1 428 ? -18.672 20.25 5.832 1 98.62 428 TYR A C 1
ATOM 3428 O O . TYR A 1 428 ? -19.422 19.953 6.754 1 98.62 428 TYR A O 1
ATOM 3436 N N . THR A 1 429 ? -19.016 20.312 4.586 1 98.25 429 THR A N 1
ATOM 3437 C CA . THR A 1 429 ? -20.328 19.859 4.164 1 98.25 429 THR A CA 1
ATOM 3438 C C . THR A 1 429 ? -20.266 18.438 3.607 1 98.25 429 THR A C 1
ATOM 3440 O O . THR A 1 429 ? -19.531 18.172 2.65 1 98.25 429 THR A O 1
ATOM 3443 N N . VAL A 1 430 ? -20.969 17.531 4.234 1 98.38 430 VAL A N 1
ATOM 3444 C CA . VAL A 1 430 ? -21.188 16.203 3.648 1 98.38 430 VAL A CA 1
ATOM 3445 C C . VAL A 1 430 ? -22.422 16.234 2.75 1 98.38 430 VAL A C 1
ATOM 3447 O O . VAL A 1 430 ? -23.531 16.531 3.215 1 98.38 430 VAL A O 1
ATOM 3450 N N . ALA A 1 431 ? -22.266 15.938 1.56 1 98.12 431 ALA A N 1
ATOM 3451 C CA . ALA A 1 431 ? -23.328 16.094 0.569 1 98.12 431 ALA A CA 1
ATOM 3452 C C . ALA A 1 431 ? -24.406 15.023 0.757 1 98.12 431 ALA A C 1
ATOM 3454 O O . ALA A 1 431 ? -24.156 13.977 1.358 1 98.12 431 ALA A O 1
ATOM 3455 N N . ALA A 1 432 ? -25.641 15.375 0.245 1 97.38 432 ALA A N 1
ATOM 3456 C CA . ALA A 1 432 ? -26.656 14.344 0.124 1 97.38 432 ALA A CA 1
ATOM 3457 C C . ALA A 1 432 ? -26.156 13.172 -0.711 1 97.38 432 ALA A C 1
ATOM 3459 O O . ALA A 1 432 ? -25.438 13.359 -1.692 1 97.38 432 ALA A O 1
ATOM 3460 N N . GLY A 1 433 ? -26.547 11.961 -0.285 1 95.94 433 GLY A N 1
ATOM 3461 C CA . GLY A 1 433 ? -26.109 10.781 -1.002 1 95.94 433 GLY A CA 1
ATOM 3462 C C . GLY A 1 433 ? -24.828 10.188 -0.439 1 95.94 433 GLY A C 1
ATOM 3463 O O . GLY A 1 433 ? -24.469 9.055 -0.76 1 95.94 433 GLY A O 1
ATOM 3464 N N . HIS A 1 434 ? -24.125 10.914 0.384 1 97.56 434 HIS A N 1
ATOM 3465 C CA . HIS A 1 434 ? -22.922 10.438 1.043 1 97.56 434 HIS A CA 1
ATOM 3466 C C . HIS A 1 434 ? -23.25 9.773 2.379 1 97.56 434 HIS A C 1
ATOM 3468 O O . HIS A 1 434 ? -24.406 9.766 2.803 1 97.56 434 HIS A O 1
ATOM 3474 N N . LYS A 1 435 ? -22.281 9.164 2.998 1 97.31 435 LYS A N 1
ATOM 3475 C CA . LYS A 1 435 ? -22.328 8.664 4.367 1 97.31 435 LYS A CA 1
ATOM 3476 C C . LYS A 1 435 ? -21.203 9.273 5.219 1 97.31 435 LYS A C 1
ATOM 3478 O O . LYS A 1 435 ? -20.219 9.781 4.684 1 97.31 435 LYS A O 1
ATOM 3483 N N . ILE A 1 436 ? -21.453 9.289 6.484 1 98.5 436 ILE A N 1
ATOM 3484 C CA . ILE A 1 436 ? -20.406 9.648 7.441 1 98.5 436 ILE A CA 1
ATOM 3485 C C . ILE A 1 436 ? -19.844 8.383 8.094 1 98.5 436 ILE A C 1
ATOM 3487 O O . ILE A 1 436 ? -20.594 7.508 8.516 1 98.5 436 ILE A O 1
ATOM 3491 N N . ARG A 1 437 ? -18.531 8.273 8.156 1 98.44 437 ARG A N 1
ATOM 3492 C CA . ARG A 1 437 ? -17.859 7.113 8.734 1 98.44 437 ARG A CA 1
ATOM 3493 C C . ARG A 1 437 ? -16.938 7.523 9.875 1 98.44 437 ARG A C 1
ATOM 3495 O O . ARG A 1 437 ? -16.203 8.5 9.758 1 98.44 437 ARG A O 1
ATOM 3502 N N . LEU A 1 438 ? -17.047 6.832 10.977 1 98.62 438 LEU A N 1
ATOM 3503 C CA . LEU A 1 438 ? -16.062 6.871 12.055 1 98.62 438 LEU A CA 1
ATOM 3504 C C . LEU A 1 438 ? -15.109 5.684 11.961 1 98.62 438 LEU A C 1
ATOM 3506 O O . LEU A 1 438 ? -15.555 4.531 11.906 1 98.62 438 LEU A O 1
ATOM 3510 N N . ALA A 1 439 ? -13.859 5.895 11.867 1 98.06 439 ALA A N 1
ATOM 3511 C CA . ALA A 1 439 ? -12.844 4.848 11.844 1 98.06 439 ALA A CA 1
ATOM 3512 C C . ALA A 1 439 ? -11.945 4.922 13.078 1 98.06 439 ALA A C 1
ATOM 3514 O O . ALA A 1 439 ? -11.375 5.973 13.375 1 98.06 439 ALA A O 1
ATOM 3515 N N . LEU A 1 440 ? -11.797 3.826 13.82 1 97.44 440 LEU A N 1
ATOM 3516 C CA . LEU A 1 440 ? -10.992 3.777 15.031 1 97.44 440 LEU A CA 1
ATOM 3517 C C . LEU A 1 440 ? -9.812 2.824 14.867 1 97.44 440 LEU A C 1
ATOM 3519 O O . LEU A 1 440 ? -9.953 1.75 14.281 1 97.44 440 LEU A O 1
ATOM 3523 N N . SER A 1 441 ? -8.664 3.207 15.289 1 96.62 441 SER A N 1
ATOM 3524 C CA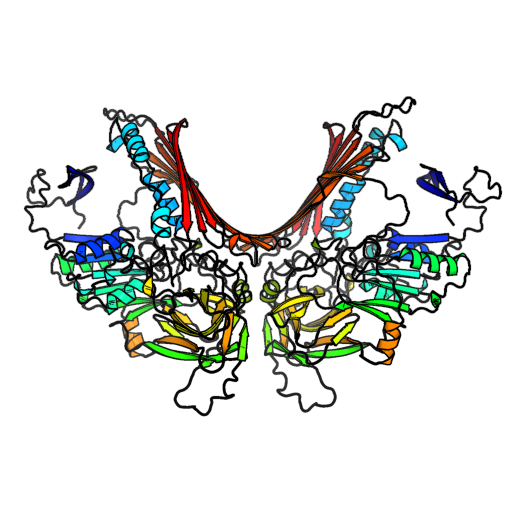 . SER A 1 441 ? -7.465 2.377 15.297 1 96.62 441 SER A CA 1
ATOM 3525 C C . SER A 1 441 ? -6.656 2.59 16.578 1 96.62 441 SER A C 1
ATOM 3527 O O . SER A 1 441 ? -6.836 3.588 17.266 1 96.62 441 SER A O 1
ATOM 3529 N N . SER A 1 442 ? -5.793 1.673 16.906 1 96.06 442 SER A N 1
ATOM 3530 C CA . SER A 1 442 ? -4.953 1.795 18.094 1 96.06 442 SER A CA 1
ATOM 3531 C C . SER A 1 442 ? -3.555 2.289 17.734 1 96.06 442 SER A C 1
ATOM 3533 O O . SER A 1 442 ? -2.717 2.494 18.609 1 96.06 442 SER A O 1
ATOM 3535 N N . VAL A 1 443 ? -3.275 2.35 16.453 1 96.19 443 VAL A N 1
ATOM 3536 C CA . VAL A 1 443 ? -2.035 2.896 15.922 1 96.19 443 VAL A CA 1
ATOM 3537 C C . VAL A 1 443 ? -2.352 3.961 14.875 1 96.19 443 VAL A C 1
ATOM 3539 O O . VAL A 1 443 ? -3.363 3.869 14.172 1 96.19 443 VAL A O 1
ATOM 3542 N N . HIS A 1 444 ? -1.581 4.984 14.781 1 97.12 444 HIS A N 1
ATOM 3543 C CA . HIS A 1 444 ? -1.729 6.031 13.781 1 97.12 444 HIS A CA 1
ATOM 3544 C C . HIS A 1 444 ? -0.376 6.617 13.391 1 97.12 444 HIS A C 1
ATOM 3546 O O . HIS A 1 444 ? -0.186 7.836 13.438 1 97.12 444 HIS A O 1
ATOM 3552 N N . TRP A 1 445 ? 0.553 5.781 13.016 1 97 445 TRP A N 1
ATOM 3553 C CA . TRP A 1 445 ? 1.924 6.098 12.625 1 97 445 TRP A CA 1
ATOM 3554 C C . TRP A 1 445 ? 1.99 6.551 11.172 1 97 445 TRP A C 1
ATOM 3556 O O . TRP A 1 445 ? 1.313 5.988 10.312 1 97 445 TRP A O 1
ATOM 3566 N N . PRO A 1 446 ? 2.752 7.621 10.82 1 96.25 446 PRO A N 1
ATOM 3567 C CA . PRO A 1 446 ? 3.742 8.281 11.68 1 96.25 446 PRO A CA 1
ATOM 3568 C C . PRO A 1 446 ? 3.209 9.555 12.32 1 96.25 446 PRO A C 1
ATOM 3570 O O . PRO A 1 446 ? 3.98 10.336 12.883 1 96.25 446 PRO A O 1
ATOM 3573 N N . LEU A 1 447 ? 1.9 9.789 12.219 1 96.12 447 LEU A N 1
ATOM 3574 C CA . LEU A 1 447 ? 1.421 11.023 12.828 1 96.12 447 LEU A CA 1
ATOM 3575 C C . LEU A 1 447 ? 1.792 11.078 14.305 1 96.12 447 LEU A C 1
ATOM 3577 O O . LEU A 1 447 ? 2.387 12.055 14.766 1 96.12 447 LEU A O 1
ATOM 3581 N N . VAL A 1 448 ? 1.479 9.969 14.961 1 97.25 448 VAL A N 1
ATOM 3582 C CA . VAL A 1 448 ? 1.852 9.898 16.375 1 97.25 448 VAL A CA 1
ATOM 3583 C C . VAL A 1 448 ? 2.73 8.672 16.609 1 97.25 448 VAL A C 1
ATOM 3585 O O . VAL A 1 448 ? 2.576 7.648 15.945 1 97.25 448 VAL A O 1
ATOM 3588 N N . TRP A 1 449 ? 3.637 8.836 17.516 1 98 449 TRP A N 1
ATOM 3589 C CA . TRP A 1 449 ? 4.5 7.723 17.906 1 98 449 TRP A CA 1
ATOM 3590 C C . TRP A 1 449 ? 3.686 6.605 18.562 1 98 449 TRP A C 1
ATOM 3592 O O . TRP A 1 449 ? 2.764 6.871 19.328 1 98 449 TRP A O 1
ATOM 3602 N N . PRO A 1 450 ? 3.93 5.344 18.266 1 97.38 450 PRO A N 1
ATOM 3603 C CA . PRO A 1 450 ? 3.143 4.246 18.828 1 97.38 450 PRO A CA 1
ATOM 3604 C C . PRO A 1 450 ? 3.395 4.047 20.328 1 97.38 450 PRO A C 1
ATOM 3606 O O . PRO A 1 450 ? 4.453 4.426 20.828 1 97.38 450 PRO A O 1
ATOM 3609 N N . SER A 1 451 ? 2.402 3.469 21 1 96.81 451 SER A N 1
ATOM 3610 C CA . SER A 1 451 ? 2.596 3.039 22.375 1 96.81 451 SER A CA 1
ATOM 3611 C C . SER A 1 451 ? 3.74 2.037 22.484 1 96.81 451 SER A C 1
ATOM 3613 O O . SER A 1 451 ? 4.137 1.426 21.5 1 96.81 451 SER A O 1
ATOM 3615 N N . PRO A 1 452 ? 4.262 1.916 23.688 1 96.31 452 PRO A N 1
ATOM 3616 C CA . PRO A 1 452 ? 5.445 1.067 23.859 1 96.31 452 PRO A CA 1
ATOM 3617 C C . PRO A 1 452 ? 5.184 -0.389 23.484 1 96.31 452 PRO A C 1
ATOM 3619 O O . PRO A 1 452 ? 6.098 -1.088 23.031 1 96.31 452 PRO A O 1
ATOM 3622 N N . GLN A 1 453 ? 3.98 -0.829 23.672 1 95.31 453 GLN A N 1
ATOM 3623 C CA . GLN A 1 453 ? 3.596 -2.193 23.328 1 95.31 453 GLN A CA 1
ATOM 3624 C C . GLN A 1 453 ? 2.396 -2.207 22.391 1 95.31 453 GLN A C 1
ATOM 3626 O O . GLN A 1 453 ? 1.531 -1.333 22.469 1 95.31 453 GLN A O 1
ATOM 3631 N N . ALA A 1 454 ? 2.432 -3.264 21.5 1 93.5 454 ALA A N 1
ATOM 3632 C CA . ALA A 1 454 ? 1.226 -3.459 20.703 1 93.5 454 ALA A CA 1
ATOM 3633 C C . ALA A 1 454 ? 0.021 -3.758 21.594 1 93.5 454 ALA A C 1
ATOM 3635 O O . ALA A 1 454 ? 0.103 -4.586 22.5 1 93.5 454 ALA A O 1
ATOM 3636 N N . SER A 1 455 ? -1.038 -3.006 21.391 1 93.12 455 SER A N 1
ATOM 3637 C CA . SER A 1 455 ? -2.197 -3.148 22.266 1 93.12 455 SER A CA 1
ATOM 3638 C C . SER A 1 455 ? -3.432 -3.578 21.484 1 93.12 455 SER A C 1
ATOM 3640 O O . SER A 1 455 ? -3.516 -3.35 20.266 1 93.12 455 SER A O 1
ATOM 3642 N N . SER A 1 456 ? -4.316 -4.25 22.172 1 92.19 456 SER A N 1
ATOM 3643 C CA . SER A 1 456 ? -5.629 -4.625 21.656 1 92.19 456 SER A CA 1
ATOM 3644 C C . SER A 1 456 ? -6.742 -3.871 22.375 1 92.19 456 SER A C 1
ATOM 3646 O O . SER A 1 456 ? -6.887 -3.984 23.594 1 92.19 456 SER A O 1
ATOM 3648 N N . LEU A 1 457 ? -7.496 -3.129 21.625 1 95.75 457 LEU A N 1
ATOM 3649 C CA . LEU A 1 457 ? -8.625 -2.4 22.172 1 95.75 457 LEU A CA 1
ATOM 3650 C C . LEU A 1 457 ? -9.938 -3.121 21.875 1 95.75 457 LEU A C 1
ATOM 3652 O O . LEU A 1 457 ? -10.125 -3.656 20.781 1 95.75 457 LEU A O 1
ATOM 3656 N N . LEU A 1 458 ? -10.766 -3.195 22.859 1 94.56 458 LEU A N 1
ATOM 3657 C CA . LEU A 1 458 ? -12.125 -3.715 22.719 1 94.56 458 LEU A CA 1
ATOM 3658 C C . LEU A 1 458 ? -13.156 -2.629 23.016 1 94.56 458 LEU A C 1
ATOM 3660 O O . LEU A 1 458 ? -13.172 -2.057 24.109 1 94.56 458 LEU A O 1
ATOM 3664 N N . ILE A 1 459 ? -13.969 -2.318 22.047 1 94.88 459 ILE A N 1
ATOM 3665 C CA . ILE A 1 459 ? -14.992 -1.289 22.188 1 94.88 459 ILE A CA 1
ATOM 3666 C C . ILE A 1 459 ? -16.328 -1.938 22.547 1 94.88 459 ILE A C 1
ATOM 3668 O O . ILE A 1 459 ? -16.734 -2.91 21.906 1 94.88 459 ILE A O 1
ATOM 3672 N N . LYS A 1 460 ? -16.938 -1.465 23.562 1 93.75 460 LYS A N 1
ATOM 3673 C CA . LYS A 1 460 ? -18.297 -1.871 23.875 1 93.75 460 LYS A CA 1
ATOM 3674 C C . LYS A 1 460 ? -19.312 -1.025 23.109 1 93.75 460 LYS A C 1
ATOM 3676 O O . LYS A 1 460 ? -19.375 0.193 23.281 1 93.75 460 LYS A O 1
ATOM 3681 N N . THR A 1 461 ? -20.109 -1.663 22.266 1 90.56 461 THR A N 1
ATOM 3682 C CA . THR A 1 461 ? -21.109 -0.963 21.453 1 90.56 461 THR A CA 1
ATOM 3683 C C . THR A 1 461 ? -22.484 -1.039 22.109 1 90.56 461 THR A C 1
ATOM 3685 O O . THR A 1 461 ? -22.672 -1.769 23.078 1 90.56 461 THR A O 1
ATOM 3688 N N . GLY A 1 462 ? -23.625 -0.285 21.656 1 78.88 462 GLY A N 1
ATOM 3689 C CA . GLY A 1 462 ? -25.016 -0.383 22.031 1 78.88 462 GLY A CA 1
ATOM 3690 C C . GLY A 1 462 ? -25.438 0.661 23.047 1 78.88 462 GLY A C 1
ATOM 3691 O O . GLY A 1 462 ? -26.625 0.907 23.25 1 78.88 462 GLY A O 1
ATOM 3692 N N . SER A 1 463 ? -24.594 1.267 23.812 1 71.5 463 SER A N 1
ATOM 3693 C CA . SER A 1 463 ? -25.188 2.285 24.688 1 71.5 463 SER A CA 1
ATOM 3694 C C . SER A 1 463 ? -24.188 3.396 24.984 1 71.5 463 SER A C 1
ATOM 3696 O O . SER A 1 463 ? -24.484 4.574 24.766 1 71.5 463 SER A O 1
ATOM 3698 N N . LYS A 1 464 ? -23.031 3.109 25.281 1 83.81 464 LYS A N 1
ATOM 3699 C CA . LYS A 1 464 ? -22.203 4.176 25.859 1 83.81 464 LYS A CA 1
ATOM 3700 C C . LYS A 1 464 ? -21.203 4.703 24.828 1 83.81 464 LYS A C 1
ATOM 3702 O O . LYS A 1 464 ? -20.734 5.836 24.938 1 83.81 464 LYS A O 1
ATOM 3707 N N . SER A 1 465 ? -20.891 3.961 23.844 1 95.12 465 SER A N 1
ATOM 3708 C CA . SER A 1 465 ? -20 4.453 22.812 1 95.12 465 SER A CA 1
ATOM 3709 C C . SER A 1 465 ? -20.75 5.215 21.734 1 95.12 465 SER A C 1
ATOM 3711 O O . SER A 1 465 ? -21.688 4.684 21.141 1 95.12 465 SER A O 1
ATOM 3713 N N . LYS A 1 466 ? -20.344 6.418 21.516 1 96.12 466 LYS A N 1
ATOM 3714 C CA . LYS A 1 466 ? -21.109 7.273 20.625 1 96.12 466 LYS A CA 1
ATOM 3715 C C . LYS A 1 466 ? -20.219 8.305 19.938 1 96.12 466 LYS A C 1
ATOM 3717 O O . LYS A 1 466 ? -19.109 8.578 20.391 1 96.12 466 LYS A O 1
ATOM 3722 N N . LEU A 1 467 ? -20.688 8.789 18.812 1 98 467 LEU A N 1
ATOM 3723 C CA . LEU A 1 467 ? -20.125 9.906 18.047 1 98 467 LEU A CA 1
ATOM 3724 C C . LEU A 1 467 ? -21.031 11.133 18.141 1 98 467 LEU A C 1
ATOM 3726 O O . LEU A 1 467 ? -22.234 11.039 17.922 1 98 467 LEU A O 1
ATOM 3730 N N . LEU A 1 468 ? -20.453 12.227 18.578 1 98.12 468 LEU A N 1
ATOM 3731 C CA . LEU A 1 468 ? -21.172 13.5 18.609 1 98.12 468 LEU A CA 1
ATOM 3732 C C . LEU A 1 468 ? -20.75 14.391 17.453 1 98.12 468 LEU A C 1
ATOM 3734 O O . LEU A 1 468 ? -19.562 14.703 17.297 1 98.12 468 LEU A O 1
ATOM 3738 N N . LEU A 1 469 ? -21.703 14.789 16.641 1 98.38 469 LEU A N 1
ATOM 3739 C CA . LEU A 1 469 ? -21.422 15.633 15.477 1 98.38 469 LEU A CA 1
ATOM 3740 C C . LEU A 1 469 ? -22.062 17 15.633 1 98.38 469 LEU A C 1
ATOM 3742 O O . LEU A 1 469 ? -23.281 17.109 15.836 1 98.38 469 LEU A O 1
ATOM 3746 N N . PRO A 1 470 ? -21.266 18.062 15.523 1 98.44 470 PRO A N 1
ATOM 3747 C CA . PRO A 1 470 ? -21.797 19.422 15.594 1 98.44 470 PRO A CA 1
ATOM 3748 C C . PRO A 1 470 ? -22.359 19.906 14.258 1 98.44 470 PRO A C 1
ATOM 3750 O O . PRO A 1 470 ? -21.641 20.516 13.461 1 98.44 470 PRO A O 1
ATOM 3753 N N . PHE A 1 471 ? -23.641 19.734 14.086 1 97.75 471 PHE A N 1
ATOM 3754 C CA . PHE A 1 471 ? -24.281 20.156 12.844 1 97.75 471 PHE A CA 1
ATOM 3755 C C . PHE A 1 471 ? -24.734 21.609 12.922 1 97.75 471 PHE A C 1
ATOM 3757 O O . PHE A 1 471 ? -25.281 22.031 13.938 1 97.75 471 PHE A O 1
ATOM 3764 N N . ARG A 1 472 ? -24.406 22.344 11.898 1 97.5 472 ARG A N 1
ATOM 3765 C CA . ARG A 1 472 ? -24.922 23.703 11.742 1 97.5 472 ARG A CA 1
ATOM 3766 C C . ARG A 1 472 ? -26.328 23.672 11.156 1 97.5 472 ARG A C 1
ATOM 3768 O O . ARG A 1 472 ? -26.594 22.938 10.203 1 97.5 472 ARG A O 1
ATOM 3775 N N . VAL A 1 473 ? -27.156 24.422 11.711 1 91.44 473 VAL A N 1
ATOM 3776 C CA . VAL A 1 473 ? -28.531 24.484 11.25 1 91.44 473 VAL A CA 1
ATOM 3777 C C . VAL A 1 473 ? -28.594 25.156 9.883 1 91.44 473 VAL A C 1
ATOM 3779 O O . VAL A 1 473 ? -27.781 26.031 9.578 1 91.44 473 VAL A O 1
ATOM 3782 N N . SER A 1 474 ? -29.469 24.672 9.086 1 84.69 474 SER A N 1
ATOM 3783 C CA . SER A 1 474 ? -29.734 25.297 7.797 1 84.69 474 SER A CA 1
ATOM 3784 C C . SER A 1 474 ? -31.016 26.141 7.832 1 84.69 474 SER A C 1
ATOM 3786 O O . SER A 1 474 ? -32.094 25.609 8.086 1 84.69 474 SER A O 1
ATOM 3788 N N . SER A 1 475 ? -30.859 27.469 7.762 1 88.94 475 SER A N 1
ATOM 3789 C CA . SER A 1 475 ? -32.031 28.359 7.691 1 88.94 475 SER A CA 1
ATOM 3790 C C . SER A 1 475 ? -31.812 29.453 6.641 1 88.94 475 SER A C 1
ATOM 3792 O O . SER A 1 475 ? -30.688 29.766 6.281 1 88.94 475 SER A O 1
ATOM 3794 N N . ASP A 1 476 ? -32.875 29.938 6.211 1 90.5 476 ASP A N 1
ATOM 3795 C CA . ASP A 1 476 ? -32.812 31 5.215 1 90.5 476 ASP A CA 1
ATOM 3796 C C . ASP A 1 476 ? -32.094 32.219 5.762 1 90.5 476 ASP A C 1
ATOM 3798 O O . ASP A 1 476 ? -31.344 32.906 5.039 1 90.5 476 ASP A O 1
ATOM 3802 N N . ASP A 1 477 ? -32.344 32.5 6.926 1 89.81 477 ASP A N 1
ATOM 3803 C CA . ASP A 1 477 ? -31.703 33.656 7.559 1 89.81 477 ASP A CA 1
ATOM 3804 C C . ASP A 1 477 ? -30.188 33.5 7.57 1 89.81 477 ASP A C 1
ATOM 3806 O O . ASP A 1 477 ? -29.453 34.438 7.262 1 89.81 477 ASP A O 1
ATOM 3810 N N . LEU A 1 478 ? -29.812 32.344 7.961 1 91 478 LEU A N 1
ATOM 3811 C CA . LEU A 1 478 ? -28.375 32.062 8 1 91 478 LEU A CA 1
ATOM 3812 C C . LEU A 1 478 ? -27.781 32.094 6.598 1 91 478 LEU A C 1
ATOM 3814 O O . LEU A 1 478 ? -26.672 32.625 6.402 1 91 478 LEU A O 1
ATOM 3818 N N . ARG A 1 479 ? -28.469 31.594 5.68 1 90.88 479 ARG A N 1
ATOM 3819 C CA . ARG A 1 479 ? -27.984 31.594 4.297 1 90.88 479 ARG A CA 1
ATOM 3820 C C . ARG A 1 479 ? -27.859 33.031 3.762 1 90.88 479 ARG A C 1
ATOM 3822 O O . ARG A 1 479 ? -26.922 33.312 3.021 1 90.88 479 ARG A O 1
ATOM 3829 N N . ASN A 1 480 ? -28.812 33.812 4.125 1 91.19 480 ASN A N 1
ATOM 3830 C CA . ASN A 1 480 ? -28.75 35.219 3.721 1 91.19 480 ASN A CA 1
ATOM 3831 C C . ASN A 1 480 ? -27.547 35.906 4.348 1 91.19 480 ASN A C 1
ATOM 3833 O O . ASN A 1 480 ? -26.859 36.688 3.68 1 91.19 480 ASN A O 1
ATOM 3837 N N . LYS A 1 481 ? -27.359 35.625 5.559 1 90.38 481 LYS A N 1
ATOM 3838 C CA . LYS A 1 481 ? -26.203 36.219 6.246 1 90.38 481 LYS A CA 1
ATOM 3839 C C . LYS A 1 481 ? -24.891 35.75 5.609 1 90.38 481 LYS A C 1
ATOM 3841 O O . LYS A 1 481 ? -23.984 36.562 5.43 1 90.38 481 LYS A O 1
ATOM 3846 N N . ASP A 1 482 ? -24.844 34.531 5.32 1 93.38 482 ASP A N 1
ATOM 3847 C CA . ASP A 1 482 ? -23.672 34 4.66 1 93.38 482 ASP A CA 1
ATOM 3848 C C . ASP A 1 482 ? -23.422 34.688 3.314 1 93.38 482 ASP A C 1
ATOM 3850 O O . ASP A 1 482 ? -22.297 35 2.969 1 93.38 482 ASP A O 1
ATOM 3854 N N . SER A 1 483 ? -24.453 34.906 2.574 1 89.88 483 SER A N 1
ATOM 3855 C CA . SER A 1 483 ? -24.359 35.469 1.23 1 89.88 483 SER A CA 1
ATOM 3856 C C . SER A 1 483 ? -23.891 36.906 1.268 1 89.88 483 SER A C 1
ATOM 3858 O O . SER A 1 483 ? -23.391 37.438 0.27 1 89.88 483 SER A O 1
ATOM 3860 N N . GLU A 1 484 ? -24.031 37.5 2.344 1 87.62 484 GLU A N 1
ATOM 3861 C CA . GLU A 1 484 ? -23.641 38.906 2.492 1 87.62 484 GLU A CA 1
ATOM 3862 C C . GLU A 1 484 ? -22.125 39.031 2.684 1 87.62 484 GLU A C 1
ATOM 3864 O O . GLU A 1 484 ? -21.562 40.125 2.523 1 87.62 484 GLU A O 1
ATOM 3869 N N . LEU A 1 485 ? -21.578 37.875 3.064 1 86.31 485 LEU A N 1
ATOM 3870 C CA . LEU A 1 485 ? -20.141 37.938 3.256 1 86.31 485 LEU A CA 1
ATOM 3871 C C . LEU A 1 485 ? -19.422 38.125 1.927 1 86.31 485 LEU A C 1
ATOM 3873 O O . LEU A 1 485 ? -19.75 37.469 0.934 1 86.31 485 LEU A O 1
ATOM 3877 N N . GLN A 1 486 ? -18.828 39.219 1.637 1 72.75 486 GLN A N 1
ATOM 3878 C CA . GLN A 1 486 ? -18.109 39.562 0.412 1 72.75 486 GLN A CA 1
ATOM 3879 C C . GLN A 1 486 ? -16.609 39.375 0.582 1 72.75 486 GLN A C 1
ATOM 3881 O O . GLN A 1 486 ? -15.898 40.312 0.941 1 72.75 486 GLN A O 1
ATOM 3886 N N . LEU A 1 487 ? -16.141 38.156 0.599 1 81.12 487 LEU A N 1
ATOM 3887 C CA . LEU A 1 487 ? -14.68 38.031 0.554 1 81.12 487 LEU A CA 1
ATOM 3888 C C . LEU A 1 487 ? -14.195 37.844 -0.879 1 81.12 487 LEU A C 1
ATOM 3890 O O . LEU A 1 487 ? -14.727 37 -1.61 1 81.12 487 LEU A O 1
ATOM 3894 N N . GLN A 1 488 ? -13.414 38.75 -1.367 1 78.12 488 GLN A N 1
ATOM 3895 C CA . GLN A 1 488 ? -12.938 38.688 -2.742 1 78.12 488 GLN A CA 1
ATOM 3896 C C . GLN A 1 488 ? -11.867 37.594 -2.887 1 78.12 488 GLN A C 1
ATOM 3898 O O . GLN A 1 488 ? -10.781 37.719 -2.312 1 78.12 488 GLN A O 1
ATOM 3903 N N . GLU A 1 489 ? -12.227 36.594 -3.566 1 84.25 489 GLU A N 1
ATOM 3904 C CA . GLU A 1 489 ? -11.289 35.5 -3.855 1 84.25 489 GLU A CA 1
ATOM 3905 C C . GLU A 1 489 ? -10.367 35.875 -5.02 1 84.25 489 GLU A C 1
ATOM 3907 O O . GLU A 1 489 ? -10.781 36.562 -5.953 1 84.25 489 GLU A O 1
ATOM 3912 N N . MET A 1 490 ? -9.156 35.438 -4.828 1 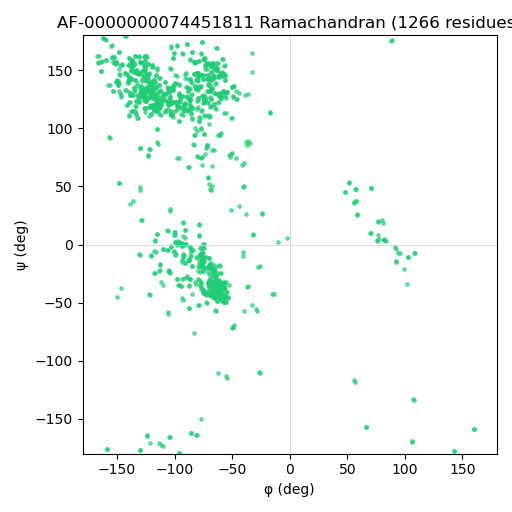81.94 490 MET A N 1
ATOM 3913 C CA . MET A 1 490 ? -8.141 35.75 -5.84 1 81.94 490 MET A CA 1
ATOM 3914 C C . MET A 1 490 ? -7.824 34.5 -6.676 1 81.94 490 MET A C 1
ATOM 3916 O O . MET A 1 490 ? -7.668 33.406 -6.133 1 81.94 490 MET A O 1
ATOM 3920 N N . GLU A 1 491 ? -7.797 34.688 -7.984 1 74.38 491 GLU A N 1
ATOM 3921 C CA . GLU A 1 491 ? -7.465 33.594 -8.883 1 74.38 491 GLU A CA 1
ATOM 3922 C C . GLU A 1 491 ? -5.969 33.281 -8.859 1 74.38 491 GLU A C 1
ATOM 3924 O O . GLU A 1 491 ? -5.559 32.156 -9.07 1 74.38 491 GLU A O 1
ATOM 3929 N N . SER A 1 492 ? -5.227 34.375 -8.805 1 73.94 492 SER A N 1
ATOM 3930 C CA . SER A 1 492 ? -3.775 34.219 -8.789 1 73.94 492 SER A CA 1
ATOM 3931 C C . SER A 1 492 ? -3.188 34.719 -7.473 1 73.94 492 SER A C 1
ATOM 3933 O O . SER A 1 492 ? -3.814 35.531 -6.773 1 73.94 492 SER A O 1
ATOM 3935 N N . PRO A 1 493 ? -2.09 34.125 -7.156 1 68.19 493 PRO A N 1
ATOM 3936 C CA . PRO A 1 493 ? -1.47 34.625 -5.926 1 68.19 493 PRO A CA 1
ATOM 3937 C C . PRO A 1 493 ? -1.352 36.125 -5.898 1 68.19 493 PRO A C 1
ATOM 3939 O O . PRO A 1 493 ? -1.238 36.781 -6.949 1 68.19 493 PRO A O 1
ATOM 3942 N N . MET A 1 494 ? -1.677 36.688 -4.781 1 60.16 494 MET A N 1
ATOM 3943 C CA . MET A 1 494 ? -1.681 38.125 -4.566 1 60.16 494 MET A CA 1
ATOM 3944 C C . MET A 1 494 ? -0.508 38.781 -5.281 1 60.16 494 MET A C 1
ATOM 3946 O O . MET A 1 494 ? 0.647 38.406 -5.059 1 60.16 494 MET A O 1
ATOM 3950 N N . GLU A 1 495 ? -0.649 39.188 -6.59 1 54.5 495 GLU A N 1
ATOM 3951 C CA . GLU A 1 495 ? 0.343 40.062 -7.215 1 54.5 495 GLU A CA 1
ATOM 3952 C C . GLU A 1 495 ? 0.283 41.469 -6.637 1 54.5 495 GLU A C 1
ATOM 3954 O O . GLU A 1 495 ? -0.641 42.219 -6.934 1 54.5 495 GLU A O 1
ATOM 3959 N N . TYR A 1 496 ? 0.343 41.531 -5.371 1 51.06 496 TYR A N 1
ATOM 3960 C CA . TYR A 1 496 ? 0.397 42.969 -5.043 1 51.06 496 TYR A CA 1
ATOM 3961 C C . TYR A 1 496 ? 1.411 43.688 -5.918 1 51.06 496 TYR A C 1
ATOM 3963 O O . TYR A 1 496 ? 2.377 43.094 -6.391 1 51.06 496 TYR A O 1
ATOM 3971 N N . ASN A 1 497 ? 0.902 44.719 -6.562 1 49.12 497 ASN A N 1
ATOM 3972 C CA . ASN A 1 497 ? 1.816 45.625 -7.258 1 49.12 497 ASN A CA 1
ATOM 3973 C C . ASN A 1 497 ? 3.156 45.719 -6.535 1 49.12 497 ASN A C 1
ATOM 3975 O O . ASN A 1 497 ? 3.865 46.719 -6.68 1 49.12 497 ASN A O 1
ATOM 3979 N N . HIS A 1 498 ? 3.303 44.844 -5.559 1 53 498 HIS A N 1
ATOM 3980 C CA . HIS A 1 498 ? 4.562 44.969 -4.84 1 53 498 HIS A CA 1
ATOM 3981 C C . HIS A 1 498 ? 5.652 44.125 -5.48 1 53 498 HIS A C 1
ATOM 3983 O O . HIS A 1 498 ? 5.359 43.125 -6.164 1 53 498 HIS A O 1
ATOM 3989 N N . GLU A 1 499 ? 6.715 44.719 -5.578 1 53.69 499 GLU A N 1
ATOM 3990 C CA . GLU A 1 499 ? 7.934 44.188 -6.156 1 53.69 499 GLU A CA 1
ATOM 3991 C C . GLU A 1 499 ? 8.273 42.812 -5.535 1 53.69 499 GLU A C 1
ATOM 3993 O O . GLU A 1 499 ? 8.578 42.75 -4.344 1 53.69 499 GLU A O 1
ATOM 3998 N N . ILE A 1 500 ? 7.617 41.688 -5.918 1 63.06 500 ILE A N 1
ATOM 3999 C CA . ILE A 1 500 ? 8.117 40.375 -5.566 1 63.06 500 ILE A CA 1
ATOM 4000 C C . ILE A 1 500 ? 9.602 40.281 -5.926 1 63.06 500 ILE A C 1
ATOM 4002 O O . ILE A 1 500 ? 10.031 40.781 -6.953 1 63.06 500 ILE A O 1
ATOM 4006 N N . LEU A 1 501 ? 10.344 39.844 -4.82 1 73.56 501 LEU A N 1
ATOM 4007 C CA . LEU A 1 501 ? 11.758 39.656 -5.141 1 73.56 501 LEU A CA 1
ATOM 4008 C C . LEU A 1 501 ? 11.906 38.656 -6.305 1 73.56 501 LEU A C 1
ATOM 4010 O O . LEU A 1 501 ? 11.445 37.531 -6.23 1 73.56 501 LEU A O 1
ATOM 4014 N N . PRO A 1 502 ? 12.375 39.125 -7.441 1 81.38 502 PRO A N 1
ATOM 4015 C CA . PRO A 1 502 ? 12.523 38.281 -8.609 1 81.38 502 PRO A CA 1
ATOM 4016 C C . PRO A 1 502 ? 13.484 37.125 -8.367 1 81.38 502 PRO A C 1
ATOM 4018 O O . PRO A 1 502 ? 14.539 37.281 -7.746 1 81.38 502 PRO A O 1
ATOM 4021 N N . VAL A 1 503 ? 13 35.969 -8.68 1 87.81 503 VAL A N 1
ATOM 4022 C CA . VAL A 1 503 ? 13.844 34.781 -8.516 1 87.81 503 VAL A CA 1
ATOM 4023 C C . VAL A 1 503 ? 14.039 34.094 -9.875 1 87.81 503 VAL A C 1
ATOM 4025 O O . VAL A 1 503 ? 13.164 34.156 -10.734 1 87.81 503 VAL A O 1
ATOM 4028 N N . GLU A 1 504 ? 15.281 33.625 -10.18 1 92.88 504 GLU A N 1
ATOM 4029 C CA . GLU A 1 504 ? 15.578 32.75 -11.305 1 92.88 504 GLU A CA 1
ATOM 4030 C C . GLU A 1 504 ? 15.812 31.312 -10.836 1 92.88 504 GLU A C 1
ATOM 4032 O O . GLU A 1 504 ? 16.797 31.031 -10.156 1 92.88 504 GLU A O 1
ATOM 4037 N N . TRP A 1 505 ? 15.023 30.406 -11.328 1 94.12 505 TRP A N 1
ATOM 4038 C CA . TRP A 1 505 ? 15.109 29.016 -10.875 1 94.12 505 TRP A CA 1
ATOM 4039 C C . TRP A 1 505 ? 16.172 28.25 -11.664 1 94.12 505 TRP A C 1
ATOM 4041 O O . TRP A 1 505 ? 16.172 28.281 -12.898 1 94.12 505 TRP A O 1
ATOM 4051 N N . ARG A 1 506 ? 17.016 27.625 -11.031 1 95.56 506 ARG A N 1
ATOM 4052 C CA . ARG A 1 506 ? 17.969 26.688 -11.617 1 95.56 506 ARG A CA 1
ATOM 4053 C C . ARG A 1 506 ? 17.453 25.25 -11.516 1 95.56 506 ARG A C 1
ATOM 4055 O O . ARG A 1 506 ? 17.781 24.406 -12.344 1 95.56 506 ARG A O 1
ATOM 4062 N N . ARG A 1 507 ? 16.781 24.953 -10.492 1 96.62 507 ARG A N 1
ATOM 4063 C CA . ARG A 1 507 ? 16.062 23.703 -10.234 1 96.62 507 ARG A CA 1
ATOM 4064 C C . ARG A 1 507 ? 14.719 23.984 -9.578 1 96.62 507 ARG A C 1
ATOM 4066 O O . ARG A 1 507 ? 14.656 24.625 -8.523 1 96.62 507 ARG A O 1
ATOM 4073 N N . ARG A 1 508 ? 13.711 23.547 -10.18 1 95.88 508 ARG A N 1
ATOM 4074 C CA . ARG A 1 508 ? 12.359 23.797 -9.68 1 95.88 508 ARG A CA 1
ATOM 4075 C C . ARG A 1 508 ? 12.055 22.922 -8.469 1 95.88 508 ARG A C 1
ATOM 4077 O O . ARG A 1 508 ? 12.57 21.812 -8.359 1 95.88 508 ARG A O 1
ATOM 4084 N N . PRO A 1 509 ? 11.273 23.484 -7.559 1 95.5 509 PRO A N 1
ATOM 4085 C CA . PRO A 1 509 ? 10.883 22.703 -6.387 1 95.5 509 PRO A CA 1
ATOM 4086 C C . PRO A 1 509 ? 10.133 21.422 -6.758 1 95.5 509 PRO A C 1
ATOM 4088 O O . PRO A 1 509 ? 9.438 21.391 -7.777 1 95.5 509 PRO A O 1
ATOM 4091 N N . LYS A 1 510 ? 10.297 20.406 -6.016 1 95.38 510 LYS A N 1
ATOM 4092 C CA . LYS A 1 510 ? 9.625 19.125 -6.211 1 95.38 510 LYS A CA 1
ATOM 4093 C C . LYS A 1 510 ? 9.406 18.406 -4.879 1 95.38 510 LYS A C 1
ATOM 4095 O O . LYS A 1 510 ? 10.281 18.422 -4.008 1 95.38 510 LYS A O 1
ATOM 4100 N N . LYS A 1 511 ? 8.227 17.828 -4.754 1 96.12 511 LYS A N 1
ATOM 4101 C CA . LYS A 1 511 ? 7.922 17.016 -3.578 1 96.12 511 LYS A CA 1
ATOM 4102 C C . LYS A 1 511 ? 7.535 15.594 -3.977 1 96.12 511 LYS A C 1
ATOM 4104 O O . LYS A 1 511 ? 7.02 15.367 -5.07 1 96.12 511 LYS A O 1
ATOM 4109 N N . ALA A 1 512 ? 7.871 14.688 -3.146 1 96.69 512 ALA A N 1
ATOM 4110 C CA . ALA A 1 512 ? 7.508 13.281 -3.352 1 96.69 512 ALA A CA 1
ATOM 4111 C C . ALA A 1 512 ? 7.09 12.633 -2.039 1 96.69 512 ALA A C 1
ATOM 4113 O O . ALA A 1 512 ? 7.578 13 -0.969 1 96.69 512 ALA A O 1
ATOM 4114 N N . ARG A 1 513 ? 6.156 11.789 -2.102 1 97.69 513 ARG A N 1
ATOM 4115 C CA . ARG A 1 513 ? 5.66 10.969 -1 1 97.69 513 ARG A CA 1
ATOM 4116 C C . ARG A 1 513 ? 5.473 9.516 -1.436 1 97.69 513 ARG A C 1
ATOM 4118 O O . ARG A 1 513 ? 4.633 9.227 -2.289 1 97.69 513 ARG A O 1
ATOM 4125 N N . THR A 1 514 ? 6.289 8.586 -0.824 1 98.06 514 THR A N 1
ATOM 4126 C CA . THR A 1 514 ? 6.273 7.199 -1.265 1 98.06 514 THR A CA 1
ATOM 4127 C C . THR A 1 514 ? 6.094 6.258 -0.078 1 98.06 514 THR A C 1
ATOM 4129 O O . THR A 1 514 ? 6.75 6.414 0.953 1 98.06 514 THR A O 1
ATOM 4132 N N . LEU A 1 515 ? 5.18 5.336 -0.196 1 98.38 515 LEU A N 1
ATOM 4133 C CA . LEU A 1 515 ? 4.992 4.258 0.77 1 98.38 515 LEU A CA 1
ATOM 4134 C C . LEU A 1 515 ? 5.52 2.938 0.22 1 98.38 515 LEU A C 1
ATOM 4136 O O . LEU A 1 515 ? 5.082 2.48 -0.838 1 98.38 515 LEU A O 1
ATOM 4140 N N . GLU A 1 516 ? 6.469 2.357 0.916 1 98.62 516 GLU A N 1
ATOM 4141 C CA . GLU A 1 516 ? 7.023 1.052 0.572 1 98.62 516 GLU A CA 1
ATOM 4142 C C . GLU A 1 516 ? 6.629 -0.004 1.601 1 98.62 516 GLU A C 1
ATOM 4144 O O . GLU A 1 516 ? 6.84 0.181 2.801 1 98.62 516 GLU A O 1
ATOM 4149 N N . THR A 1 517 ? 6.074 -1.104 1.149 1 98.06 517 THR A N 1
ATOM 4150 C CA . THR A 1 517 ? 5.703 -2.236 1.992 1 98.06 517 THR A CA 1
ATOM 4151 C C . THR A 1 517 ? 6.484 -3.484 1.599 1 98.06 517 THR A C 1
ATOM 4153 O O . THR A 1 517 ? 6.379 -3.957 0.465 1 98.06 517 THR A O 1
ATOM 4156 N N . CYS A 1 518 ? 7.301 -3.945 2.533 1 97.75 518 CYS A N 1
ATOM 4157 C CA . CYS A 1 518 ? 7.879 -5.273 2.361 1 97.75 518 CYS A CA 1
ATOM 4158 C C . CYS A 1 518 ? 6.879 -6.359 2.74 1 97.75 518 CYS A C 1
ATOM 4160 O O . CYS A 1 518 ? 6.695 -6.656 3.922 1 97.75 518 CYS A O 1
ATOM 4162 N N . GLN A 1 519 ? 6.34 -7.035 1.801 1 96.31 519 GLN A N 1
ATOM 4163 C CA . GLN A 1 519 ? 5.168 -7.879 2.01 1 96.31 519 GLN A CA 1
ATOM 4164 C C . GLN A 1 519 ? 5.547 -9.172 2.723 1 96.31 519 GLN A C 1
ATOM 4166 O O . GLN A 1 519 ? 4.707 -9.805 3.369 1 96.31 519 GLN A O 1
ATOM 4171 N N . LEU A 1 520 ? 6.82 -9.562 2.627 1 95.44 520 LEU A N 1
ATOM 4172 C CA . LEU A 1 520 ? 7.215 -10.82 3.242 1 95.44 520 LEU A CA 1
ATOM 4173 C C . LEU A 1 520 ? 7.605 -10.617 4.703 1 95.44 520 LEU A C 1
ATOM 4175 O O . LEU A 1 520 ? 7.336 -11.469 5.547 1 95.44 520 LEU A O 1
ATOM 4179 N N . SER A 1 521 ? 8.227 -9.461 4.992 1 94.38 521 SER A N 1
ATOM 4180 C CA . SER A 1 521 ? 8.68 -9.203 6.355 1 94.38 521 SER A CA 1
ATOM 4181 C C . SER A 1 521 ? 7.719 -8.281 7.098 1 94.38 521 SER A C 1
ATOM 4183 O O . SER A 1 521 ? 7.863 -8.062 8.297 1 94.38 521 SER A O 1
ATOM 4185 N N . ASP A 1 522 ? 6.746 -7.766 6.441 1 94.81 522 ASP A N 1
ATOM 4186 C CA . ASP A 1 522 ? 5.762 -6.852 7.012 1 94.81 522 ASP A CA 1
ATOM 4187 C C . ASP A 1 522 ? 6.438 -5.621 7.609 1 94.81 522 ASP A C 1
ATOM 4189 O O . ASP A 1 522 ? 6.184 -5.262 8.758 1 94.81 522 ASP A O 1
ATOM 4193 N N . GLU A 1 523 ? 7.301 -5.066 6.879 1 97.75 523 GLU A N 1
ATOM 4194 C CA . GLU A 1 523 ? 7.973 -3.814 7.215 1 97.75 523 GLU A CA 1
ATOM 4195 C C . GLU A 1 523 ? 7.484 -2.674 6.324 1 97.75 523 GLU A C 1
ATOM 4197 O O . GLU A 1 523 ? 7.258 -2.865 5.129 1 97.75 523 GLU A O 1
ATOM 4202 N N . TYR A 1 524 ? 7.301 -1.516 6.918 1 98.38 524 TYR A N 1
ATOM 4203 C CA . TYR A 1 524 ? 6.742 -0.372 6.207 1 98.38 524 TYR A CA 1
ATOM 4204 C C . TYR A 1 524 ? 7.699 0.814 6.242 1 98.38 524 TYR A C 1
ATOM 4206 O O . TYR A 1 524 ? 8.352 1.063 7.258 1 98.38 524 TYR A O 1
ATOM 4214 N N . LYS A 1 525 ? 7.816 1.486 5.109 1 98.69 525 LYS A N 1
ATOM 4215 C CA . LYS A 1 525 ? 8.656 2.67 4.969 1 98.69 525 LYS A CA 1
ATOM 4216 C C . LYS A 1 525 ? 7.914 3.793 4.25 1 98.69 525 LYS A C 1
ATOM 4218 O O . LYS A 1 525 ? 7.512 3.637 3.098 1 98.69 525 LYS A O 1
ATOM 4223 N N . LEU A 1 526 ? 7.621 4.848 4.922 1 98.5 526 LEU A N 1
ATOM 4224 C CA . LEU A 1 526 ? 7.059 6.055 4.328 1 98.5 526 LEU A CA 1
ATOM 4225 C C . LEU A 1 526 ? 8.125 7.133 4.176 1 98.5 526 LEU A C 1
ATOM 4227 O O . LEU A 1 526 ? 8.758 7.531 5.156 1 98.5 526 LEU A O 1
ATOM 4231 N N . SER A 1 527 ? 8.344 7.629 2.945 1 98.12 527 SER A N 1
ATOM 4232 C CA . SER A 1 527 ? 9.391 8.602 2.637 1 98.12 527 SER A CA 1
ATOM 4233 C C . SER A 1 527 ? 8.797 9.891 2.07 1 98.12 527 SER A C 1
ATOM 4235 O O . SER A 1 527 ? 7.898 9.844 1.225 1 98.12 527 SER A O 1
ATOM 4237 N N . PHE A 1 528 ? 9.312 10.992 2.568 1 97 528 PHE A N 1
ATOM 4238 C CA . PHE A 1 528 ? 8.961 12.312 2.066 1 97 528 PHE A CA 1
ATOM 4239 C C . PHE A 1 528 ? 10.203 13.047 1.565 1 97 528 PHE A C 1
ATOM 4241 O O . PHE A 1 528 ? 11.219 13.094 2.256 1 97 528 PHE A O 1
ATOM 4248 N N . THR A 1 529 ? 10.125 13.539 0.392 1 97.31 529 THR A N 1
ATOM 4249 C CA . THR A 1 529 ? 11.18 14.398 -0.131 1 97.31 529 THR A CA 1
ATOM 4250 C C . THR A 1 529 ? 10.648 15.805 -0.403 1 97.31 529 THR A C 1
ATOM 4252 O O . THR A 1 529 ? 9.648 15.969 -1.109 1 97.31 529 THR A O 1
ATOM 4255 N N . THR A 1 530 ? 11.258 16.75 0.174 1 96.81 530 THR A N 1
ATOM 4256 C CA . THR A 1 530 ? 10.969 18.156 -0.066 1 96.81 530 THR A CA 1
ATOM 4257 C C . THR A 1 530 ? 12.164 18.859 -0.695 1 96.81 530 THR A C 1
ATOM 4259 O O . THR A 1 530 ? 13.109 19.234 0.005 1 96.81 530 THR A O 1
ATOM 4262 N N . ASP A 1 531 ? 12.125 19.031 -1.997 1 97.19 531 ASP A N 1
ATOM 4263 C CA . ASP A 1 531 ? 13.086 19.844 -2.746 1 97.19 531 ASP A CA 1
ATOM 4264 C C . ASP A 1 531 ? 12.555 21.25 -2.979 1 97.19 531 ASP A C 1
ATOM 4266 O O . ASP A 1 531 ? 11.664 21.453 -3.801 1 97.19 531 ASP A O 1
ATOM 4270 N N . LEU A 1 532 ? 13.109 22.219 -2.238 1 95.62 532 LEU A N 1
ATOM 4271 C CA . LEU A 1 532 ? 12.641 23.594 -2.367 1 95.62 532 LEU A CA 1
ATOM 4272 C C . LEU A 1 532 ? 13.211 24.234 -3.625 1 95.62 532 LEU A C 1
ATOM 4274 O O . LEU A 1 532 ? 12.914 25.406 -3.918 1 95.62 532 LEU A O 1
ATOM 4278 N N . GLY A 1 533 ? 14.023 23.484 -4.293 1 96 533 GLY A N 1
ATOM 4279 C CA . GLY A 1 533 ? 14.625 24 -5.516 1 96 533 GLY A CA 1
ATOM 4280 C C . GLY A 1 533 ? 15.922 24.734 -5.281 1 96 533 GLY A C 1
ATOM 4281 O O . GLY A 1 533 ? 16.438 24.766 -4.16 1 96 533 GLY A O 1
ATOM 4282 N N . CYS A 1 534 ? 16.531 25.141 -6.379 1 96.62 534 CYS A N 1
ATOM 4283 C CA . CYS A 1 534 ? 17.703 26.016 -6.438 1 96.62 534 CYS A CA 1
ATOM 4284 C C . CYS A 1 534 ? 17.391 27.266 -7.238 1 96.62 534 CYS A C 1
ATOM 4286 O O . CYS A 1 534 ? 16.984 27.188 -8.398 1 96.62 534 CYS A O 1
ATOM 4288 N N . PHE A 1 535 ? 17.5 28.453 -6.547 1 94.56 535 PHE A N 1
ATOM 4289 C CA . PHE A 1 535 ? 17.156 29.672 -7.266 1 94.56 535 PHE A CA 1
ATOM 4290 C C . PHE A 1 535 ? 18.141 30.781 -6.961 1 94.56 535 PHE A C 1
ATOM 4292 O O . PHE A 1 535 ? 18.828 30.75 -5.934 1 94.56 535 PHE A O 1
ATOM 4299 N N . ASN A 1 536 ? 18.234 31.734 -7.879 1 93.56 536 ASN A N 1
ATOM 4300 C CA . ASN A 1 536 ? 19.016 32.969 -7.754 1 93.56 536 ASN A CA 1
ATOM 4301 C C . ASN A 1 536 ? 18.125 34.156 -7.422 1 93.56 536 ASN A C 1
ATOM 4303 O O . ASN A 1 536 ? 17.156 34.438 -8.125 1 93.56 536 ASN A O 1
ATOM 4307 N N . LEU A 1 537 ? 18.469 34.781 -6.289 1 90.19 537 LEU A N 1
ATOM 4308 C CA . LEU A 1 537 ? 17.844 36.094 -6.008 1 90.19 537 LEU A CA 1
ATOM 4309 C C . LEU A 1 537 ? 18.469 37.188 -6.844 1 90.19 537 LEU A C 1
ATOM 4311 O O . LEU A 1 537 ? 19.594 37.625 -6.559 1 90.19 537 LEU A O 1
ATOM 4315 N N . LYS A 1 538 ? 17.703 37.719 -7.652 1 84.75 538 LYS A N 1
ATOM 4316 C CA . LYS A 1 538 ? 18.266 38.594 -8.664 1 84.75 538 LYS A CA 1
ATOM 4317 C C . LYS A 1 538 ? 18.766 39.906 -8.031 1 84.75 538 LYS A C 1
ATOM 4319 O O . LYS A 1 538 ? 19.766 40.469 -8.477 1 84.75 538 LYS A O 1
ATOM 4324 N N . ASP A 1 539 ? 18.109 40.312 -7.105 1 79.62 539 ASP A N 1
ATOM 4325 C CA . ASP A 1 539 ? 18.453 41.594 -6.512 1 79.62 539 ASP A CA 1
ATOM 4326 C C . ASP A 1 539 ? 19.812 41.531 -5.812 1 79.62 539 ASP A C 1
ATOM 4328 O O . ASP A 1 539 ? 20.562 42.5 -5.785 1 79.62 539 ASP A O 1
ATOM 4332 N N . THR A 1 540 ? 20.125 40.375 -5.27 1 81.06 540 THR A N 1
ATOM 4333 C CA . THR A 1 540 ? 21.344 40.281 -4.492 1 81.06 540 THR A CA 1
ATOM 4334 C C . THR A 1 540 ? 22.312 39.281 -5.148 1 81.06 540 THR A C 1
ATOM 4336 O O . THR A 1 540 ? 23.469 39.156 -4.738 1 81.06 540 THR A O 1
ATOM 4339 N N . ASN A 1 541 ? 21.766 38.656 -6.191 1 87.12 541 ASN A N 1
ATOM 4340 C CA . ASN A 1 541 ? 22.531 37.625 -6.883 1 87.12 541 ASN A CA 1
ATOM 4341 C C . ASN A 1 541 ? 22.984 36.531 -5.926 1 87.12 541 ASN A C 1
ATOM 4343 O O . ASN A 1 541 ? 24.141 36.062 -5.984 1 87.12 541 ASN A O 1
ATOM 4347 N N . ARG A 1 542 ? 22.219 36.25 -5.035 1 90.81 542 ARG A N 1
ATOM 4348 C CA . ARG A 1 542 ? 22.469 35.156 -4.102 1 90.81 542 ARG A CA 1
ATOM 4349 C C . ARG A 1 542 ? 21.672 33.906 -4.504 1 90.81 542 ARG A C 1
ATOM 4351 O O . ARG A 1 542 ? 20.531 34 -4.965 1 90.81 542 ARG A O 1
ATOM 4358 N N . ILE A 1 543 ? 22.359 32.781 -4.395 1 94.44 543 ILE A N 1
ATOM 4359 C CA . ILE A 1 543 ? 21.734 31.516 -4.766 1 94.44 543 ILE A CA 1
ATOM 4360 C C . ILE A 1 543 ? 21.391 30.734 -3.508 1 94.44 543 ILE A C 1
ATOM 4362 O O . ILE A 1 543 ? 22.203 30.625 -2.584 1 94.44 543 ILE A O 1
ATOM 4366 N N . TYR A 1 544 ? 20.219 30.266 -3.49 1 95.62 544 TYR A N 1
ATOM 4367 C CA . TYR A 1 544 ? 19.703 29.438 -2.408 1 95.62 544 TYR A CA 1
ATOM 4368 C C . TYR A 1 544 ? 19.297 28.062 -2.92 1 95.62 544 TYR A C 1
ATOM 4370 O O . TYR A 1 544 ? 18.594 27.953 -3.926 1 95.62 544 TYR A O 1
ATOM 4378 N N . ASP A 1 545 ? 19.797 26.953 -2.332 1 97 545 ASP A N 1
ATOM 4379 C CA . ASP A 1 545 ? 19.484 25.562 -2.682 1 97 545 ASP A CA 1
ATOM 4380 C C . ASP A 1 545 ? 19.188 24.734 -1.435 1 97 545 ASP A C 1
ATOM 4382 O O . ASP A 1 545 ? 20.016 24.625 -0.539 1 97 545 ASP A O 1
ATOM 4386 N N . SER A 1 546 ? 18.031 24.141 -1.404 1 97.75 546 SER A N 1
ATOM 4387 C CA . SER A 1 546 ? 17.672 23.406 -0.199 1 97.75 546 SER A CA 1
ATOM 4388 C C . SER A 1 546 ? 16.891 22.125 -0.539 1 97.75 546 SER A C 1
ATOM 4390 O O . SER A 1 546 ? 15.945 22.172 -1.325 1 97.75 546 SER A O 1
ATOM 4392 N N . VAL A 1 547 ? 17.25 20.969 0.061 1 98 547 VAL A N 1
ATOM 4393 C CA . VAL A 1 547 ? 16.578 19.688 -0.088 1 98 547 VAL A CA 1
ATOM 4394 C C . VAL A 1 547 ? 16.516 18.969 1.262 1 98 547 VAL A C 1
ATOM 4396 O O . VAL A 1 547 ? 17.438 19.078 2.068 1 98 547 VAL A O 1
ATOM 4399 N N . ARG A 1 548 ? 15.438 18.312 1.509 1 98.12 548 ARG A N 1
ATOM 4400 C CA . ARG A 1 548 ? 15.25 17.547 2.73 1 98.12 548 ARG A CA 1
ATOM 4401 C C . ARG A 1 548 ? 14.531 16.234 2.439 1 98.12 548 ARG A C 1
ATOM 4403 O O . ARG A 1 548 ? 13.594 16.203 1.64 1 98.12 548 ARG A O 1
ATOM 4410 N N . LYS A 1 549 ? 14.945 15.172 3.055 1 98.5 549 LYS A N 1
ATOM 4411 C CA . LYS A 1 549 ? 14.312 13.859 2.967 1 98.5 549 LYS A CA 1
ATOM 4412 C C . LYS A 1 549 ? 13.992 13.305 4.352 1 98.5 549 LYS A C 1
ATOM 4414 O O . LYS A 1 549 ? 14.836 13.352 5.254 1 98.5 549 LYS A O 1
ATOM 4419 N N . GLU A 1 550 ? 12.82 12.867 4.555 1 98.38 550 GLU A N 1
ATOM 4420 C CA . GLU A 1 550 ? 12.367 12.258 5.797 1 98.38 550 GLU A CA 1
ATOM 4421 C C . GLU A 1 550 ? 11.883 10.828 5.566 1 98.38 550 GLU A C 1
ATOM 4423 O O . GLU A 1 550 ? 11.109 10.57 4.633 1 98.38 550 GLU A O 1
ATOM 4428 N N . ILE A 1 551 ? 12.352 9.898 6.41 1 98.75 551 ILE A N 1
ATOM 4429 C CA . ILE A 1 551 ? 11.984 8.492 6.289 1 98.75 551 ILE A CA 1
ATOM 4430 C C . ILE A 1 551 ? 11.414 7.988 7.613 1 98.75 551 ILE A C 1
ATOM 4432 O O . ILE A 1 551 ? 12.031 8.164 8.664 1 98.75 551 ILE A O 1
ATOM 4436 N N . PHE A 1 552 ? 10.266 7.379 7.57 1 98.75 552 PHE A N 1
ATOM 4437 C CA . PHE A 1 552 ? 9.586 6.754 8.703 1 98.75 552 PHE A CA 1
ATOM 4438 C C . PHE A 1 552 ? 9.453 5.25 8.492 1 98.75 552 PHE A C 1
ATOM 4440 O O . PHE A 1 552 ? 8.867 4.809 7.496 1 98.75 552 PHE A O 1
ATOM 4447 N N . THR A 1 553 ? 9.984 4.422 9.414 1 98.75 553 THR A N 1
ATOM 4448 C CA . THR A 1 553 ? 9.922 2.971 9.258 1 98.75 553 THR A CA 1
ATOM 4449 C C . THR A 1 553 ? 9.289 2.32 10.484 1 98.75 553 THR A C 1
ATOM 4451 O O . THR A 1 553 ? 9.336 2.879 11.586 1 98.75 553 THR A O 1
ATOM 4454 N N . ILE A 1 554 ? 8.672 1.181 10.297 1 98.62 554 ILE A N 1
ATOM 4455 C CA . ILE A 1 554 ? 8.148 0.377 11.391 1 98.62 554 ILE A CA 1
ATOM 4456 C C . ILE A 1 554 ? 7.844 -1.036 10.898 1 98.62 554 ILE A C 1
ATOM 4458 O O . ILE A 1 554 ? 7.578 -1.242 9.711 1 98.62 554 ILE A O 1
ATOM 4462 N N . LYS A 1 555 ? 7.969 -1.987 11.781 1 97.94 555 LYS A N 1
ATOM 4463 C CA . LYS A 1 555 ? 7.586 -3.369 11.508 1 97.94 555 LYS A CA 1
ATOM 4464 C C . LYS A 1 555 ? 6.215 -3.686 12.094 1 97.94 555 LYS A C 1
ATOM 4466 O O . LYS A 1 555 ? 5.895 -3.254 13.203 1 97.94 555 LYS A O 1
ATOM 4471 N N . GLU A 1 556 ? 5.402 -4.438 11.32 1 95.75 556 GLU A N 1
ATOM 4472 C CA . GLU A 1 556 ? 4.062 -4.797 11.781 1 95.75 556 GLU A CA 1
ATOM 4473 C C . GLU A 1 556 ? 4.117 -5.477 13.148 1 95.75 556 GLU A C 1
ATOM 4475 O O . GLU A 1 556 ? 5 -6.297 13.406 1 95.75 556 GLU A O 1
ATOM 4480 N N . SER A 1 557 ? 3.248 -4.992 14.094 1 93.31 557 SER A N 1
ATOM 4481 C CA . SER A 1 557 ? 2.998 -5.551 15.422 1 93.31 557 SER A CA 1
ATOM 4482 C C . SER A 1 557 ? 4.195 -5.344 16.344 1 93.31 557 SER A C 1
ATOM 4484 O O . SER A 1 557 ? 4.301 -5.992 17.391 1 93.31 557 SER A O 1
ATOM 4486 N N . ASP A 1 558 ? 5.191 -4.547 15.953 1 96.62 558 ASP A N 1
ATOM 4487 C CA . ASP A 1 558 ? 6.34 -4.25 16.797 1 96.62 558 ASP A CA 1
ATOM 4488 C C . ASP A 1 558 ? 6.598 -2.746 16.875 1 96.62 558 ASP A C 1
ATOM 4490 O O . ASP A 1 558 ? 7.516 -2.234 16.234 1 96.62 558 ASP A O 1
ATOM 4494 N N . PRO A 1 559 ? 5.883 -2.111 17.734 1 96.81 559 PRO A N 1
ATOM 4495 C CA . PRO A 1 559 ? 6 -0.654 17.828 1 96.81 559 PRO A CA 1
ATOM 4496 C C . PRO A 1 559 ? 7.41 -0.199 18.203 1 96.81 559 PRO A C 1
ATOM 4498 O O . PRO A 1 559 ? 7.766 0.962 17.984 1 96.81 559 PRO A O 1
ATOM 4501 N N . THR A 1 560 ? 8.25 -1.064 18.75 1 97.88 560 THR A N 1
ATOM 4502 C CA . THR A 1 560 ? 9.586 -0.677 19.188 1 97.88 560 THR A CA 1
ATOM 4503 C C . THR A 1 560 ? 10.523 -0.513 18 1 97.88 560 THR A C 1
ATOM 4505 O O . THR A 1 560 ? 11.648 -0.025 18.141 1 97.88 560 THR A O 1
ATOM 4508 N N . THR A 1 561 ? 10.047 -0.875 16.812 1 98.5 561 THR A N 1
ATOM 4509 C CA . THR A 1 561 ? 10.875 -0.745 15.609 1 98.5 561 THR A CA 1
ATOM 4510 C C . THR A 1 561 ? 10.625 0.596 14.93 1 98.5 561 THR A C 1
ATOM 4512 O O . THR A 1 561 ? 11.25 0.901 13.906 1 98.5 561 THR A O 1
ATOM 4515 N N . ALA A 1 562 ? 9.727 1.433 15.469 1 98.62 562 ALA A N 1
ATOM 4516 C CA . ALA A 1 562 ? 9.484 2.752 14.891 1 98.62 562 ALA A CA 1
ATOM 4517 C C . ALA A 1 562 ? 10.766 3.58 14.852 1 98.62 562 ALA A C 1
ATOM 4519 O O . ALA A 1 562 ? 11.492 3.662 15.844 1 98.62 562 ALA A O 1
ATOM 4520 N N . LYS A 1 563 ? 11.023 4.168 13.719 1 98.81 563 LYS A N 1
ATOM 4521 C CA . LYS A 1 563 ? 12.227 4.973 13.539 1 98.81 563 LYS A CA 1
ATOM 4522 C C . LYS A 1 563 ? 12.008 6.082 12.516 1 98.81 563 LYS A C 1
ATOM 4524 O O . LYS A 1 563 ? 11.32 5.883 11.516 1 98.81 563 LYS A O 1
ATOM 4529 N N . VAL A 1 564 ? 12.547 7.23 12.797 1 98.75 564 VAL A N 1
ATOM 4530 C CA . VAL A 1 564 ? 12.523 8.383 11.898 1 98.75 564 VAL A CA 1
ATOM 4531 C C . VAL A 1 564 ? 13.953 8.789 11.539 1 98.75 564 VAL A C 1
ATOM 4533 O O . VAL A 1 564 ? 14.82 8.859 12.406 1 98.75 564 VAL A O 1
ATOM 4536 N N . THR A 1 565 ? 14.234 8.969 10.289 1 98.81 565 THR A N 1
ATOM 4537 C CA . THR A 1 565 ? 15.5 9.484 9.789 1 98.81 565 THR A CA 1
ATOM 4538 C C . THR A 1 565 ? 15.266 10.672 8.859 1 98.81 565 THR A C 1
ATOM 4540 O O . THR A 1 565 ? 14.516 10.57 7.891 1 98.81 565 THR A O 1
ATOM 4543 N N . ILE A 1 566 ? 15.922 11.789 9.18 1 98.81 566 ILE A N 1
ATOM 4544 C CA . ILE A 1 566 ? 15.773 12.984 8.359 1 98.81 566 ILE A CA 1
ATOM 4545 C C . ILE A 1 566 ? 17.156 13.477 7.914 1 98.81 566 ILE A C 1
ATOM 4547 O O . ILE A 1 566 ? 18.062 13.594 8.727 1 98.81 566 ILE A O 1
ATOM 4551 N N . GLN A 1 567 ? 17.297 13.773 6.676 1 98.81 567 GLN A N 1
ATOM 4552 C CA . GLN A 1 567 ? 18.5 14.391 6.113 1 98.81 567 GLN A CA 1
ATOM 4553 C C . GLN A 1 567 ? 18.156 15.664 5.348 1 98.81 567 GLN A C 1
ATOM 4555 O O . GLN A 1 567 ? 17.281 15.648 4.473 1 98.81 567 GLN A O 1
ATOM 4560 N N . GLY A 1 568 ? 18.75 16.734 5.727 1 98.56 568 GLY A N 1
ATOM 4561 C CA . GLY A 1 568 ? 18.531 18 5.059 1 98.56 568 GLY A CA 1
ATOM 4562 C C . GLY A 1 568 ? 19.812 18.766 4.781 1 98.56 568 GLY A C 1
ATOM 4563 O O . GLY A 1 568 ? 20.812 18.594 5.48 1 98.56 568 GLY A O 1
ATOM 4564 N N . GLN A 1 569 ? 19.766 19.625 3.773 1 98.38 569 GLN A N 1
ATOM 4565 C CA . GLN A 1 569 ? 20.906 20.453 3.414 1 98.38 569 GLN A CA 1
ATOM 4566 C C . GLN A 1 569 ? 20.453 21.797 2.852 1 98.38 569 GLN A C 1
ATOM 4568 O O . GLN A 1 569 ? 19.406 21.891 2.211 1 98.38 569 GLN A O 1
ATOM 4573 N N . VAL A 1 570 ? 21.219 22.766 3.113 1 98.12 570 VAL A N 1
ATOM 4574 C CA . VAL A 1 570 ? 21.047 24.109 2.553 1 98.12 570 VAL A CA 1
ATOM 4575 C C . VAL A 1 570 ? 22.375 24.625 2.02 1 98.12 570 VAL A C 1
ATOM 4577 O O . VAL A 1 570 ? 23.391 24.562 2.709 1 98.12 570 VAL A O 1
ATOM 4580 N N . THR A 1 571 ? 22.359 25.062 0.826 1 97.31 571 THR A N 1
ATOM 4581 C CA . THR A 1 571 ? 23.516 25.703 0.216 1 97.31 571 THR A CA 1
ATOM 4582 C C . THR A 1 571 ? 23.219 27.156 -0.115 1 97.31 571 THR A C 1
ATOM 4584 O O . THR A 1 571 ? 22.203 27.469 -0.74 1 97.31 571 THR A O 1
ATOM 4587 N N . LEU A 1 572 ? 24.078 28.031 0.331 1 96.19 572 LEU A N 1
ATOM 4588 C CA . LEU A 1 572 ? 24.047 29.453 -0 1 96.19 572 LEU A CA 1
ATOM 4589 C C . LEU A 1 572 ? 25.328 29.859 -0.736 1 96.19 572 LEU A C 1
ATOM 4591 O O . LEU A 1 572 ? 26.422 29.5 -0.317 1 96.19 572 LEU A O 1
ATOM 4595 N N . LYS A 1 573 ? 25.094 30.484 -1.804 1 92.94 573 LYS A N 1
ATOM 4596 C CA . LYS A 1 573 ? 26.281 30.859 -2.551 1 92.94 573 LYS A CA 1
ATOM 4597 C C . LYS A 1 573 ? 26.078 32.156 -3.299 1 92.94 573 LYS A C 1
ATOM 4599 O O . LYS A 1 573 ? 24.953 32.562 -3.557 1 92.94 573 LYS A O 1
ATOM 4604 N N . LYS A 1 574 ? 27.078 32.812 -3.473 1 90.12 574 LYS A N 1
ATOM 4605 C CA . LYS A 1 574 ? 27.172 33.938 -4.379 1 90.12 574 LYS A CA 1
ATOM 4606 C C . LYS A 1 574 ? 28.266 33.719 -5.43 1 90.12 574 LYS A C 1
ATOM 4608 O O . LYS A 1 574 ? 29.422 33.438 -5.098 1 90.12 574 LYS A O 1
ATOM 4613 N N . GLU A 1 575 ? 27.859 33.531 -6.699 1 78.06 575 GLU A N 1
ATOM 4614 C CA . GLU A 1 575 ? 28.812 33.25 -7.777 1 78.06 575 GLU A CA 1
ATOM 4615 C C . GLU A 1 575 ? 29.531 34.531 -8.211 1 78.06 575 GLU A C 1
ATOM 4617 O O . GLU A 1 575 ? 29.109 35.625 -7.867 1 78.06 575 GLU A O 1
ATOM 4622 N N . ASP A 1 576 ? 29.984 34.719 -9.484 1 56.84 576 ASP A N 1
ATOM 4623 C CA . ASP A 1 576 ? 30.922 35.656 -10.07 1 56.84 576 ASP A CA 1
ATOM 4624 C C . ASP A 1 576 ? 30.406 37.094 -9.906 1 56.84 576 ASP A C 1
ATOM 4626 O O . ASP A 1 576 ? 30.812 37.812 -9 1 56.84 576 ASP A O 1
ATOM 4630 N N . GLN A 1 577 ? 30 37.688 -11.148 1 46.84 577 GLN A N 1
ATOM 4631 C CA . GLN A 1 577 ? 30.797 38.625 -11.938 1 46.84 577 GLN A CA 1
ATOM 4632 C C . GLN A 1 577 ? 30.609 40.062 -11.43 1 46.84 577 GLN A C 1
ATOM 4634 O O . GLN A 1 577 ? 31.094 41 -12.047 1 46.84 577 GLN A O 1
ATOM 4639 N N . PHE A 1 578 ? 29.375 40.562 -11.078 1 40.25 578 PHE A N 1
ATOM 4640 C CA . PHE A 1 578 ? 29.422 42 -11.281 1 40.25 578 PHE A CA 1
ATOM 4641 C C . PHE A 1 578 ? 30.359 42.656 -10.289 1 40.25 578 PHE A C 1
ATOM 4643 O O . PHE A 1 578 ? 30.031 42.812 -9.109 1 40.25 578 PHE A O 1
ATOM 4650 N N . ALA A 1 579 ? 31.609 42.344 -10.484 1 38.69 579 ALA A N 1
ATOM 4651 C CA . ALA A 1 579 ? 32.562 43.375 -10.039 1 38.69 579 ALA A CA 1
ATOM 4652 C C . ALA A 1 579 ? 32.031 44.781 -10.328 1 38.69 579 ALA A C 1
ATOM 4654 O O . ALA A 1 579 ? 32.25 45.312 -11.414 1 38.69 579 ALA A O 1
ATOM 4655 N N . GLU A 1 580 ? 30.766 45.094 -10.422 1 36.03 580 GLU A N 1
ATOM 4656 C CA . GLU A 1 580 ? 30.844 46.531 -10.516 1 36.03 580 GLU A CA 1
ATOM 4657 C C . GLU A 1 580 ? 32.031 47.094 -9.711 1 36.03 580 GLU A C 1
ATOM 4659 O O . GLU A 1 580 ? 32.562 46.406 -8.828 1 36.03 580 GLU A O 1
ATOM 4664 N N . GLN A 1 581 ? 32.375 48.469 -10.047 1 35.72 581 GLN A N 1
ATOM 4665 C CA . GLN A 1 581 ? 33.375 49.438 -9.609 1 35.72 581 GLN A CA 1
ATOM 4666 C C . GLN A 1 581 ? 33.594 49.375 -8.094 1 35.72 581 GLN A C 1
ATOM 4668 O O . GLN A 1 581 ? 34.562 49.875 -7.574 1 35.72 581 GLN A O 1
ATOM 4673 N N . GLY A 1 582 ? 32.375 49.594 -7.363 1 34.56 582 GLY A N 1
ATOM 4674 C CA . GLY A 1 582 ? 32.75 50.094 -6.047 1 34.56 582 GLY A CA 1
ATOM 4675 C C . GLY A 1 582 ? 33.406 49.031 -5.191 1 34.56 582 GLY A C 1
ATOM 4676 O O . GLY A 1 582 ? 33.406 47.844 -5.531 1 34.56 582 GLY A O 1
ATOM 4677 N N . ASP A 1 583 ? 34.188 49.406 -4.227 1 36.19 583 ASP A N 1
ATOM 4678 C CA . ASP A 1 583 ? 35 48.875 -3.148 1 36.19 583 ASP A CA 1
ATOM 4679 C C . ASP A 1 583 ? 34.312 47.719 -2.434 1 36.19 583 ASP A C 1
ATOM 4681 O O . ASP A 1 583 ? 34.688 47.344 -1.318 1 36.19 583 ASP A O 1
ATOM 4685 N N . SER A 1 584 ? 33.031 47.531 -2.764 1 39.03 584 SER A N 1
ATOM 4686 C CA . SER A 1 584 ? 32.625 46.531 -1.774 1 39.03 584 SER A CA 1
ATOM 4687 C C . SER A 1 584 ? 33.188 45.156 -2.084 1 39.03 584 SER A C 1
ATOM 4689 O O . SER A 1 584 ? 33.031 44.656 -3.205 1 39.03 584 SER A O 1
ATOM 4691 N N . GLY A 1 585 ? 34.344 44.75 -1.884 1 43.88 585 GLY A N 1
ATOM 4692 C CA . GLY A 1 585 ? 35.219 43.594 -1.754 1 43.88 585 GLY A CA 1
ATOM 4693 C C . GLY A 1 585 ? 34.469 42.281 -1.672 1 43.88 585 GLY A C 1
ATOM 4694 O O . GLY A 1 585 ? 35 41.281 -1.21 1 43.88 585 GLY A O 1
ATOM 4695 N N . CYS A 1 586 ? 33.219 42.281 -1.759 1 53.06 586 CYS A N 1
ATOM 4696 C CA . CYS A 1 586 ? 32.75 41 -1.282 1 53.06 586 CYS A CA 1
ATOM 4697 C C . CYS A 1 586 ? 32.938 39.938 -2.346 1 53.06 586 CYS A C 1
ATOM 4699 O O . CYS A 1 586 ? 32.5 40.094 -3.479 1 53.06 586 CYS A O 1
ATOM 4701 N N . GLU A 1 587 ? 33.875 38.938 -2.254 1 65.56 587 GLU A N 1
ATOM 4702 C CA . GLU A 1 587 ? 34.344 37.719 -2.893 1 65.56 587 GLU A CA 1
ATOM 4703 C C . GLU A 1 587 ? 33.25 36.688 -2.963 1 65.56 587 GLU A C 1
ATOM 4705 O O . GLU A 1 587 ? 32.25 36.75 -2.25 1 65.56 587 GLU A O 1
ATOM 4710 N N . ARG A 1 588 ? 33.344 35.844 -4.102 1 84.25 588 ARG A N 1
ATOM 4711 C CA . ARG A 1 588 ? 32.562 34.625 -4.227 1 84.25 588 ARG A CA 1
ATOM 4712 C C . ARG A 1 588 ? 32.625 33.812 -2.941 1 84.25 588 ARG A C 1
ATOM 4714 O O . ARG A 1 588 ? 33.688 33.719 -2.305 1 84.25 588 ARG A O 1
ATOM 4721 N N . TRP A 1 589 ? 31.5 33.375 -2.467 1 90.06 589 TRP A N 1
ATOM 4722 C CA . TRP A 1 589 ? 31.469 32.469 -1.312 1 90.06 589 TRP A CA 1
ATOM 4723 C C . TRP A 1 589 ? 30.359 31.438 -1.452 1 90.06 589 TRP A C 1
ATOM 4725 O O . TRP A 1 589 ? 29.391 31.656 -2.184 1 90.06 589 TRP A O 1
ATOM 4735 N N . GLU A 1 590 ? 30.625 30.297 -0.932 1 94.44 590 GLU A N 1
ATOM 4736 C CA . GLU A 1 590 ? 29.656 29.203 -0.875 1 94.44 590 GLU A CA 1
ATOM 4737 C C . GLU A 1 590 ? 29.688 28.516 0.482 1 94.44 590 GLU A C 1
ATOM 4739 O O . GLU A 1 590 ? 30.75 28.188 1 1 94.44 590 GLU A O 1
ATOM 4744 N N . THR A 1 591 ? 28.562 28.406 1.035 1 96.62 591 THR A N 1
ATOM 4745 C CA . THR A 1 591 ? 28.438 27.625 2.262 1 96.62 591 THR A CA 1
ATOM 4746 C C . THR A 1 591 ? 27.406 26.531 2.096 1 96.62 591 THR A C 1
ATOM 4748 O O . THR A 1 591 ? 26.422 26.688 1.354 1 96.62 591 THR A O 1
ATOM 4751 N N . ARG A 1 592 ? 27.656 25.438 2.67 1 97.75 592 ARG A N 1
ATOM 4752 C CA . ARG A 1 592 ? 26.719 24.328 2.744 1 97.75 592 ARG A CA 1
ATOM 4753 C C . ARG A 1 592 ? 26.578 23.828 4.176 1 97.75 592 ARG A C 1
ATOM 4755 O O . ARG A 1 592 ? 27.578 23.672 4.879 1 97.75 592 ARG A O 1
ATOM 4762 N N . VAL A 1 593 ? 25.406 23.688 4.613 1 98.06 593 VAL A N 1
ATOM 4763 C CA . VAL A 1 593 ? 25.109 23.078 5.906 1 98.06 593 VAL A CA 1
ATOM 4764 C C . VAL A 1 593 ? 24.25 21.844 5.715 1 98.06 593 VAL A C 1
ATOM 4766 O O . VAL A 1 593 ? 23.328 21.844 4.883 1 98.06 593 VAL A O 1
ATOM 4769 N N . GLN A 1 594 ? 24.578 20.734 6.402 1 98.31 594 GLN A N 1
ATOM 4770 C CA . GLN A 1 594 ? 23.828 19.5 6.348 1 98.31 594 GLN A CA 1
ATOM 4771 C C . GLN A 1 594 ? 23.5 18.984 7.75 1 98.31 594 GLN A C 1
ATOM 4773 O O . GLN A 1 594 ? 24.344 19.047 8.648 1 98.31 594 GLN A O 1
ATOM 4778 N N . VAL A 1 595 ? 22.281 18.547 7.902 1 98.38 595 VAL A N 1
ATOM 4779 C CA . VAL A 1 595 ? 21.859 17.984 9.18 1 98.38 595 VAL A CA 1
ATOM 4780 C C . VAL A 1 595 ? 21.297 16.578 8.953 1 98.38 595 VAL A C 1
ATOM 4782 O O . VAL A 1 595 ? 20.562 16.344 7.992 1 98.38 595 VAL A O 1
ATOM 4785 N N . LEU A 1 596 ? 21.734 15.656 9.766 1 98.69 596 LEU A N 1
ATOM 4786 C CA . LEU A 1 596 ? 21.156 14.328 9.898 1 98.69 596 LEU A CA 1
ATOM 4787 C C . LEU A 1 596 ? 20.531 14.141 11.273 1 98.69 596 LEU A C 1
ATOM 4789 O O . LEU A 1 596 ? 21.203 14.328 12.297 1 98.69 596 LEU A O 1
ATOM 4793 N N . SER A 1 597 ? 19.25 13.852 11.297 1 98.81 597 SER A N 1
ATOM 4794 C CA . SER A 1 597 ? 18.547 13.617 12.547 1 98.81 597 SER A CA 1
ATOM 4795 C C . SER A 1 597 ? 17.891 12.242 12.562 1 98.81 597 SER A C 1
ATOM 4797 O O . SER A 1 597 ? 17.281 11.828 11.57 1 98.81 597 SER A O 1
ATOM 4799 N N . GLU A 1 598 ? 18.016 11.523 13.688 1 98.81 598 GLU A N 1
ATOM 4800 C CA . GLU A 1 598 ? 17.391 10.211 13.867 1 98.81 598 GLU A CA 1
ATOM 4801 C C . GLU A 1 598 ? 16.719 10.109 15.227 1 98.81 598 GLU A C 1
ATOM 4803 O O . GLU A 1 598 ? 17.234 10.625 16.219 1 98.81 598 GLU A O 1
ATOM 4808 N N . MET A 1 599 ? 15.617 9.477 15.234 1 98.81 599 MET A N 1
ATOM 4809 C CA . MET A 1 599 ? 14.891 9.156 16.453 1 98.81 599 MET A CA 1
ATOM 4810 C C . MET A 1 599 ? 14.32 7.738 16.391 1 98.81 599 MET A C 1
ATOM 4812 O O . MET A 1 599 ? 13.766 7.332 15.375 1 98.81 599 MET A O 1
ATOM 4816 N N . TRP A 1 600 ? 14.562 6.93 17.375 1 98.75 600 TRP A N 1
ATOM 4817 C CA . TRP A 1 600 ? 14 5.594 17.516 1 98.75 600 TRP A CA 1
ATOM 4818 C C . TRP A 1 600 ? 13.688 5.289 18.984 1 98.75 600 TRP A C 1
ATOM 4820 O O . TRP A 1 600 ? 13.797 6.168 19.844 1 98.75 600 TRP A O 1
ATOM 4830 N N . CYS A 1 601 ? 13.141 4.059 19.25 1 98.69 601 CYS A N 1
ATOM 4831 C CA . CYS A 1 601 ? 12.664 3.836 20.609 1 98.69 601 CYS A CA 1
ATOM 4832 C C . CYS A 1 601 ? 12.727 2.357 20.969 1 98.69 601 CYS A C 1
ATOM 4834 O O . CYS A 1 601 ? 12.977 1.511 20.109 1 98.69 601 CYS A O 1
ATOM 4836 N N . ASP A 1 602 ? 12.695 2.07 22.172 1 98 602 ASP A N 1
ATOM 4837 C CA . ASP A 1 602 ? 12.273 0.791 22.734 1 98 602 ASP A CA 1
ATOM 4838 C C . ASP A 1 602 ? 11.148 0.978 23.734 1 98 602 ASP A C 1
ATOM 4840 O O . ASP A 1 602 ? 10.445 1.993 23.719 1 98 602 ASP A O 1
ATOM 4844 N N . GLU A 1 603 ? 10.859 -0.008 24.562 1 97.44 603 GLU A N 1
ATOM 4845 C CA . GLU A 1 603 ? 9.688 0.059 25.438 1 97.44 603 GLU A CA 1
ATOM 4846 C C . GLU A 1 603 ? 9.883 1.098 26.531 1 97.44 603 GLU A C 1
ATOM 4848 O O . GLU A 1 603 ? 8.906 1.636 27.062 1 97.44 603 GLU A O 1
ATOM 4853 N N . GLN A 1 604 ? 11.156 1.462 26.797 1 97.94 604 GLN A N 1
ATOM 4854 C CA . GLN A 1 604 ? 11.414 2.268 27.984 1 97.94 604 GLN A CA 1
ATOM 4855 C C . GLN A 1 604 ? 11.984 3.633 27.609 1 97.94 604 GLN A C 1
ATOM 4857 O O . GLN A 1 604 ? 11.867 4.59 28.375 1 97.94 604 GLN A O 1
ATOM 4862 N N . PHE A 1 605 ? 12.625 3.682 26.422 1 98.62 605 PHE A N 1
ATOM 4863 C CA . PHE A 1 605 ? 13.375 4.898 26.125 1 98.62 605 PHE A CA 1
ATOM 4864 C C . PHE A 1 605 ? 13.156 5.336 24.688 1 98.62 605 PHE A C 1
ATOM 4866 O O . PHE A 1 605 ? 12.805 4.52 23.828 1 98.62 605 PHE A O 1
ATOM 4873 N N . PHE A 1 606 ? 13.305 6.633 24.484 1 98.62 606 PHE A N 1
ATOM 4874 C CA . PHE A 1 606 ? 13.57 7.207 23.172 1 98.62 606 PHE A CA 1
ATOM 4875 C C . PHE A 1 606 ? 15.062 7.484 22.984 1 98.62 606 PHE A C 1
ATOM 4877 O O . PHE A 1 606 ? 15.758 7.812 23.953 1 98.62 606 PHE A O 1
ATOM 4884 N N . TYR A 1 607 ? 15.539 7.32 21.781 1 98.81 607 TYR A N 1
ATOM 4885 C CA . TYR A 1 607 ? 16.906 7.66 21.391 1 98.81 607 TYR A CA 1
ATOM 4886 C C . TYR A 1 607 ? 16.906 8.695 20.266 1 98.81 607 TYR A C 1
ATOM 4888 O O . TYR A 1 607 ? 16.141 8.586 19.312 1 98.81 607 TYR A O 1
ATOM 4896 N N . VAL A 1 608 ? 17.703 9.703 20.453 1 98.62 608 VAL A N 1
ATOM 4897 C CA . VAL A 1 608 ? 17.781 10.773 19.469 1 98.62 608 VAL A CA 1
ATOM 4898 C C . VAL A 1 608 ? 19.234 11.039 19.109 1 98.62 608 VAL A C 1
ATOM 4900 O O . VAL A 1 608 ? 20.109 11.062 19.984 1 98.62 608 VAL A O 1
ATOM 4903 N N . LYS A 1 609 ? 19.5 11.156 17.859 1 98.69 609 LYS A N 1
ATOM 4904 C CA . LYS A 1 609 ? 20.812 11.5 17.328 1 98.69 609 LYS A CA 1
ATOM 4905 C C . LYS A 1 609 ? 20.719 12.609 16.281 1 98.69 609 LYS A C 1
ATOM 4907 O O . LYS A 1 609 ? 19.891 12.531 15.375 1 98.69 609 LYS A O 1
ATOM 4912 N N . ASN A 1 610 ? 21.469 13.672 16.484 1 98.38 610 ASN A N 1
ATOM 4913 C CA . ASN A 1 610 ? 21.562 14.773 15.523 1 98.38 610 ASN A CA 1
ATOM 4914 C C . ASN A 1 610 ? 23.016 15.07 15.156 1 98.38 610 ASN A C 1
ATOM 4916 O O . ASN A 1 610 ? 23.891 15.086 16.016 1 98.38 610 ASN A O 1
ATOM 4920 N N . GLN A 1 611 ? 23.234 15.234 13.883 1 98.25 611 GLN A N 1
ATOM 4921 C CA . GLN A 1 611 ? 24.562 15.562 13.375 1 98.25 611 GLN A CA 1
ATOM 4922 C C . GLN A 1 611 ? 24.531 16.781 12.453 1 98.25 611 GLN A C 1
ATOM 4924 O O . GLN A 1 611 ? 23.688 16.844 11.547 1 98.25 611 GLN A O 1
ATOM 4929 N N . LEU A 1 612 ? 25.328 17.75 12.719 1 98.06 612 LEU A N 1
ATOM 4930 C CA . LEU A 1 612 ? 25.453 18.953 11.906 1 98.06 612 LEU A CA 1
ATOM 4931 C C . LEU A 1 612 ? 26.844 19.062 11.297 1 98.06 612 LEU A C 1
ATOM 4933 O O . LEU A 1 612 ? 27.844 18.953 12.008 1 98.06 612 LEU A O 1
ATOM 4937 N N . THR A 1 613 ? 26.906 19.219 10 1 98.06 613 THR A N 1
ATOM 4938 C CA . THR A 1 613 ? 28.141 19.453 9.273 1 98.06 613 THR A CA 1
ATOM 4939 C C . THR A 1 613 ? 28.031 20.719 8.414 1 98.06 613 THR A C 1
ATOM 4941 O O . THR A 1 613 ? 26.984 21 7.859 1 98.06 613 THR A O 1
ATOM 4944 N N . ALA A 1 614 ? 29.094 21.484 8.344 1 98 614 ALA A N 1
ATOM 4945 C CA . ALA A 1 614 ? 29.125 22.688 7.531 1 98 614 ALA A CA 1
ATOM 4946 C C . ALA A 1 614 ? 30.375 22.734 6.66 1 98 614 ALA A C 1
ATOM 4948 O O . ALA A 1 614 ? 31.438 22.234 7.051 1 98 614 ALA A O 1
ATOM 4949 N N . TRP A 1 615 ? 30.25 23.312 5.523 1 97.62 615 TRP A N 1
ATOM 4950 C CA . TRP A 1 615 ? 31.328 23.5 4.57 1 97.62 615 TRP A CA 1
ATOM 4951 C C . TRP A 1 615 ? 31.406 24.969 4.129 1 97.62 615 TRP A C 1
ATOM 4953 O O . TRP A 1 615 ? 30.375 25.625 3.961 1 97.62 615 TRP A O 1
ATOM 4963 N N . HIS A 1 616 ? 32.562 25.5 3.965 1 96.12 616 HIS A N 1
ATOM 4964 C CA . HIS A 1 616 ? 32.844 26.766 3.301 1 96.12 616 HIS A CA 1
ATOM 4965 C C . HIS A 1 616 ? 33.75 26.547 2.092 1 96.12 616 HIS A C 1
ATOM 4967 O O . HIS A 1 616 ? 34.875 26.047 2.227 1 96.12 616 HIS A O 1
ATOM 4973 N N . ASN A 1 617 ? 33.219 26.922 0.957 1 93 617 ASN A N 1
ATOM 4974 C CA . ASN A 1 617 ? 33.938 26.703 -0.293 1 93 617 ASN A CA 1
ATOM 4975 C C . ASN A 1 617 ? 34.469 25.281 -0.401 1 93 617 ASN A C 1
ATOM 4977 O O . ASN A 1 617 ? 35.656 25.047 -0.639 1 93 617 ASN A O 1
ATOM 4981 N N . HIS A 1 618 ? 33.625 24.281 -0.054 1 91.12 618 HIS A N 1
ATOM 4982 C CA . HIS A 1 618 ? 33.812 22.844 -0.23 1 91.12 618 HIS A CA 1
ATOM 4983 C C . HIS A 1 618 ? 34.75 22.266 0.811 1 91.12 618 HIS A C 1
ATOM 4985 O O . HIS A 1 618 ? 35.125 21.094 0.74 1 91.12 618 HIS A O 1
ATOM 4991 N N . GLU A 1 619 ? 35.156 23.078 1.714 1 95.38 619 GLU A N 1
ATOM 4992 C CA . GLU A 1 619 ? 36 22.578 2.807 1 95.38 619 GLU A CA 1
ATOM 4993 C C . GLU A 1 619 ? 35.188 22.453 4.098 1 95.38 619 GLU A C 1
ATOM 4995 O O . GLU A 1 619 ? 34.469 23.359 4.488 1 95.38 619 GLU A O 1
ATOM 5000 N N . ASP A 1 620 ? 35.406 21.344 4.711 1 95.19 620 ASP A N 1
ATOM 5001 C CA . ASP A 1 620 ? 34.719 21.125 5.992 1 95.19 620 ASP A CA 1
ATOM 5002 C C . ASP A 1 620 ? 35.219 22.125 7.043 1 95.19 620 ASP A C 1
ATOM 5004 O O . ASP A 1 620 ? 36.406 22.266 7.25 1 95.19 620 ASP A O 1
ATOM 5008 N N . CYS A 1 621 ? 34.312 22.766 7.691 1 96.38 621 CYS A N 1
ATOM 5009 C CA . CYS A 1 621 ? 34.75 23.766 8.656 1 96.38 621 CYS A CA 1
ATOM 5010 C C . CYS A 1 621 ? 34.062 23.578 10 1 96.38 621 CYS A C 1
ATOM 5012 O O . CYS A 1 621 ? 34.406 24.234 10.984 1 96.38 621 CYS A O 1
ATOM 5014 N N . PHE A 1 622 ? 33.062 22.703 10.102 1 96.94 622 PHE A N 1
ATOM 5015 C CA . PHE A 1 622 ? 32.375 22.469 11.359 1 96.94 622 PHE A CA 1
ATOM 5016 C C . PHE A 1 622 ? 31.719 21.094 11.375 1 96.94 622 PHE A C 1
ATOM 5018 O O . PHE A 1 622 ? 31.172 20.656 10.352 1 96.94 622 PHE A O 1
ATOM 5025 N N . HIS A 1 623 ? 31.797 20.375 12.422 1 97.06 623 HIS A N 1
ATOM 5026 C CA . HIS A 1 623 ? 31.109 19.109 12.664 1 97.06 623 HIS A CA 1
ATOM 5027 C C . HIS A 1 623 ? 30.781 18.938 14.141 1 97.06 623 HIS A C 1
ATOM 5029 O O . HIS A 1 623 ? 31.641 19.094 15 1 97.06 623 HIS A O 1
ATOM 5035 N N . ARG A 1 624 ? 29.531 18.594 14.414 1 97.44 624 ARG A N 1
ATOM 5036 C CA . ARG A 1 624 ? 29.109 18.312 15.789 1 97.44 624 ARG A CA 1
ATOM 5037 C C . ARG A 1 624 ? 27.984 17.281 15.82 1 97.44 624 ARG A C 1
ATOM 5039 O O . ARG A 1 624 ? 27.109 17.297 14.961 1 97.44 624 ARG A O 1
ATOM 5046 N N . MET A 1 625 ? 28.031 16.359 16.797 1 97.25 625 MET A N 1
ATOM 5047 C CA . MET A 1 625 ? 27 15.352 17 1 97.25 625 MET A CA 1
ATOM 5048 C C . MET A 1 625 ? 26.406 15.445 18.406 1 97.25 625 MET A C 1
ATOM 5050 O O . MET A 1 625 ? 27.141 15.664 19.375 1 97.25 625 MET A O 1
ATOM 5054 N N . TRP A 1 626 ? 25.141 15.438 18.5 1 97.81 626 TRP A N 1
ATOM 5055 C CA . TRP A 1 626 ? 24.406 15.367 19.766 1 97.81 626 TRP A CA 1
ATOM 5056 C C . TRP A 1 626 ? 23.641 14.062 19.875 1 97.81 626 TRP A C 1
ATOM 5058 O O . TRP A 1 626 ? 22.984 13.641 18.922 1 97.81 626 TRP A O 1
ATOM 5068 N N . THR A 1 627 ? 23.734 13.352 20.953 1 97.94 627 THR A N 1
ATOM 5069 C CA . THR A 1 627 ? 22.922 12.172 21.25 1 97.94 627 THR A CA 1
ATOM 5070 C C . THR A 1 627 ? 22.25 12.312 22.609 1 97.94 627 THR A C 1
ATOM 5072 O O . THR A 1 627 ? 22.781 12.938 23.516 1 97.94 627 THR A O 1
ATOM 5075 N N . LYS A 1 628 ? 21.094 11.797 22.688 1 98.25 628 LYS A N 1
ATOM 5076 C CA . LYS A 1 628 ? 20.375 11.82 23.969 1 98.25 628 LYS A CA 1
ATOM 5077 C C . LYS A 1 628 ? 19.469 10.602 24.109 1 98.25 628 LYS A C 1
ATOM 5079 O O . LYS A 1 628 ? 18.891 10.133 23.141 1 98.25 628 LYS A O 1
ATOM 5084 N N . LYS A 1 629 ? 19.469 10.023 25.266 1 98.44 629 LYS A N 1
ATOM 5085 C CA . LYS A 1 629 ? 18.547 8.977 25.719 1 98.44 629 LYS A CA 1
ATOM 5086 C C . LYS A 1 629 ? 17.531 9.523 26.703 1 98.44 629 LYS A C 1
ATOM 5088 O O . LYS A 1 629 ? 17.891 10.094 27.734 1 98.44 629 LYS A O 1
ATOM 5093 N N . ILE A 1 630 ? 16.219 9.352 26.344 1 98.5 630 ILE A N 1
ATOM 5094 C CA . ILE A 1 630 ? 15.172 9.961 27.156 1 98.5 630 ILE A CA 1
ATOM 5095 C C . ILE A 1 630 ? 14.156 8.891 27.578 1 98.5 630 ILE A C 1
ATOM 5097 O O . ILE A 1 630 ? 13.602 8.195 26.719 1 98.5 630 ILE A O 1
ATOM 5101 N N . GLU A 1 631 ? 13.852 8.812 28.859 1 98.31 631 GLU A N 1
ATOM 5102 C CA . GLU A 1 631 ? 12.898 7.824 29.375 1 98.31 631 GLU A CA 1
ATOM 5103 C C . GLU A 1 631 ? 11.469 8.172 28.953 1 98.31 631 GLU A C 1
ATOM 5105 O O . GLU A 1 631 ? 11.07 9.336 28.984 1 98.31 631 GLU A O 1
ATOM 5110 N N . ARG A 1 632 ? 10.727 7.152 28.547 1 97.56 632 ARG A N 1
ATOM 5111 C CA . ARG A 1 632 ? 9.312 7.344 28.25 1 97.56 632 ARG A CA 1
ATOM 5112 C C . ARG A 1 632 ? 8.516 7.625 29.531 1 97.56 632 ARG A C 1
ATOM 5114 O O . ARG A 1 632 ? 8.75 6.992 30.562 1 97.56 632 ARG A O 1
ATOM 5121 N N . PHE A 1 633 ? 7.66 8.547 29.453 1 97 633 PHE A N 1
ATOM 5122 C CA . PHE A 1 633 ? 6.691 8.797 30.516 1 97 633 PHE A CA 1
ATOM 5123 C C . PHE A 1 633 ? 5.266 8.68 29.984 1 97 633 PHE A C 1
ATOM 5125 O O . PHE A 1 633 ? 4.625 9.68 29.672 1 97 633 PHE A O 1
ATOM 5132 N N . HIS A 1 634 ? 4.738 7.488 29.875 1 95 634 HIS A N 1
ATOM 5133 C CA . HIS A 1 634 ? 3.398 7.105 29.438 1 95 634 HIS A CA 1
ATOM 5134 C C . HIS A 1 634 ? 3.104 7.629 28.047 1 95 634 HIS A C 1
ATOM 5136 O O . HIS A 1 634 ? 2.012 8.141 27.781 1 95 634 HIS A O 1
ATOM 5142 N N . VAL A 1 635 ? 4.086 7.633 27.141 1 94.12 635 VAL A N 1
ATOM 5143 C CA . VAL A 1 635 ? 3.939 8.023 25.75 1 94.12 635 VAL A CA 1
ATOM 5144 C C . VAL A 1 635 ? 4.5 6.93 24.844 1 94.12 635 VAL A C 1
ATOM 5146 O O . VAL A 1 635 ? 5.348 6.141 25.266 1 94.12 635 VAL A O 1
ATOM 5149 N N . MET B 1 1 ? 16.641 -53.125 -1.501 1 45.28 1 MET B N 1
ATOM 5150 C CA . MET B 1 1 ? 17.938 -53.719 -1.819 1 45.28 1 MET B CA 1
ATOM 5151 C C . MET B 1 1 ? 18.812 -52.75 -2.578 1 45.28 1 MET B C 1
ATOM 5153 O O . MET B 1 1 ? 18.359 -52.094 -3.521 1 45.28 1 MET B O 1
ATOM 5157 N N . SER B 1 2 ? 19.703 -52.312 -1.905 1 57.47 2 SER B N 1
ATOM 5158 C CA . SER B 1 2 ? 20.688 -51.438 -2.523 1 57.47 2 SER B CA 1
ATOM 5159 C C . SER B 1 2 ? 21.438 -52.156 -3.645 1 57.47 2 SER B C 1
ATOM 5161 O O . SER B 1 2 ? 21.906 -53.281 -3.469 1 57.47 2 SER B O 1
ATOM 5163 N N . TYR B 1 3 ? 20.938 -51.969 -4.871 1 66.5 3 TYR B N 1
ATOM 5164 C CA . TYR B 1 3 ? 21.719 -52.531 -5.973 1 66.5 3 TYR B CA 1
ATOM 5165 C C . TYR B 1 3 ? 22.922 -51.656 -6.305 1 66.5 3 TYR B C 1
ATOM 5167 O O . TYR B 1 3 ? 22.891 -50.469 -6.07 1 66.5 3 TYR B O 1
ATOM 5175 N N . ALA B 1 4 ? 23.922 -52.469 -6.449 1 77.56 4 ALA B N 1
ATOM 5176 C CA . ALA B 1 4 ? 25.047 -51.75 -7.039 1 77.56 4 ALA B CA 1
ATOM 5177 C C . ALA B 1 4 ? 24.688 -51.188 -8.406 1 77.56 4 ALA B C 1
ATOM 5179 O O . ALA B 1 4 ? 23.922 -51.812 -9.164 1 77.56 4 ALA B O 1
ATOM 5180 N N . VAL B 1 5 ? 24.938 -49.875 -8.633 1 80.94 5 VAL B N 1
ATOM 5181 C CA . VAL B 1 5 ? 24.578 -49.188 -9.875 1 80.94 5 VAL B CA 1
ATOM 5182 C C . VAL B 1 5 ? 25.859 -48.781 -10.617 1 80.94 5 VAL B C 1
ATOM 5184 O O . VAL B 1 5 ? 26.812 -48.312 -10.008 1 80.94 5 VAL B O 1
ATOM 5187 N N . HIS B 1 6 ? 25.922 -49.25 -11.898 1 82.06 6 HIS B N 1
ATOM 5188 C CA . HIS B 1 6 ? 26.938 -48.719 -12.797 1 82.06 6 HIS B CA 1
ATOM 5189 C C . HIS B 1 6 ? 26.531 -47.375 -13.383 1 82.06 6 HIS B C 1
ATOM 5191 O O . HIS B 1 6 ? 25.469 -47.25 -14 1 82.06 6 HIS B O 1
ATOM 5197 N N . ARG B 1 7 ? 27.406 -46.344 -13.164 1 83.5 7 ARG B N 1
ATOM 5198 C CA . ARG B 1 7 ? 27.078 -45 -13.625 1 83.5 7 ARG B CA 1
ATOM 5199 C C . ARG B 1 7 ? 27.859 -44.656 -14.875 1 83.5 7 ARG B C 1
ATOM 5201 O O . ARG B 1 7 ? 29.078 -44.844 -14.938 1 83.5 7 ARG B O 1
ATOM 5208 N N . ILE B 1 8 ? 27.125 -44.25 -15.938 1 82.62 8 ILE B N 1
ATOM 5209 C CA . ILE B 1 8 ? 27.734 -43.656 -17.109 1 82.62 8 ILE B CA 1
ATOM 5210 C C . ILE B 1 8 ? 27.531 -42.156 -17.094 1 82.62 8 ILE B C 1
ATOM 5212 O O . ILE B 1 8 ? 26.406 -41.656 -17.266 1 82.62 8 ILE B O 1
ATOM 5216 N N . GLN B 1 9 ? 28.641 -41.469 -16.922 1 78.75 9 GLN B N 1
ATOM 5217 C CA . GLN B 1 9 ? 28.562 -40.031 -16.719 1 78.75 9 GLN B CA 1
ATOM 5218 C C . GLN B 1 9 ? 28.016 -39.344 -17.969 1 78.75 9 GLN B C 1
ATOM 5220 O O . GLN B 1 9 ? 27.234 -38.375 -17.859 1 78.75 9 GLN B O 1
ATOM 5225 N N . THR B 1 10 ? 28.484 -39.719 -19.125 1 80.5 10 THR B N 1
ATOM 5226 C CA . THR B 1 10 ? 27.969 -39.125 -20.359 1 80.5 10 THR B CA 1
ATOM 5227 C C . THR B 1 10 ? 27.812 -40.188 -21.438 1 80.5 10 THR B C 1
ATOM 5229 O O . THR B 1 10 ? 28.781 -40.812 -21.859 1 80.5 10 THR B O 1
ATOM 5232 N N . ALA B 1 11 ? 26.516 -40.406 -21.703 1 82.75 11 ALA B N 1
ATOM 5233 C CA . ALA B 1 11 ? 26.172 -41.281 -22.812 1 82.75 11 ALA B CA 1
ATOM 5234 C C . ALA B 1 11 ? 25.578 -40.5 -23.969 1 82.75 11 ALA B C 1
ATOM 5236 O O . ALA B 1 11 ? 24.781 -39.562 -23.766 1 82.75 11 ALA B O 1
ATOM 5237 N N . TRP B 1 12 ? 26.125 -40.719 -25.203 1 84.19 12 TRP B N 1
ATOM 5238 C CA . TRP B 1 12 ? 25.562 -40.094 -26.391 1 84.19 12 TRP B CA 1
ATOM 5239 C C . TRP B 1 12 ? 24.625 -41.031 -27.109 1 84.19 12 TRP B C 1
ATOM 5241 O O . TRP B 1 12 ? 25.047 -42.094 -27.578 1 84.19 12 TRP B O 1
ATOM 5251 N N . ILE B 1 13 ? 23.391 -40.625 -27.188 1 84.88 13 ILE B N 1
ATOM 5252 C CA . ILE B 1 13 ? 22.359 -41.438 -27.828 1 84.88 13 ILE B CA 1
ATOM 5253 C C . ILE B 1 13 ? 22.062 -40.875 -29.219 1 84.88 13 ILE B C 1
ATOM 5255 O O . ILE B 1 13 ? 21.531 -39.781 -29.359 1 84.88 13 ILE B O 1
ATOM 5259 N N . PRO B 1 14 ? 22.422 -41.594 -30.266 1 87.75 14 PRO B N 1
ATOM 5260 C CA . PRO B 1 14 ? 22.156 -41.125 -31.625 1 87.75 14 PRO B CA 1
ATOM 5261 C C . PRO B 1 14 ? 20.672 -41.094 -31.953 1 87.75 14 PRO B C 1
ATOM 5263 O O . PRO B 1 14 ? 19.953 -42.062 -31.656 1 87.75 14 PRO B O 1
ATOM 5266 N N . MET B 1 15 ? 20.281 -40.062 -32.531 1 87.19 15 MET B N 1
ATOM 5267 C CA . MET B 1 15 ? 18.891 -39.938 -32.969 1 87.19 15 MET B CA 1
ATOM 5268 C C . MET B 1 15 ? 18.797 -40.156 -34.5 1 87.19 15 MET B C 1
ATOM 5270 O O . MET B 1 15 ? 19.812 -40.156 -35.188 1 87.19 15 MET B O 1
ATOM 5274 N N . ARG B 1 16 ? 17.641 -40.281 -34.969 1 86.12 16 ARG B N 1
ATOM 5275 C CA . ARG B 1 16 ? 17.422 -40.562 -36.375 1 86.12 16 ARG B CA 1
ATOM 5276 C C . ARG B 1 16 ? 17.828 -39.375 -37.281 1 86.12 16 ARG B C 1
ATOM 5278 O O . ARG B 1 16 ? 18.234 -39.594 -38.406 1 86.12 16 ARG B O 1
ATOM 5285 N N . ASP B 1 17 ? 17.781 -38.281 -36.719 1 87.31 17 ASP B N 1
ATOM 5286 C CA . ASP B 1 17 ? 18.078 -37.094 -37.531 1 87.31 17 ASP B CA 1
ATOM 5287 C C . ASP B 1 17 ? 19.547 -36.719 -37.438 1 87.31 17 ASP B C 1
ATOM 5289 O O . ASP B 1 17 ? 19.969 -35.656 -37.906 1 87.31 17 ASP B O 1
ATOM 5293 N N . GLY B 1 18 ? 20.219 -37.531 -36.844 1 85.62 18 GLY B N 1
ATOM 5294 C CA . GLY B 1 18 ? 21.656 -37.312 -36.812 1 85.62 18 GLY B CA 1
ATOM 5295 C C . GLY B 1 18 ? 22.109 -36.594 -35.562 1 85.62 18 GLY B C 1
ATOM 5296 O O . GLY B 1 18 ? 23.297 -36.5 -35.25 1 85.62 18 GLY B O 1
ATOM 5297 N N . ILE B 1 19 ? 21.125 -36.156 -34.781 1 83.38 19 ILE B N 1
ATOM 5298 C CA . ILE B 1 19 ? 21.453 -35.469 -33.531 1 83.38 19 ILE B CA 1
ATOM 5299 C C . ILE B 1 19 ? 21.828 -36.5 -32.469 1 83.38 19 ILE B C 1
ATOM 5301 O O . ILE B 1 19 ? 21.328 -37.625 -32.5 1 83.38 19 ILE B O 1
ATOM 5305 N N . ARG B 1 20 ? 22.781 -36.062 -31.609 1 83.5 20 ARG B N 1
ATOM 5306 C CA . ARG B 1 20 ? 23.125 -36.938 -30.469 1 83.5 20 ARG B CA 1
ATOM 5307 C C . ARG B 1 20 ? 22.625 -36.312 -29.172 1 83.5 20 ARG B C 1
ATOM 5309 O O . ARG B 1 20 ? 22.938 -35.156 -28.859 1 83.5 20 ARG B O 1
ATOM 5316 N N . LEU B 1 21 ? 21.891 -37.062 -28.406 1 85.44 21 LEU B N 1
ATOM 5317 C CA . LEU B 1 21 ? 21.406 -36.625 -27.109 1 85.44 21 LEU B CA 1
ATOM 5318 C C . LEU B 1 21 ? 22.359 -37.031 -26 1 85.44 21 LEU B C 1
ATOM 5320 O O . LEU B 1 21 ? 22.859 -38.156 -26 1 85.44 21 LEU B O 1
ATOM 5324 N N . ALA B 1 22 ? 22.734 -36.062 -25.203 1 83.88 22 ALA B N 1
ATOM 5325 C CA . ALA B 1 22 ? 23.547 -36.375 -24.031 1 83.88 22 ALA B CA 1
ATOM 5326 C C . ALA B 1 22 ? 22.672 -36.906 -22.891 1 83.88 22 ALA B C 1
ATOM 5328 O O . ALA B 1 22 ? 21.578 -36.375 -22.656 1 83.88 22 ALA B O 1
ATOM 5329 N N . ALA B 1 23 ? 23.109 -38.031 -22.266 1 86 23 ALA B N 1
ATOM 5330 C CA . ALA B 1 23 ? 22.375 -38.562 -21.109 1 86 23 ALA B CA 1
ATOM 5331 C C . ALA B 1 23 ? 23.344 -39.094 -20.047 1 86 23 ALA B C 1
ATOM 5333 O O . ALA B 1 23 ? 24.453 -39.531 -20.375 1 86 23 ALA B O 1
ATOM 5334 N N . LYS B 1 24 ? 22.969 -38.969 -18.844 1 83.56 24 LYS B N 1
ATOM 5335 C CA . LYS B 1 24 ? 23.594 -39.688 -17.734 1 83.56 24 LYS B CA 1
ATOM 5336 C C . LYS B 1 24 ? 22.797 -40.969 -17.406 1 83.56 24 LYS B C 1
ATOM 5338 O O . LYS B 1 24 ? 21.562 -40.906 -17.281 1 83.56 24 LYS B O 1
ATOM 5343 N N . LEU B 1 25 ? 23.469 -42.062 -17.328 1 83 25 LEU B N 1
ATOM 5344 C CA . LEU B 1 25 ? 22.781 -43.344 -17.156 1 83 25 LEU B CA 1
ATOM 5345 C C . LEU B 1 25 ? 23.172 -44 -15.828 1 83 25 LEU B C 1
ATOM 5347 O O . LEU B 1 25 ? 24.344 -43.938 -15.43 1 83 25 LEU B O 1
ATOM 5351 N N . TRP B 1 26 ? 22.203 -44.5 -15.117 1 82.5 26 TRP B N 1
ATOM 5352 C CA . TRP B 1 26 ? 22.375 -45.375 -13.969 1 82.5 26 TRP B CA 1
ATOM 5353 C C . TRP B 1 26 ? 21.844 -46.75 -14.266 1 82.5 26 TRP B C 1
ATOM 5355 O O . TRP B 1 26 ? 20.625 -46.969 -14.375 1 82.5 26 TRP B O 1
ATOM 5365 N N . ILE B 1 27 ? 22.734 -47.75 -14.344 1 79.69 27 ILE B N 1
ATOM 5366 C CA . ILE B 1 27 ? 22.359 -49.094 -14.766 1 79.69 27 ILE B CA 1
ATOM 5367 C C . ILE B 1 27 ? 22.562 -50.062 -13.594 1 79.69 27 ILE B C 1
ATOM 5369 O O . ILE B 1 27 ? 23.656 -50.188 -13.062 1 79.69 27 ILE B O 1
ATOM 5373 N N . PRO B 1 28 ? 21.453 -50.688 -13.164 1 78.5 28 PRO B N 1
ATOM 5374 C CA . PRO B 1 28 ? 21.625 -51.688 -12.102 1 78.5 28 PRO B CA 1
ATOM 5375 C C . PRO B 1 28 ? 22.547 -52.812 -12.516 1 78.5 28 PRO B C 1
ATOM 5377 O O . PRO B 1 28 ? 22.516 -53.25 -13.672 1 78.5 28 PRO B O 1
ATOM 5380 N N . GLU B 1 29 ? 23.562 -53.156 -11.672 1 73.38 29 GLU B N 1
ATOM 5381 C CA . GLU B 1 29 ? 24.438 -54.281 -11.922 1 73.38 29 GLU B CA 1
ATOM 5382 C C . GLU B 1 29 ? 23.703 -55.625 -11.711 1 73.38 29 GLU B C 1
ATOM 5384 O O . GLU B 1 29 ? 23.234 -55.906 -10.609 1 73.38 29 GLU B O 1
ATOM 5389 N N . LEU B 1 30 ? 23.062 -56.094 -12.656 1 60.31 30 LEU B N 1
ATOM 5390 C CA . LEU B 1 30 ? 22.375 -57.375 -12.539 1 60.31 30 LEU B CA 1
ATOM 5391 C C . LEU B 1 30 ? 23.375 -58.531 -12.586 1 60.31 30 LEU B C 1
ATOM 5393 O O . LEU B 1 30 ? 24.438 -58.406 -13.195 1 60.31 30 LEU B O 1
ATOM 5397 N N . GLU B 1 31 ? 23.453 -59.438 -11.562 1 53 31 GLU B N 1
ATOM 5398 C CA . GLU B 1 31 ? 24.312 -60.625 -11.539 1 53 31 GLU B CA 1
ATOM 5399 C C . GLU B 1 31 ? 24.562 -61.156 -12.953 1 53 31 GLU B C 1
ATOM 5401 O O . GLU B 1 31 ? 25.641 -61.656 -13.242 1 53 31 GLU B O 1
ATOM 5406 N N . GLU B 1 32 ? 23.547 -61.469 -13.758 1 48.34 32 GLU B N 1
ATOM 5407 C CA . GLU B 1 32 ? 23.844 -62.062 -15.055 1 48.34 32 GLU B CA 1
ATOM 5408 C C . GLU B 1 32 ? 24.516 -61.062 -15.992 1 48.34 32 GLU B C 1
ATOM 5410 O O . GLU B 1 32 ? 24.172 -59.875 -15.977 1 48.34 32 GLU B O 1
ATOM 5415 N N . LYS B 1 33 ? 25.766 -61.406 -16.578 1 46.88 33 LYS B N 1
ATOM 5416 C CA . LYS B 1 33 ? 26.734 -60.719 -17.422 1 46.88 33 LYS B CA 1
ATOM 5417 C C . LYS B 1 33 ? 26.031 -59.875 -18.484 1 46.88 33 LYS B C 1
ATOM 5419 O O . LYS B 1 33 ? 25.672 -60.375 -19.562 1 46.88 33 LYS B O 1
ATOM 5424 N N . THR B 1 34 ? 25.078 -59.031 -18.203 1 42.19 34 THR B N 1
ATOM 5425 C CA . THR B 1 34 ? 24.656 -58.188 -19.328 1 42.19 34 THR B CA 1
ATOM 5426 C C . THR B 1 34 ? 25.828 -57.344 -19.828 1 42.19 34 THR B C 1
ATOM 5428 O O . THR B 1 34 ? 26.469 -56.625 -19.047 1 42.19 34 THR B O 1
ATOM 5431 N N . SER B 1 35 ? 26.594 -57.812 -20.875 1 38.22 35 SER B N 1
ATOM 5432 C CA . SER B 1 35 ? 27.734 -57.188 -21.547 1 38.22 35 SER B CA 1
ATOM 5433 C C . SER B 1 35 ? 27.547 -55.688 -21.656 1 38.22 35 SER B C 1
ATOM 5435 O O . SER B 1 35 ? 26.422 -55.188 -21.797 1 38.22 35 SER B O 1
ATOM 5437 N N . GLU B 1 36 ? 28.484 -54.906 -21.281 1 40.88 36 GLU B N 1
ATOM 5438 C CA . GLU B 1 36 ? 28.688 -53.438 -21.344 1 40.88 36 GLU B CA 1
ATOM 5439 C C . GLU B 1 36 ? 28.125 -52.875 -22.641 1 40.88 36 GLU B C 1
ATOM 5441 O O . GLU B 1 36 ? 28.141 -51.656 -22.844 1 40.88 36 GLU B O 1
ATOM 5446 N N . THR B 1 37 ? 28.281 -53.719 -23.797 1 37.38 37 THR B N 1
ATOM 5447 C CA . THR B 1 37 ? 28.297 -53.062 -25.094 1 37.38 37 THR B CA 1
ATOM 5448 C C . THR B 1 37 ? 27.062 -52.188 -25.281 1 37.38 37 THR B C 1
ATOM 5450 O O . THR B 1 37 ? 27.156 -51.031 -25.609 1 37.38 37 THR B O 1
ATOM 5453 N N . SER B 1 38 ? 26.062 -52.562 -26.359 1 38.84 38 SER B N 1
ATOM 5454 C CA . SER B 1 38 ? 25.109 -51.781 -27.109 1 38.84 38 SER B CA 1
ATOM 5455 C C . SER B 1 38 ? 23.875 -51.438 -26.266 1 38.84 38 SER B C 1
ATOM 5457 O O . SER B 1 38 ? 23.141 -52.344 -25.859 1 38.84 38 SER B O 1
ATOM 5459 N N . LEU B 1 39 ? 23.906 -50.562 -25.375 1 44.41 39 LEU B N 1
ATOM 5460 C CA . LEU B 1 39 ? 22.609 -49.969 -25.047 1 44.41 39 LEU B CA 1
ATOM 5461 C C . LEU B 1 39 ? 21.641 -50.094 -26.219 1 44.41 39 LEU B C 1
ATOM 5463 O O . LEU B 1 39 ? 21.469 -49.156 -27 1 44.41 39 LEU B O 1
ATOM 5467 N N . GLU B 1 40 ? 21.75 -51.031 -27.094 1 42.22 40 GLU B N 1
ATOM 5468 C CA . GLU B 1 40 ? 20.734 -51.219 -28.141 1 42.22 40 GLU B CA 1
ATOM 5469 C C . GLU B 1 40 ? 19.328 -51.312 -27.531 1 42.22 40 GLU B C 1
ATOM 5471 O O . GLU B 1 40 ? 18.969 -52.344 -26.969 1 42.22 40 GLU B O 1
ATOM 5476 N N . VAL B 1 41 ? 18.688 -50.281 -27.094 1 46 41 VAL B N 1
ATOM 5477 C CA . VAL B 1 41 ? 17.281 -50.125 -26.766 1 46 41 VAL B CA 1
ATOM 5478 C C . VAL B 1 41 ? 16.453 -51.125 -27.578 1 46 41 VAL B C 1
ATOM 5480 O O . VAL B 1 41 ? 15.297 -51.406 -27.25 1 46 41 VAL B O 1
ATOM 5483 N N . GLU B 1 42 ? 16.938 -51.719 -28.688 1 44.81 42 GLU B N 1
ATOM 5484 C CA . GLU B 1 42 ? 16.125 -52.562 -29.547 1 44.81 42 GLU B CA 1
ATOM 5485 C C . GLU B 1 42 ? 15.922 -53.938 -28.922 1 44.81 42 GLU B C 1
ATOM 5487 O O . GLU B 1 42 ? 14.938 -54.625 -29.219 1 44.81 42 GLU B O 1
ATOM 5492 N N . LYS B 1 43 ? 16.828 -54.5 -28.312 1 43.69 43 LYS B N 1
ATOM 5493 C CA . LYS B 1 43 ? 16.703 -55.938 -27.984 1 43.69 43 LYS B CA 1
ATOM 5494 C C . LYS B 1 43 ? 15.773 -56.156 -26.797 1 43.69 43 LYS B C 1
ATOM 5496 O O . LYS B 1 43 ? 15.414 -57.281 -26.484 1 43.69 43 LYS B O 1
ATOM 5501 N N . TYR B 1 44 ? 15.688 -55.312 -25.891 1 46.19 44 TYR B N 1
ATOM 5502 C CA . TYR B 1 44 ? 14.773 -55.625 -24.797 1 46.19 44 TYR B CA 1
ATOM 5503 C C . TYR B 1 44 ? 13.352 -55.188 -25.141 1 46.19 44 TYR B C 1
ATOM 5505 O O . TYR B 1 44 ? 13.141 -54.156 -25.766 1 46.19 44 TYR B O 1
ATOM 5513 N N . PRO B 1 45 ? 12.445 -56.219 -25.312 1 54.28 45 PRO B N 1
ATOM 5514 C CA . PRO B 1 45 ? 11.055 -55.781 -25.406 1 54.28 45 PRO B CA 1
ATOM 5515 C C . PRO B 1 45 ? 10.742 -54.562 -24.516 1 54.28 45 PRO B C 1
ATOM 5517 O O . PRO B 1 45 ? 10.93 -54.656 -23.297 1 54.28 45 PRO B O 1
ATOM 5520 N N . ALA B 1 46 ? 10.914 -53.406 -24.938 1 65.75 46 ALA B N 1
ATOM 5521 C CA . ALA B 1 46 ? 11.117 -52.125 -24.234 1 65.75 46 ALA B CA 1
ATOM 5522 C C . ALA B 1 46 ? 9.867 -51.75 -23.453 1 65.75 46 ALA B C 1
ATOM 5524 O O . ALA B 1 46 ? 8.789 -51.562 -24.031 1 65.75 46 ALA B O 1
ATOM 5525 N N . ILE B 1 47 ? 9.688 -52.375 -22.156 1 83.38 47 ILE B N 1
ATOM 5526 C CA . ILE B 1 47 ? 8.711 -51.844 -21.219 1 83.38 47 ILE B CA 1
ATOM 5527 C C . ILE B 1 47 ? 9.234 -50.562 -20.609 1 83.38 47 ILE B C 1
ATOM 5529 O O . ILE B 1 47 ? 10.273 -50.531 -19.953 1 83.38 47 ILE B O 1
ATOM 5533 N N . LEU B 1 48 ? 8.562 -49.5 -21 1 90.31 48 LEU B N 1
ATOM 5534 C CA . LEU B 1 48 ? 9.039 -48.156 -20.641 1 90.31 48 LEU B CA 1
ATOM 5535 C C . LEU B 1 48 ? 7.996 -47.438 -19.797 1 90.31 48 LEU B C 1
ATOM 5537 O O . LEU B 1 48 ? 6.797 -47.562 -20.047 1 90.31 48 LEU B O 1
ATOM 5541 N N . GLY B 1 49 ? 8.422 -46.781 -18.719 1 94.38 49 GLY B N 1
ATOM 5542 C CA . GLY B 1 49 ? 7.66 -45.75 -18 1 94.38 49 GLY B CA 1
ATOM 5543 C C . GLY B 1 49 ? 8.273 -44.375 -18.109 1 94.38 49 GLY B C 1
ATOM 5544 O O . GLY B 1 49 ? 9.5 -44.219 -18.156 1 94.38 49 GLY B O 1
ATOM 5545 N N . MET B 1 50 ? 7.414 -43.344 -18.203 1 95.56 50 MET B N 1
ATOM 5546 C CA . MET B 1 50 ? 7.918 -41.969 -18.219 1 95.56 50 MET B CA 1
ATOM 5547 C C . MET B 1 50 ? 7.523 -41.219 -16.953 1 95.56 50 MET B C 1
ATOM 5549 O O . MET B 1 50 ? 6.402 -41.375 -16.469 1 95.56 50 MET B O 1
ATOM 5553 N N . TYR B 1 51 ? 8.461 -40.594 -16.391 1 94.75 51 TYR B N 1
ATOM 5554 C CA . TYR B 1 51 ? 8.336 -39.812 -15.164 1 94.75 51 TYR B CA 1
ATOM 5555 C C . TYR B 1 51 ? 8.828 -38.375 -15.359 1 94.75 51 TYR B C 1
ATOM 5557 O O . TYR B 1 51 ? 9.953 -38.156 -15.812 1 94.75 51 TYR B O 1
ATOM 5565 N N . GLY B 1 52 ? 7.953 -37.406 -15.07 1 96.5 52 GLY B N 1
ATOM 5566 C CA . GLY B 1 52 ? 8.445 -36.062 -15.234 1 96.5 52 GLY B CA 1
ATOM 5567 C C . GLY B 1 52 ? 7.543 -35 -14.586 1 96.5 52 GLY B C 1
ATOM 5568 O O . GLY B 1 52 ? 6.371 -35.281 -14.32 1 96.5 52 GLY B O 1
ATOM 5569 N N . LYS B 1 53 ? 8.117 -33.844 -14.273 1 96.94 53 LYS B N 1
ATOM 5570 C CA . LYS B 1 53 ? 7.441 -32.656 -13.727 1 96.94 53 LYS B CA 1
ATOM 5571 C C . LYS B 1 53 ? 7.516 -31.484 -14.695 1 96.94 53 LYS B C 1
ATOM 5573 O O . LYS B 1 53 ? 8.523 -31.297 -15.383 1 96.94 53 LYS B O 1
ATOM 5578 N N . SER B 1 54 ? 6.469 -30.672 -14.703 1 96.44 54 SER B N 1
ATOM 5579 C CA . SER B 1 54 ? 6.449 -29.5 -15.57 1 96.44 54 SER B CA 1
ATOM 5580 C C . SER B 1 54 ? 6.68 -29.875 -17.031 1 96.44 54 SER B C 1
ATOM 5582 O O . SER B 1 54 ? 5.992 -30.75 -17.562 1 96.44 54 SER B O 1
ATOM 5584 N N . TRP B 1 55 ? 7.738 -29.422 -17.641 1 93.81 55 TRP B N 1
ATOM 5585 C CA . TRP B 1 55 ? 8.039 -29.766 -19.016 1 93.81 55 TRP B CA 1
ATOM 5586 C C . TRP B 1 55 ? 8.102 -31.281 -19.219 1 93.81 55 TRP B C 1
ATOM 5588 O O . TRP B 1 55 ? 7.594 -31.797 -20.203 1 93.81 55 TRP B O 1
ATOM 5598 N N . GLY B 1 56 ? 8.703 -31.953 -18.25 1 95.81 56 GLY B N 1
ATOM 5599 C CA . GLY B 1 56 ? 8.75 -33.406 -18.312 1 95.81 56 GLY B CA 1
ATOM 5600 C C . GLY B 1 56 ? 7.383 -34.062 -18.203 1 95.81 56 GLY B C 1
ATOM 5601 O O . GLY B 1 56 ? 7.141 -35.094 -18.812 1 95.81 56 GLY B O 1
ATOM 5602 N N . GLY B 1 57 ? 6.531 -33.438 -17.391 1 96.81 57 GLY B N 1
ATOM 5603 C CA . GLY B 1 57 ? 5.164 -33.906 -17.312 1 96.81 57 GLY B CA 1
ATOM 5604 C C . GLY B 1 57 ? 4.383 -33.75 -18.594 1 96.81 57 GLY B C 1
ATOM 5605 O O . GLY B 1 57 ? 3.633 -34.625 -19.016 1 96.81 57 GLY B O 1
ATOM 5606 N N . PHE B 1 58 ? 4.578 -32.594 -19.281 1 95.69 58 PHE B N 1
ATOM 5607 C CA . PHE B 1 58 ? 3.969 -32.344 -20.578 1 95.69 58 PHE B CA 1
ATOM 5608 C C . PHE B 1 58 ? 4.387 -33.406 -21.594 1 95.69 58 PHE B C 1
ATOM 5610 O O . PHE B 1 58 ? 3.543 -34 -22.281 1 95.69 58 PHE B O 1
ATOM 5617 N N . ASN B 1 59 ? 5.664 -33.625 -21.594 1 96.56 59 ASN B N 1
ATOM 5618 C CA . ASN B 1 59 ? 6.215 -34.594 -22.547 1 96.56 59 ASN B CA 1
ATOM 5619 C C . ASN B 1 59 ? 5.641 -35.969 -22.344 1 96.56 59 ASN B C 1
ATOM 5621 O O . ASN B 1 59 ? 5.344 -36.688 -23.312 1 96.56 59 ASN B O 1
ATOM 5625 N N . GLY B 1 60 ? 5.598 -36.375 -21.047 1 97.25 60 GLY B N 1
ATOM 5626 C CA . GLY B 1 60 ? 5 -37.656 -20.766 1 97.25 60 GLY B CA 1
ATOM 5627 C C . GLY B 1 60 ? 3.602 -37.812 -21.328 1 97.25 60 GLY B C 1
ATOM 5628 O O . GLY B 1 60 ? 3.285 -38.812 -21.969 1 97.25 60 GLY B O 1
ATOM 5629 N N . LEU B 1 61 ? 2.773 -36.844 -21.172 1 98.12 61 LEU B N 1
ATOM 5630 C CA . LEU B 1 61 ? 1.403 -36.844 -21.672 1 98.12 61 LEU B CA 1
ATOM 5631 C C . LEU B 1 61 ? 1.381 -36.844 -23.188 1 98.12 61 LEU B C 1
ATOM 5633 O O . LEU B 1 61 ? 0.626 -37.594 -23.812 1 98.12 61 LEU B O 1
ATOM 5637 N N . GLN B 1 62 ? 2.182 -36.031 -23.797 1 97.94 62 GLN B N 1
ATOM 5638 C CA . GLN B 1 62 ? 2.203 -35.875 -25.234 1 97.94 62 GLN B CA 1
ATOM 5639 C C . GLN B 1 62 ? 2.719 -37.156 -25.922 1 97.94 62 GLN B C 1
ATOM 5641 O O . GLN B 1 62 ? 2.199 -37.562 -26.969 1 97.94 62 GLN B O 1
ATOM 5646 N N . VAL B 1 63 ? 3.768 -37.719 -25.344 1 97 63 VAL B N 1
ATOM 5647 C CA . VAL B 1 63 ? 4.277 -38.969 -25.891 1 97 63 VAL B CA 1
ATOM 5648 C C . VAL B 1 63 ? 3.229 -40.062 -25.734 1 97 63 VAL B C 1
ATOM 5650 O O . VAL B 1 63 ? 3.008 -40.875 -26.656 1 97 63 VAL B O 1
ATOM 5653 N N . ALA B 1 64 ? 2.578 -40.156 -24.609 1 97.81 64 ALA B N 1
ATOM 5654 C CA . ALA B 1 64 ? 1.522 -41.125 -24.391 1 97.81 64 ALA B CA 1
ATOM 5655 C C . ALA B 1 64 ? 0.424 -41 -25.438 1 97.81 64 ALA B C 1
ATOM 5657 O O . ALA B 1 64 ? -0.128 -42 -25.891 1 97.81 64 ALA B O 1
ATOM 5658 N N . ALA B 1 65 ? 0.109 -39.844 -25.828 1 97.44 65 ALA B N 1
ATOM 5659 C CA . ALA B 1 65 ? -0.938 -39.594 -26.812 1 97.44 65 ALA B CA 1
ATOM 5660 C C . ALA B 1 65 ? -0.556 -40.156 -28.172 1 97.44 65 ALA B C 1
ATOM 5662 O O . ALA B 1 65 ? -1.426 -40.438 -29 1 97.44 65 ALA B O 1
ATOM 5663 N N . ARG B 1 66 ? 0.719 -40.344 -28.359 1 96.25 66 ARG B N 1
ATOM 5664 C CA . ARG B 1 66 ? 1.199 -40.938 -29.609 1 96.25 66 ARG B CA 1
ATOM 5665 C C . ARG B 1 66 ? 1.168 -42.438 -29.562 1 96.25 66 ARG B C 1
ATOM 5667 O O . ARG B 1 66 ? 1.365 -43.125 -30.578 1 96.25 66 ARG B O 1
ATOM 5674 N N . GLN B 1 67 ? 1.107 -43.031 -28.5 1 95 67 GLN B N 1
ATOM 5675 C CA . GLN B 1 67 ? 0.846 -44.438 -28.25 1 95 67 GLN B CA 1
ATOM 5676 C C . GLN B 1 67 ? 2.023 -45.312 -28.688 1 95 67 GLN B C 1
ATOM 5678 O O . GLN B 1 67 ? 1.845 -46.281 -29.438 1 95 67 GLN B O 1
ATOM 5683 N N . PRO B 1 68 ? 3.135 -44.906 -28.281 1 93.5 68 PRO B N 1
ATOM 5684 C CA . PRO B 1 68 ? 4.207 -45.875 -28.578 1 93.5 68 PRO B CA 1
ATOM 5685 C C . PRO B 1 68 ? 3.99 -47.219 -27.891 1 93.5 68 PRO B C 1
ATOM 5687 O O . PRO B 1 68 ? 3.559 -47.281 -26.734 1 93.5 68 PRO B O 1
ATOM 5690 N N . THR B 1 69 ? 4.371 -48.281 -28.484 1 90.75 69 THR B N 1
ATOM 5691 C CA . THR B 1 69 ? 4.074 -49.625 -28 1 90.75 69 THR B CA 1
ATOM 5692 C C . THR B 1 69 ? 4.844 -49.938 -26.719 1 90.75 69 THR B C 1
ATOM 5694 O O . THR B 1 69 ? 4.352 -50.656 -25.859 1 90.75 69 THR B O 1
ATOM 5697 N N . ALA B 1 70 ? 5.969 -49.312 -26.609 1 91.25 70 ALA B N 1
ATOM 5698 C CA . ALA B 1 70 ? 6.848 -49.625 -25.484 1 91.25 70 ALA B CA 1
ATOM 5699 C C . ALA B 1 70 ? 6.371 -48.906 -24.219 1 91.25 70 ALA B C 1
ATOM 5701 O O . ALA B 1 70 ? 6.676 -49.344 -23.094 1 91.25 70 ALA B O 1
ATOM 5702 N N . LEU B 1 71 ? 5.641 -47.844 -24.344 1 95.12 71 LEU B N 1
ATOM 5703 C CA . LEU B 1 71 ? 5.238 -47.062 -23.203 1 95.12 71 LEU B CA 1
ATOM 5704 C C . LEU B 1 71 ? 4.043 -47.688 -22.5 1 95.12 71 LEU B C 1
ATOM 5706 O O . LEU B 1 71 ? 2.957 -47.781 -23.078 1 95.12 71 LEU B O 1
ATOM 5710 N N . LYS B 1 72 ? 4.25 -48.094 -21.234 1 96 72 LYS B N 1
ATOM 5711 C CA . LYS B 1 72 ? 3.209 -48.844 -20.531 1 96 72 LYS B CA 1
ATOM 5712 C C . LYS B 1 72 ? 2.488 -47.938 -19.516 1 96 72 LYS B C 1
ATOM 5714 O O . LYS B 1 72 ? 1.353 -48.25 -19.141 1 96 72 LYS B O 1
ATOM 5719 N N . THR B 1 73 ? 3.15 -46.906 -19.078 1 97.81 73 THR B N 1
ATOM 5720 C CA . THR B 1 73 ? 2.529 -46 -18.125 1 97.81 73 THR B CA 1
ATOM 5721 C C . THR B 1 73 ? 3.338 -44.688 -18.016 1 97.81 73 THR B C 1
ATOM 5723 O O . THR B 1 73 ? 4.48 -44.625 -18.469 1 97.81 73 THR B O 1
ATOM 5726 N N . ILE B 1 74 ? 2.693 -43.656 -17.469 1 98.19 74 ILE B N 1
ATOM 5727 C CA . ILE B 1 74 ? 3.387 -42.406 -17.219 1 98.19 74 ILE B CA 1
ATOM 5728 C C . ILE B 1 74 ? 3.008 -41.844 -15.852 1 98.19 74 ILE B C 1
ATOM 5730 O O . ILE B 1 74 ? 1.936 -42.156 -15.328 1 98.19 74 ILE B O 1
ATOM 5734 N N . ILE B 1 75 ? 3.887 -41.125 -15.203 1 98.56 75 ILE B N 1
ATOM 5735 C CA . ILE B 1 75 ? 3.658 -40.25 -14.055 1 98.56 75 ILE B CA 1
ATOM 5736 C C . ILE B 1 75 ? 3.934 -38.812 -14.438 1 98.56 75 ILE B C 1
ATOM 5738 O O . ILE B 1 75 ? 5.059 -38.469 -14.812 1 98.56 75 ILE B O 1
ATOM 5742 N N . SER B 1 76 ? 2.92 -37.969 -14.422 1 98.44 76 SER B N 1
ATOM 5743 C CA . SER B 1 76 ? 3.006 -36.594 -14.82 1 98.44 76 SER B CA 1
ATOM 5744 C C . SER B 1 76 ? 2.676 -35.656 -13.656 1 98.44 76 SER B C 1
ATOM 5746 O O . SER B 1 76 ? 1.577 -35.719 -13.102 1 98.44 76 SER B O 1
ATOM 5748 N N . ALA B 1 77 ? 3.662 -34.812 -13.305 1 98.19 77 ALA B N 1
ATOM 5749 C CA . ALA B 1 77 ? 3.463 -33.875 -12.188 1 98.19 77 ALA B CA 1
ATOM 5750 C C . ALA B 1 77 ? 3.443 -32.438 -12.672 1 98.19 77 ALA B C 1
ATOM 5752 O O . ALA B 1 77 ? 4.227 -32.062 -13.547 1 98.19 77 ALA B O 1
ATOM 5753 N N . ASP B 1 78 ? 2.508 -31.656 -12.133 1 97.5 78 ASP B N 1
ATOM 5754 C CA . ASP B 1 78 ? 2.459 -30.203 -12.344 1 97.5 78 ASP B CA 1
ATOM 5755 C C . ASP B 1 78 ? 2.523 -29.859 -13.828 1 97.5 78 ASP B C 1
ATOM 5757 O O . ASP B 1 78 ? 3.361 -29.062 -14.25 1 97.5 78 ASP B O 1
ATOM 5761 N N . SER B 1 79 ? 1.673 -30.438 -14.578 1 96.69 79 SER B N 1
ATOM 5762 C CA . SER B 1 79 ? 1.58 -30.219 -16.016 1 96.69 79 SER B CA 1
ATOM 5763 C C . SER B 1 79 ? 0.147 -29.906 -16.438 1 96.69 79 SER B C 1
ATOM 5765 O O . SER B 1 79 ? -0.726 -29.719 -15.594 1 96.69 79 SER B O 1
ATOM 5767 N N . SER B 1 80 ? -0.065 -29.75 -17.766 1 95.5 80 SER B N 1
ATOM 5768 C CA . SER B 1 80 ? -1.397 -29.375 -18.219 1 95.5 80 SER B CA 1
ATOM 5769 C C . SER B 1 80 ? -1.816 -30.156 -19.453 1 95.5 80 SER B C 1
ATOM 5771 O O . SER B 1 80 ? -0.967 -30.609 -20.234 1 95.5 80 SER B O 1
ATOM 5773 N N . ASP B 1 81 ? -3.104 -30.344 -19.547 1 97.19 81 ASP B N 1
ATOM 5774 C CA . ASP B 1 81 ? -3.715 -30.969 -20.719 1 97.19 81 ASP B CA 1
ATOM 5775 C C . ASP B 1 81 ? -4.039 -29.922 -21.797 1 97.19 81 ASP B C 1
ATOM 5777 O O . ASP B 1 81 ? -4.34 -30.281 -22.938 1 97.19 81 ASP B O 1
ATOM 5781 N N . ASP B 1 82 ? -3.984 -28.672 -21.438 1 96.88 82 ASP B N 1
ATOM 5782 C CA . ASP B 1 82 ? -4.32 -27.578 -22.328 1 96.88 82 ASP B CA 1
ATOM 5783 C C . ASP B 1 82 ? -3.322 -26.422 -22.188 1 96.88 82 ASP B C 1
ATOM 5785 O O . ASP B 1 82 ? -3.33 -25.703 -21.188 1 96.88 82 ASP B O 1
ATOM 5789 N N . ARG B 1 83 ? -2.602 -26.172 -23.219 1 96.25 83 ARG B N 1
ATOM 5790 C CA . ARG B 1 83 ? -1.472 -25.25 -23.172 1 96.25 83 ARG B CA 1
ATOM 5791 C C . ARG B 1 83 ? -1.944 -23.797 -23.188 1 96.25 83 ARG B C 1
ATOM 5793 O O . ARG B 1 83 ? -1.178 -22.891 -22.891 1 96.25 83 ARG B O 1
ATOM 5800 N N . TYR B 1 84 ? -3.217 -23.484 -23.562 1 96.31 84 TYR B N 1
ATOM 5801 C CA . TYR B 1 84 ? -3.727 -22.125 -23.641 1 96.31 84 TYR B CA 1
ATOM 5802 C C . TYR B 1 84 ? -4.402 -21.734 -22.328 1 96.31 84 TYR B C 1
ATOM 5804 O O . TYR B 1 84 ? -4.105 -20.672 -21.766 1 96.31 84 TYR B O 1
ATOM 5812 N N . VAL B 1 85 ? -5.246 -22.516 -21.75 1 90.56 85 VAL B N 1
ATOM 5813 C CA . VAL B 1 85 ? -6.18 -22.125 -20.703 1 90.56 85 VAL B CA 1
ATOM 5814 C C . VAL B 1 85 ? -5.504 -22.234 -19.328 1 90.56 85 VAL B C 1
ATOM 5816 O O . VAL B 1 85 ? -5.887 -21.547 -18.391 1 90.56 85 VAL B O 1
ATOM 5819 N N . ASP B 1 86 ? -4.578 -23.109 -19.156 1 88 86 ASP B N 1
ATOM 5820 C CA . ASP B 1 86 ? -4.066 -23.375 -17.812 1 88 86 ASP B CA 1
ATOM 5821 C C . ASP B 1 86 ? -2.543 -23.484 -17.812 1 88 86 ASP B C 1
ATOM 5823 O O . ASP B 1 86 ? -1.976 -24.359 -17.156 1 88 86 ASP B O 1
ATOM 5827 N N . ASP B 1 87 ? -1.854 -22.75 -18.531 1 92.81 87 ASP B N 1
ATOM 5828 C CA . ASP B 1 87 ? -0.397 -22.672 -18.516 1 92.81 87 ASP B CA 1
ATOM 5829 C C . ASP B 1 87 ? 0.07 -21.25 -18.203 1 92.81 87 ASP B C 1
ATOM 5831 O O . ASP B 1 87 ? -0.705 -20.438 -17.688 1 92.81 87 ASP B O 1
ATOM 5835 N N . ILE B 1 88 ? 1.294 -21 -18.328 1 94.69 88 ILE B N 1
ATOM 5836 C CA . ILE B 1 88 ? 1.932 -19.781 -17.828 1 94.69 88 ILE B CA 1
ATOM 5837 C C . ILE B 1 88 ? 1.654 -18.625 -18.797 1 94.69 88 ILE B C 1
ATOM 5839 O O . ILE B 1 88 ? 2.166 -17.516 -18.609 1 94.69 88 ILE B O 1
ATOM 5843 N N . HIS B 1 89 ? 0.77 -18.797 -19.828 1 96.19 89 HIS B N 1
ATOM 5844 C CA . HIS B 1 89 ? 0.631 -17.828 -20.906 1 96.19 89 HIS B CA 1
ATOM 5845 C C . HIS B 1 89 ? -0.658 -17.016 -20.75 1 96.19 89 HIS B C 1
ATOM 5847 O O . HIS B 1 89 ? -0.621 -15.797 -20.625 1 96.19 89 HIS B O 1
ATOM 5853 N N . TYR B 1 90 ? -1.762 -17.75 -20.75 1 96.88 90 TYR B N 1
ATOM 5854 C CA . TYR B 1 90 ? -3.084 -17.141 -20.719 1 96.88 90 TYR B CA 1
ATOM 5855 C C . TYR B 1 90 ? -3.971 -17.812 -19.672 1 96.88 90 TYR B C 1
ATOM 5857 O O . TYR B 1 90 ? -3.797 -19 -19.375 1 96.88 90 TYR B O 1
ATOM 5865 N N . ARG B 1 91 ? -4.863 -17.078 -19.125 1 96.19 91 ARG B N 1
ATOM 5866 C CA . ARG B 1 91 ? -5.914 -17.547 -18.219 1 96.19 91 ARG B CA 1
ATOM 5867 C C . ARG B 1 91 ? -7.191 -16.734 -18.406 1 96.19 91 ARG B C 1
ATOM 5869 O O . ARG B 1 91 ? -7.164 -15.508 -18.359 1 96.19 91 ARG B O 1
ATOM 5876 N N . GLY B 1 92 ? -8.305 -17.391 -18.625 1 96.94 92 GLY B N 1
ATOM 5877 C CA . GLY B 1 92 ? -9.555 -16.688 -18.828 1 96.94 92 GLY B CA 1
ATOM 5878 C C . GLY B 1 92 ? -9.523 -15.727 -20 1 96.94 92 GLY B C 1
ATOM 5879 O O . GLY B 1 92 ? -10.203 -14.695 -20 1 96.94 92 GLY B O 1
ATOM 5880 N N . GLY B 1 93 ? -8.672 -16 -20.953 1 97.56 93 GLY B N 1
ATOM 5881 C CA . GLY B 1 93 ? -8.539 -15.125 -22.109 1 97.56 93 GLY B CA 1
ATOM 5882 C C . GLY B 1 93 ? -7.656 -13.922 -21.844 1 97.56 93 GLY B C 1
ATOM 5883 O O . GLY B 1 93 ? -7.523 -13.047 -22.703 1 97.56 93 GLY B O 1
ATOM 5884 N N . CYS B 1 94 ? -7.07 -13.836 -20.703 1 97.69 94 CYS B N 1
ATOM 5885 C CA . CYS B 1 94 ? -6.199 -12.727 -20.344 1 97.69 94 CYS B CA 1
ATOM 5886 C C . CYS B 1 94 ? -4.73 -13.141 -20.406 1 97.69 94 CYS B C 1
ATOM 5888 O O . CYS B 1 94 ? -4.402 -14.312 -20.203 1 97.69 94 CYS B O 1
ATOM 5890 N N . ILE B 1 95 ? -3.824 -12.18 -20.672 1 98 95 ILE B N 1
ATOM 5891 C CA . ILE B 1 95 ? -2.385 -12.414 -20.641 1 98 95 ILE B CA 1
ATOM 5892 C C . ILE B 1 95 ? -1.902 -12.469 -19.188 1 98 95 ILE B C 1
ATOM 5894 O O . ILE B 1 95 ? -2.189 -11.562 -18.406 1 98 95 ILE B O 1
ATOM 5898 N N . LEU B 1 96 ? -1.202 -13.5 -18.859 1 97.19 96 LEU B N 1
ATOM 5899 C CA . LEU B 1 96 ? -0.629 -13.562 -17.531 1 97.19 96 LEU B CA 1
ATOM 5900 C C . LEU B 1 96 ? 0.602 -12.672 -17.422 1 97.19 96 LEU B C 1
ATOM 5902 O O . LEU B 1 96 ? 1.7 -13.062 -17.812 1 97.19 96 LEU B O 1
ATOM 5906 N N . GLY B 1 97 ? 0.378 -11.555 -16.875 1 94.12 97 GLY B N 1
ATOM 5907 C CA . GLY B 1 97 ? 1.436 -10.562 -16.781 1 94.12 97 GLY B CA 1
ATOM 5908 C C . GLY B 1 97 ? 2.574 -10.984 -15.875 1 94.12 97 GLY B C 1
ATOM 5909 O O . GLY B 1 97 ? 3.742 -10.727 -16.172 1 94.12 97 GLY B O 1
ATOM 5910 N N . ARG B 1 98 ? 2.297 -11.695 -14.891 1 92.25 98 ARG B N 1
ATOM 5911 C CA . ARG B 1 98 ? 3.273 -12.07 -13.875 1 92.25 98 ARG B CA 1
ATOM 5912 C C . ARG B 1 98 ? 4.031 -13.328 -14.289 1 92.25 98 ARG B C 1
ATOM 5914 O O . ARG B 1 98 ? 5.062 -13.664 -13.703 1 92.25 98 ARG B O 1
ATOM 5921 N N . GLU B 1 99 ? 3.605 -14.008 -15.344 1 94.69 99 GLU B N 1
ATOM 5922 C CA . GLU B 1 99 ? 4.16 -15.336 -15.617 1 94.69 99 GLU B CA 1
ATOM 5923 C C . GLU B 1 99 ? 4.809 -15.391 -17 1 94.69 99 GLU B C 1
ATOM 5925 O O . GLU B 1 99 ? 5.93 -15.883 -17.141 1 94.69 99 GLU B O 1
ATOM 5930 N N . MET B 1 100 ? 4.172 -14.844 -17.969 1 96.62 100 MET B N 1
ATOM 5931 C CA . MET B 1 100 ? 4.566 -15.109 -19.344 1 96.62 100 MET B CA 1
ATOM 5932 C C . MET B 1 100 ? 5.973 -14.586 -19.625 1 96.62 100 MET B C 1
ATOM 5934 O O . MET B 1 100 ? 6.855 -15.352 -20.031 1 96.62 100 MET B O 1
ATOM 5938 N N . LEU B 1 101 ? 6.164 -13.273 -19.391 1 97.81 101 LEU B N 1
ATOM 5939 C CA . LEU B 1 101 ? 7.492 -12.719 -19.641 1 97.81 101 LEU B CA 1
ATOM 5940 C C . LEU B 1 101 ? 8.516 -13.328 -18.688 1 97.81 101 LEU B C 1
ATOM 5942 O O . LEU B 1 101 ? 9.656 -13.578 -19.062 1 97.81 101 LEU B O 1
ATOM 5946 N N . SER B 1 102 ? 8.141 -13.547 -17.484 1 97 102 SER B N 1
ATOM 5947 C CA . SER B 1 102 ? 9.039 -14.086 -16.469 1 97 102 SER B CA 1
ATOM 5948 C C . SER B 1 102 ? 9.594 -15.445 -16.891 1 97 102 SER B C 1
ATOM 5950 O O . SER B 1 102 ? 10.797 -15.688 -16.781 1 97 102 SER B O 1
ATOM 5952 N N . TRP B 1 103 ? 8.742 -16.266 -17.344 1 96.31 103 TRP B N 1
ATOM 5953 C CA . TRP B 1 103 ? 9.188 -17.594 -17.75 1 96.31 103 TRP B CA 1
ATOM 5954 C C . TRP B 1 103 ? 10.031 -17.516 -19.016 1 96.31 103 TRP B C 1
ATOM 5956 O O . TRP B 1 103 ? 11.047 -18.219 -19.141 1 96.31 103 TRP B O 1
ATOM 5966 N N . SER B 1 104 ? 9.586 -16.734 -19.953 1 97.62 104 SER B N 1
ATOM 5967 C CA . SER B 1 104 ? 10.391 -16.547 -21.156 1 97.62 104 SER B CA 1
ATOM 5968 C C . SER B 1 104 ? 11.797 -16.047 -20.812 1 97.62 104 SER B C 1
ATOM 5970 O O . SER B 1 104 ? 12.781 -16.531 -21.375 1 97.62 104 SER B O 1
ATOM 5972 N N . HIS B 1 105 ? 11.844 -15.109 -19.938 1 97.94 105 HIS B N 1
ATOM 5973 C CA . HIS B 1 105 ? 13.109 -14.562 -19.453 1 97.94 105 HIS B CA 1
ATOM 5974 C C . HIS B 1 105 ? 13.984 -15.648 -18.844 1 97.94 105 HIS B C 1
ATOM 5976 O O . HIS B 1 105 ? 15.172 -15.742 -19.141 1 97.94 105 HIS B O 1
ATOM 5982 N N . LEU B 1 106 ? 13.422 -16.391 -18.016 1 96.69 106 LEU B N 1
ATOM 5983 C CA . LEU B 1 106 ? 14.156 -17.438 -17.312 1 96.69 106 LEU B CA 1
ATOM 5984 C C . LEU B 1 106 ? 14.719 -18.453 -18.297 1 96.69 106 LEU B C 1
ATOM 5986 O O . LEU B 1 106 ? 15.875 -18.859 -18.172 1 96.69 106 LEU B O 1
ATOM 5990 N N . MET B 1 107 ? 13.93 -18.844 -19.203 1 96.25 107 MET B N 1
ATOM 5991 C CA . MET B 1 107 ? 14.391 -19.828 -20.188 1 96.25 107 MET B CA 1
ATOM 5992 C C . MET B 1 107 ? 15.484 -19.25 -21.078 1 96.25 107 MET B C 1
ATOM 5994 O O . MET B 1 107 ? 16.422 -19.953 -21.453 1 96.25 107 MET B O 1
ATOM 5998 N N . LEU B 1 108 ? 15.305 -17.984 -21.391 1 97.19 108 LEU B N 1
ATOM 5999 C CA . LEU B 1 108 ? 16.359 -17.344 -22.156 1 97.19 108 LEU B CA 1
ATOM 6000 C C . LEU B 1 108 ? 17.688 -17.359 -21.391 1 97.19 108 LEU B C 1
ATOM 6002 O O . LEU B 1 108 ? 18.734 -17.641 -21.953 1 97.19 108 LEU B O 1
ATOM 6006 N N . LEU B 1 109 ? 17.594 -17.094 -20.156 1 96.62 109 LEU B N 1
ATOM 6007 C CA . LEU B 1 109 ? 18.75 -17.094 -19.281 1 96.62 109 LEU B CA 1
ATOM 6008 C C . LEU B 1 109 ? 19.359 -18.484 -19.141 1 96.62 109 LEU B C 1
ATOM 6010 O O . LEU B 1 109 ? 20.562 -18.656 -19.297 1 96.62 109 LEU B O 1
ATOM 6014 N N . TYR B 1 110 ? 18.594 -19.516 -18.953 1 95.69 110 TYR B N 1
ATOM 6015 C CA . TYR B 1 110 ? 19.047 -20.875 -18.75 1 95.69 110 TYR B CA 1
ATOM 6016 C C . TYR B 1 110 ? 19.609 -21.469 -20.031 1 95.69 110 TYR B C 1
ATOM 6018 O O . TYR B 1 110 ? 20.625 -22.172 -20.016 1 95.69 110 TYR B O 1
ATOM 6026 N N . ASN B 1 111 ? 18.953 -21.172 -21.062 1 95.19 111 ASN B N 1
ATOM 6027 C CA . ASN B 1 111 ? 19.406 -21.703 -22.344 1 95.19 111 ASN B CA 1
ATOM 6028 C C . ASN B 1 111 ? 20.719 -21.078 -22.781 1 95.19 111 ASN B C 1
ATOM 6030 O O . ASN B 1 111 ? 21.422 -21.609 -23.641 1 95.19 111 ASN B O 1
ATOM 6034 N N . ALA B 1 112 ? 21.016 -20 -22.203 1 96.81 112 ALA B N 1
ATOM 6035 C CA . ALA B 1 112 ? 22.234 -19.281 -22.578 1 96.81 112 ALA B CA 1
ATOM 6036 C C . ALA B 1 112 ? 23.453 -19.812 -21.812 1 96.81 112 ALA B C 1
ATOM 6038 O O . ALA B 1 112 ? 24.594 -19.453 -22.109 1 96.81 112 ALA B O 1
ATOM 6039 N N . ARG B 1 113 ? 23.281 -20.688 -20.891 1 95.31 113 ARG B N 1
ATOM 6040 C CA . ARG B 1 113 ? 24.375 -21.266 -20.109 1 95.31 113 ARG B CA 1
ATOM 6041 C C . ARG B 1 113 ? 25.297 -22.109 -20.984 1 95.31 113 ARG B C 1
ATOM 6043 O O . ARG B 1 113 ? 24.844 -22.719 -21.953 1 95.31 113 ARG B O 1
ATOM 6050 N N . PRO B 1 114 ? 26.578 -22.203 -20.594 1 94.06 114 PRO B N 1
ATOM 6051 C CA . PRO B 1 114 ? 27.516 -23 -21.359 1 94.06 114 PRO B CA 1
ATOM 6052 C C . PRO B 1 114 ? 27.438 -24.484 -21.016 1 94.06 114 PRO B C 1
ATOM 6054 O O . PRO B 1 114 ? 26.938 -24.859 -19.953 1 94.06 114 PRO B O 1
ATOM 6057 N N . PRO B 1 115 ? 27.906 -25.281 -22.031 1 90.06 115 PRO B N 1
ATOM 6058 C CA . PRO B 1 115 ? 28.203 -26.656 -21.578 1 90.06 115 PRO B CA 1
ATOM 6059 C C . PRO B 1 115 ? 29.391 -26.703 -20.625 1 90.06 115 PRO B C 1
ATOM 6061 O O . PRO B 1 115 ? 30.219 -25.797 -20.609 1 90.06 115 PRO B O 1
ATOM 6064 N N . TYR B 1 116 ? 29.391 -27.688 -19.891 1 86.5 116 TYR B N 1
ATOM 6065 C CA . TYR B 1 116 ? 30.531 -27.844 -18.984 1 86.5 116 TYR B CA 1
ATOM 6066 C C . TYR B 1 116 ? 31.766 -28.297 -19.75 1 86.5 116 TYR B C 1
ATOM 6068 O O . TYR B 1 116 ? 31.734 -29.328 -20.422 1 86.5 116 TYR B O 1
ATOM 6076 N N . PRO B 1 117 ? 32.812 -27.562 -19.531 1 85.94 117 PRO B N 1
ATOM 6077 C CA . PRO B 1 117 ? 34.031 -27.891 -20.266 1 85.94 117 PRO B CA 1
ATOM 6078 C C . PRO B 1 117 ? 34.5 -29.312 -20.031 1 85.94 117 PRO B C 1
ATOM 6080 O O . PRO B 1 117 ? 34.969 -29.984 -20.969 1 85.94 117 PRO B O 1
ATOM 6083 N N . GLU B 1 118 ? 34.375 -29.812 -18.859 1 80.69 118 GLU B N 1
ATOM 6084 C CA . GLU B 1 118 ? 34.844 -31.156 -18.5 1 80.69 118 GLU B CA 1
ATOM 6085 C C . GLU B 1 118 ? 34.094 -32.219 -19.25 1 80.69 118 GLU B C 1
ATOM 6087 O O . GLU B 1 118 ? 34.656 -33.281 -19.578 1 80.69 118 GLU B O 1
ATOM 6092 N N . ASN B 1 119 ? 32.906 -31.969 -19.531 1 78.88 119 ASN B N 1
ATOM 6093 C CA . ASN B 1 119 ? 32.062 -32.969 -20.188 1 78.88 119 ASN B CA 1
ATOM 6094 C C . ASN B 1 119 ? 32.094 -32.781 -21.703 1 78.88 119 ASN B C 1
ATOM 6096 O O . ASN B 1 119 ? 32 -33.781 -22.438 1 78.88 119 ASN B O 1
ATOM 6100 N N . PHE B 1 120 ? 32.281 -31.609 -22.125 1 83.56 120 PHE B N 1
ATOM 6101 C CA . PHE B 1 120 ? 32.156 -31.328 -23.547 1 83.56 120 PHE B CA 1
ATOM 6102 C C . PHE B 1 120 ? 33.531 -31.406 -24.234 1 83.56 120 PHE B C 1
ATOM 6104 O O . PHE B 1 120 ? 33.594 -31.797 -25.406 1 83.56 120 PHE B O 1
ATOM 6111 N N . GLY B 1 121 ? 34.562 -30.984 -23.547 1 83.88 121 GLY B N 1
ATOM 6112 C CA . GLY B 1 121 ? 35.906 -31 -24.109 1 83.88 121 GLY B CA 1
ATOM 6113 C C . GLY B 1 121 ? 36.406 -29.625 -24.484 1 83.88 121 GLY B C 1
ATOM 6114 O O . GLY B 1 121 ? 35.812 -28.609 -24.125 1 83.88 121 GLY B O 1
ATOM 6115 N N . PRO B 1 122 ? 37.469 -29.594 -25.172 1 87.44 122 PRO B N 1
ATOM 6116 C CA . PRO B 1 122 ? 38.188 -28.344 -25.391 1 87.44 122 PRO B CA 1
ATOM 6117 C C . PRO B 1 122 ? 37.438 -27.359 -26.281 1 87.44 122 PRO B C 1
ATOM 6119 O O . PRO B 1 122 ? 37.719 -26.156 -26.266 1 87.44 122 PRO B O 1
ATOM 6122 N N . ARG B 1 123 ? 36.531 -27.828 -27.031 1 92.12 123 ARG B N 1
ATOM 6123 C CA . ARG B 1 123 ? 35.812 -26.938 -27.938 1 92.12 123 ARG B CA 1
ATOM 6124 C C . ARG B 1 123 ? 34.531 -26.406 -27.297 1 92.12 123 ARG B C 1
ATOM 6126 O O . ARG B 1 123 ? 33.656 -25.891 -28 1 92.12 123 ARG B O 1
ATOM 6133 N N . TRP B 1 124 ? 34.406 -26.438 -26 1 92.38 124 TRP B N 1
ATOM 6134 C CA . TRP B 1 124 ? 33.188 -26.078 -25.281 1 92.38 124 TRP B CA 1
ATOM 6135 C C . TRP B 1 124 ? 32.812 -24.625 -25.531 1 92.38 124 TRP B C 1
ATOM 6137 O O . TRP B 1 124 ? 31.641 -24.312 -25.719 1 92.38 124 TRP B O 1
ATOM 6147 N N . LYS B 1 125 ? 33.812 -23.734 -25.578 1 93.94 125 LYS B N 1
ATOM 6148 C CA . LYS B 1 125 ? 33.531 -22.312 -25.75 1 93.94 125 LYS B CA 1
ATOM 6149 C C . LYS B 1 125 ? 33 -22.031 -27.156 1 93.94 125 LYS B C 1
ATOM 6151 O O . LYS B 1 125 ? 32.031 -21.25 -27.312 1 93.94 125 LYS B O 1
ATOM 6156 N N . GLU B 1 126 ? 33.625 -22.625 -28.078 1 94.81 126 GLU B N 1
ATOM 6157 C CA . GLU B 1 126 ? 33.156 -22.484 -29.453 1 94.81 126 GLU B CA 1
ATOM 6158 C C . GLU B 1 126 ? 31.734 -23 -29.609 1 94.81 126 GLU B C 1
ATOM 6160 O O . GLU B 1 126 ? 30.906 -22.359 -30.266 1 94.81 126 GLU B O 1
ATOM 6165 N N . ALA B 1 127 ? 31.469 -24.094 -29.062 1 92.44 127 ALA B N 1
ATOM 6166 C CA . ALA B 1 127 ? 30.125 -24.672 -29.109 1 92.44 127 ALA B CA 1
ATOM 6167 C C . ALA B 1 127 ? 29.109 -23.781 -28.406 1 92.44 127 ALA B C 1
ATOM 6169 O O . ALA B 1 127 ? 27.984 -23.641 -28.875 1 92.44 127 ALA B O 1
ATOM 6170 N N . TRP B 1 128 ? 29.562 -23.219 -27.312 1 95.69 128 TRP B N 1
ATOM 6171 C CA . TRP B 1 128 ? 28.703 -22.312 -26.547 1 95.69 128 TRP B CA 1
ATOM 6172 C C . TRP B 1 128 ? 28.328 -21.078 -27.375 1 95.69 128 TRP B C 1
ATOM 6174 O O . TRP B 1 128 ? 27.141 -20.766 -27.5 1 95.69 128 TRP B O 1
ATOM 6184 N N . LEU B 1 129 ? 29.234 -20.5 -27.953 1 96.25 129 LEU B N 1
ATOM 6185 C CA . LEU B 1 129 ? 29 -19.297 -28.75 1 96.25 129 LEU B CA 1
ATOM 6186 C C . LEU B 1 129 ? 28.188 -19.609 -30 1 96.25 129 LEU B C 1
ATOM 6188 O O . LEU B 1 129 ? 27.344 -18.812 -30.422 1 96.25 129 LEU B O 1
ATOM 6192 N N . ASP B 1 130 ? 28.484 -20.75 -30.531 1 95.19 130 ASP B N 1
ATOM 6193 C CA . ASP B 1 130 ? 27.703 -21.188 -31.688 1 95.19 130 ASP B CA 1
ATOM 6194 C C . ASP B 1 130 ? 26.219 -21.328 -31.328 1 95.19 130 ASP B C 1
ATOM 6196 O O . ASP B 1 130 ? 25.344 -20.922 -32.094 1 95.19 130 ASP B O 1
ATOM 6200 N N . ARG B 1 131 ? 25.938 -21.922 -30.234 1 94.31 131 ARG B N 1
ATOM 6201 C CA . ARG B 1 131 ? 24.562 -22.078 -29.766 1 94.31 131 ARG B CA 1
ATOM 6202 C C . ARG B 1 131 ? 23.922 -20.719 -29.516 1 94.31 131 ARG B C 1
ATOM 6204 O O . ARG B 1 131 ? 22.75 -20.516 -29.859 1 94.31 131 ARG B O 1
ATOM 6211 N N . LEU B 1 132 ? 24.656 -19.812 -28.906 1 96.31 132 LEU B N 1
ATOM 6212 C CA . LEU B 1 132 ? 24.125 -18.469 -28.641 1 96.31 132 LEU B CA 1
ATOM 6213 C C . LEU B 1 132 ? 23.812 -17.75 -29.953 1 96.31 132 LEU B C 1
ATOM 6215 O O . LEU B 1 132 ? 22.766 -17.094 -30.062 1 96.31 132 LEU B O 1
ATOM 6219 N N . ASN B 1 133 ? 24.672 -17.969 -30.875 1 94.62 133 ASN B N 1
ATOM 6220 C CA . ASN B 1 133 ? 24.5 -17.312 -32.156 1 94.62 133 ASN B CA 1
ATOM 6221 C C . ASN B 1 133 ? 23.297 -17.875 -32.938 1 94.62 133 ASN B C 1
ATOM 6223 O O . ASN B 1 133 ? 22.656 -17.156 -33.688 1 94.62 133 ASN B O 1
ATOM 6227 N N . LYS B 1 134 ? 23.047 -19.094 -32.719 1 91.56 134 LYS B N 1
ATOM 6228 C CA . LYS B 1 134 ? 21.969 -19.75 -33.438 1 91.56 134 LYS B CA 1
ATOM 6229 C C . LYS B 1 134 ? 20.688 -19.766 -32.625 1 91.56 134 LYS B C 1
ATOM 6231 O O . LYS B 1 134 ? 19.688 -20.359 -33.031 1 91.56 134 LYS B O 1
ATOM 6236 N N . SER B 1 135 ? 20.766 -19.203 -31.547 1 86.75 135 SER B N 1
ATOM 6237 C CA . SER B 1 135 ? 19.594 -19.188 -30.656 1 86.75 135 SER B CA 1
ATOM 6238 C C . SER B 1 135 ? 18.391 -18.547 -31.344 1 86.75 135 SER B C 1
ATOM 6240 O O . SER B 1 135 ? 18.547 -17.562 -32.094 1 86.75 135 SER B O 1
ATOM 6242 N N . SER B 1 136 ? 17.219 -19.031 -31.016 1 84.06 136 SER B N 1
ATOM 6243 C CA . SER B 1 136 ? 15.984 -18.438 -31.5 1 84.06 136 SER B CA 1
ATOM 6244 C C . SER B 1 136 ? 15.664 -17.141 -30.75 1 84.06 136 SER B C 1
ATOM 6246 O O . SER B 1 136 ? 16.328 -16.812 -29.766 1 84.06 136 SER B O 1
ATOM 6248 N N . GLU B 1 137 ? 14.562 -16.469 -31.266 1 91.25 137 GLU B N 1
ATOM 6249 C CA . GLU B 1 137 ? 14.008 -15.352 -30.516 1 91.25 137 GLU B CA 1
ATOM 6250 C C . GLU B 1 137 ? 13.398 -15.82 -29.188 1 91.25 137 GLU B C 1
ATOM 6252 O O . GLU B 1 137 ? 13.055 -17 -29.047 1 91.25 137 GLU B O 1
ATOM 6257 N N . PRO B 1 138 ? 13.367 -14.867 -28.281 1 96.12 138 PRO B N 1
ATOM 6258 C CA . PRO B 1 138 ? 12.742 -15.227 -27 1 96.12 138 PRO B CA 1
ATOM 6259 C C . PRO B 1 138 ? 11.312 -15.742 -27.172 1 96.12 138 PRO B C 1
ATOM 6261 O O . PRO B 1 138 ? 10.562 -15.234 -28 1 96.12 138 PRO B O 1
ATOM 6264 N N . TRP B 1 139 ? 10.922 -16.672 -26.375 1 97.19 139 TRP B N 1
ATOM 6265 C CA . TRP B 1 139 ? 9.688 -17.422 -26.516 1 97.19 139 TRP B CA 1
ATOM 6266 C C . TRP B 1 139 ? 8.469 -16.516 -26.391 1 97.19 139 TRP B C 1
ATOM 6268 O O . TRP B 1 139 ? 7.414 -16.781 -26.969 1 97.19 139 TRP B O 1
ATOM 6278 N N . ILE B 1 140 ? 8.578 -15.414 -25.734 1 97.62 140 ILE B N 1
ATOM 6279 C CA . ILE B 1 140 ? 7.473 -14.484 -25.516 1 97.62 140 ILE B CA 1
ATOM 6280 C C . ILE B 1 140 ? 7.016 -13.914 -26.859 1 97.62 140 ILE B C 1
ATOM 6282 O O . ILE B 1 140 ? 5.836 -13.602 -27.031 1 97.62 140 ILE B O 1
ATOM 6286 N N . HIS B 1 141 ? 7.957 -13.75 -27.812 1 97.56 141 HIS B N 1
ATOM 6287 C CA . HIS B 1 141 ? 7.594 -13.234 -29.125 1 97.56 141 HIS B CA 1
ATOM 6288 C C . HIS B 1 141 ? 6.559 -14.133 -29.797 1 97.56 141 HIS B C 1
ATOM 6290 O O . HIS B 1 141 ? 5.598 -13.633 -30.391 1 97.56 141 HIS B O 1
ATOM 6296 N N . ILE B 1 142 ? 6.75 -15.352 -29.578 1 97.06 142 ILE B N 1
ATOM 6297 C CA . ILE B 1 142 ? 5.836 -16.328 -30.188 1 97.06 142 ILE B CA 1
ATOM 6298 C C . ILE B 1 142 ? 4.547 -16.391 -29.359 1 97.06 142 ILE B C 1
ATOM 6300 O O . ILE B 1 142 ? 3.449 -16.297 -29.922 1 97.06 142 ILE B O 1
ATOM 6304 N N . TRP B 1 143 ? 4.637 -16.578 -28.094 1 97.62 143 TRP B N 1
ATOM 6305 C CA . TRP B 1 143 ? 3.469 -16.75 -27.234 1 97.62 143 TRP B CA 1
ATOM 6306 C C . TRP B 1 143 ? 2.529 -15.547 -27.359 1 97.62 143 TRP B C 1
ATOM 6308 O O . TRP B 1 143 ? 1.313 -15.719 -27.469 1 97.62 143 TRP B O 1
ATOM 6318 N N . LEU B 1 144 ? 3.111 -14.352 -27.359 1 97.81 144 LEU B N 1
ATOM 6319 C CA . LEU B 1 144 ? 2.318 -13.125 -27.391 1 97.81 144 LEU B CA 1
ATOM 6320 C C . LEU B 1 144 ? 1.707 -12.906 -28.766 1 97.81 144 LEU B C 1
ATOM 6322 O O . LEU B 1 144 ? 0.729 -12.172 -28.906 1 97.81 144 LEU B O 1
ATOM 6326 N N . SER B 1 145 ? 2.242 -13.547 -29.766 1 97.56 145 SER B N 1
ATOM 6327 C CA . SER B 1 145 ? 1.704 -13.445 -31.125 1 97.56 145 SER B CA 1
ATOM 6328 C C . SER B 1 145 ? 0.505 -14.367 -31.312 1 97.56 145 SER B C 1
ATOM 6330 O O . SER B 1 145 ? -0.211 -14.266 -32.312 1 97.56 145 SER B O 1
ATOM 6332 N N . HIS B 1 146 ? 0.255 -15.258 -30.375 1 97.94 146 HIS B N 1
ATOM 6333 C CA . HIS B 1 146 ? -0.896 -16.156 -30.391 1 97.94 146 HIS B CA 1
ATOM 6334 C C . HIS B 1 146 ? -1.833 -15.852 -29.219 1 97.94 146 HIS B C 1
ATOM 6336 O O . HIS B 1 146 ? -1.839 -16.578 -28.219 1 97.94 146 HIS B O 1
ATOM 6342 N N . GLN B 1 147 ? -2.738 -14.953 -29.422 1 97.75 147 GLN B N 1
ATOM 6343 C CA . GLN B 1 147 ? -3.521 -14.391 -28.328 1 97.75 147 GLN B CA 1
ATOM 6344 C C . GLN B 1 147 ? -4.883 -15.07 -28.219 1 97.75 147 GLN B C 1
ATOM 6346 O O . GLN B 1 147 ? -5.703 -14.703 -27.375 1 97.75 147 GLN B O 1
ATOM 6351 N N . SER B 1 148 ? -5.207 -16.031 -29.062 1 97.88 148 SER B N 1
ATOM 6352 C CA . SER B 1 148 ? -6.391 -16.875 -29.016 1 97.88 148 SER B CA 1
ATOM 6353 C C . SER B 1 148 ? -6.008 -18.359 -29.031 1 97.88 148 SER B C 1
ATOM 6355 O O . SER B 1 148 ? -4.859 -18.703 -29.328 1 97.88 148 SER B O 1
ATOM 6357 N N . ARG B 1 149 ? -6.957 -19.141 -28.625 1 97.94 149 ARG B N 1
ATOM 6358 C CA . ARG B 1 149 ? -6.691 -20.578 -28.672 1 97.94 149 ARG B CA 1
ATOM 6359 C C . ARG B 1 149 ? -6.68 -21.094 -30.109 1 97.94 149 ARG B C 1
ATOM 6361 O O . ARG B 1 149 ? -7.609 -21.797 -30.531 1 97.94 149 ARG B O 1
ATOM 6368 N N . ASP B 1 150 ? -5.547 -20.969 -30.812 1 97.56 150 ASP B N 1
ATOM 6369 C CA . ASP B 1 150 ? -5.406 -21.312 -32.219 1 97.56 150 ASP B CA 1
ATOM 6370 C C . ASP B 1 150 ? -4.629 -22.625 -32.375 1 97.56 150 ASP B C 1
ATOM 6372 O O . ASP B 1 150 ? -4.484 -23.391 -31.438 1 97.56 150 ASP B O 1
ATOM 6376 N N . ALA B 1 151 ? -4.184 -22.875 -33.594 1 97.81 151 ALA B N 1
ATOM 6377 C CA . ALA B 1 151 ? -3.533 -24.125 -33.906 1 97.81 151 ALA B CA 1
ATOM 6378 C C . ALA B 1 151 ? -2.236 -24.312 -33.125 1 97.81 151 ALA B C 1
ATOM 6380 O O . ALA B 1 151 ? -1.851 -25.438 -32.812 1 97.81 151 ALA B O 1
ATOM 6381 N N . TYR B 1 152 ? -1.635 -23.219 -32.906 1 96.94 152 TYR B N 1
ATOM 6382 C CA . TYR B 1 152 ? -0.385 -23.281 -32.156 1 96.94 152 TYR B CA 1
ATOM 6383 C C . TYR B 1 152 ? -0.6 -23.922 -30.781 1 96.94 152 TYR B C 1
ATOM 6385 O O . TYR B 1 152 ? 0.156 -24.812 -30.391 1 96.94 152 TYR B O 1
A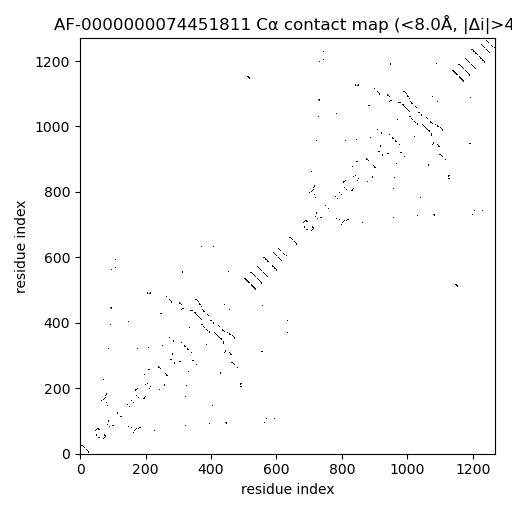TOM 6393 N N . TRP B 1 153 ? -1.627 -23.5 -30.062 1 97.81 153 TRP B N 1
ATOM 6394 C CA . TRP B 1 153 ? -1.885 -23.984 -28.719 1 97.81 153 TRP B CA 1
ATOM 6395 C C . TRP B 1 153 ? -2.504 -25.391 -28.75 1 97.81 153 TRP B C 1
ATOM 6397 O O . TRP B 1 153 ? -2.254 -26.203 -27.859 1 97.81 153 TRP B O 1
ATOM 6407 N N . LYS B 1 154 ? -3.324 -25.609 -29.734 1 96.94 154 LYS B N 1
ATOM 6408 C CA . LYS B 1 154 ? -3.941 -26.922 -29.859 1 96.94 154 LYS B CA 1
ATOM 6409 C C . LYS B 1 154 ? -2.887 -28.016 -30.031 1 96.94 154 LYS B C 1
ATOM 6411 O O . LYS B 1 154 ? -3.043 -29.125 -29.531 1 96.94 154 LYS B O 1
ATOM 6416 N N . HIS B 1 155 ? -1.896 -27.531 -30.734 1 95.94 155 HIS B N 1
ATOM 6417 C CA . HIS B 1 155 ? -0.78 -28.469 -30.891 1 95.94 155 HIS B CA 1
ATOM 6418 C C . HIS B 1 155 ? -0.112 -28.75 -29.547 1 95.94 155 HIS B C 1
ATOM 6420 O O . HIS B 1 155 ? 0.319 -27.812 -28.859 1 95.94 155 HIS B O 1
ATOM 6426 N N . GLY B 1 156 ? -0.086 -29.953 -29.156 1 92.56 156 GLY B N 1
ATOM 6427 C CA . GLY B 1 156 ? 0.538 -30.328 -27.891 1 92.56 156 GLY B CA 1
ATOM 6428 C C . GLY B 1 156 ? -0.432 -30.359 -26.719 1 92.56 156 GLY B C 1
ATOM 6429 O O . GLY B 1 156 ? -0.043 -30.641 -25.594 1 92.56 156 GLY B O 1
ATOM 6430 N N . SER B 1 157 ? -1.641 -29.984 -26.969 1 97.25 157 SER B N 1
ATOM 6431 C CA . SER B 1 157 ? -2.678 -30.094 -25.953 1 97.25 157 SER B CA 1
ATOM 6432 C C . SER B 1 157 ? -3.42 -31.422 -26.062 1 97.25 157 SER B C 1
ATOM 6434 O O . SER B 1 157 ? -4.172 -31.641 -27.016 1 97.25 157 SER B O 1
ATOM 6436 N N . ILE B 1 158 ? -3.287 -32.25 -25.062 1 97.5 158 ILE B N 1
ATOM 6437 C CA . ILE B 1 158 ? -3.869 -33.562 -25.156 1 97.5 158 ILE B CA 1
ATOM 6438 C C . ILE B 1 158 ? -5.379 -33.5 -24.953 1 97.5 158 ILE B C 1
ATOM 6440 O O . ILE B 1 158 ? -6.102 -34.469 -25.219 1 97.5 158 ILE B O 1
ATOM 6444 N N . ALA B 1 159 ? -5.828 -32.344 -24.484 1 97.19 159 ALA B N 1
ATOM 6445 C CA . ALA B 1 159 ? -7.258 -32.156 -24.266 1 97.19 159 ALA B CA 1
ATOM 6446 C C . ALA B 1 159 ? -8.023 -32.219 -25.578 1 97.19 159 ALA B C 1
ATOM 6448 O O . ALA B 1 159 ? -9.25 -32.375 -25.594 1 97.19 159 ALA B O 1
ATOM 6449 N N . GLU B 1 160 ? -7.336 -32.031 -26.703 1 96.75 160 GLU B N 1
ATOM 6450 C CA . GLU B 1 160 ? -7.969 -32.156 -28.016 1 96.75 160 GLU B CA 1
ATOM 6451 C C . GLU B 1 160 ? -8.555 -33.531 -28.234 1 96.75 160 GLU B C 1
ATOM 6453 O O . GLU B 1 160 ? -9.531 -33.688 -28.969 1 96.75 160 GLU B O 1
ATOM 6458 N N . ASP B 1 161 ? -7.945 -34.562 -27.656 1 97.81 161 ASP B N 1
ATOM 6459 C CA . ASP B 1 161 ? -8.398 -35.938 -27.75 1 97.81 161 ASP B CA 1
ATOM 6460 C C . ASP B 1 161 ? -7.875 -36.75 -26.578 1 97.81 161 ASP B C 1
ATOM 6462 O O . ASP B 1 161 ? -6.871 -37.469 -26.703 1 97.81 161 ASP B O 1
ATOM 6466 N N . TYR B 1 162 ? -8.672 -36.812 -25.531 1 97.81 162 TYR B N 1
ATOM 6467 C CA . TYR B 1 162 ? -8.273 -37.562 -24.344 1 97.81 162 TYR B CA 1
ATOM 6468 C C . TYR B 1 162 ? -8.164 -39.062 -24.641 1 97.81 162 TYR B C 1
ATOM 6470 O O . TYR B 1 162 ? -7.391 -39.781 -24 1 97.81 162 TYR B O 1
ATOM 6478 N N . ALA B 1 163 ? -8.883 -39.531 -25.578 1 97.31 163 ALA B N 1
ATOM 6479 C CA . ALA B 1 163 ? -8.945 -40.969 -25.891 1 97.31 163 ALA B CA 1
ATOM 6480 C C . ALA B 1 163 ? -7.629 -41.469 -26.484 1 97.31 163 ALA B C 1
ATOM 6482 O O . ALA B 1 163 ? -7.391 -42.656 -26.547 1 97.31 163 ALA B O 1
ATOM 6483 N N . SER B 1 164 ? -6.848 -40.5 -26.891 1 97.44 164 SER B N 1
ATOM 6484 C CA . SER B 1 164 ? -5.562 -40.875 -27.469 1 97.44 164 SER B CA 1
ATOM 6485 C C . SER B 1 164 ? -4.621 -41.438 -26.406 1 97.44 164 SER B C 1
ATOM 6487 O O . SER B 1 164 ? -3.641 -42.125 -26.734 1 97.44 164 SER B O 1
ATOM 6489 N N . ILE B 1 165 ? -4.828 -41.219 -25.203 1 98.06 165 ILE B N 1
ATOM 6490 C CA . ILE B 1 165 ? -4.023 -41.781 -24.125 1 98.06 165 ILE B CA 1
ATOM 6491 C C . ILE B 1 165 ? -4.629 -43.094 -23.672 1 98.06 165 ILE B C 1
ATOM 6493 O O . ILE B 1 165 ? -5.746 -43.125 -23.156 1 98.06 165 ILE B O 1
ATOM 6497 N N . LYS B 1 166 ? -3.861 -44.094 -23.844 1 97.06 166 LYS B N 1
ATOM 6498 C CA . LYS B 1 166 ? -4.383 -45.406 -23.562 1 97.06 166 LYS B CA 1
ATOM 6499 C C . LYS B 1 166 ? -3.701 -46.031 -22.328 1 97.06 166 LYS B C 1
ATOM 6501 O O . LYS B 1 166 ? -4.281 -46.875 -21.641 1 97.06 166 LYS B O 1
ATOM 6506 N N . CYS B 1 167 ? -2.469 -45.719 -22.125 1 97.19 167 CYS B N 1
ATOM 6507 C CA . CYS B 1 167 ? -1.744 -46.312 -21 1 97.19 167 CYS B CA 1
ATOM 6508 C C . CYS B 1 167 ? -2.176 -45.656 -19.688 1 97.19 167 CYS B C 1
ATOM 6510 O O . CYS B 1 167 ? -2.697 -44.531 -19.688 1 97.19 167 CYS B O 1
ATOM 6512 N N . PRO B 1 168 ? -1.954 -46.312 -18.516 1 98.12 168 PRO B N 1
ATOM 6513 C CA . PRO B 1 168 ? -2.289 -45.75 -17.219 1 98.12 168 PRO B CA 1
ATOM 6514 C C . PRO B 1 168 ? -1.523 -44.469 -16.906 1 98.12 168 PRO B C 1
ATOM 6516 O O . PRO B 1 168 ? -0.353 -44.344 -17.281 1 98.12 168 PRO B O 1
ATOM 6519 N N . VAL B 1 169 ? -2.18 -43.531 -16.234 1 98.62 169 VAL B N 1
ATOM 6520 C CA . VAL B 1 169 ? -1.6 -42.25 -15.922 1 98.62 169 VAL B CA 1
ATOM 6521 C C . VAL B 1 169 ? -1.704 -41.969 -14.43 1 98.62 169 VAL B C 1
ATOM 6523 O O . VAL B 1 169 ? -2.781 -42.094 -13.836 1 98.62 169 VAL B O 1
ATOM 6526 N N . PHE B 1 170 ? -0.603 -41.625 -13.727 1 98.5 170 PHE B N 1
ATOM 6527 C CA . PHE B 1 170 ? -0.565 -41.125 -12.359 1 98.5 170 PHE B CA 1
ATOM 6528 C C . PHE B 1 170 ? -0.26 -39.625 -12.336 1 98.5 170 PHE B C 1
ATOM 6530 O O . PHE B 1 170 ? 0.812 -39.219 -12.766 1 98.5 170 PHE B O 1
ATOM 6537 N N . LEU B 1 171 ? -1.228 -38.844 -11.836 1 98.69 171 LEU B N 1
ATOM 6538 C CA . LEU B 1 171 ? -1.104 -37.406 -11.812 1 98.69 171 LEU B CA 1
ATOM 6539 C C . LEU B 1 171 ? -0.757 -36.906 -10.414 1 98.69 171 LEU B C 1
ATOM 6541 O O . LEU B 1 171 ? -1.343 -37.344 -9.43 1 98.69 171 LEU B O 1
ATOM 6545 N N . VAL B 1 172 ? 0.226 -35.969 -10.336 1 98.25 172 VAL B N 1
ATOM 6546 C CA . VAL B 1 172 ? 0.625 -35.375 -9.07 1 98.25 172 VAL B CA 1
ATOM 6547 C C . VAL B 1 172 ? 0.574 -33.844 -9.188 1 98.25 172 VAL B C 1
ATOM 6549 O O . VAL B 1 172 ? 0.984 -33.281 -10.203 1 98.25 172 VAL B O 1
ATOM 6552 N N . GLY B 1 173 ? -0.005 -33.156 -8.242 1 97.38 173 GLY B N 1
ATOM 6553 C CA . GLY B 1 173 ? -0.027 -31.719 -8.25 1 97.38 173 GLY B CA 1
ATOM 6554 C C . GLY B 1 173 ? -0.272 -31.109 -6.879 1 97.38 173 GLY B C 1
ATOM 6555 O O . GLY B 1 173 ? -0.244 -31.828 -5.867 1 97.38 173 GLY B O 1
ATOM 6556 N N . GLY B 1 174 ? -0.387 -29.797 -6.836 1 97.69 174 GLY B N 1
ATOM 6557 C CA . GLY B 1 174 ? -0.616 -29.062 -5.598 1 97.69 174 GLY B CA 1
ATOM 6558 C C . GLY B 1 174 ? -1.481 -27.844 -5.777 1 97.69 174 GLY B C 1
ATOM 6559 O O . GLY B 1 174 ? -1.447 -27.203 -6.828 1 97.69 174 GLY B O 1
ATOM 6560 N N . PHE B 1 175 ? -2.141 -27.453 -4.715 1 97.69 175 PHE B N 1
ATOM 6561 C CA . PHE B 1 175 ? -3.133 -26.375 -4.781 1 97.69 175 PHE B CA 1
ATOM 6562 C C . PHE B 1 175 ? -2.461 -25.016 -4.848 1 97.69 175 PHE B C 1
ATOM 6564 O O . PHE B 1 175 ? -3.109 -24.016 -5.148 1 97.69 175 PHE B O 1
ATOM 6571 N N . THR B 1 176 ? -1.178 -24.922 -4.574 1 95.94 176 THR B N 1
ATOM 6572 C CA . THR B 1 176 ? -0.5 -23.641 -4.691 1 95.94 176 THR B CA 1
ATOM 6573 C C . THR B 1 176 ? 0.273 -23.547 -6.004 1 95.94 176 THR B C 1
ATOM 6575 O O . THR B 1 176 ? 1.063 -22.625 -6.203 1 95.94 176 THR B O 1
ATOM 6578 N N . ASP B 1 177 ? 0.02 -24.578 -6.852 1 96.12 177 ASP B N 1
ATOM 6579 C CA . ASP B 1 177 ? 0.576 -24.594 -8.203 1 96.12 177 ASP B CA 1
ATOM 6580 C C . ASP B 1 177 ? -0.473 -24.188 -9.234 1 96.12 177 ASP B C 1
ATOM 6582 O O . ASP B 1 177 ? -1.675 -24.266 -8.969 1 96.12 177 ASP B O 1
ATOM 6586 N N . LEU B 1 178 ? 0.006 -23.797 -10.375 1 93.88 178 LEU B N 1
ATOM 6587 C CA . LEU B 1 178 ? -0.829 -23.281 -11.453 1 93.88 178 LEU B CA 1
ATOM 6588 C C . LEU B 1 178 ? -1.558 -24.406 -12.172 1 93.88 178 LEU B C 1
ATOM 6590 O O . LEU B 1 178 ? -2.607 -24.188 -12.781 1 93.88 178 LEU B O 1
ATOM 6594 N N . TYR B 1 179 ? -1.18 -25.656 -12.07 1 96.75 179 TYR B N 1
ATOM 6595 C CA . TYR B 1 179 ? -1.6 -26.719 -12.977 1 96.75 179 TYR B CA 1
ATOM 6596 C C . TYR B 1 179 ? -2.615 -27.641 -12.312 1 96.75 179 TYR B C 1
ATOM 6598 O O . TYR B 1 179 ? -2.914 -28.719 -12.82 1 96.75 179 TYR B O 1
ATOM 6606 N N . THR B 1 180 ? -3.137 -27.25 -11.203 1 97.5 180 THR B N 1
ATOM 6607 C CA . THR B 1 180 ? -3.99 -28.141 -10.438 1 97.5 180 THR B CA 1
ATOM 6608 C C . THR B 1 180 ? -5.297 -28.422 -11.18 1 97.5 180 THR B C 1
ATOM 6610 O O . THR B 1 180 ? -5.824 -29.531 -11.125 1 97.5 180 THR B O 1
ATOM 6613 N N . ASP B 1 181 ? -5.852 -27.438 -11.867 1 97.88 181 ASP B N 1
ATOM 6614 C CA . ASP B 1 181 ? -7.117 -27.594 -12.578 1 97.88 181 ASP B CA 1
ATOM 6615 C C . ASP B 1 181 ? -7.043 -28.734 -13.602 1 97.88 181 ASP B C 1
ATOM 6617 O O . ASP B 1 181 ? -8.023 -29.438 -13.82 1 97.88 181 ASP B O 1
ATOM 6621 N N . ALA B 1 182 ? -5.922 -28.859 -14.203 1 97.81 182 ALA B N 1
ATOM 6622 C CA . ALA B 1 182 ? -5.715 -29.875 -15.242 1 97.81 182 ALA B CA 1
ATOM 6623 C C . ALA B 1 182 ? -5.895 -31.281 -14.68 1 97.81 182 ALA B C 1
ATOM 6625 O O . ALA B 1 182 ? -6.375 -32.188 -15.383 1 97.81 182 ALA B O 1
ATOM 6626 N N . ILE B 1 183 ? -5.48 -31.469 -13.445 1 98.38 183 ILE B N 1
ATOM 6627 C CA . ILE B 1 183 ? -5.621 -32.781 -12.828 1 98.38 183 ILE B CA 1
ATOM 6628 C C . ILE B 1 183 ? -7.098 -33.188 -12.758 1 98.38 183 ILE B C 1
ATOM 6630 O O . ILE B 1 183 ? -7.473 -34.281 -13.141 1 98.38 183 ILE B O 1
ATOM 6634 N N . PHE B 1 184 ? -7.918 -32.25 -12.336 1 98.44 184 PHE B N 1
ATOM 6635 C CA . PHE B 1 184 ? -9.352 -32.531 -12.266 1 98.44 184 PHE B CA 1
ATOM 6636 C C . PHE B 1 184 ? -9.914 -32.812 -13.648 1 98.44 184 PHE B C 1
ATOM 6638 O O . PHE B 1 184 ? -10.695 -33.75 -13.805 1 98.44 184 PHE B O 1
ATOM 6645 N N . ARG B 1 185 ? -9.523 -32.094 -14.656 1 98.06 185 ARG B N 1
ATOM 6646 C CA . ARG B 1 185 ? -10.008 -32.312 -16.016 1 98.06 185 ARG B CA 1
ATOM 6647 C C . ARG B 1 185 ? -9.562 -33.688 -16.531 1 98.06 185 ARG B C 1
ATOM 6649 O O . ARG B 1 185 ? -10.352 -34.406 -17.141 1 98.06 185 ARG B O 1
ATOM 6656 N N . MET B 1 186 ? -8.32 -34.031 -16.297 1 98.38 186 MET B N 1
ATOM 6657 C CA . MET B 1 186 ? -7.797 -35.281 -16.828 1 98.38 186 MET B CA 1
ATOM 6658 C C . MET B 1 186 ? -8.453 -36.469 -16.125 1 98.38 186 MET B C 1
ATOM 6660 O O . MET B 1 186 ? -8.805 -37.469 -16.766 1 98.38 186 MET B O 1
ATOM 6664 N N . VAL B 1 187 ? -8.617 -36.375 -14.812 1 98.5 187 VAL B N 1
ATOM 6665 C CA . VAL B 1 187 ? -9.297 -37.469 -14.102 1 98.5 187 VAL B CA 1
ATOM 6666 C C . VAL B 1 187 ? -10.711 -37.625 -14.641 1 98.5 187 VAL B C 1
ATOM 6668 O O . VAL B 1 187 ? -11.203 -38.75 -14.773 1 98.5 187 VAL B O 1
ATOM 6671 N N . GLU B 1 188 ? -11.352 -36.594 -14.953 1 98.19 188 GLU B N 1
ATOM 6672 C CA . GLU B 1 188 ? -12.727 -36.594 -15.43 1 98.19 188 GLU B CA 1
ATOM 6673 C C . GLU B 1 188 ? -12.812 -37.188 -16.844 1 98.19 188 GLU B C 1
ATOM 6675 O O . GLU B 1 188 ? -13.773 -37.875 -17.172 1 98.19 188 GLU B O 1
ATOM 6680 N N . HIS B 1 189 ? -11.805 -36.938 -17.688 1 98.12 189 HIS B N 1
ATOM 6681 C CA . HIS B 1 189 ? -12.047 -37.125 -19.125 1 98.12 189 HIS B CA 1
ATOM 6682 C C . HIS B 1 189 ? -11.203 -38.281 -19.672 1 98.12 189 HIS B C 1
ATOM 6684 O O . HIS B 1 189 ? -11.523 -38.844 -20.719 1 98.12 189 HIS B O 1
ATOM 6690 N N . LEU B 1 190 ? -10.086 -38.625 -18.984 1 98 190 LEU B N 1
ATOM 6691 C CA . LEU B 1 190 ? -9.281 -39.719 -19.469 1 98 190 LEU B CA 1
ATOM 6692 C C . LEU B 1 190 ? -10.062 -41.031 -19.375 1 98 190 LEU B C 1
ATOM 6694 O O . LEU B 1 190 ? -10.789 -41.25 -18.406 1 98 190 LEU B O 1
ATOM 6698 N N . ASN B 1 191 ? -9.875 -41.938 -20.359 1 95.75 191 ASN B N 1
ATOM 6699 C CA . ASN B 1 191 ? -10.57 -43.219 -20.375 1 95.75 191 ASN B CA 1
ATOM 6700 C C . ASN B 1 191 ? -9.656 -44.344 -19.938 1 95.75 191 ASN B C 1
ATOM 6702 O O . ASN B 1 191 ? -10.07 -45.5 -19.906 1 95.75 191 ASN B O 1
ATOM 6706 N N . CYS B 1 192 ? -8.484 -44.156 -19.641 1 97.19 192 CYS B N 1
ATOM 6707 C CA . CYS B 1 192 ? -7.508 -45.125 -19.141 1 97.19 192 CYS B CA 1
ATOM 6708 C C . CYS B 1 192 ? -7.461 -45.125 -17.609 1 97.19 192 CYS B C 1
ATOM 6710 O O . CYS B 1 192 ? -8.062 -44.25 -16.984 1 97.19 192 CYS B O 1
ATOM 6712 N N . PRO B 1 193 ? -6.855 -46.156 -17 1 97.06 193 PRO B N 1
ATOM 6713 C CA . PRO B 1 193 ? -6.695 -46.062 -15.547 1 97.06 193 PRO B CA 1
ATOM 6714 C C . PRO B 1 193 ? -5.938 -44.812 -15.109 1 97.06 193 PRO B C 1
ATOM 6716 O O . PRO B 1 193 ? -4.875 -44.531 -15.656 1 97.06 193 PRO B O 1
ATOM 6719 N N . VAL B 1 194 ? -6.516 -44.094 -14.219 1 98.19 194 VAL B N 1
ATOM 6720 C CA . VAL B 1 194 ? -5.918 -42.844 -13.758 1 98.19 194 VAL B CA 1
ATOM 6721 C C . VAL B 1 194 ? -5.957 -42.781 -12.234 1 98.19 194 VAL B C 1
ATOM 6723 O O . VAL B 1 194 ? -6.91 -43.25 -11.609 1 98.19 194 VAL B O 1
ATOM 6726 N N . ARG B 1 195 ? -4.934 -42.375 -11.602 1 98 195 ARG B N 1
ATOM 6727 C CA . ARG B 1 195 ? -4.855 -41.969 -10.195 1 98 195 ARG B CA 1
ATOM 6728 C C . ARG B 1 195 ? -4.262 -40.594 -10.047 1 98 195 ARG B C 1
ATOM 6730 O O . ARG B 1 195 ? -3.477 -40.125 -10.883 1 98 195 ARG B O 1
ATOM 6737 N N . ALA B 1 196 ? -4.695 -39.906 -8.984 1 98.38 196 ALA B N 1
ATOM 6738 C CA . ALA B 1 196 ? -4.199 -38.531 -8.781 1 98.38 196 ALA B CA 1
ATOM 6739 C C . ALA B 1 196 ? -3.881 -38.281 -7.309 1 98.38 196 ALA B C 1
ATOM 6741 O O . ALA B 1 196 ? -4.559 -38.812 -6.422 1 98.38 196 ALA B O 1
ATOM 6742 N N . LEU B 1 197 ? -2.844 -37.531 -7.09 1 97.5 197 LEU B N 1
ATOM 6743 C CA . LEU B 1 197 ? -2.398 -37.062 -5.781 1 97.5 197 LEU B CA 1
ATOM 6744 C C . LEU B 1 197 ? -2.236 -35.562 -5.777 1 97.5 197 LEU B C 1
ATOM 6746 O O . LEU B 1 197 ? -1.438 -35 -6.543 1 97.5 197 LEU B O 1
ATOM 6750 N N . ILE B 1 198 ? -3.025 -34.844 -4.945 1 98.25 198 ILE B N 1
ATOM 6751 C CA . ILE B 1 198 ? -2.973 -33.375 -4.898 1 98.25 198 ILE B CA 1
ATOM 6752 C C . ILE B 1 198 ? -2.732 -32.906 -3.461 1 98.25 198 ILE B C 1
ATOM 6754 O O . ILE B 1 198 ? -3.525 -33.219 -2.564 1 98.25 198 ILE B O 1
ATOM 6758 N N . GLY B 1 199 ? -1.661 -32.25 -3.189 1 97.5 199 GLY B N 1
ATOM 6759 C CA . GLY B 1 199 ? -1.356 -31.688 -1.886 1 97.5 199 GLY B CA 1
ATOM 6760 C C . GLY B 1 199 ? -1.382 -30.172 -1.874 1 97.5 199 GLY B C 1
ATOM 6761 O O . GLY B 1 199 ? -1.884 -29.547 -2.811 1 97.5 199 GLY B O 1
ATOM 6762 N N . PRO B 1 200 ? -0.973 -29.562 -0.784 1 96.88 200 PRO B N 1
ATOM 6763 C CA . PRO B 1 200 ? -0.887 -28.094 -0.712 1 96.88 200 PRO B CA 1
ATOM 6764 C C . PRO B 1 200 ? 0.361 -27.547 -1.396 1 96.88 200 PRO B C 1
ATOM 6766 O O . PRO B 1 200 ? 0.7 -26.375 -1.218 1 96.88 200 PRO B O 1
ATOM 6769 N N . TRP B 1 201 ? 1.01 -28.234 -2.189 1 97.19 201 TRP B N 1
ATOM 6770 C CA . TRP B 1 201 ? 2.379 -28.031 -2.654 1 97.19 201 TRP B CA 1
ATOM 6771 C C . TRP B 1 201 ? 2.424 -26.984 -3.771 1 97.19 201 TRP B C 1
ATOM 6773 O O . TRP B 1 201 ? 1.47 -26.859 -4.539 1 97.19 201 TRP B O 1
ATOM 6783 N N . PRO B 1 202 ? 3.543 -26.25 -3.807 1 96.75 202 PRO B N 1
ATOM 6784 C CA . PRO B 1 202 ? 3.824 -25.438 -4.988 1 96.75 202 PRO B CA 1
ATOM 6785 C C . PRO B 1 202 ? 4.434 -26.234 -6.133 1 96.75 202 PRO B C 1
ATOM 6787 O O . PRO B 1 202 ? 4.254 -27.453 -6.199 1 96.75 202 PRO B O 1
ATOM 6790 N N . HIS B 1 203 ? 5.02 -25.531 -7.09 1 96.69 203 HIS B N 1
ATOM 6791 C CA . HIS B 1 203 ? 5.633 -26.188 -8.242 1 96.69 203 HIS B CA 1
ATOM 6792 C C . HIS B 1 203 ? 6.91 -26.922 -7.84 1 96.69 203 HIS B C 1
ATOM 6794 O O . HIS B 1 203 ? 7.988 -26.625 -8.359 1 96.69 203 HIS B O 1
ATOM 6800 N N . LYS B 1 204 ? 6.719 -27.844 -6.883 1 95 204 LYS B N 1
ATOM 6801 C CA . LYS B 1 204 ? 7.77 -28.672 -6.309 1 95 204 LYS B CA 1
ATOM 6802 C C . LYS B 1 204 ? 7.301 -30.125 -6.164 1 95 204 LYS B C 1
ATOM 6804 O O . LYS B 1 204 ? 6.102 -30.391 -6.098 1 95 204 LYS B O 1
ATOM 6809 N N . TRP B 1 205 ? 8.305 -30.984 -6.09 1 94.12 205 TRP B N 1
ATOM 6810 C CA . TRP B 1 205 ? 7.961 -32.344 -5.727 1 94.12 205 TRP B CA 1
ATOM 6811 C C . TRP B 1 205 ? 7.457 -32.406 -4.289 1 94.12 205 TRP B C 1
ATOM 6813 O O . TRP B 1 205 ? 7.977 -31.734 -3.406 1 94.12 205 TRP B O 1
ATOM 6823 N N . PRO B 1 206 ? 6.473 -33.25 -4.016 1 94.69 206 PRO B N 1
ATOM 6824 C CA . PRO B 1 206 ? 5.855 -33.312 -2.689 1 94.69 206 PRO B CA 1
ATOM 6825 C C . PRO B 1 206 ? 6.879 -33.562 -1.578 1 94.69 206 PRO B C 1
ATOM 6827 O O . PRO B 1 206 ? 6.73 -33.031 -0.479 1 94.69 206 PRO B O 1
ATOM 6830 N N . GLY B 1 207 ? 7.922 -34.281 -1.827 1 91.25 207 GLY B N 1
ATOM 6831 C CA . GLY B 1 207 ? 8.867 -34.688 -0.796 1 91.25 207 GLY B CA 1
ATOM 6832 C C . GLY B 1 207 ? 9.781 -33.562 -0.356 1 91.25 207 GLY B C 1
ATOM 6833 O O . GLY B 1 207 ? 10.422 -33.625 0.693 1 91.25 207 GLY B O 1
ATOM 6834 N N . VAL B 1 208 ? 9.844 -32.438 -1.136 1 90.25 208 VAL B N 1
ATOM 6835 C CA . VAL B 1 208 ? 10.758 -31.359 -0.796 1 90.25 208 VAL B CA 1
ATOM 6836 C C . VAL B 1 208 ? 9.992 -30.031 -0.786 1 90.25 208 VAL B C 1
ATOM 6838 O O . VAL B 1 208 ? 10.602 -28.969 -0.828 1 90.25 208 VAL B O 1
ATOM 6841 N N . SER B 1 209 ? 8.742 -30.141 -0.648 1 92.25 209 SER B N 1
ATOM 6842 C CA . SER B 1 209 ? 7.891 -28.969 -0.857 1 92.25 209 SER B CA 1
ATOM 6843 C C . SER B 1 209 ? 7.754 -28.156 0.422 1 92.25 209 SER B C 1
ATOM 6845 O O . SER B 1 209 ? 7.715 -28.703 1.521 1 92.25 209 SER B O 1
ATOM 6847 N N . THR B 1 210 ? 7.734 -26.875 0.246 1 92.31 210 THR B N 1
ATOM 6848 C CA . THR B 1 210 ? 7.223 -25.891 1.2 1 92.31 210 THR B CA 1
ATOM 6849 C C . THR B 1 210 ? 6.266 -24.922 0.515 1 92.31 210 THR B C 1
ATOM 6851 O O . THR B 1 210 ? 6.641 -24.25 -0.45 1 92.31 210 THR B O 1
ATOM 6854 N N . PRO B 1 211 ? 5.02 -24.859 1.039 1 94 211 PRO B N 1
ATOM 6855 C CA . PRO B 1 211 ? 4.469 -25.531 2.221 1 94 211 PRO B CA 1
ATOM 6856 C C . PRO B 1 211 ? 4.277 -27.031 2.014 1 94 211 PRO B C 1
ATOM 6858 O O . PRO B 1 211 ? 4.117 -27.484 0.879 1 94 211 PRO B O 1
ATOM 6861 N N . GLY B 1 212 ? 4.484 -27.719 3.1 1 93.12 212 GLY B N 1
ATOM 6862 C CA . GLY B 1 212 ? 4.047 -29.109 3.15 1 93.12 212 GLY B CA 1
ATOM 6863 C C . GLY B 1 212 ? 2.598 -29.25 3.568 1 93.12 212 GLY B C 1
ATOM 6864 O O . GLY B 1 212 ? 1.813 -28.312 3.469 1 93.12 212 GLY B O 1
ATOM 6865 N N . PRO B 1 213 ? 2.141 -30.438 4.008 1 93.25 213 PRO B N 1
ATOM 6866 C CA . PRO B 1 213 ? 2.992 -31.562 4.398 1 93.25 213 PRO B CA 1
ATOM 6867 C C . PRO B 1 213 ? 3.701 -32.219 3.209 1 93.25 213 PRO B C 1
ATOM 6869 O O . PRO B 1 213 ? 3.113 -32.344 2.133 1 93.25 213 PRO B O 1
ATOM 6872 N N . ARG B 1 214 ? 4.914 -32.562 3.549 1 93.62 214 ARG B N 1
ATOM 6873 C CA . ARG B 1 214 ? 5.699 -33.344 2.615 1 93.62 214 ARG B CA 1
ATOM 6874 C C . ARG B 1 214 ? 5.363 -34.844 2.74 1 93.62 214 ARG B C 1
ATOM 6876 O O . ARG B 1 214 ? 5.027 -35.312 3.828 1 93.62 214 ARG B O 1
ATOM 6883 N N . ILE B 1 215 ? 5.438 -35.469 1.67 1 92.88 215 ILE B N 1
ATOM 6884 C CA . ILE B 1 215 ? 5.234 -36.938 1.715 1 92.88 215 ILE B CA 1
ATOM 6885 C C . ILE B 1 215 ? 6.305 -37.625 0.879 1 92.88 215 ILE B C 1
ATOM 6887 O O . ILE B 1 215 ? 6.961 -37 0.049 1 92.88 215 ILE B O 1
ATOM 6891 N N . ASP B 1 216 ? 6.457 -38.875 1.128 1 89.69 216 ASP B N 1
ATOM 6892 C CA . ASP B 1 216 ? 7.344 -39.688 0.302 1 89.69 216 ASP B CA 1
ATOM 6893 C C . ASP B 1 216 ? 6.66 -40.094 -0.996 1 89.69 216 ASP B C 1
ATOM 6895 O O . ASP B 1 216 ? 6.324 -41.281 -1.176 1 89.69 216 ASP B O 1
ATOM 6899 N N . HIS B 1 217 ? 6.543 -39.25 -1.866 1 91.81 217 HIS B N 1
ATOM 6900 C CA . HIS B 1 217 ? 5.836 -39.5 -3.119 1 91.81 217 HIS B CA 1
ATOM 6901 C C . HIS B 1 217 ? 6.551 -40.562 -3.955 1 91.81 217 HIS B C 1
ATOM 6903 O O . HIS B 1 217 ? 5.945 -41.156 -4.84 1 91.81 217 HIS B O 1
ATOM 6909 N N . LEU B 1 218 ? 7.848 -40.75 -3.713 1 90.75 218 LEU B N 1
ATOM 6910 C CA . LEU B 1 218 ? 8.594 -41.75 -4.469 1 90.75 218 LEU B CA 1
ATOM 6911 C C . LEU B 1 218 ? 8.086 -43.156 -4.168 1 90.75 218 LEU B C 1
ATOM 6913 O O . LEU B 1 218 ? 8.102 -44.031 -5.039 1 90.75 218 LEU B O 1
ATOM 6917 N N . LYS B 1 219 ? 7.719 -43.344 -2.973 1 90.5 219 LYS B N 1
ATOM 6918 C CA . LYS B 1 219 ? 7.129 -44.625 -2.633 1 90.5 219 LYS B CA 1
ATOM 6919 C C . LYS B 1 219 ? 5.836 -44.875 -3.408 1 90.5 219 LYS B C 1
ATOM 6921 O O . LYS B 1 219 ? 5.555 -46 -3.826 1 90.5 219 LYS B O 1
ATOM 6926 N N . ASP B 1 220 ? 5.039 -43.844 -3.512 1 92.56 220 ASP B N 1
ATOM 6927 C CA . ASP B 1 220 ? 3.834 -43.938 -4.328 1 92.56 220 ASP B CA 1
ATOM 6928 C C . ASP B 1 220 ? 4.18 -44.219 -5.785 1 92.56 220 ASP B C 1
ATOM 6930 O O . ASP B 1 220 ? 3.527 -45.062 -6.43 1 92.56 220 ASP B O 1
ATOM 6934 N N . CYS B 1 221 ? 5.184 -43.594 -6.258 1 95.12 221 CYS B N 1
ATOM 6935 C CA . CYS B 1 221 ? 5.641 -43.844 -7.625 1 95.12 221 CYS B CA 1
ATOM 6936 C C . CYS B 1 221 ? 6.098 -45.281 -7.812 1 95.12 221 CYS B C 1
ATOM 6938 O O . CYS B 1 221 ? 5.773 -45.906 -8.82 1 95.12 221 CYS B O 1
ATOM 6940 N N . LEU B 1 222 ? 6.844 -45.75 -6.816 1 94.56 222 LEU B N 1
ATOM 6941 C CA . LEU B 1 222 ? 7.352 -47.125 -6.898 1 94.56 222 LEU B CA 1
ATOM 6942 C C . LEU B 1 222 ? 6.203 -48.125 -6.949 1 94.56 222 LEU B C 1
ATOM 6944 O O . LEU B 1 222 ? 6.238 -49.062 -7.734 1 94.56 222 LEU B O 1
ATOM 6948 N N . ARG B 1 223 ? 5.238 -47.906 -6.129 1 96.12 223 ARG B N 1
ATOM 6949 C CA . ARG B 1 223 ? 4.082 -48.812 -6.133 1 96.12 223 ARG B CA 1
ATOM 6950 C C . ARG B 1 223 ? 3.371 -48.781 -7.48 1 96.12 223 ARG B C 1
ATOM 6952 O O . ARG B 1 223 ? 2.906 -49.812 -7.965 1 96.12 223 ARG B O 1
ATOM 6959 N N . TRP B 1 224 ? 3.293 -47.656 -8.086 1 97.69 224 TRP B N 1
ATOM 6960 C CA . TRP B 1 224 ? 2.688 -47.5 -9.406 1 97.69 224 TRP B CA 1
ATOM 6961 C C . TRP B 1 224 ? 3.484 -48.25 -10.461 1 97.69 224 TRP B C 1
ATOM 6963 O O . TRP B 1 224 ? 2.916 -49 -11.258 1 97.69 224 TRP B O 1
ATOM 6973 N N . TRP B 1 225 ? 4.828 -48.094 -10.414 1 96.75 225 TRP B N 1
ATOM 6974 C CA . TRP B 1 225 ? 5.707 -48.75 -11.367 1 96.75 225 TRP B CA 1
ATOM 6975 C C . TRP B 1 225 ? 5.637 -50.281 -11.195 1 96.75 225 TRP B C 1
ATOM 6977 O O . TRP B 1 225 ? 5.527 -51 -12.172 1 96.75 225 TRP B O 1
ATOM 6987 N N . ASP B 1 226 ? 5.715 -50.656 -9.961 1 96.75 226 ASP B N 1
ATOM 6988 C CA . ASP B 1 226 ? 5.711 -52.094 -9.68 1 96.75 226 ASP B CA 1
ATOM 6989 C C . ASP B 1 226 ? 4.434 -52.75 -10.188 1 96.75 226 ASP B C 1
ATOM 6991 O O . ASP B 1 226 ? 4.473 -53.875 -10.703 1 96.75 226 ASP B O 1
ATOM 6995 N N . TYR B 1 227 ? 3.391 -52.125 -10.086 1 97.19 227 TYR B N 1
ATOM 6996 C CA . TYR B 1 227 ? 2.121 -52.688 -10.555 1 97.19 227 TYR B CA 1
ATOM 6997 C C . TYR B 1 227 ? 2.061 -52.688 -12.078 1 97.19 227 TYR B C 1
ATOM 6999 O O . TYR B 1 227 ? 1.797 -53.75 -12.68 1 97.19 227 TYR B O 1
ATOM 7007 N N . HIS B 1 228 ? 2.342 -51.656 -12.766 1 96.44 228 HIS B N 1
ATOM 7008 C CA . HIS B 1 228 ? 2.041 -51.5 -14.188 1 96.44 228 HIS B CA 1
ATOM 7009 C C . HIS B 1 228 ? 3.184 -52.031 -15.047 1 96.44 228 HIS B C 1
ATOM 7011 O O . HIS B 1 228 ? 2.969 -52.438 -16.203 1 96.44 228 HIS B O 1
ATOM 7017 N N . LEU B 1 229 ? 4.406 -51.969 -14.484 1 94.88 229 LEU B N 1
ATOM 7018 C CA . LEU B 1 229 ? 5.539 -52.406 -15.297 1 94.88 229 LEU B CA 1
ATOM 7019 C C . LEU B 1 229 ? 5.918 -53.844 -14.969 1 94.88 229 LEU B C 1
ATOM 7021 O O . LEU B 1 229 ? 6.402 -54.594 -15.836 1 94.88 229 LEU B O 1
ATOM 7025 N N . LYS B 1 230 ? 5.66 -54.25 -13.672 1 93.81 230 LYS B N 1
ATOM 7026 C CA . LYS B 1 230 ? 6.105 -55.562 -13.25 1 93.81 230 LYS B CA 1
ATOM 7027 C C . LYS B 1 230 ? 4.918 -56.5 -12.984 1 93.81 230 LYS B C 1
ATOM 7029 O O . LYS B 1 230 ? 5.09 -57.688 -12.805 1 93.81 230 LYS B O 1
ATOM 7034 N N . GLY B 1 231 ? 3.781 -55.938 -12.828 1 94.62 231 GLY B N 1
ATOM 7035 C CA . GLY B 1 231 ? 2.602 -56.75 -12.57 1 94.62 231 GLY B CA 1
ATOM 7036 C C . GLY B 1 231 ? 2.475 -57.156 -11.125 1 94.62 231 GLY B C 1
ATOM 7037 O O . GLY B 1 231 ? 1.772 -58.125 -10.812 1 94.62 231 GLY B O 1
ATOM 7038 N N . LEU B 1 232 ? 3.133 -56.5 -10.258 1 96.62 232 LEU B N 1
ATOM 7039 C CA . LEU B 1 232 ? 3.086 -56.812 -8.836 1 96.62 232 LEU B CA 1
ATOM 7040 C C . LEU B 1 232 ? 1.82 -56.281 -8.195 1 96.62 232 LEU B C 1
ATOM 7042 O O . LEU B 1 232 ? 1.373 -55.188 -8.531 1 96.62 232 LEU B O 1
ATOM 7046 N N . PRO B 1 233 ? 1.331 -56.969 -7.262 1 95.88 233 PRO B N 1
ATOM 7047 C CA . PRO B 1 233 ? 0.121 -56.5 -6.578 1 95.88 233 PRO B CA 1
ATOM 7048 C C . PRO B 1 233 ? 0.418 -55.5 -5.473 1 95.88 233 PRO B C 1
ATOM 7050 O O . PRO B 1 233 ? 0.399 -55.844 -4.289 1 95.88 233 PRO B O 1
ATOM 7053 N N . THR B 1 234 ? 0.511 -54.281 -5.75 1 95.38 234 THR B N 1
ATOM 7054 C CA . THR B 1 234 ? 0.903 -53.25 -4.801 1 95.38 234 THR B CA 1
ATOM 7055 C C . THR B 1 234 ? -0.325 -52.625 -4.152 1 95.38 234 THR B C 1
ATOM 7057 O O . THR B 1 234 ? -0.208 -51.875 -3.16 1 95.38 234 THR B O 1
ATOM 7060 N N . GLY B 1 235 ? -1.543 -52.844 -4.715 1 93.94 235 GLY B N 1
ATOM 7061 C CA . GLY B 1 235 ? -2.773 -52.281 -4.191 1 93.94 235 GLY B CA 1
ATOM 7062 C C . GLY B 1 235 ? -3.021 -50.844 -4.676 1 93.94 235 GLY B C 1
ATOM 7063 O O . GLY B 1 235 ? -4.008 -50.219 -4.289 1 93.94 235 GLY B O 1
ATOM 7064 N N . VAL B 1 236 ? -2.195 -50.344 -5.504 1 94.19 236 VAL B N 1
ATOM 7065 C CA . VAL B 1 236 ? -2.281 -48.938 -5.938 1 94.19 236 VAL B CA 1
ATOM 7066 C C . VAL B 1 236 ? -3.592 -48.719 -6.684 1 94.19 236 VAL B C 1
ATOM 7068 O O . VAL B 1 236 ? -4.18 -47.625 -6.602 1 94.19 236 VAL B O 1
ATOM 7071 N N . MET B 1 237 ? -4.07 -49.688 -7.324 1 94.81 237 MET B N 1
ATOM 7072 C CA . MET B 1 237 ? -5.293 -49.562 -8.117 1 94.81 237 MET B CA 1
ATOM 7073 C C . MET B 1 237 ? -6.531 -49.75 -7.242 1 94.81 237 MET B C 1
ATOM 7075 O O . MET B 1 237 ? -7.648 -49.469 -7.68 1 94.81 237 MET B O 1
ATOM 7079 N N . ASP B 1 238 ? -6.355 -50.094 -5.941 1 92.75 238 ASP B N 1
ATOM 7080 C CA . ASP B 1 238 ? -7.453 -50.188 -4.98 1 92.75 238 ASP B CA 1
ATOM 7081 C C . ASP B 1 238 ? -7.66 -48.875 -4.227 1 92.75 238 ASP B C 1
ATOM 7083 O O . ASP B 1 238 ? -8.664 -48.719 -3.533 1 92.75 238 ASP B O 1
ATOM 7087 N N . GLU B 1 239 ? -6.758 -48.031 -4.367 1 92.06 239 GLU B N 1
ATOM 7088 C CA . GLU B 1 239 ? -6.859 -46.719 -3.723 1 92.06 239 GLU B CA 1
ATOM 7089 C C . GLU B 1 239 ? -7.887 -45.844 -4.426 1 92.06 239 GLU B C 1
ATOM 7091 O O . GLU B 1 239 ? -8.266 -46.094 -5.57 1 92.06 239 GLU B O 1
ATOM 7096 N N . PRO B 1 240 ? -8.352 -44.781 -3.668 1 94.81 240 PRO B N 1
ATOM 7097 C CA . PRO B 1 240 ? -9.25 -43.844 -4.336 1 94.81 240 PRO B CA 1
ATOM 7098 C C . PRO B 1 240 ? -8.633 -43.219 -5.59 1 94.81 240 PRO B C 1
ATOM 7100 O O . PRO B 1 240 ? -7.406 -43.125 -5.688 1 94.81 240 PRO B O 1
ATOM 7103 N N . VAL B 1 241 ? -9.469 -42.812 -6.512 1 97.31 241 VAL B N 1
ATOM 7104 C CA . VAL B 1 241 ? -9.008 -42.25 -7.773 1 97.31 241 VAL B CA 1
ATOM 7105 C C . VAL B 1 241 ? -8.18 -41 -7.496 1 97.31 241 VAL B C 1
ATOM 7107 O O . VAL B 1 241 ? -7.164 -40.75 -8.156 1 97.31 241 VAL B O 1
ATOM 7110 N N . MET B 1 242 ? -8.656 -40.188 -6.527 1 97.88 242 MET B N 1
ATOM 7111 C CA . MET B 1 242 ? -7.91 -39.031 -6.117 1 97.88 242 MET B CA 1
ATOM 7112 C C . MET B 1 242 ? -7.68 -39 -4.613 1 97.88 242 MET B C 1
ATOM 7114 O O . MET B 1 242 ? -8.594 -39.281 -3.838 1 97.88 242 MET B O 1
ATOM 7118 N N . ARG B 1 243 ? -6.52 -38.781 -4.18 1 97.31 243 ARG B N 1
ATOM 7119 C CA . ARG B 1 243 ? -6.156 -38.406 -2.818 1 97.31 243 ARG B CA 1
ATOM 7120 C C . ARG B 1 243 ? -5.824 -36.938 -2.738 1 97.31 243 ARG B C 1
ATOM 7122 O O . ARG B 1 243 ? -4.863 -36.469 -3.355 1 97.31 243 ARG B O 1
ATOM 7129 N N . VAL B 1 244 ? -6.625 -36.156 -2.016 1 97.81 244 VAL B N 1
ATOM 7130 C CA . VAL B 1 244 ? -6.59 -34.719 -2.045 1 97.81 244 VAL B CA 1
ATOM 7131 C C . VAL B 1 244 ? -6.367 -34.156 -0.633 1 97.81 244 VAL B C 1
ATOM 7133 O O . VAL B 1 244 ? -6.941 -34.688 0.331 1 97.81 244 VAL B O 1
ATOM 7136 N N . TYR B 1 245 ? -5.5 -33.188 -0.543 1 97.38 245 TYR B N 1
ATOM 7137 C CA . TYR B 1 245 ? -5.297 -32.562 0.747 1 97.38 245 TYR B CA 1
ATOM 7138 C C . TYR B 1 245 ? -6.297 -31.422 0.955 1 97.38 245 TYR B C 1
ATOM 7140 O O . TYR B 1 245 ? -6.293 -30.438 0.216 1 97.38 245 TYR B O 1
ATOM 7148 N N . MET B 1 246 ? -7.152 -31.594 1.961 1 97.81 246 MET B N 1
ATOM 7149 C CA . MET B 1 246 ? -8.109 -30.562 2.352 1 97.81 246 MET B CA 1
ATOM 7150 C C . MET B 1 246 ? -7.473 -29.562 3.303 1 97.81 246 MET B C 1
ATOM 7152 O O . MET B 1 246 ? -7.309 -29.844 4.492 1 97.81 246 MET B O 1
ATOM 7156 N N . ARG B 1 247 ? -7.246 -28.375 2.779 1 98.19 247 ARG B N 1
ATOM 7157 C CA . ARG B 1 247 ? -6.52 -27.359 3.537 1 98.19 247 ARG B CA 1
ATOM 7158 C C . ARG B 1 247 ? -7.434 -26.656 4.531 1 98.19 247 ARG B C 1
ATOM 7160 O O . ARG B 1 247 ? -8.586 -26.359 4.211 1 98.19 247 ARG B O 1
ATOM 7167 N N . ASP B 1 248 ? -6.879 -26.375 5.684 1 97.81 248 ASP B N 1
ATOM 7168 C CA . ASP B 1 248 ? -7.547 -25.484 6.637 1 97.81 248 ASP B CA 1
ATOM 7169 C C . ASP B 1 248 ? -7.211 -24.031 6.355 1 97.81 248 ASP B C 1
ATOM 7171 O O . ASP B 1 248 ? -6.219 -23.734 5.684 1 97.81 248 ASP B O 1
ATOM 7175 N N . GLY B 1 249 ? -8.125 -23.219 6.887 1 96.25 249 GLY B N 1
ATOM 7176 C CA . GLY B 1 249 ? -7.879 -21.797 6.699 1 96.25 249 GLY B CA 1
ATOM 7177 C C . GLY B 1 249 ? -6.715 -21.281 7.523 1 96.25 249 GLY B C 1
ATOM 7178 O O . GLY B 1 249 ? -6.586 -21.609 8.703 1 96.25 249 GLY B O 1
ATOM 7179 N N . ILE B 1 250 ? -5.832 -20.516 6.828 1 93.81 250 ILE B N 1
ATOM 7180 C CA . ILE B 1 250 ? -4.77 -19.781 7.508 1 93.81 250 ILE B CA 1
ATOM 7181 C C . ILE B 1 250 ? -4.613 -18.391 6.883 1 93.81 250 ILE B C 1
ATOM 7183 O O . ILE B 1 250 ? -4.559 -18.266 5.66 1 93.81 250 ILE B O 1
ATOM 7187 N N . PRO B 1 251 ? -4.578 -17.406 7.699 1 88.31 251 PRO B N 1
ATOM 7188 C CA . PRO B 1 251 ? -4.574 -16.031 7.168 1 88.31 251 PRO B CA 1
ATOM 7189 C C . PRO B 1 251 ? -3.256 -15.672 6.48 1 88.31 251 PRO B C 1
ATOM 7191 O O . PRO B 1 251 ? -3.24 -14.867 5.551 1 88.31 251 PRO B O 1
ATOM 7194 N N . LYS B 1 252 ? -2.104 -16.203 6.934 1 90.5 252 LYS B N 1
ATOM 7195 C CA . LYS B 1 252 ? -0.788 -15.891 6.379 1 90.5 252 LYS B CA 1
ATOM 7196 C C . LYS B 1 252 ? -0.076 -17.156 5.914 1 90.5 252 LYS B C 1
ATOM 7198 O O . LYS B 1 252 ? 0.948 -17.547 6.48 1 90.5 252 LYS B O 1
ATOM 7203 N N . ALA B 1 253 ? -0.515 -17.594 4.828 1 90.38 253 ALA B N 1
ATOM 7204 C CA . ALA B 1 253 ? -0.024 -18.859 4.297 1 90.38 253 ALA B CA 1
ATOM 7205 C C . ALA B 1 253 ? 1.461 -18.781 3.957 1 90.38 253 ALA B C 1
ATOM 7207 O O . ALA B 1 253 ? 2.191 -19.766 4.082 1 90.38 253 ALA B O 1
ATOM 7208 N N . HIS B 1 254 ? 1.941 -17.578 3.637 1 93.94 254 HIS B N 1
ATOM 7209 C CA . HIS B 1 254 ? 3.322 -17.391 3.207 1 93.94 254 HIS B CA 1
ATOM 7210 C C . HIS B 1 254 ? 4.285 -17.484 4.387 1 93.94 254 HIS B C 1
ATOM 7212 O O . HIS B 1 254 ? 5.504 -17.469 4.199 1 93.94 254 HIS B O 1
ATOM 7218 N N . LYS B 1 255 ? 3.709 -17.734 5.59 1 93.44 255 LYS B N 1
ATOM 7219 C CA . LYS B 1 255 ? 4.547 -17.844 6.785 1 93.44 255 LYS B CA 1
ATOM 7220 C C . LYS B 1 255 ? 4.469 -19.234 7.398 1 93.44 255 LYS B C 1
ATOM 7222 O O . LYS B 1 255 ? 5.07 -19.5 8.438 1 93.44 255 LYS B O 1
ATOM 7227 N N . GLU B 1 256 ? 3.764 -20.141 6.766 1 93.94 256 GLU B N 1
ATOM 7228 C CA . GLU B 1 256 ? 3.537 -21.469 7.336 1 93.94 256 GLU B CA 1
ATOM 7229 C C . GLU B 1 256 ? 4.223 -22.547 6.508 1 93.94 256 GLU B C 1
ATOM 7231 O O . GLU B 1 256 ? 3.797 -22.844 5.391 1 93.94 256 GLU B O 1
ATOM 7236 N N . GLU B 1 257 ? 5.137 -23.219 7.113 1 94 257 GLU B N 1
ATOM 7237 C CA . GLU B 1 257 ? 5.898 -24.25 6.406 1 94 257 GLU B CA 1
ATOM 7238 C C . GLU B 1 257 ? 5.035 -25.469 6.102 1 94 257 GLU B C 1
ATOM 7240 O O . GLU B 1 257 ? 5.277 -26.172 5.121 1 94 257 GLU B O 1
ATOM 7245 N N . THR B 1 258 ? 4.145 -25.734 6.941 1 95.25 258 THR B N 1
ATOM 7246 C CA . THR B 1 258 ? 3.188 -26.828 6.746 1 95.25 258 THR B CA 1
ATOM 7247 C C . THR B 1 258 ? 1.758 -26.297 6.77 1 95.25 258 THR B C 1
ATOM 7249 O O . THR B 1 258 ? 1.328 -25.688 7.758 1 95.25 258 THR B O 1
ATOM 7252 N N . TRP B 1 259 ? 1.119 -26.469 5.715 1 96.44 259 TRP B N 1
ATOM 7253 C CA . TRP B 1 259 ? -0.281 -26.062 5.676 1 96.44 259 TRP B CA 1
ATOM 7254 C C . TRP B 1 259 ? -1.145 -27 6.516 1 96.44 259 TRP B C 1
ATOM 7256 O O . TRP B 1 259 ? -1.148 -28.203 6.293 1 96.44 259 TRP B O 1
ATOM 7266 N N . PRO B 1 260 ? -1.877 -26.516 7.512 1 96.81 260 PRO B N 1
ATOM 7267 C CA . PRO B 1 260 ? -2.752 -27.406 8.281 1 96.81 260 PRO B CA 1
ATOM 7268 C C . PRO B 1 260 ? -3.908 -27.953 7.449 1 96.81 260 PRO B C 1
ATOM 7270 O O . PRO B 1 260 ? -4.391 -27.281 6.535 1 96.81 260 PRO B O 1
ATOM 7273 N N . GLY B 1 261 ? -4.316 -29.172 7.719 1 96.12 261 GLY B N 1
ATOM 7274 C CA . GLY B 1 261 ? -5.402 -29.828 7.008 1 96.12 261 GLY B CA 1
ATOM 7275 C C . GLY B 1 261 ? -5.379 -31.344 7.148 1 96.12 261 GLY B C 1
ATOM 7276 O O . GLY B 1 261 ? -4.91 -31.875 8.164 1 96.12 261 GLY B O 1
ATOM 7277 N N . ARG B 1 262 ? -6.047 -32.031 6.199 1 95.12 262 ARG B N 1
ATOM 7278 C CA . ARG B 1 262 ? -6.102 -33.5 6.215 1 95.12 262 ARG B CA 1
ATOM 7279 C C . ARG B 1 262 ? -6.273 -34.031 4.805 1 95.12 262 ARG B C 1
ATOM 7281 O O . ARG B 1 262 ? -6.754 -33.344 3.91 1 95.12 262 ARG B O 1
ATOM 7288 N N . TRP B 1 263 ? -5.863 -35.25 4.648 1 96.31 263 TRP B N 1
ATOM 7289 C CA . TRP B 1 263 ? -6.07 -35.938 3.375 1 96.31 263 TRP B CA 1
ATOM 7290 C C . TRP B 1 263 ? -7.496 -36.469 3.268 1 96.31 263 TRP B C 1
ATOM 7292 O O . TRP B 1 263 ? -8.055 -36.969 4.246 1 96.31 263 TRP B O 1
ATOM 7302 N N . ILE B 1 264 ? -8.047 -36.406 2.072 1 96.94 264 ILE B N 1
ATOM 7303 C CA . ILE B 1 264 ? -9.391 -36.938 1.842 1 96.94 264 ILE B CA 1
ATOM 7304 C C . ILE B 1 264 ? -9.375 -37.875 0.627 1 96.94 264 ILE B C 1
ATOM 7306 O O . ILE B 1 264 ? -8.547 -37.688 -0.278 1 96.94 264 ILE B O 1
ATOM 7310 N N . ALA B 1 265 ? -10.312 -38.75 0.57 1 95.94 265 ALA B N 1
ATOM 7311 C CA . ALA B 1 265 ? -10.453 -39.75 -0.512 1 95.94 265 ALA B CA 1
ATOM 7312 C C . ALA B 1 265 ? -11.578 -39.344 -1.461 1 95.94 265 ALA B C 1
ATOM 7314 O O . ALA B 1 265 ? -12.688 -39 -1.021 1 95.94 265 ALA B O 1
ATOM 7315 N N . VAL B 1 266 ? -11.289 -39.281 -2.754 1 96.75 266 VAL B N 1
ATOM 7316 C CA . VAL B 1 266 ? -12.281 -39.031 -3.795 1 96.75 266 VAL B CA 1
ATOM 7317 C C . VAL B 1 266 ? -12.312 -40.188 -4.77 1 96.75 266 VAL B C 1
ATOM 7319 O O . VAL B 1 266 ? -11.422 -40.344 -5.613 1 96.75 266 VAL B O 1
ATOM 7322 N N . ASP B 1 267 ? -13.367 -40.938 -4.809 1 94.19 267 ASP B N 1
ATOM 7323 C CA . ASP B 1 267 ? -13.422 -42.188 -5.543 1 94.19 267 ASP B CA 1
ATOM 7324 C C . ASP B 1 267 ? -13.633 -41.969 -7.035 1 94.19 267 ASP B C 1
ATOM 7326 O O . ASP B 1 267 ? -13.242 -42.781 -7.863 1 94.19 267 ASP B O 1
ATOM 7330 N N . HIS B 1 268 ? -14.305 -40.906 -7.262 1 94.5 268 HIS B N 1
ATOM 7331 C CA . HIS B 1 268 ? -14.531 -40.5 -8.648 1 94.5 268 HIS B CA 1
ATOM 7332 C C . HIS B 1 268 ? -14.68 -39 -8.789 1 94.5 268 HIS B C 1
ATOM 7334 O O . HIS B 1 268 ? -15.047 -38.312 -7.824 1 94.5 268 HIS B O 1
ATOM 7340 N N . TRP B 1 269 ? -14.391 -38.531 -9.969 1 97.62 269 TRP B N 1
ATOM 7341 C CA . TRP B 1 269 ? -14.586 -37.125 -10.266 1 97.62 269 TRP B CA 1
ATOM 7342 C C . TRP B 1 269 ? -15.281 -36.938 -11.609 1 97.62 269 TRP B C 1
ATOM 7344 O O . TRP B 1 269 ? -14.852 -37.5 -12.617 1 97.62 269 TRP B O 1
ATOM 7354 N N . PRO B 1 270 ? -16.25 -36.125 -11.648 1 97.19 270 PRO B N 1
ATOM 7355 C CA . PRO B 1 270 ? -16.891 -35.406 -10.547 1 97.19 270 PRO B CA 1
ATOM 7356 C C . PRO B 1 270 ? -17.438 -36.312 -9.461 1 97.19 270 PRO B C 1
ATOM 7358 O O . PRO B 1 270 ? -17.891 -37.438 -9.758 1 97.19 270 PRO B O 1
ATOM 7361 N N . SER B 1 271 ? -17.375 -35.812 -8.242 1 96.69 271 SER B N 1
ATOM 7362 C CA . SER B 1 271 ? -17.781 -36.594 -7.078 1 96.69 271 SER B CA 1
ATOM 7363 C C . SER B 1 271 ? -19.266 -36.438 -6.777 1 96.69 271 SER B C 1
ATOM 7365 O O . SER B 1 271 ? -19.797 -35.344 -6.867 1 96.69 271 SER B O 1
ATOM 7367 N N . SER B 1 272 ? -19.953 -37.5 -6.355 1 95.06 272 SER B N 1
ATOM 7368 C CA . SER B 1 272 ? -21.359 -37.469 -5.945 1 95.06 272 SER B CA 1
ATOM 7369 C C . SER B 1 272 ? -21.5 -36.812 -4.574 1 95.06 272 SER B C 1
ATOM 7371 O O . SER B 1 272 ? -22.609 -36.438 -4.172 1 95.06 272 SER B O 1
ATOM 7373 N N . ASN B 1 273 ? -20.422 -36.625 -3.896 1 96.06 273 ASN B N 1
ATOM 7374 C CA . ASN B 1 273 ? -20.438 -36.031 -2.559 1 96.06 273 ASN B CA 1
ATOM 7375 C C . ASN B 1 273 ? -20.219 -34.531 -2.6 1 96.06 273 ASN B C 1
ATOM 7377 O O . ASN B 1 273 ? -20.078 -33.906 -1.557 1 96.06 273 ASN B O 1
ATOM 7381 N N . VAL B 1 274 ? -20.062 -33.969 -3.742 1 97.56 274 VAL B N 1
ATOM 7382 C CA . VAL B 1 274 ? -19.891 -32.531 -3.904 1 97.56 274 VAL B CA 1
ATOM 7383 C C . VAL B 1 274 ? -21.109 -31.922 -4.602 1 97.56 274 VAL B C 1
ATOM 7385 O O . VAL B 1 274 ? -21.484 -32.375 -5.695 1 97.56 274 VAL B O 1
ATOM 7388 N N . HIS B 1 275 ? -21.75 -30.938 -3.99 1 96.19 275 HIS B N 1
ATOM 7389 C CA . HIS B 1 275 ? -22.938 -30.297 -4.543 1 96.19 275 HIS B CA 1
ATOM 7390 C C . HIS B 1 275 ? -22.75 -28.797 -4.648 1 96.19 275 HIS B C 1
ATOM 7392 O O . HIS B 1 275 ? -22.141 -28.172 -3.768 1 96.19 275 HIS B O 1
ATOM 7398 N N . GLN B 1 276 ? -23.281 -28.266 -5.699 1 95.88 276 GLN B N 1
ATOM 7399 C CA . GLN B 1 276 ? -23.219 -26.812 -5.895 1 95.88 276 GLN B CA 1
ATOM 7400 C C . GLN B 1 276 ? -24.281 -26.109 -5.059 1 95.88 276 GLN B C 1
ATOM 7402 O O . GLN B 1 276 ? -25.453 -26.484 -5.082 1 95.88 276 GLN B O 1
ATOM 7407 N N . HIS B 1 277 ? -23.891 -25.188 -4.289 1 95.88 277 HIS B N 1
ATOM 7408 C CA . HIS B 1 277 ? -24.781 -24.312 -3.533 1 95.88 277 HIS B CA 1
ATOM 7409 C C . HIS B 1 277 ? -24.797 -22.906 -4.117 1 95.88 277 HIS B C 1
ATOM 7411 O O . HIS B 1 277 ? -23.75 -22.297 -4.332 1 95.88 277 HIS B O 1
ATOM 7417 N N . GLU B 1 278 ? -26.016 -22.438 -4.336 1 95.62 278 GLU B N 1
ATOM 7418 C CA . GLU B 1 278 ? -26.172 -21.141 -5 1 95.62 278 GLU B CA 1
ATOM 7419 C C . GLU B 1 278 ? -26.344 -20.016 -3.988 1 95.62 278 GLU B C 1
ATOM 7421 O O . GLU B 1 278 ? -27.266 -20.047 -3.158 1 95.62 278 GLU B O 1
ATOM 7426 N N . PHE B 1 279 ? -25.469 -19.047 -4.059 1 96.06 279 PHE B N 1
ATOM 7427 C CA . PHE B 1 279 ? -25.578 -17.828 -3.268 1 96.06 279 PHE B CA 1
ATOM 7428 C C . PHE B 1 279 ? -25.875 -16.625 -4.16 1 96.06 279 PHE B C 1
ATOM 7430 O O . PHE B 1 279 ? -25.078 -16.281 -5.043 1 96.06 279 PHE B O 1
ATOM 7437 N N . VAL B 1 280 ? -26.953 -15.914 -3.908 1 94.81 280 VAL B N 1
ATOM 7438 C CA . VAL B 1 280 ? -27.344 -14.758 -4.711 1 94.81 280 VAL B CA 1
ATOM 7439 C C . VAL B 1 280 ? -26.656 -13.5 -4.176 1 94.81 280 VAL B C 1
ATOM 7441 O O . VAL B 1 280 ? -26.578 -13.297 -2.961 1 94.81 280 VAL B O 1
ATOM 7444 N N . LEU B 1 281 ? -26.094 -12.695 -5.043 1 95.31 281 LEU B N 1
ATOM 7445 C CA . LEU B 1 281 ? -25.531 -11.398 -4.652 1 95.31 281 LEU B CA 1
ATOM 7446 C C . LEU B 1 281 ? -26.641 -10.398 -4.371 1 95.31 281 LEU B C 1
ATOM 7448 O O . LEU B 1 281 ? -27.422 -10.055 -5.266 1 95.31 281 LEU B O 1
ATOM 7452 N N . GLN B 1 282 ? -26.578 -9.859 -3.188 1 90.56 282 GLN B N 1
ATOM 7453 C CA . GLN B 1 282 ? -27.641 -8.93 -2.783 1 90.56 282 GLN B CA 1
ATOM 7454 C C . GLN B 1 282 ? -27.188 -7.484 -2.93 1 90.56 282 GLN B C 1
ATOM 7456 O O . GLN B 1 282 ? -25.984 -7.207 -3.021 1 90.56 282 GLN B O 1
ATOM 7461 N N . ASN B 1 283 ? -28.172 -6.602 -2.898 1 83.69 283 ASN B N 1
ATOM 7462 C CA . ASN B 1 283 ? -27.875 -5.176 -3.006 1 83.69 283 ASN B CA 1
ATOM 7463 C C . ASN B 1 283 ? -27.203 -4.645 -1.744 1 83.69 283 ASN B C 1
ATOM 7465 O O . ASN B 1 283 ? -26.516 -3.621 -1.787 1 83.69 283 ASN B O 1
ATOM 7469 N N . ASP B 1 284 ? -27.406 -5.305 -0.639 1 81.06 284 ASP B N 1
ATOM 7470 C CA . ASP B 1 284 ? -26.812 -4.863 0.616 1 81.06 284 ASP B CA 1
ATOM 7471 C C . ASP B 1 284 ? -25.438 -5.516 0.828 1 81.06 284 ASP B C 1
ATOM 7473 O O . ASP B 1 284 ? -24.938 -5.551 1.949 1 81.06 284 ASP B O 1
ATOM 7477 N N . LYS B 1 285 ? -24.922 -6.145 -0.243 1 89.19 285 LYS B N 1
ATOM 7478 C CA . LYS B 1 285 ? -23.594 -6.738 -0.264 1 89.19 285 LYS B CA 1
ATOM 7479 C C . LYS B 1 285 ? -23.562 -8.062 0.494 1 89.19 285 LYS B C 1
ATOM 7481 O O . LYS B 1 285 ? -22.5 -8.547 0.871 1 89.19 285 LYS B O 1
ATOM 7486 N N . GLY B 1 286 ? -24.75 -8.641 0.686 1 91.56 286 GLY B N 1
ATOM 7487 C CA . GLY B 1 286 ? -24.844 -9.977 1.268 1 91.56 286 GLY B CA 1
ATOM 7488 C C . GLY B 1 286 ? -24.812 -11.078 0.23 1 91.56 286 GLY B C 1
ATOM 7489 O O . GLY B 1 286 ? -25.25 -10.875 -0.91 1 91.56 286 GLY B O 1
ATOM 7490 N N . LEU B 1 287 ? -24.234 -12.242 0.59 1 94.75 287 LEU B N 1
ATOM 7491 C CA . LEU B 1 287 ? -24.391 -13.5 -0.12 1 94.75 287 LEU B CA 1
ATOM 7492 C C . LEU B 1 287 ? -25.422 -14.391 0.573 1 94.75 287 LEU B C 1
ATOM 7494 O O . LEU B 1 287 ? -25.203 -14.852 1.692 1 94.75 287 LEU B O 1
ATOM 7498 N N . VAL B 1 288 ? -26.484 -14.633 -0.111 1 92.06 288 VAL B N 1
ATOM 7499 C CA . VAL B 1 288 ? -27.578 -15.359 0.539 1 92.06 288 VAL B CA 1
ATOM 7500 C C . VAL B 1 288 ? -27.812 -16.688 -0.189 1 92.06 288 VAL B C 1
ATOM 7502 O O . VAL B 1 288 ? -27.969 -16.703 -1.412 1 92.06 288 VAL B O 1
ATOM 7505 N N . LEU B 1 289 ? -27.781 -17.781 0.599 1 92.06 289 LEU B N 1
ATOM 7506 C CA . LEU B 1 289 ? -28.031 -19.109 0.05 1 92.06 289 LEU B CA 1
ATOM 7507 C C . LEU B 1 289 ? -29.438 -19.203 -0.538 1 92.06 289 LEU B C 1
ATOM 7509 O O . LEU B 1 289 ? -30.406 -18.797 0.109 1 92.06 289 LEU B O 1
ATOM 7513 N N . LYS B 1 290 ? -29.422 -19.656 -1.749 1 82.94 290 LYS B N 1
ATOM 7514 C CA . LYS B 1 290 ? -30.719 -19.859 -2.381 1 82.94 290 LYS B CA 1
ATOM 7515 C C . LYS B 1 290 ? -31.406 -21.094 -1.82 1 82.94 290 LYS B C 1
ATOM 7517 O O . LYS B 1 290 ? -30.797 -22.156 -1.708 1 82.94 290 LYS B O 1
ATOM 7522 N N . SER B 1 291 ? -32.281 -21.203 -0.872 1 64.75 291 SER B N 1
ATOM 7523 C CA . SER B 1 291 ? -33 -22.375 -0.356 1 64.75 291 SER B CA 1
ATOM 7524 C C . SER B 1 291 ? -34.062 -22.844 -1.333 1 64.75 291 SER B C 1
ATOM 7526 O O . SER B 1 291 ? -34.656 -22.047 -2.041 1 64.75 291 SER B O 1
ATOM 7528 N N . ASP B 1 292 ? -34.062 -24.234 -1.769 1 49.56 292 ASP B N 1
ATOM 7529 C CA . ASP B 1 292 ? -35.25 -24.797 -2.438 1 49.56 292 ASP B CA 1
ATOM 7530 C C . ASP B 1 292 ? -36.5 -24.516 -1.64 1 49.56 292 ASP B C 1
ATOM 7532 O O . ASP B 1 292 ? -37.594 -24.359 -2.215 1 49.56 292 ASP B O 1
ATOM 7536 N N . ARG B 1 293 ? -36.656 -25.344 -0.296 1 40.59 293 ARG B N 1
ATOM 7537 C CA . ARG B 1 293 ? -37.906 -25.266 0.466 1 40.59 293 ARG B CA 1
ATOM 7538 C C . ARG B 1 293 ? -38.344 -23.828 0.676 1 40.59 293 ARG B C 1
ATOM 7540 O O . ARG B 1 293 ? -39.531 -23.547 0.922 1 40.59 293 ARG B O 1
ATOM 7547 N N . ASP B 1 294 ? -37.594 -23.125 1.492 1 35.78 294 ASP B N 1
ATOM 7548 C CA . ASP B 1 294 ? -38.125 -21.859 1.972 1 35.78 294 ASP B CA 1
ATOM 7549 C C . ASP B 1 294 ? -38.219 -20.844 0.839 1 35.78 294 ASP B C 1
ATOM 7551 O O . ASP B 1 294 ? -37.25 -20.125 0.556 1 35.78 294 ASP B O 1
ATOM 7555 N N . GLU B 1 295 ? -38.688 -21.109 -0.206 1 39.16 295 GLU B N 1
ATOM 7556 C CA . GLU B 1 295 ? -39.406 -20.078 -0.978 1 39.16 295 GLU B CA 1
ATOM 7557 C C . GLU B 1 295 ? -39.75 -18.875 -0.108 1 39.16 295 GLU B C 1
ATOM 7559 O O . GLU B 1 295 ? -40.125 -17.812 -0.622 1 39.16 295 GLU B O 1
ATOM 7564 N N . LYS B 1 296 ? -40.188 -19.25 1.08 1 35.53 296 LYS B N 1
ATOM 7565 C CA . LYS B 1 296 ? -40.781 -18.281 2.014 1 35.53 296 LYS B CA 1
ATOM 7566 C C . LYS B 1 296 ? -39.688 -17.422 2.654 1 35.53 296 LYS B C 1
ATOM 7568 O O . LYS B 1 296 ? -40 -16.469 3.373 1 35.53 296 LYS B O 1
ATOM 7573 N N . PHE B 1 297 ? -38.656 -18.031 3.002 1 34.5 297 PHE B N 1
ATOM 7574 C CA . PHE B 1 297 ? -37.719 -17.219 3.748 1 34.5 297 PHE B CA 1
ATOM 7575 C C . PHE B 1 297 ? -36.938 -16.297 2.814 1 34.5 297 PHE B C 1
ATOM 7577 O O . PHE B 1 297 ? -35.75 -16.047 3.029 1 34.5 297 PHE B O 1
ATOM 7584 N N . ILE B 1 298 ? -37.156 -16.531 1.574 1 40.25 298 ILE B N 1
ATOM 7585 C CA . ILE B 1 298 ? -36.625 -15.32 0.952 1 40.25 298 ILE B CA 1
ATOM 7586 C C . ILE B 1 298 ? -37 -14.102 1.797 1 40.25 298 ILE B C 1
ATOM 7588 O O . ILE B 1 298 ? -38.156 -13.727 1.878 1 40.25 298 ILE B O 1
ATOM 7592 N N . GLU B 1 299 ? -36.344 -14.109 2.91 1 42.31 299 GLU B N 1
ATOM 7593 C CA . GLU B 1 299 ? -36.781 -12.828 3.473 1 42.31 299 GLU B CA 1
ATOM 7594 C C . GLU B 1 299 ? -37.188 -11.844 2.373 1 42.31 299 GLU B C 1
ATOM 7596 O O . GLU B 1 299 ? -38.281 -11.32 2.385 1 42.31 299 GLU B O 1
ATOM 7601 N N . LYS B 1 300 ? -36.312 -10.703 2.139 1 45.19 300 LYS B N 1
ATOM 7602 C CA . LYS B 1 300 ? -36.656 -9.57 1.274 1 45.19 300 LYS B CA 1
ATOM 7603 C C . LYS B 1 300 ? -36.375 -9.891 -0.189 1 45.19 300 LYS B C 1
ATOM 7605 O O . LYS B 1 300 ? -35.344 -10.5 -0.504 1 45.19 300 LYS B O 1
ATOM 7610 N N . GLU B 1 301 ? -37.312 -10.258 -1.058 1 53.38 301 GLU B N 1
ATOM 7611 C CA . GLU B 1 301 ? -37.125 -10.266 -2.504 1 53.38 301 GLU B CA 1
ATOM 7612 C C . GLU B 1 301 ? -35.906 -9.422 -2.9 1 53.38 301 GLU B C 1
ATOM 7614 O O . GLU B 1 301 ? -35.781 -8.266 -2.49 1 53.38 301 GLU B O 1
ATOM 7619 N N . PRO B 1 302 ? -34.875 -10.219 -3.455 1 60.62 302 PRO B N 1
ATOM 7620 C CA . PRO B 1 302 ? -33.719 -9.406 -3.801 1 60.62 302 PRO B CA 1
ATOM 7621 C C . PRO B 1 302 ? -34.062 -8.18 -4.637 1 60.62 302 PRO B C 1
ATOM 7623 O O . PRO B 1 302 ? -34.781 -8.297 -5.633 1 60.62 302 PRO B O 1
ATOM 7626 N N . LYS B 1 303 ? -34 -7.082 -4.156 1 67.31 303 LYS B N 1
ATOM 7627 C CA . LYS B 1 303 ? -34.156 -5.836 -4.902 1 67.31 303 LYS B CA 1
ATOM 7628 C C . LYS B 1 303 ? -33.031 -5.656 -5.922 1 67.31 303 LYS B C 1
ATOM 7630 O O . LYS B 1 303 ? -31.859 -5.785 -5.59 1 67.31 303 LYS B O 1
ATOM 7635 N N . GLU B 1 304 ? -33.469 -5.621 -7.215 1 76.69 304 GLU B N 1
ATOM 7636 C CA . GLU B 1 304 ? -32.5 -5.375 -8.297 1 76.69 304 GLU B CA 1
ATOM 7637 C C . GLU B 1 304 ? -31.859 -4.004 -8.148 1 76.69 304 GLU B C 1
ATOM 7639 O O . GLU B 1 304 ? -32.531 -3.033 -7.77 1 76.69 304 GLU B O 1
ATOM 7644 N N . SER B 1 305 ? -30.578 -4.137 -8.07 1 87 305 SER B N 1
ATOM 7645 C CA . SER B 1 305 ? -29.812 -2.893 -8.031 1 87 305 SER B CA 1
ATOM 7646 C C . SER B 1 305 ? -28.547 -2.996 -8.867 1 87 305 SER B C 1
ATOM 7648 O O . SER B 1 305 ? -28.141 -4.09 -9.266 1 87 305 SER B O 1
ATOM 7650 N N . ILE B 1 306 ? -28.094 -1.869 -9.305 1 90.38 306 ILE B N 1
ATOM 7651 C CA . ILE B 1 306 ? -26.844 -1.781 -10.07 1 90.38 306 ILE B CA 1
ATOM 7652 C C . ILE B 1 306 ? -25.703 -1.347 -9.148 1 90.38 306 ILE B C 1
ATOM 7654 O O . ILE B 1 306 ? -25.812 -0.331 -8.461 1 90.38 306 ILE B O 1
ATOM 7658 N N . VAL B 1 307 ? -24.719 -2.172 -9.117 1 90.44 307 VAL B N 1
ATOM 7659 C CA . VAL B 1 307 ? -23.562 -1.896 -8.258 1 90.44 307 VAL B CA 1
ATOM 7660 C C . VAL B 1 307 ? -22.312 -1.705 -9.109 1 90.44 307 VAL B C 1
ATOM 7662 O O . VAL B 1 307 ? -21.953 -2.588 -9.891 1 90.44 307 VAL B O 1
ATOM 7665 N N . PRO B 1 308 ? -21.703 -0.568 -9 1 91 308 PRO B N 1
ATOM 7666 C CA . PRO B 1 308 ? -20.438 -0.385 -9.711 1 91 308 PRO B CA 1
ATOM 7667 C C . PRO B 1 308 ? -19.281 -1.181 -9.094 1 91 308 PRO B C 1
ATOM 7669 O O . PRO B 1 308 ? -19.203 -1.312 -7.871 1 91 308 PRO B O 1
ATOM 7672 N N . VAL B 1 309 ? -18.422 -1.714 -9.922 1 91.06 309 VAL B N 1
ATOM 7673 C CA . VAL B 1 309 ? -17.234 -2.436 -9.484 1 91.06 309 VAL B CA 1
ATOM 7674 C C . VAL B 1 309 ? -16.031 -1.497 -9.492 1 91.06 309 VAL B C 1
ATOM 7676 O O . VAL B 1 309 ? -15.844 -0.711 -10.43 1 91.06 309 VAL B O 1
ATOM 7679 N N . LYS B 1 310 ? -15.219 -1.608 -8.445 1 83 310 LYS B N 1
ATOM 7680 C CA . LYS B 1 310 ? -14.031 -0.77 -8.352 1 83 310 LYS B CA 1
ATOM 7681 C C . LYS B 1 310 ? -13.008 -1.148 -9.414 1 83 310 LYS B C 1
ATOM 7683 O O . LYS B 1 310 ? -12.891 -2.32 -9.781 1 83 310 LYS B O 1
ATOM 7688 N N . SER B 1 311 ? -12.219 -0.174 -9.898 1 85.19 311 SER B N 1
ATOM 7689 C CA . SER B 1 311 ? -11.273 -0.374 -10.984 1 85.19 311 SER B CA 1
ATOM 7690 C C . SER B 1 311 ? -9.891 0.167 -10.625 1 85.19 311 SER B C 1
ATOM 7692 O O . SER B 1 311 ? -9.188 0.714 -11.477 1 85.19 311 SER B O 1
ATOM 7694 N N . SER B 1 312 ? -9.406 -0.142 -9.469 1 92.81 312 SER B N 1
ATOM 7695 C CA . SER B 1 312 ? -8.078 0.329 -9.078 1 92.81 312 SER B CA 1
ATOM 7696 C C . SER B 1 312 ? -6.98 -0.492 -9.742 1 92.81 312 SER B C 1
ATOM 7698 O O . SER B 1 312 ? -7.027 -1.724 -9.734 1 92.81 312 SER B O 1
ATOM 7700 N N . CYS B 1 313 ? -5.918 0.222 -10.258 1 95.94 313 CYS B N 1
ATOM 7701 C CA . CYS B 1 313 ? -4.789 -0.457 -10.883 1 95.94 313 CYS B CA 1
ATOM 7702 C C . CYS B 1 313 ? -3.893 -1.108 -9.844 1 95.94 313 CYS B C 1
ATOM 7704 O O . CYS B 1 313 ? -2.963 -1.842 -10.18 1 95.94 313 CYS B O 1
ATOM 7706 N N . LEU B 1 314 ? -4.223 -0.918 -8.602 1 95.88 314 LEU B N 1
ATOM 7707 C CA . LEU B 1 314 ? -3.484 -1.538 -7.508 1 95.88 314 LEU B CA 1
ATOM 7708 C C . LEU B 1 314 ? -4.043 -2.922 -7.188 1 95.88 314 LEU B C 1
ATOM 7710 O O . LEU B 1 314 ? -3.404 -3.707 -6.488 1 95.88 314 LEU B O 1
ATOM 7714 N N . SER B 1 315 ? -5.242 -3.227 -7.73 1 96.19 315 SER B N 1
ATOM 7715 C CA . SER B 1 315 ? -5.863 -4.527 -7.492 1 96.19 315 SER B CA 1
ATOM 7716 C C . SER B 1 315 ? -5.008 -5.66 -8.055 1 96.19 315 SER B C 1
ATOM 7718 O O . SER B 1 315 ? -4.605 -5.621 -9.219 1 96.19 315 SER B O 1
ATOM 7720 N N . GLY B 1 316 ? -4.77 -6.629 -7.23 1 97.06 316 GLY B N 1
ATOM 7721 C CA . GLY B 1 316 ? -3.973 -7.785 -7.617 1 97.06 316 GLY B CA 1
ATOM 7722 C C . GLY B 1 316 ? -2.598 -7.805 -6.977 1 97.06 316 GLY B C 1
ATOM 7723 O O . GLY B 1 316 ? -1.893 -8.812 -7.039 1 97.06 316 GLY B O 1
ATOM 7724 N N . ALA B 1 317 ? -2.199 -6.762 -6.277 1 97.38 317 ALA B N 1
ATOM 7725 C CA . ALA B 1 317 ? -0.832 -6.586 -5.797 1 97.38 317 ALA B CA 1
ATOM 7726 C C . ALA B 1 317 ? -0.557 -7.465 -4.582 1 97.38 317 ALA B C 1
ATOM 7728 O O . ALA B 1 317 ? 0.595 -7.621 -4.168 1 97.38 317 ALA B O 1
ATOM 7729 N N . TRP B 1 318 ? -1.597 -8.148 -3.992 1 96.75 318 TRP B N 1
ATOM 7730 C CA . TRP B 1 318 ? -1.426 -8.938 -2.775 1 96.75 318 TRP B CA 1
ATOM 7731 C C . TRP B 1 318 ? -1.671 -10.414 -3.045 1 96.75 318 TRP B C 1
ATOM 7733 O O . TRP B 1 318 ? -1.716 -11.227 -2.115 1 96.75 318 TRP B O 1
ATOM 7743 N N . GLY B 1 319 ? -1.808 -10.789 -4.297 1 94.69 319 GLY B N 1
ATOM 7744 C CA . GLY B 1 319 ? -2.299 -12.109 -4.641 1 94.69 319 GLY B CA 1
ATOM 7745 C C . GLY B 1 319 ? -1.188 -13.125 -4.863 1 94.69 319 GLY B C 1
ATOM 7746 O O . GLY B 1 319 ? -1.452 -14.297 -5.113 1 94.69 319 GLY B O 1
ATOM 7747 N N . GLY B 1 320 ? 0.009 -12.727 -4.762 1 93.5 320 GLY B N 1
ATOM 7748 C CA . GLY B 1 320 ? 1.074 -13.672 -5.066 1 93.5 320 GLY B CA 1
ATOM 7749 C C . GLY B 1 320 ? 1.113 -14.078 -6.527 1 93.5 320 GLY B C 1
ATOM 7750 O O . GLY B 1 320 ? 0.733 -13.297 -7.406 1 93.5 320 GLY B O 1
ATOM 7751 N N . VAL B 1 321 ? 1.732 -15.281 -6.727 1 9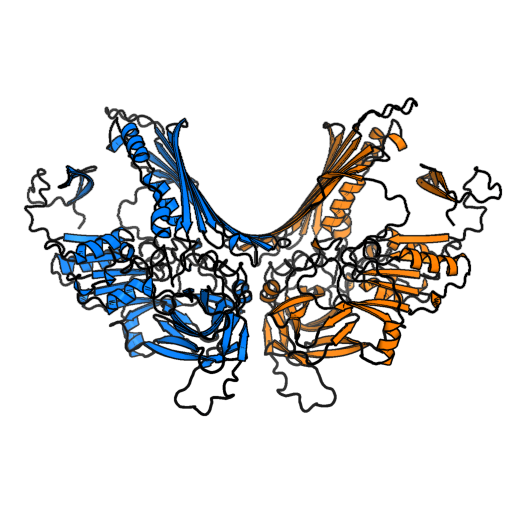1.44 321 VAL B N 1
ATOM 7752 C CA . VAL B 1 321 ? 1.854 -15.758 -8.102 1 91.44 321 VAL B CA 1
ATOM 7753 C C . VAL B 1 321 ? 1.12 -17.094 -8.258 1 91.44 321 VAL B C 1
ATOM 7755 O O . VAL B 1 321 ? 0.921 -17.812 -7.281 1 91.44 321 VAL B O 1
ATOM 7758 N N . LEU B 1 322 ? 0.713 -17.359 -9.445 1 90.25 322 LEU B N 1
ATOM 7759 C CA . LEU B 1 322 ? 0.075 -18.641 -9.734 1 90.25 322 LEU B CA 1
ATOM 7760 C C . LEU B 1 322 ? 1.101 -19.766 -9.75 1 90.25 322 LEU B C 1
ATOM 7762 O O . LEU B 1 322 ? 0.857 -20.844 -9.188 1 90.25 322 LEU B O 1
ATOM 7766 N N . PHE B 1 323 ? 2.188 -19.5 -10.344 1 91.31 323 PHE B N 1
ATOM 7767 C CA . PHE B 1 323 ? 3.283 -20.453 -10.469 1 91.31 323 PHE B CA 1
ATOM 7768 C C . PHE B 1 323 ? 4.223 -20.359 -9.273 1 91.31 323 PHE B C 1
ATOM 7770 O O . PHE B 1 323 ? 5.414 -20.094 -9.43 1 91.31 323 PHE B O 1
ATOM 7777 N N . ALA B 1 324 ? 3.699 -20.734 -8.125 1 94.06 324 ALA B N 1
ATOM 7778 C CA . ALA B 1 324 ? 4.469 -20.609 -6.895 1 94.06 324 ALA B CA 1
ATOM 7779 C C . ALA B 1 324 ? 5.543 -21.688 -6.793 1 94.06 324 ALA B C 1
ATOM 7781 O O . ALA B 1 324 ? 5.309 -22.828 -7.172 1 94.06 324 ALA B O 1
ATOM 7782 N N . ASN B 1 325 ? 6.707 -21.281 -6.246 1 94.19 325 ASN B N 1
ATOM 7783 C CA . ASN B 1 325 ? 7.805 -22.219 -6.035 1 94.19 325 ASN B CA 1
ATOM 7784 C C . ASN B 1 325 ? 8.195 -22.297 -4.562 1 94.19 325 ASN B C 1
ATOM 7786 O O . ASN B 1 325 ? 9.016 -23.141 -4.18 1 94.19 325 ASN B O 1
ATOM 7790 N N . SER B 1 326 ? 7.676 -21.453 -3.775 1 94 326 SER B N 1
ATOM 7791 C CA . SER B 1 326 ? 8 -21.375 -2.354 1 94 326 SER B CA 1
ATOM 7792 C C . SER B 1 326 ? 6.953 -20.594 -1.582 1 94 326 SER B C 1
ATOM 7794 O O . SER B 1 326 ? 6.02 -20.047 -2.174 1 94 326 SER B O 1
ATOM 7796 N N . LEU B 1 327 ? 7.137 -20.516 -0.297 1 94.69 327 LEU B N 1
ATOM 7797 C CA . LEU B 1 327 ? 6.223 -19.812 0.593 1 94.69 327 LEU B CA 1
ATOM 7798 C C . LEU B 1 327 ? 6.113 -18.344 0.209 1 94.69 327 LEU B C 1
ATOM 7800 O O . LEU B 1 327 ? 5.027 -17.766 0.277 1 94.69 327 LEU B O 1
ATOM 7804 N N . GLU B 1 328 ? 7.238 -17.812 -0.244 1 95.38 328 GLU B N 1
ATOM 7805 C CA . GLU B 1 328 ? 7.336 -16.375 -0.505 1 95.38 328 GLU B CA 1
ATOM 7806 C C . GLU B 1 328 ? 6.508 -15.984 -1.724 1 95.38 328 GLU B C 1
ATOM 7808 O O . GLU B 1 328 ? 6.246 -14.797 -1.944 1 95.38 328 GLU B O 1
ATOM 7813 N N . ASP B 1 329 ? 6.051 -16.984 -2.479 1 96.25 329 ASP B N 1
ATOM 7814 C CA . ASP B 1 329 ? 5.289 -16.734 -3.697 1 96.25 329 ASP B CA 1
ATOM 7815 C C . ASP B 1 329 ? 3.789 -16.703 -3.412 1 96.25 329 ASP B C 1
ATOM 7817 O O . ASP B 1 329 ? 2.992 -16.344 -4.281 1 96.25 329 ASP B O 1
ATOM 7821 N N . LEU B 1 330 ? 3.4 -17.078 -2.209 1 97.19 330 LEU B N 1
ATOM 7822 C CA . LEU B 1 330 ? 1.993 -17.25 -1.864 1 97.19 330 LEU B CA 1
ATOM 7823 C C . LEU B 1 330 ? 1.338 -15.898 -1.587 1 97.19 330 LEU B C 1
ATOM 7825 O O . LEU B 1 330 ? 2.029 -14.898 -1.358 1 97.19 330 LEU B O 1
ATOM 7829 N N . PRO B 1 331 ? -0.035 -15.859 -1.71 1 96.5 331 PRO B N 1
ATOM 7830 C CA . PRO B 1 331 ? -0.75 -14.633 -1.353 1 96.5 331 PRO B CA 1
ATOM 7831 C C . PRO B 1 331 ? -0.524 -14.219 0.1 1 96.5 331 PRO B C 1
ATOM 7833 O O . PRO B 1 331 ? -0.343 -15.078 0.968 1 96.5 331 PRO B O 1
ATOM 7836 N N . VAL B 1 332 ? -0.478 -12.938 0.311 1 96.5 332 VAL B N 1
ATOM 7837 C CA . VAL B 1 332 ? -0.45 -12.406 1.67 1 96.5 332 VAL B CA 1
ATOM 7838 C C . VAL B 1 332 ? -1.86 -12.016 2.1 1 96.5 332 VAL B C 1
ATOM 7840 O O . VAL B 1 332 ? -2.832 -12.297 1.396 1 96.5 332 VAL B O 1
ATOM 7843 N N . GLU B 1 333 ? -1.98 -11.5 3.344 1 94.62 333 GLU B N 1
ATOM 7844 C CA . GLU B 1 333 ? -3.277 -11.102 3.887 1 94.62 333 GLU B CA 1
ATOM 7845 C C . GLU B 1 333 ? -4.031 -10.195 2.916 1 94.62 333 GLU B C 1
ATOM 7847 O O . GLU B 1 333 ? -3.447 -9.281 2.334 1 94.62 333 GLU B O 1
ATOM 7852 N N . GLN B 1 334 ? -5.371 -10.422 2.686 1 96.38 334 GLN B N 1
ATOM 7853 C CA . GLN B 1 334 ? -6.121 -9.836 1.575 1 96.38 334 GLN B CA 1
ATOM 7854 C C . GLN B 1 334 ? -6.922 -8.625 2.029 1 96.38 334 GLN B C 1
ATOM 7856 O O . GLN B 1 334 ? -7.645 -8.016 1.235 1 96.38 334 GLN B O 1
ATOM 7861 N N . GLY B 1 335 ? -6.848 -8.227 3.217 1 93.75 335 GLY B N 1
ATOM 7862 C CA . GLY B 1 335 ? -7.676 -7.152 3.736 1 93.75 335 GLY B CA 1
ATOM 7863 C C . GLY B 1 335 ? -7.547 -5.867 2.939 1 93.75 335 GLY B C 1
ATOM 7864 O O . GLY B 1 335 ? -8.547 -5.234 2.604 1 93.75 335 GLY B O 1
ATOM 7865 N N . ILE B 1 336 ? -6.383 -5.43 2.676 1 94 336 ILE B N 1
ATOM 7866 C CA . ILE B 1 336 ? -6.148 -4.215 1.903 1 94 336 ILE B CA 1
ATOM 7867 C C . ILE B 1 336 ? -6.676 -4.395 0.481 1 94 336 ILE B C 1
ATOM 7869 O O . ILE B 1 336 ? -7.32 -3.5 -0.068 1 94 336 ILE B O 1
ATOM 7873 N N . GLU B 1 337 ? -6.395 -5.582 -0.055 1 94.81 337 GLU B N 1
ATOM 7874 C CA . GLU B 1 337 ? -6.879 -5.891 -1.396 1 94.81 337 GLU B CA 1
ATOM 7875 C C . GLU B 1 337 ? -8.406 -5.844 -1.455 1 94.81 337 GLU B C 1
ATOM 7877 O O . GLU B 1 337 ? -8.977 -5.418 -2.461 1 94.81 337 GLU B O 1
ATOM 7882 N N . ASP B 1 338 ? -9.016 -6.324 -0.448 1 95.5 338 ASP B N 1
ATOM 7883 C CA . ASP B 1 338 ? -10.477 -6.328 -0.384 1 95.5 338 ASP B CA 1
ATOM 7884 C C . ASP B 1 338 ? -11.039 -4.914 -0.525 1 95.5 338 ASP B C 1
ATOM 7886 O O . ASP B 1 338 ? -12.102 -4.715 -1.118 1 95.5 338 ASP B O 1
ATOM 7890 N N . ALA B 1 339 ? -10.352 -3.945 -0.04 1 92.94 339 ALA B N 1
ATOM 7891 C CA . ALA B 1 339 ? -10.797 -2.557 -0.095 1 92.94 339 ALA B CA 1
ATOM 7892 C C . ALA B 1 339 ? -10.766 -2.025 -1.525 1 92.94 339 ALA B C 1
ATOM 7894 O O . ALA B 1 339 ? -11.414 -1.022 -1.836 1 92.94 339 ALA B O 1
ATOM 7895 N N . LEU B 1 340 ? -10.07 -2.646 -2.396 1 94.69 340 LEU B N 1
ATOM 7896 C CA . LEU B 1 340 ? -9.914 -2.213 -3.779 1 94.69 340 LEU B CA 1
ATOM 7897 C C . LEU B 1 340 ? -10.906 -2.938 -4.691 1 94.69 340 LEU B C 1
ATOM 7899 O O . LEU B 1 340 ? -10.898 -2.73 -5.906 1 94.69 340 LEU B O 1
ATOM 7903 N N . ALA B 1 341 ? -11.766 -3.791 -4.109 1 95.5 341 ALA B N 1
ATOM 7904 C CA . ALA B 1 341 ? -12.742 -4.59 -4.844 1 95.5 341 ALA B CA 1
ATOM 7905 C C . ALA B 1 341 ? -14.148 -4.371 -4.297 1 95.5 341 ALA B C 1
ATOM 7907 O O . ALA B 1 341 ? -14.328 -3.736 -3.256 1 95.5 341 ALA B O 1
ATOM 7908 N N . GLU B 1 342 ? -15.102 -4.723 -5.113 1 94.75 342 GLU B N 1
ATOM 7909 C CA . GLU B 1 342 ? -16.469 -4.809 -4.582 1 94.75 342 GLU B CA 1
ATOM 7910 C C . GLU B 1 342 ? -16.734 -6.18 -3.975 1 94.75 342 GLU B C 1
ATOM 7912 O O . GLU B 1 342 ? -16.562 -7.203 -4.641 1 94.75 342 GLU B O 1
ATOM 7917 N N . CYS B 1 343 ? -17.141 -6.164 -2.705 1 95.75 343 CYS B N 1
ATOM 7918 C CA . CYS B 1 343 ? -17.188 -7.418 -1.964 1 95.75 343 CYS B CA 1
ATOM 7919 C C . CYS B 1 343 ? -18.609 -7.754 -1.553 1 95.75 343 CYS B C 1
ATOM 7921 O O . CYS B 1 343 ? -19.406 -6.859 -1.236 1 95.75 343 CYS B O 1
ATOM 7923 N N . TRP B 1 344 ? -19 -8.969 -1.631 1 95.81 344 TRP B N 1
ATOM 7924 C CA . TRP B 1 344 ? -20.188 -9.578 -1.04 1 95.81 344 TRP B CA 1
ATOM 7925 C C . TRP B 1 344 ? -19.812 -10.68 -0.055 1 95.81 344 TRP B C 1
ATOM 7927 O O . TRP B 1 344 ? -18.859 -11.422 -0.29 1 95.81 344 TRP B O 1
ATOM 7937 N N . GLU B 1 345 ? -20.516 -10.812 1.043 1 96.25 345 GLU B N 1
ATOM 7938 C CA . GLU B 1 345 ? -20.109 -11.789 2.053 1 96.25 345 GLU B CA 1
ATOM 7939 C C . GLU B 1 345 ? -21.312 -12.547 2.602 1 96.25 345 GLU B C 1
ATOM 7941 O O . GLU B 1 345 ? -22.438 -12.039 2.564 1 96.25 345 GLU B O 1
ATOM 7946 N N . THR B 1 346 ? -21.109 -13.75 3.074 1 96.69 346 THR B N 1
ATOM 7947 C CA . THR B 1 346 ? -22.125 -14.516 3.789 1 96.69 346 THR B CA 1
ATOM 7948 C C . THR B 1 346 ? -22.281 -14.008 5.223 1 96.69 346 THR B C 1
ATOM 7950 O O . THR B 1 346 ? -21.453 -13.219 5.695 1 96.69 346 THR B O 1
ATOM 7953 N N . LYS B 1 347 ? -23.391 -14.414 5.828 1 93.62 347 LYS B N 1
ATOM 7954 C CA . LYS B 1 347 ? -23.406 -14.328 7.285 1 93.62 347 LYS B CA 1
ATOM 7955 C C . LYS B 1 347 ? -22.344 -15.234 7.898 1 93.62 347 LYS B C 1
ATOM 7957 O O . LYS B 1 347 ? -21.734 -16.047 7.199 1 93.62 347 LYS B O 1
ATOM 7962 N N . THR B 1 348 ? -22.125 -15.055 9.203 1 94.38 348 THR B N 1
ATOM 7963 C CA . THR B 1 348 ? -21.188 -15.922 9.906 1 94.38 348 THR B CA 1
ATOM 7964 C C . THR B 1 348 ? -21.641 -17.375 9.82 1 94.38 348 THR B C 1
ATOM 7966 O O . THR B 1 348 ? -22.781 -17.703 10.133 1 94.38 348 THR B O 1
ATOM 7969 N N . LEU B 1 349 ? -20.734 -18.203 9.359 1 96.75 349 LEU B N 1
ATOM 7970 C CA . LEU B 1 349 ? -21.062 -19.609 9.219 1 96.75 349 LEU B CA 1
ATOM 7971 C C . LEU B 1 349 ? -21.219 -20.266 10.586 1 96.75 349 LEU B C 1
ATOM 7973 O O . LEU B 1 349 ? -20.359 -20.109 11.461 1 96.75 349 LEU B O 1
ATOM 7977 N N . LYS B 1 350 ? -22.234 -21 10.766 1 95.25 350 LYS B N 1
ATOM 7978 C CA . LYS B 1 350 ? -22.484 -21.719 12.016 1 95.25 350 LYS B CA 1
ATOM 7979 C C . LYS B 1 350 ? -21.688 -23.016 12.07 1 95.25 350 LYS B C 1
ATOM 7981 O O . LYS B 1 350 ? -21.312 -23.469 13.156 1 95.25 350 LYS B O 1
ATOM 7986 N N . GLU B 1 351 ? -21.484 -23.672 10.953 1 95.5 351 GLU B N 1
ATOM 7987 C CA . GLU B 1 351 ? -20.703 -24.906 10.797 1 95.5 351 GLU B CA 1
ATOM 7988 C C . GLU B 1 351 ? -19.641 -24.75 9.727 1 95.5 351 GLU B C 1
ATOM 7990 O O . GLU B 1 351 ? -19.766 -23.922 8.82 1 95.5 351 GLU B O 1
ATOM 7995 N N . PRO B 1 352 ? -18.609 -25.562 9.914 1 96.44 352 PRO B N 1
ATOM 7996 C CA . PRO B 1 352 ? -17.609 -25.5 8.852 1 96.44 352 PRO B CA 1
ATOM 7997 C C . PRO B 1 352 ? -18.141 -25.969 7.504 1 96.44 352 PRO B C 1
ATOM 7999 O O . PRO B 1 352 ? -19.031 -26.812 7.453 1 96.44 352 PRO B O 1
ATOM 8002 N N . VAL B 1 353 ? -17.625 -25.438 6.422 1 97.06 353 VAL B N 1
ATOM 8003 C CA . VAL B 1 353 ? -17.953 -25.891 5.074 1 97.06 353 VAL B CA 1
ATOM 8004 C C . VAL B 1 353 ? -16.672 -26.266 4.332 1 97.06 353 VAL B C 1
ATOM 8006 O O . VAL B 1 353 ? -15.641 -25.609 4.484 1 97.06 353 VAL B O 1
ATOM 8009 N N . GLU B 1 354 ? -16.781 -27.344 3.576 1 98 354 GLU B N 1
ATOM 8010 C CA . GLU B 1 354 ? -15.656 -27.797 2.77 1 98 354 GLU B CA 1
ATOM 8011 C C . GLU B 1 354 ? -15.898 -27.547 1.284 1 98 354 GLU B C 1
ATOM 8013 O O . GLU B 1 354 ? -16.828 -28.094 0.7 1 98 354 GLU B O 1
ATOM 8018 N N . VAL B 1 355 ? -15.086 -26.688 0.751 1 98.56 355 VAL B N 1
ATOM 8019 C CA . VAL B 1 355 ? -15.141 -26.391 -0.677 1 98.56 355 VAL B CA 1
ATOM 8020 C C . VAL B 1 355 ? -14.195 -27.328 -1.434 1 98.56 355 VAL B C 1
ATOM 8022 O O . VAL B 1 355 ? -12.992 -27.359 -1.149 1 98.56 355 VAL B O 1
ATOM 8025 N N . LEU B 1 356 ? -14.672 -28.094 -2.369 1 98.62 356 LEU B N 1
ATOM 8026 C CA . LEU B 1 356 ? -13.859 -29.016 -3.164 1 98.62 356 LEU B CA 1
ATOM 8027 C C . LEU B 1 356 ? -14.203 -28.906 -4.645 1 98.62 356 LEU B C 1
ATOM 8029 O O . LEU B 1 356 ? -15.352 -29.125 -5.035 1 98.62 356 LEU B O 1
ATOM 8033 N N . GLY B 1 357 ? -13.203 -28.531 -5.422 1 98.31 357 GLY B N 1
ATOM 8034 C CA . GLY B 1 357 ? -13.414 -28.391 -6.855 1 98.31 357 GLY B CA 1
ATOM 8035 C C . GLY B 1 357 ? -13.438 -26.953 -7.316 1 98.31 357 GLY B C 1
ATOM 8036 O O . GLY B 1 357 ? -12.539 -26.172 -6.988 1 98.31 357 GLY B O 1
ATOM 8037 N N . PHE B 1 358 ? -14.438 -26.656 -8.148 1 98.5 358 PHE B N 1
ATOM 8038 C CA . PHE B 1 358 ? -14.438 -25.375 -8.836 1 98.5 358 PHE B CA 1
ATOM 8039 C C . PHE B 1 358 ? -15.633 -24.531 -8.414 1 98.5 358 PHE B C 1
ATOM 8041 O O . PHE B 1 358 ? -16.781 -24.875 -8.719 1 98.5 358 PHE B O 1
ATOM 8048 N N . ALA B 1 359 ? -15.359 -23.375 -7.73 1 98.69 359 ALA B N 1
ATOM 8049 C CA . ALA B 1 359 ? -16.406 -22.359 -7.555 1 98.69 359 ALA B CA 1
ATOM 8050 C C . ALA B 1 359 ? -16.688 -21.641 -8.867 1 98.69 359 ALA B C 1
ATOM 8052 O O . ALA B 1 359 ? -15.82 -21.547 -9.734 1 98.69 359 ALA B O 1
ATOM 8053 N N . GLU B 1 360 ? -17.906 -21.188 -9.008 1 98.5 360 GLU B N 1
ATOM 8054 C CA . GLU B 1 360 ? -18.281 -20.422 -10.195 1 98.5 360 GLU B CA 1
ATOM 8055 C C . GLU B 1 360 ? -18.984 -19.125 -9.828 1 98.5 360 GLU B C 1
ATOM 8057 O O . GLU B 1 360 ? -19.672 -19.062 -8.812 1 98.5 360 GLU B O 1
ATOM 8062 N N . VAL B 1 361 ? -18.75 -18.141 -10.633 1 98.5 361 VAL B N 1
ATOM 8063 C CA . VAL B 1 361 ? -19.422 -16.844 -10.492 1 98.5 361 VAL B CA 1
ATOM 8064 C C . VAL B 1 361 ? -20.188 -16.516 -11.766 1 98.5 361 VAL B C 1
ATOM 8066 O O . VAL B 1 361 ? -19.625 -16.5 -12.859 1 98.5 361 VAL B O 1
ATOM 8069 N N . HIS B 1 362 ? -21.469 -16.359 -11.688 1 97.94 362 HIS B N 1
ATOM 8070 C CA . HIS B 1 362 ? -22.328 -15.938 -12.781 1 97.94 362 HIS B CA 1
ATOM 8071 C C . HIS B 1 362 ? -22.766 -14.484 -12.594 1 97.94 362 HIS B C 1
ATOM 8073 O O . HIS B 1 362 ? -23.375 -14.141 -11.578 1 97.94 362 HIS B O 1
ATOM 8079 N N . LEU B 1 363 ? -22.484 -13.672 -13.586 1 97.56 363 LEU B N 1
ATOM 8080 C CA . LEU B 1 363 ? -22.734 -12.242 -13.414 1 97.56 363 LEU B CA 1
ATOM 8081 C C . LEU B 1 363 ? -23.562 -11.703 -14.57 1 97.56 363 LEU B C 1
ATOM 8083 O O . LEU B 1 363 ? -23.281 -11.984 -15.734 1 97.56 363 LEU B O 1
ATOM 8087 N N . GLN B 1 364 ? -24.625 -10.992 -14.266 1 96.81 364 GLN B N 1
ATOM 8088 C CA . GLN B 1 364 ? -25.219 -10.031 -15.203 1 96.81 364 GLN B CA 1
ATOM 8089 C C . GLN B 1 364 ? -24.594 -8.648 -15.039 1 96.81 364 GLN B C 1
ATOM 8091 O O . GLN B 1 364 ? -24.672 -8.055 -13.953 1 96.81 364 GLN B O 1
ATOM 8096 N N . LEU B 1 365 ? -23.891 -8.195 -16.094 1 96.06 365 LEU B N 1
ATOM 8097 C CA . LEU B 1 365 ? -23.172 -6.938 -15.922 1 96.06 365 LEU B CA 1
ATOM 8098 C C . LEU B 1 365 ? -23.109 -6.172 -17.234 1 96.06 365 LEU B C 1
ATOM 8100 O O . LEU B 1 365 ? -23.516 -6.684 -18.281 1 96.06 365 LEU B O 1
ATOM 8104 N N . SER B 1 366 ? -22.75 -4.926 -17.156 1 96.38 366 SER B N 1
ATOM 8105 C CA . SER B 1 366 ? -22.453 -4.082 -18.297 1 96.38 366 SER B CA 1
ATOM 8106 C C . SER B 1 366 ? -21.109 -3.371 -18.141 1 96.38 366 SER B C 1
ATOM 8108 O O . SER B 1 366 ? -20.578 -3.291 -17.031 1 96.38 366 SER B O 1
ATOM 8110 N N . CYS B 1 367 ? -20.547 -3.004 -19.219 1 96.25 367 CYS B N 1
ATOM 8111 C CA . CYS B 1 367 ? -19.266 -2.287 -19.266 1 96.25 367 CYS B CA 1
ATOM 8112 C C . CYS B 1 367 ? -19.344 -1.098 -20.219 1 96.25 367 CYS B C 1
ATOM 8114 O O . CYS B 1 367 ? -20.031 -1.156 -21.234 1 96.25 367 CYS B O 1
ATOM 8116 N N . ASP B 1 368 ? -18.641 -0.046 -19.938 1 96.75 368 ASP B N 1
ATOM 8117 C CA . ASP B 1 368 ? -18.688 1.167 -20.75 1 96.75 368 ASP B CA 1
ATOM 8118 C C . ASP B 1 368 ? -17.656 1.134 -21.859 1 96.75 368 ASP B C 1
ATOM 8120 O O . ASP B 1 368 ? -17.516 2.098 -22.625 1 96.75 368 ASP B O 1
ATOM 8124 N N . ARG B 1 369 ? -16.875 0.078 -21.969 1 96.62 369 ARG B N 1
ATOM 8125 C CA . ARG B 1 369 ? -15.812 -0.06 -22.969 1 96.62 369 ARG B CA 1
ATOM 8126 C C . ARG B 1 369 ? -16 -1.324 -23.797 1 96.62 369 ARG B C 1
ATOM 8128 O O . ARG B 1 369 ? -16.719 -2.246 -23.391 1 96.62 369 ARG B O 1
ATOM 8135 N N . PRO B 1 370 ? -15.383 -1.395 -24.922 1 97.31 370 PRO B N 1
ATOM 8136 C CA . PRO B 1 370 ? -15.5 -2.586 -25.766 1 97.31 370 PRO B CA 1
ATOM 8137 C C . PRO B 1 370 ? -14.672 -3.76 -25.25 1 97.31 370 PRO B C 1
ATOM 8139 O O . PRO B 1 370 ? -14.828 -4.887 -25.719 1 97.31 370 PRO B O 1
ATOM 8142 N N . SER B 1 371 ? -13.781 -3.512 -24.375 1 96.94 371 SER B N 1
ATOM 8143 C CA . SER B 1 371 ? -12.961 -4.551 -23.75 1 96.94 371 SER B CA 1
ATOM 8144 C C . SER B 1 371 ? -12.859 -4.348 -22.25 1 96.94 371 SER B C 1
ATOM 8146 O O . SER B 1 371 ? -12.688 -3.221 -21.781 1 96.94 371 SER B O 1
ATOM 8148 N N . ALA B 1 372 ? -13.039 -5.469 -21.562 1 97.31 372 ALA B N 1
ATOM 8149 C CA . ALA B 1 372 ? -12.922 -5.457 -20.094 1 97.31 372 ALA B CA 1
ATOM 8150 C C . ALA B 1 372 ? -12.672 -6.863 -19.562 1 97.31 372 ALA B C 1
ATOM 8152 O O . ALA B 1 372 ? -12.836 -7.852 -20.281 1 97.31 372 ALA B O 1
ATOM 8153 N N . LEU B 1 373 ? -12.148 -6.922 -18.422 1 97.56 373 LEU B N 1
ATOM 8154 C CA . LEU B 1 373 ? -12.062 -8.195 -17.719 1 97.56 373 LEU B CA 1
ATOM 8155 C C . LEU B 1 373 ? -12.695 -8.102 -16.328 1 97.56 373 LEU B C 1
ATOM 8157 O O . LEU B 1 373 ? -12.93 -7.004 -15.828 1 97.56 373 LEU B O 1
ATOM 8161 N N . VAL B 1 374 ? -13.078 -9.188 -15.781 1 97.88 374 VAL B N 1
ATOM 8162 C CA . VAL B 1 374 ? -13.531 -9.297 -14.398 1 97.88 374 VAL B CA 1
ATOM 8163 C C . VAL B 1 374 ? -12.672 -10.305 -13.648 1 97.88 374 VAL B C 1
ATOM 8165 O O . VAL B 1 374 ? -12.367 -11.375 -14.172 1 97.88 374 VAL B O 1
ATOM 8168 N N . ALA B 1 375 ? -12.148 -9.875 -12.57 1 97.88 375 ALA B N 1
ATOM 8169 C CA . ALA B 1 375 ? -11.414 -10.75 -11.664 1 97.88 375 ALA B CA 1
ATOM 8170 C C . ALA B 1 375 ? -12.227 -11.047 -10.406 1 97.88 375 ALA B C 1
ATOM 8172 O O . ALA B 1 375 ? -12.867 -10.156 -9.852 1 97.88 375 ALA B O 1
ATOM 8173 N N . ALA B 1 376 ? -12.242 -12.273 -10.016 1 98.5 376 ALA B N 1
ATOM 8174 C CA . ALA B 1 376 ? -12.961 -12.719 -8.828 1 98.5 376 ALA B CA 1
ATOM 8175 C C . ALA B 1 376 ? -12.016 -13.398 -7.84 1 98.5 376 ALA B C 1
ATOM 8177 O O . ALA B 1 376 ? -11.188 -14.234 -8.234 1 98.5 376 ALA B O 1
ATOM 8178 N N . ARG B 1 377 ? -12.109 -13.016 -6.613 1 98.5 377 ARG B N 1
ATOM 8179 C CA . ARG B 1 377 ? -11.445 -13.695 -5.504 1 98.5 377 ARG B CA 1
ATOM 8180 C C . ARG B 1 377 ? -12.461 -14.234 -4.508 1 98.5 377 ARG B C 1
ATOM 8182 O O . ARG B 1 377 ? -13.43 -13.555 -4.164 1 98.5 377 ARG B O 1
ATOM 8189 N N . LEU B 1 378 ? -12.297 -15.445 -4.188 1 98.81 378 LEU B N 1
ATOM 8190 C CA . LEU B 1 378 ? -12.984 -16.047 -3.047 1 98.81 378 LEU B CA 1
ATOM 8191 C C . LEU B 1 378 ? -12.102 -16.016 -1.804 1 98.81 378 LEU B C 1
ATOM 8193 O O . LEU B 1 378 ? -10.984 -16.516 -1.823 1 98.81 378 LEU B O 1
ATOM 8197 N N . CYS B 1 379 ? -12.656 -15.438 -0.754 1 98.62 379 CYS B N 1
ATOM 8198 C CA . CYS B 1 379 ? -11.812 -15.234 0.418 1 98.62 379 CYS B CA 1
ATOM 8199 C C . CYS B 1 379 ? -12.469 -15.812 1.668 1 98.62 379 CYS B C 1
ATOM 8201 O O . CYS B 1 379 ? -13.695 -15.883 1.75 1 98.62 379 CYS B O 1
ATOM 8203 N N . ASP B 1 380 ? -11.68 -16.266 2.646 1 98.56 380 ASP B N 1
ATOM 8204 C CA . ASP B 1 380 ? -12.031 -16.672 4.004 1 98.56 380 ASP B CA 1
ATOM 8205 C C . ASP B 1 380 ? -11.859 -15.516 4.984 1 98.56 380 ASP B C 1
ATOM 8207 O O . ASP B 1 380 ? -10.734 -15.078 5.238 1 98.56 380 ASP B O 1
ATOM 8211 N N . LEU B 1 381 ? -13 -15.062 5.492 1 96.88 381 LEU B N 1
ATOM 8212 C CA . LEU B 1 381 ? -12.922 -13.984 6.473 1 96.88 381 LEU B CA 1
ATOM 8213 C C . LEU B 1 381 ? -12.859 -14.539 7.891 1 96.88 381 LEU B C 1
ATOM 8215 O O . LEU B 1 381 ? -13.789 -15.227 8.336 1 96.88 381 LEU B O 1
ATOM 8219 N N . PHE B 1 382 ? -11.844 -14.219 8.547 1 94.56 382 PHE B N 1
ATOM 8220 C CA . PHE B 1 382 ? -11.641 -14.664 9.922 1 94.56 382 PHE B CA 1
ATOM 8221 C C . PHE B 1 382 ? -12.383 -13.758 10.898 1 94.56 382 PHE B C 1
ATOM 8223 O O . PHE B 1 382 ? -12.664 -12.602 10.594 1 94.56 382 PHE B O 1
ATOM 8230 N N . PRO B 1 383 ? -12.672 -14.297 12.062 1 89.38 383 PRO B N 1
ATOM 8231 C CA . PRO B 1 383 ? -13.375 -13.492 13.055 1 89.38 383 PRO B CA 1
ATOM 8232 C C . PRO B 1 383 ? -12.602 -12.234 13.453 1 89.38 383 PRO B C 1
ATOM 8234 O O . PRO B 1 383 ? -13.211 -11.219 13.812 1 89.38 383 PRO B O 1
ATOM 8237 N N . ASN B 1 384 ? -11.375 -12.227 13.32 1 82.25 384 ASN B N 1
ATOM 8238 C CA . ASN B 1 384 ? -10.57 -11.078 13.711 1 82.25 384 ASN B CA 1
ATOM 8239 C C . ASN B 1 384 ? -10.477 -10.047 12.586 1 82.25 384 ASN B C 1
ATOM 8241 O O . ASN B 1 384 ? -9.797 -9.023 12.734 1 82.25 384 ASN B O 1
ATOM 8245 N N . GLY B 1 385 ? -11.07 -10.359 11.461 1 85.62 385 GLY B N 1
ATOM 8246 C CA . GLY B 1 385 ? -11.125 -9.391 10.375 1 85.62 385 GLY B CA 1
ATOM 8247 C C . GLY B 1 385 ? -10.133 -9.68 9.273 1 85.62 385 GLY B C 1
ATOM 8248 O O . GLY B 1 385 ? -10.203 -9.086 8.195 1 85.62 385 GLY B O 1
ATOM 8249 N N . GLU B 1 386 ? -9.25 -10.578 9.523 1 91.5 386 GLU B N 1
ATOM 8250 C CA . GLU B 1 386 ? -8.289 -10.945 8.477 1 91.5 386 GLU B CA 1
ATOM 8251 C C . GLU B 1 386 ? -8.984 -11.672 7.332 1 91.5 386 GLU B C 1
ATOM 8253 O O . GLU B 1 386 ? -10.047 -12.266 7.516 1 91.5 386 GLU B O 1
ATOM 8258 N N . SER B 1 387 ? -8.398 -11.57 6.156 1 96.44 387 SER B N 1
ATOM 8259 C CA . SER B 1 387 ? -8.922 -12.18 4.941 1 96.44 387 SER B CA 1
ATOM 8260 C C . SER B 1 387 ? -7.863 -13.031 4.246 1 96.44 387 SER B C 1
ATOM 8262 O O . SER B 1 387 ? -6.723 -12.594 4.086 1 96.44 387 SER B O 1
ATOM 8264 N N . ALA B 1 388 ? -8.25 -14.25 3.889 1 97.75 388 ALA B N 1
ATOM 8265 C CA . ALA B 1 388 ? -7.324 -15.148 3.195 1 97.75 388 ALA B CA 1
ATOM 8266 C C . ALA B 1 388 ? -7.883 -15.562 1.837 1 97.75 388 ALA B C 1
ATOM 8268 O O . ALA B 1 388 ? -9.078 -15.828 1.706 1 97.75 388 ALA B O 1
ATOM 8269 N N . LEU B 1 389 ? -7.016 -15.625 0.88 1 98.06 389 LEU B N 1
ATOM 8270 C CA . LEU B 1 389 ? -7.426 -16.047 -0.455 1 98.06 389 LEU B CA 1
ATOM 8271 C C . LEU B 1 389 ? -7.652 -17.562 -0.501 1 98.06 389 LEU B C 1
ATOM 8273 O O . LEU B 1 389 ? -6.746 -18.328 -0.19 1 98.06 389 LEU B O 1
ATOM 8277 N N . ILE B 1 390 ? -8.852 -17.953 -0.874 1 98.31 390 ILE B N 1
ATOM 8278 C CA . ILE B 1 390 ? -9.156 -19.359 -1.078 1 98.31 390 ILE B CA 1
ATOM 8279 C C . ILE B 1 390 ? -8.812 -19.766 -2.51 1 98.31 390 ILE B C 1
ATOM 8281 O O . ILE B 1 390 ? -8.07 -20.719 -2.729 1 98.31 390 ILE B O 1
ATOM 8285 N N . THR B 1 391 ? -9.359 -19.047 -3.414 1 98.12 391 THR B N 1
ATOM 8286 C CA . THR B 1 391 ? -9.117 -19.25 -4.836 1 98.12 391 THR B CA 1
ATOM 8287 C C . THR B 1 391 ? -9.492 -18 -5.633 1 98.12 391 THR B C 1
ATOM 8289 O O . THR B 1 391 ? -9.953 -17.016 -5.059 1 98.12 391 THR B O 1
ATOM 8292 N N . ARG B 1 392 ? -9.258 -18.016 -6.934 1 98.06 392 ARG B N 1
ATOM 8293 C CA . ARG B 1 392 ? -9.523 -16.859 -7.77 1 98.06 392 ARG B CA 1
ATOM 8294 C C . ARG B 1 392 ? -9.766 -17.266 -9.219 1 98.06 392 ARG B C 1
ATOM 8296 O O . ARG B 1 392 ? -9.594 -18.438 -9.578 1 98.06 392 ARG B O 1
ATOM 8303 N N . GLY B 1 393 ? -10.18 -16.344 -10 1 97.75 393 GLY B N 1
ATOM 8304 C CA . GLY B 1 393 ? -10.367 -16.5 -11.43 1 97.75 393 GLY B CA 1
ATOM 8305 C C . GLY B 1 393 ? -10.477 -15.164 -12.164 1 97.75 393 GLY B C 1
ATOM 8306 O O . GLY B 1 393 ? -10.75 -14.133 -11.539 1 97.75 393 GLY B O 1
ATOM 8307 N N . VAL B 1 394 ? -10.188 -15.203 -13.453 1 97.5 394 VAL B N 1
ATOM 8308 C CA . VAL B 1 394 ? -10.305 -14.016 -14.297 1 97.5 394 VAL B CA 1
ATOM 8309 C C . VAL B 1 394 ? -10.992 -14.391 -15.609 1 97.5 394 VAL B C 1
ATOM 8311 O O . VAL B 1 394 ? -10.906 -15.531 -16.062 1 97.5 394 VAL B O 1
ATOM 8314 N N . LEU B 1 395 ? -11.688 -13.453 -16.109 1 98.38 395 LEU B N 1
ATOM 8315 C CA . LEU B 1 395 ? -12.352 -13.641 -17.406 1 98.38 395 LEU B CA 1
ATOM 8316 C C . LEU B 1 395 ? -12.281 -12.375 -18.234 1 98.38 395 LEU B C 1
ATOM 8318 O O . LEU B 1 395 ? -12.711 -11.305 -17.797 1 98.38 395 LEU B O 1
ATOM 8322 N N . ASN B 1 396 ? -11.664 -12.5 -19.391 1 98.44 396 ASN B N 1
ATOM 8323 C CA . ASN B 1 396 ? -11.812 -11.484 -20.422 1 98.44 396 ASN B CA 1
ATOM 8324 C C . ASN B 1 396 ? -13.227 -11.477 -21 1 98.44 396 ASN B C 1
ATOM 8326 O O . ASN B 1 396 ? -13.656 -12.453 -21.609 1 98.44 396 ASN B O 1
ATOM 8330 N N . LEU B 1 397 ? -13.922 -10.43 -20.875 1 98.44 397 LEU B N 1
ATOM 8331 C CA . LEU B 1 397 ? -15.344 -10.375 -21.188 1 98.44 397 LEU B CA 1
ATOM 8332 C C . LEU B 1 397 ? -15.578 -10.406 -22.703 1 98.44 397 LEU B C 1
ATOM 8334 O O . LEU B 1 397 ? -16.703 -10.586 -23.156 1 98.44 397 LEU B O 1
ATOM 8338 N N . THR B 1 398 ? -14.539 -10.25 -23.5 1 98.38 398 THR B N 1
ATOM 8339 C CA . THR B 1 398 ? -14.664 -10.43 -24.938 1 98.38 398 THR B CA 1
ATOM 8340 C C . THR B 1 398 ? -14.68 -11.914 -25.297 1 98.38 398 THR B C 1
ATOM 8342 O O . THR B 1 398 ? -14.938 -12.273 -26.453 1 98.38 398 THR B O 1
ATOM 8345 N N . HIS B 1 399 ? -14.383 -12.758 -24.359 1 98.19 399 HIS B N 1
ATOM 8346 C CA . HIS B 1 399 ? -14.25 -14.195 -24.562 1 98.19 399 HIS B CA 1
ATOM 8347 C C . HIS B 1 399 ? -15.469 -14.945 -24.031 1 98.19 399 HIS B C 1
ATOM 8349 O O . HIS B 1 399 ? -15.359 -16.109 -23.625 1 98.19 399 HIS B O 1
ATOM 8355 N N . LEU B 1 400 ? -16.625 -14.398 -24.031 1 97.56 400 LEU B N 1
ATOM 8356 C CA . LEU B 1 400 ? -17.812 -14.969 -23.422 1 97.56 400 LEU B CA 1
ATOM 8357 C C . LEU B 1 400 ? -18.25 -16.234 -24.156 1 97.56 400 LEU B C 1
ATOM 8359 O O . LEU B 1 400 ? -18.906 -17.109 -23.578 1 97.56 400 LEU B O 1
ATOM 8363 N N . ARG B 1 401 ? -17.875 -16.375 -25.391 1 96.88 401 ARG B N 1
ATOM 8364 C CA . ARG B 1 401 ? -18.328 -17.484 -26.203 1 96.88 401 ARG B CA 1
ATOM 8365 C C . ARG B 1 401 ? -17.219 -18.516 -26.406 1 96.88 401 ARG B C 1
ATOM 8367 O O . ARG B 1 401 ? -17.406 -19.516 -27.094 1 96.88 401 ARG B O 1
ATOM 8374 N N . GLY B 1 402 ? -16.078 -18.234 -25.938 1 96.69 402 GLY B N 1
ATOM 8375 C CA . GLY B 1 402 ? -14.953 -19.125 -26.109 1 96.69 402 GLY B CA 1
ATOM 8376 C C . GLY B 1 402 ? -13.648 -18.406 -26.344 1 96.69 402 GLY B C 1
ATOM 8377 O O . GLY B 1 402 ? -13.602 -17.172 -26.328 1 96.69 402 GLY B O 1
ATOM 8378 N N . HIS B 1 403 ? -12.594 -19.156 -26.547 1 97.62 403 HIS B N 1
ATOM 8379 C CA . HIS B 1 403 ? -11.258 -18.562 -26.641 1 97.62 403 HIS B CA 1
ATOM 8380 C C . HIS B 1 403 ? -10.711 -18.641 -28.062 1 97.62 403 HIS B C 1
ATOM 8382 O O . HIS B 1 403 ? -9.625 -18.141 -28.344 1 97.62 403 HIS B O 1
ATOM 8388 N N . ALA B 1 404 ? -11.438 -19.266 -28.969 1 97.38 404 ALA B N 1
ATOM 8389 C CA . ALA B 1 404 ? -11.031 -19.281 -30.375 1 97.38 404 ALA B CA 1
ATOM 8390 C C . ALA B 1 404 ? -11.258 -17.922 -31.031 1 97.38 404 ALA B C 1
ATOM 8392 O O . ALA B 1 404 ? -12.141 -17.172 -30.625 1 97.38 404 ALA B O 1
ATOM 8393 N N . SER B 1 405 ? -10.469 -17.703 -32.031 1 97 405 SER B N 1
ATOM 8394 C CA . SER B 1 405 ? -10.516 -16.391 -32.656 1 97 405 SER B CA 1
ATOM 8395 C C . SER B 1 405 ? -11.922 -16.047 -33.156 1 97 405 SER B C 1
ATOM 8397 O O . SER B 1 405 ? -12.359 -14.898 -33.062 1 97 405 SER B O 1
ATOM 8399 N N . GLU B 1 406 ? -12.648 -17.047 -33.562 1 96.94 406 GLU B N 1
ATOM 8400 C CA . GLU B 1 406 ? -13.984 -16.844 -34.125 1 96.94 406 GLU B CA 1
ATOM 8401 C C . GLU B 1 406 ? -15 -16.578 -33 1 96.94 406 GLU B C 1
ATOM 8403 O O . GLU B 1 406 ? -16.078 -16.047 -33.281 1 96.94 406 GLU B O 1
ATOM 8408 N N . ASP B 1 407 ? -14.641 -16.953 -31.797 1 97.56 407 ASP B N 1
ATOM 8409 C CA . ASP B 1 407 ? -15.555 -16.812 -30.672 1 97.56 407 ASP B CA 1
ATOM 8410 C C . ASP B 1 407 ? -15.375 -15.461 -29.969 1 97.56 407 ASP B C 1
ATOM 8412 O O . ASP B 1 407 ? -16.219 -15.047 -29.188 1 97.56 407 ASP B O 1
ATOM 8416 N N . ILE B 1 408 ? -14.305 -14.758 -30.188 1 98.06 408 ILE B N 1
ATOM 8417 C CA . ILE B 1 408 ? -13.938 -13.531 -29.484 1 98.06 408 ILE B CA 1
ATOM 8418 C C . ILE B 1 408 ? -14.586 -12.328 -30.156 1 98.06 408 ILE B C 1
ATOM 8420 O O . ILE B 1 408 ? -14.5 -12.172 -31.375 1 98.06 408 ILE B O 1
ATOM 8424 N N . GLN B 1 409 ? -15.32 -11.547 -29.391 1 97.25 409 GLN B N 1
ATOM 8425 C CA . GLN B 1 409 ? -16.016 -10.383 -29.922 1 97.25 409 GLN B CA 1
ATOM 8426 C C . GLN B 1 409 ? -15.938 -9.211 -28.938 1 97.25 409 GLN B C 1
ATOM 8428 O O . GLN B 1 409 ? -16.047 -9.391 -27.734 1 97.25 409 GLN B O 1
ATOM 8433 N N . PRO B 1 410 ? -15.766 -8.031 -29.5 1 97.5 410 PRO B N 1
ATOM 8434 C CA . PRO B 1 410 ? -15.805 -6.875 -28.609 1 97.5 410 PRO B CA 1
ATOM 8435 C C . PRO B 1 410 ? -17.156 -6.707 -27.922 1 97.5 410 PRO B C 1
ATOM 8437 O O . PRO B 1 410 ? -18.188 -7.141 -28.438 1 97.5 410 PRO B O 1
ATOM 8440 N N . LEU B 1 411 ? -17.109 -6.047 -26.812 1 97.94 411 LEU B N 1
ATOM 8441 C CA . LEU B 1 411 ? -18.344 -5.734 -26.078 1 97.94 411 LEU B CA 1
ATOM 8442 C C . LEU B 1 411 ? -19.047 -4.539 -26.703 1 97.94 411 LEU B C 1
ATOM 8444 O O . LEU B 1 411 ? -18.406 -3.678 -27.312 1 97.94 411 LEU B O 1
ATOM 8448 N N . GLN B 1 412 ? -20.406 -4.551 -26.625 1 97.75 412 GLN B N 1
ATOM 8449 C CA . GLN B 1 412 ? -21.156 -3.326 -26.859 1 97.75 412 GLN B CA 1
ATOM 8450 C C . GLN B 1 412 ? -21.266 -2.498 -25.578 1 97.75 412 GLN B C 1
ATOM 8452 O O . GLN B 1 412 ? -21.891 -2.92 -24.609 1 97.75 412 GLN B O 1
ATOM 8457 N N . PRO B 1 413 ? -20.719 -1.354 -25.609 1 97.38 413 PRO B N 1
ATOM 8458 C CA . PRO B 1 413 ? -20.688 -0.561 -24.391 1 97.38 413 PRO B CA 1
ATOM 8459 C C . PRO B 1 413 ? -22.078 -0.335 -23.797 1 97.38 413 PRO B C 1
ATOM 8461 O O . PRO B 1 413 ? -23.031 -0.054 -24.531 1 97.38 413 PRO B O 1
ATOM 8464 N N . ASN B 1 414 ? -22.219 -0.572 -22.516 1 96.38 414 ASN B N 1
ATOM 8465 C CA . ASN B 1 414 ? -23.375 -0.282 -21.688 1 96.38 414 ASN B CA 1
ATOM 8466 C C . ASN B 1 414 ? -24.5 -1.283 -21.938 1 96.38 414 ASN B C 1
ATOM 8468 O O . ASN B 1 414 ? -25.609 -1.124 -21.406 1 96.38 414 ASN B O 1
ATOM 8472 N N . LYS B 1 415 ? -24.234 -2.217 -22.75 1 97.12 415 LYS B N 1
ATOM 8473 C CA . LYS B 1 415 ? -25.219 -3.289 -22.938 1 97.12 415 LYS B CA 1
ATOM 8474 C C . LYS B 1 415 ? -25.031 -4.375 -21.875 1 97.12 415 LYS B C 1
ATOM 8476 O O . LYS B 1 415 ? -23.906 -4.746 -21.531 1 97.12 415 LYS B O 1
ATOM 8481 N N . SER B 1 416 ? -26.141 -4.852 -21.391 1 95.81 416 SER B N 1
ATOM 8482 C CA . SER B 1 416 ? -26.125 -5.914 -20.391 1 95.81 416 SER B CA 1
ATOM 8483 C C . SER B 1 416 ? -25.641 -7.23 -21 1 95.81 416 SER B C 1
ATOM 8485 O O . SER B 1 416 ? -26.094 -7.621 -22.078 1 95.81 416 SER B O 1
ATOM 8487 N N . ILE B 1 417 ? -24.734 -7.906 -20.359 1 96.75 417 ILE B N 1
ATOM 8488 C CA . ILE B 1 417 ? -24.219 -9.203 -20.781 1 96.75 417 ILE B CA 1
ATOM 8489 C C . ILE B 1 417 ? -24.234 -10.18 -19.609 1 96.75 417 ILE B C 1
ATOM 8491 O O . ILE B 1 417 ? -24.406 -9.773 -18.469 1 96.75 417 ILE B O 1
ATOM 8495 N N . TYR B 1 418 ? -24.156 -11.461 -19.969 1 96.75 418 TYR B N 1
ATOM 8496 C CA . TYR B 1 418 ? -24.062 -12.539 -18.984 1 96.75 418 TYR B CA 1
ATOM 8497 C C . TYR B 1 418 ? -22.703 -13.219 -19.047 1 96.75 418 TYR B C 1
ATOM 8499 O O . TYR B 1 418 ? -22.281 -13.688 -20.125 1 96.75 418 TYR B O 1
ATOM 8507 N N . ALA B 1 419 ? -22 -13.211 -17.938 1 97.62 419 ALA B N 1
ATOM 8508 C CA . ALA B 1 419 ? -20.672 -13.812 -17.859 1 97.62 419 ALA B CA 1
ATOM 8509 C C . ALA B 1 419 ? -20.625 -14.945 -16.844 1 97.62 419 ALA B C 1
ATOM 8511 O O . ALA B 1 419 ? -21.156 -14.812 -15.742 1 97.62 419 ALA B O 1
ATOM 8512 N N . GLN B 1 420 ? -20.078 -16.047 -17.219 1 97.31 420 GLN B N 1
ATOM 8513 C CA . GLN B 1 420 ? -19.812 -17.172 -16.328 1 97.31 420 GLN B CA 1
ATOM 8514 C C . GLN B 1 420 ? -18.312 -17.406 -16.141 1 97.31 420 GLN B C 1
ATOM 8516 O O . GLN B 1 420 ? -17.609 -17.703 -17.109 1 97.31 420 GLN B O 1
ATOM 8521 N N . LEU B 1 421 ? -17.875 -17.266 -14.961 1 96.44 421 LEU B N 1
ATOM 8522 C CA . LEU B 1 421 ? -16.469 -17.375 -14.617 1 96.44 421 LEU B CA 1
ATOM 8523 C C . LEU B 1 421 ? -16.234 -18.562 -13.688 1 96.44 421 LEU B C 1
ATOM 8525 O O . LEU B 1 421 ? -16.828 -18.656 -12.617 1 96.44 421 LEU B O 1
ATOM 8529 N N . LYS B 1 422 ? -15.477 -19.469 -14.133 1 96.69 422 LYS B N 1
ATOM 8530 C CA . LYS B 1 422 ? -15.039 -20.578 -13.289 1 96.69 422 LYS B CA 1
ATOM 8531 C C . LYS B 1 422 ? -13.742 -20.234 -12.562 1 96.69 422 LYS B C 1
ATOM 8533 O O . LYS B 1 422 ? -12.766 -19.797 -13.188 1 96.69 422 LYS B O 1
ATOM 8538 N N . LEU B 1 423 ? -13.719 -20.391 -11.234 1 98.31 423 LEU B N 1
ATOM 8539 C CA . LEU B 1 423 ? -12.508 -20.125 -10.461 1 98.31 423 LEU B CA 1
ATOM 8540 C C . LEU B 1 423 ? -11.594 -21.344 -10.453 1 98.31 423 LEU B C 1
ATOM 8542 O O . LEU B 1 423 ? -12.008 -22.438 -10.844 1 98.31 423 LEU B O 1
ATOM 8546 N N . ASP B 1 424 ? -10.375 -21.141 -10.055 1 97.81 424 ASP B N 1
ATOM 8547 C CA . ASP B 1 424 ? -9.422 -22.25 -9.953 1 97.81 424 ASP B CA 1
ATOM 8548 C C . ASP B 1 424 ? -9.875 -23.266 -8.906 1 97.81 424 ASP B C 1
ATOM 8550 O O . ASP B 1 424 ? -10.523 -22.906 -7.926 1 97.81 424 ASP B O 1
ATOM 8554 N N . SER B 1 425 ? -9.516 -24.469 -9.133 1 98.25 425 SER B N 1
ATOM 8555 C CA . SER B 1 425 ? -9.891 -25.531 -8.203 1 98.25 425 SER B CA 1
ATOM 8556 C C . SER B 1 425 ? -9.266 -25.297 -6.828 1 98.25 425 SER B C 1
ATOM 8558 O O . SER B 1 425 ? -8.227 -24.656 -6.715 1 98.25 425 SER B O 1
ATOM 8560 N N . THR B 1 426 ? -9.984 -25.812 -5.898 1 98.56 426 THR B N 1
ATOM 8561 C CA . THR B 1 426 ? -9.469 -25.719 -4.539 1 98.56 426 THR B CA 1
ATOM 8562 C C . THR B 1 426 ? -10.023 -26.844 -3.666 1 98.56 426 THR B C 1
ATOM 8564 O O . THR B 1 426 ? -10.914 -27.594 -4.09 1 98.56 426 THR B O 1
ATOM 8567 N N . ALA B 1 427 ? -9.398 -27.109 -2.58 1 98.69 427 ALA B N 1
ATOM 8568 C CA . ALA B 1 427 ? -9.844 -27.891 -1.418 1 98.69 427 ALA B CA 1
ATOM 8569 C C . ALA B 1 427 ? -9.539 -27.141 -0.122 1 98.69 427 ALA B C 1
ATOM 8571 O O . ALA B 1 427 ? -8.383 -27 0.265 1 98.69 427 ALA B O 1
ATOM 8572 N N . TYR B 1 428 ? -10.594 -26.688 0.444 1 98.62 428 TYR B N 1
ATOM 8573 C CA . TYR B 1 428 ? -10.406 -25.719 1.523 1 98.62 428 TYR B CA 1
ATOM 8574 C C . TYR B 1 428 ? -11.578 -25.766 2.496 1 98.62 428 TYR B C 1
ATOM 8576 O O . TYR B 1 428 ? -12.742 -25.797 2.08 1 98.62 428 TYR B O 1
ATOM 8584 N N . THR B 1 429 ? -11.242 -25.828 3.748 1 98.25 429 THR B N 1
ATOM 8585 C CA . THR B 1 429 ? -12.266 -25.781 4.785 1 98.25 429 THR B CA 1
ATOM 8586 C C . THR B 1 429 ? -12.398 -24.375 5.359 1 98.25 429 THR B C 1
ATOM 8588 O O . THR B 1 429 ? -11.422 -23.812 5.867 1 98.25 429 THR B O 1
ATOM 8591 N N . VAL B 1 430 ? -13.562 -23.781 5.223 1 98.38 430 VAL B N 1
ATOM 8592 C CA . VAL B 1 430 ? -13.883 -22.562 5.953 1 98.38 430 VAL B CA 1
ATOM 8593 C C . VAL B 1 430 ? -14.453 -22.906 7.324 1 98.38 430 VAL B C 1
ATOM 8595 O O . VAL B 1 430 ? -15.492 -23.562 7.422 1 98.38 430 VAL B O 1
ATOM 8598 N N . ALA B 1 431 ? -13.852 -22.484 8.32 1 98.12 431 ALA B N 1
ATOM 8599 C CA . ALA B 1 431 ? -14.203 -22.875 9.68 1 98.12 431 ALA B CA 1
ATOM 8600 C C . ALA B 1 431 ? -15.508 -22.234 10.117 1 98.12 431 ALA B C 1
ATOM 8602 O O . ALA B 1 431 ? -15.914 -21.203 9.562 1 98.12 431 ALA B O 1
ATOM 8603 N N . ALA B 1 432 ? -16.156 -22.906 11.117 1 97.38 432 ALA B N 1
ATOM 8604 C CA . ALA B 1 432 ? -17.266 -22.25 11.797 1 97.38 432 ALA B CA 1
ATOM 8605 C C . ALA B 1 432 ? -16.828 -20.906 12.391 1 97.38 432 ALA B C 1
ATOM 8607 O O . ALA B 1 432 ? -15.703 -20.781 12.891 1 97.38 432 ALA B O 1
ATOM 8608 N N . GLY B 1 433 ? -17.719 -19.922 12.305 1 96 433 GLY B N 1
ATOM 8609 C CA . GLY B 1 433 ? -17.391 -18.609 12.812 1 96 433 GLY B CA 1
ATOM 8610 C C . GLY B 1 433 ? -16.797 -17.688 11.758 1 96 433 GLY B C 1
ATOM 8611 O O . GLY B 1 433 ? -16.703 -16.484 11.961 1 96 433 GLY B O 1
ATOM 8612 N N . HIS B 1 434 ? -16.375 -18.219 10.641 1 97.62 434 HIS B N 1
ATOM 8613 C CA . HIS B 1 434 ? -15.859 -17.438 9.531 1 97.62 434 HIS B CA 1
ATOM 8614 C C . HIS B 1 434 ? -16.969 -17.031 8.57 1 97.62 434 HIS B C 1
ATOM 8616 O O . HIS B 1 434 ? -18.125 -17.422 8.758 1 97.62 434 HIS B O 1
ATOM 8622 N N . LYS B 1 435 ? -16.656 -16.203 7.621 1 97.38 435 LYS B N 1
ATOM 8623 C CA . LYS B 1 435 ? -17.516 -15.852 6.488 1 97.38 435 LYS B CA 1
ATOM 8624 C C . LYS B 1 435 ? -16.812 -16.141 5.164 1 97.38 435 LYS B C 1
ATOM 8626 O O . LYS B 1 435 ? -15.594 -16.281 5.117 1 97.38 435 LYS B O 1
ATOM 8631 N N . ILE B 1 436 ? -17.609 -16.344 4.164 1 98.5 436 ILE B N 1
ATOM 8632 C CA . ILE B 1 436 ? -17.094 -16.438 2.799 1 98.5 436 ILE B CA 1
ATOM 8633 C C . ILE B 1 436 ? -17.344 -15.109 2.068 1 98.5 436 ILE B C 1
ATOM 8635 O O . ILE B 1 436 ? -18.453 -14.555 2.133 1 98.5 436 ILE B O 1
ATOM 8639 N N . ARG B 1 437 ? -16.344 -14.602 1.396 1 98.44 437 ARG B N 1
ATOM 8640 C CA . ARG B 1 437 ? -16.438 -13.336 0.671 1 98.44 437 ARG B CA 1
ATOM 8641 C C . ARG B 1 437 ? -16.094 -13.523 -0.804 1 98.44 437 ARG B C 1
ATOM 8643 O O . ARG B 1 437 ? -15.117 -14.203 -1.139 1 98.44 437 ARG B O 1
ATOM 8650 N N . LEU B 1 438 ? -16.922 -12.992 -1.654 1 98.62 438 LEU B N 1
ATOM 8651 C CA . LEU B 1 438 ? -16.625 -12.805 -3.07 1 98.62 438 LEU B CA 1
ATOM 8652 C C . LEU B 1 438 ? -16.172 -11.375 -3.348 1 98.62 438 LEU B C 1
ATOM 8654 O O . LEU B 1 438 ? -16.859 -10.422 -2.982 1 98.62 438 LEU B O 1
ATOM 8658 N N . ALA B 1 439 ? -15.031 -11.18 -3.883 1 98.06 439 ALA B N 1
ATOM 8659 C CA . ALA B 1 439 ? -14.516 -9.867 -4.258 1 98.06 439 ALA B CA 1
ATOM 8660 C C . ALA B 1 439 ? -14.344 -9.758 -5.77 1 98.06 439 ALA B C 1
ATOM 8662 O O . ALA B 1 439 ? -13.688 -10.594 -6.391 1 98.06 439 ALA B O 1
ATOM 8663 N N . LEU B 1 440 ? -14.922 -8.734 -6.398 1 97.44 440 LEU B N 1
ATOM 8664 C CA . LEU B 1 440 ? -14.859 -8.531 -7.84 1 97.44 440 LEU B CA 1
ATOM 8665 C C . LEU B 1 440 ? -14.109 -7.246 -8.18 1 97.44 440 LEU B C 1
ATOM 8667 O O . LEU B 1 440 ? -14.273 -6.23 -7.5 1 97.44 440 LEU B O 1
ATOM 8671 N N . SER B 1 441 ? -13.25 -7.285 -9.125 1 96.62 441 SER B N 1
ATOM 8672 C CA . SER B 1 441 ? -12.523 -6.125 -9.633 1 96.62 441 SER B CA 1
ATOM 8673 C C . SER B 1 441 ? -12.406 -6.176 -11.156 1 96.62 441 SER B C 1
ATOM 8675 O O . SER B 1 441 ? -12.57 -7.234 -11.766 1 96.62 441 SER B O 1
ATOM 8677 N N . SER B 1 442 ? -12.148 -5.055 -11.781 1 96.12 442 SER B N 1
ATOM 8678 C CA . SER B 1 442 ? -11.984 -5.004 -13.234 1 96.12 442 SER B CA 1
ATOM 8679 C C . SER B 1 442 ? -10.508 -5 -13.625 1 96.12 442 SER B C 1
ATOM 8681 O O . SER B 1 442 ? -10.18 -4.992 -14.812 1 96.12 442 SER B O 1
ATOM 8683 N N . VAL B 1 443 ? -9.648 -4.871 -12.656 1 96.25 443 VAL B N 1
ATOM 8684 C CA . VAL B 1 443 ? -8.203 -4.957 -12.82 1 96.25 443 VAL B CA 1
ATOM 8685 C C . VAL B 1 443 ? -7.629 -5.977 -11.844 1 96.25 443 VAL B C 1
ATOM 8687 O O . VAL B 1 443 ? -8.156 -6.148 -10.742 1 96.25 443 VAL B O 1
ATOM 8690 N N . HIS B 1 444 ? -6.629 -6.691 -12.211 1 97.12 444 HIS B N 1
ATOM 8691 C CA . HIS B 1 444 ? -5.945 -7.648 -11.352 1 97.12 444 HIS B CA 1
ATOM 8692 C C . HIS B 1 444 ? -4.465 -7.746 -11.703 1 97.12 444 HIS B C 1
ATOM 8694 O O . HIS B 1 444 ? -3.947 -8.844 -11.93 1 97.12 444 HIS B O 1
ATOM 8700 N N . TRP B 1 445 ? -3.781 -6.617 -11.75 1 97 445 TRP B N 1
ATOM 8701 C CA . TRP B 1 445 ? -2.375 -6.453 -12.094 1 97 445 TRP B CA 1
ATOM 8702 C C . TRP B 1 445 ? -1.479 -6.742 -10.898 1 97 445 TRP B C 1
ATOM 8704 O O . TRP B 1 445 ? -1.791 -6.344 -9.773 1 97 445 TRP B O 1
ATOM 8714 N N . PRO B 1 446 ? -0.355 -7.492 -11.047 1 96.19 446 PRO B N 1
ATOM 8715 C CA . PRO B 1 446 ? 0.25 -7.875 -12.32 1 96.19 446 PRO B CA 1
ATOM 8716 C C . PRO B 1 446 ? -0.093 -9.305 -12.734 1 96.19 446 PRO B C 1
ATOM 8718 O O . PRO B 1 446 ? 0.51 -9.844 -13.664 1 96.19 446 PRO B O 1
ATOM 8721 N N . LEU B 1 447 ? -1.048 -9.922 -12.031 1 96.12 447 LEU B N 1
ATOM 8722 C CA . LEU B 1 447 ? -1.347 -11.289 -12.438 1 96.12 447 LEU B CA 1
ATOM 8723 C C . LEU B 1 447 ? -1.732 -11.352 -13.914 1 96.12 447 LEU B C 1
ATOM 8725 O O . LEU B 1 447 ? -1.158 -12.125 -14.68 1 96.12 447 LEU B O 1
ATOM 8729 N N . VAL B 1 448 ? -2.65 -10.453 -14.242 1 97.25 448 VAL B N 1
ATOM 8730 C CA . VAL B 1 448 ? -3.039 -10.391 -15.648 1 97.25 448 VAL B CA 1
ATOM 8731 C C . VAL B 1 448 ? -2.82 -8.977 -16.172 1 97.25 448 VAL B C 1
ATOM 8733 O O . VAL B 1 448 ? -2.945 -7.996 -15.438 1 97.25 448 VAL B O 1
ATOM 8736 N N . TRP B 1 449 ? -2.461 -8.906 -17.422 1 98 449 TRP B N 1
ATOM 8737 C CA . TRP B 1 449 ? -2.291 -7.621 -18.078 1 98 449 TRP B CA 1
ATOM 8738 C C . TRP B 1 449 ? -3.619 -6.875 -18.156 1 98 449 TRP B C 1
ATOM 8740 O O . TRP B 1 449 ? -4.664 -7.48 -18.422 1 98 449 TRP B O 1
ATOM 8750 N N . PRO B 1 450 ? -3.668 -5.582 -17.922 1 97.38 450 PRO B N 1
ATOM 8751 C CA . PRO B 1 450 ? -4.93 -4.836 -17.938 1 97.38 450 PRO B CA 1
ATOM 8752 C C . PRO B 1 450 ? -5.496 -4.695 -19.359 1 97.38 450 PRO B C 1
ATOM 8754 O O . PRO B 1 450 ? -4.75 -4.766 -20.328 1 97.38 450 PRO B O 1
ATOM 8757 N N . SER B 1 451 ? -6.824 -4.508 -19.422 1 96.81 451 SER B N 1
ATOM 8758 C CA . SER B 1 451 ? -7.457 -4.152 -20.688 1 96.81 451 SER B CA 1
ATOM 8759 C C . SER B 1 451 ? -6.887 -2.855 -21.25 1 96.81 451 SER B C 1
ATOM 8761 O O . SER B 1 451 ? -6.277 -2.072 -20.516 1 96.81 451 SER B O 1
ATOM 8763 N N . PRO B 1 452 ? -7.07 -2.662 -22.531 1 96.31 452 PRO B N 1
ATOM 8764 C CA . PRO B 1 452 ? -6.445 -1.499 -23.172 1 96.31 452 PRO B CA 1
ATOM 8765 C C . PRO B 1 452 ? -6.938 -0.176 -22.594 1 96.31 452 PRO B C 1
ATOM 8767 O O . PRO B 1 452 ? -6.191 0.807 -22.562 1 96.31 452 PRO B O 1
ATOM 8770 N N . GLN B 1 453 ? -8.164 -0.159 -22.156 1 95.38 453 GLN B N 1
ATOM 8771 C CA . GLN B 1 453 ? -8.742 1.038 -21.547 1 95.38 453 GLN B CA 1
ATOM 8772 C C . GLN B 1 453 ? -9.273 0.747 -20.156 1 95.38 453 GLN B C 1
ATOM 8774 O O . GLN B 1 453 ? -9.742 -0.361 -19.875 1 95.38 453 GLN B O 1
ATOM 8779 N N . ALA B 1 454 ? -9.148 1.828 -19.297 1 93.62 454 ALA B N 1
ATOM 8780 C CA . ALA B 1 454 ? -9.812 1.695 -18.016 1 93.62 454 ALA B CA 1
ATOM 8781 C C . ALA B 1 454 ? -11.32 1.525 -18.188 1 93.62 454 ALA B C 1
ATOM 8783 O O . ALA B 1 454 ? -11.945 2.26 -18.953 1 93.62 454 ALA B O 1
ATOM 8784 N N . SER B 1 455 ? -11.852 0.502 -17.562 1 93.25 455 SER B N 1
ATOM 8785 C CA . SER B 1 455 ? -13.266 0.2 -17.766 1 93.25 455 SER B CA 1
ATOM 8786 C C . SER B 1 455 ? -14.039 0.281 -16.453 1 93.25 455 SER B C 1
ATOM 8788 O O . SER B 1 455 ? -13.461 0.142 -15.375 1 93.25 455 SER B O 1
ATOM 8790 N N . SER B 1 456 ? -15.305 0.572 -16.578 1 92.31 456 SER B N 1
ATOM 8791 C CA . SER B 1 456 ? -16.266 0.556 -15.477 1 92.31 456 SER B CA 1
ATOM 8792 C C . SER B 1 456 ? -17.281 -0.564 -15.641 1 92.31 456 SER B C 1
ATOM 8794 O O . SER B 1 456 ? -18.016 -0.602 -16.625 1 92.31 456 SER B O 1
ATOM 8796 N N . LEU B 1 457 ? -17.312 -1.446 -14.68 1 95.81 457 LEU B N 1
ATOM 8797 C CA . LEU B 1 457 ? -18.266 -2.539 -14.688 1 95.81 457 LEU B CA 1
ATOM 8798 C C . LEU B 1 457 ? -19.438 -2.246 -13.734 1 95.81 457 LEU B C 1
ATOM 8800 O O . LEU B 1 457 ? -19.219 -1.711 -12.648 1 95.81 457 LEU B O 1
ATOM 8804 N N . LEU B 1 458 ? -20.609 -2.514 -14.195 1 94.62 458 LEU B N 1
ATOM 8805 C CA . LEU B 1 458 ? -21.812 -2.436 -13.383 1 94.62 458 LEU B CA 1
ATOM 8806 C C . LEU B 1 458 ? -22.469 -3.811 -13.234 1 94.62 458 LEU B C 1
ATOM 8808 O O . LEU B 1 458 ? -22.828 -4.441 -14.234 1 94.62 458 LEU B O 1
ATOM 8812 N N . ILE B 1 459 ? -22.562 -4.281 -12.031 1 94.94 459 ILE B N 1
ATOM 8813 C CA . ILE B 1 459 ? -23.141 -5.59 -11.758 1 94.94 459 ILE B CA 1
ATOM 8814 C C . ILE B 1 459 ? -24.609 -5.426 -11.367 1 94.94 459 ILE B C 1
ATOM 8816 O O . ILE B 1 459 ? -24.953 -4.586 -10.531 1 94.94 459 ILE B O 1
ATOM 8820 N N . LYS B 1 460 ? -25.438 -6.148 -12.016 1 93.75 460 LYS B N 1
ATOM 8821 C CA . LYS B 1 460 ? -26.844 -6.223 -11.602 1 93.75 460 LYS B CA 1
ATOM 8822 C C . LYS B 1 460 ? -27.047 -7.281 -10.523 1 93.75 460 LYS B C 1
ATOM 8824 O O . LYS B 1 460 ? -26.797 -8.469 -10.75 1 93.75 460 LYS B O 1
ATOM 8829 N N . THR B 1 461 ? -27.5 -6.871 -9.344 1 90.56 461 THR B N 1
ATOM 8830 C CA . THR B 1 461 ? -27.688 -7.781 -8.227 1 90.56 461 THR B CA 1
ATOM 8831 C C . THR B 1 461 ? -29.156 -8.211 -8.133 1 90.56 461 THR B C 1
ATOM 8833 O O . THR B 1 461 ? -30.016 -7.672 -8.836 1 90.56 461 THR B O 1
ATOM 8836 N N . GLY B 1 462 ? -29.609 -9.234 -7.23 1 79.19 462 GLY B N 1
ATOM 8837 C CA . GLY B 1 462 ? -30.969 -9.633 -6.898 1 79.19 462 GLY B CA 1
ATOM 8838 C C . GLY B 1 462 ? -31.406 -10.898 -7.613 1 79.19 462 GLY B C 1
ATOM 8839 O O . GLY B 1 462 ? -32.312 -11.602 -7.141 1 79.19 462 GLY B O 1
ATOM 8840 N N . SER B 1 463 ? -31 -11.172 -8.789 1 70.88 463 SER B N 1
ATOM 8841 C CA . SER B 1 463 ? -31.531 -12.438 -9.289 1 70.88 463 SER B CA 1
ATOM 8842 C C . SER B 1 463 ? -30.516 -13.141 -10.188 1 70.88 463 SER B C 1
ATOM 8844 O O . SER B 1 463 ? -30.25 -14.336 -10.016 1 70.88 463 SER B O 1
ATOM 8846 N N . LYS B 1 464 ? -29.828 -12.508 -10.922 1 83.56 464 LYS B N 1
ATOM 8847 C CA . LYS B 1 464 ? -29.094 -13.242 -11.953 1 83.56 464 LYS B CA 1
ATOM 8848 C C . LYS B 1 464 ? -27.625 -13.359 -11.594 1 83.56 464 LYS B C 1
ATOM 8850 O O . LYS B 1 464 ? -26.938 -14.266 -12.07 1 83.56 464 LYS B O 1
ATOM 8855 N N . SER B 1 465 ? -27.125 -12.516 -10.805 1 95.06 465 SER B N 1
ATOM 8856 C CA . SER B 1 465 ? -25.734 -12.633 -10.391 1 95.06 465 SER B CA 1
ATOM 8857 C C . SER B 1 465 ? -25.609 -13.508 -9.148 1 95.06 465 SER B C 1
ATOM 8859 O O . SER B 1 465 ? -26.266 -13.25 -8.133 1 95.06 465 SER B O 1
ATOM 8861 N N . LYS B 1 466 ? -24.797 -14.5 -9.266 1 96.19 466 LYS B N 1
ATOM 8862 C CA . LYS B 1 466 ? -24.734 -15.484 -8.18 1 96.19 466 LYS B CA 1
ATOM 8863 C C . LYS B 1 466 ? -23.344 -16.109 -8.094 1 96.19 466 LYS B C 1
ATOM 8865 O O . LYS B 1 466 ? -22.562 -16.062 -9.047 1 96.19 466 LYS B O 1
ATOM 8870 N N . LEU B 1 467 ? -23.031 -16.625 -6.926 1 98 467 LEU B N 1
ATOM 8871 C CA . LEU B 1 467 ? -21.875 -17.453 -6.617 1 98 467 LEU B CA 1
ATOM 8872 C C . LEU B 1 467 ? -22.266 -18.906 -6.379 1 98 467 LEU B C 1
ATOM 8874 O O . LEU B 1 467 ? -23.188 -19.172 -5.605 1 98 467 LEU B O 1
ATOM 8878 N N . LEU B 1 468 ? -21.672 -19.781 -7.117 1 98.12 468 LEU B N 1
ATOM 8879 C CA . LEU B 1 468 ? -21.875 -21.219 -6.922 1 98.12 468 LEU B CA 1
ATOM 8880 C C . LEU B 1 468 ? -20.688 -21.828 -6.176 1 98.12 468 LEU B C 1
ATOM 8882 O O . LEU B 1 468 ? -19.547 -21.75 -6.633 1 98.12 468 LEU B O 1
ATOM 8886 N N . LEU B 1 469 ? -20.953 -22.453 -5.031 1 98.38 469 LEU B N 1
ATOM 8887 C CA . LEU B 1 469 ? -19.906 -23.062 -4.227 1 98.38 469 LEU B CA 1
ATOM 8888 C C . LEU B 1 469 ? -20.078 -24.578 -4.172 1 98.38 469 LEU B C 1
ATOM 8890 O O . LEU B 1 469 ? -21.125 -25.078 -3.783 1 98.38 469 LEU B O 1
ATOM 8894 N N . PRO B 1 470 ? -19.047 -25.312 -4.555 1 98.44 470 PRO B N 1
ATOM 8895 C CA . PRO B 1 470 ? -19.078 -26.766 -4.473 1 98.44 470 PRO B CA 1
ATOM 8896 C C . PRO B 1 470 ? -18.75 -27.297 -3.076 1 98.44 470 PRO B C 1
ATOM 8898 O O . PRO B 1 470 ? -17.594 -27.578 -2.777 1 98.44 470 PRO B O 1
ATOM 8901 N N . PHE B 1 471 ? -19.766 -27.531 -2.301 1 97.75 471 PHE B N 1
ATOM 8902 C CA . PHE B 1 471 ? -19.578 -28.016 -0.942 1 97.75 471 PHE B CA 1
ATOM 8903 C C . PHE B 1 471 ? -19.516 -29.531 -0.917 1 97.75 471 PHE B C 1
ATOM 8905 O O . PHE B 1 471 ? -20.312 -30.203 -1.58 1 97.75 471 PHE B O 1
ATOM 8912 N N . ARG B 1 472 ? -18.531 -30.047 -0.242 1 97.5 472 ARG B N 1
ATOM 8913 C CA . ARG B 1 472 ? -18.453 -31.484 0.034 1 97.5 472 ARG B CA 1
ATOM 8914 C C . ARG B 1 472 ? -19.328 -31.859 1.221 1 97.5 472 ARG B C 1
ATOM 8916 O O . ARG B 1 472 ? -19.328 -31.172 2.248 1 97.5 472 ARG B O 1
ATOM 8923 N N . VAL B 1 473 ? -20.047 -32.875 1.062 1 91.38 473 VAL B N 1
ATOM 8924 C CA . VAL B 1 473 ? -20.938 -33.312 2.121 1 91.38 473 VAL B CA 1
ATOM 8925 C C . VAL B 1 473 ? -20.125 -33.875 3.283 1 91.38 473 VAL B C 1
ATOM 8927 O O . VAL B 1 473 ? -19.031 -34.406 3.08 1 91.38 473 VAL B O 1
ATOM 8930 N N . SER B 1 474 ? -20.609 -33.625 4.438 1 84.81 474 SER B N 1
ATOM 8931 C CA . SER B 1 474 ? -20 -34.219 5.633 1 84.81 474 SER B CA 1
ATOM 8932 C C . SER B 1 474 ? -20.812 -35.406 6.148 1 84.81 474 SER B C 1
ATOM 8934 O O . SER B 1 474 ? -21.984 -35.25 6.496 1 84.81 474 SER B O 1
ATOM 8936 N N . SER B 1 475 ? -20.234 -36.594 6.027 1 89 475 SER B N 1
ATOM 8937 C CA . SER B 1 475 ? -20.875 -37.812 6.574 1 89 475 SER B CA 1
ATOM 8938 C C . SER B 1 475 ? -19.875 -38.688 7.305 1 89 475 SER B C 1
ATOM 8940 O O . SER B 1 475 ? -18.656 -38.594 7.059 1 89 475 SER B O 1
ATOM 8942 N N . ASP B 1 476 ? -20.375 -39.438 8.141 1 90.5 476 ASP B N 1
ATOM 8943 C CA . ASP B 1 476 ? -19.516 -40.344 8.898 1 90.5 476 ASP B CA 1
ATOM 8944 C C . ASP B 1 476 ? -18.797 -41.344 7.969 1 90.5 476 ASP B C 1
ATOM 8946 O O . ASP B 1 476 ? -17.625 -41.656 8.188 1 90.5 476 ASP B O 1
ATOM 8950 N N . ASP B 1 477 ? -19.484 -41.75 7.047 1 89.88 477 ASP B N 1
ATOM 8951 C CA . ASP B 1 477 ? -18.891 -42.688 6.094 1 89.88 477 ASP B CA 1
ATOM 8952 C C . ASP B 1 477 ? -17.703 -42.062 5.371 1 89.88 477 ASP B C 1
ATOM 8954 O O . ASP B 1 477 ? -16.656 -42.688 5.223 1 89.88 477 ASP B O 1
ATOM 8958 N N . LEU B 1 478 ? -17.953 -40.906 4.949 1 90.94 478 LEU B N 1
ATOM 8959 C CA . LEU B 1 478 ? -16.875 -40.188 4.254 1 90.94 478 LEU B CA 1
ATOM 8960 C C . LEU B 1 478 ? -15.711 -39.906 5.191 1 90.94 478 LEU B C 1
ATOM 8962 O O . LEU B 1 478 ? -14.547 -40.031 4.789 1 90.94 478 LEU B O 1
ATOM 8966 N N . ARG B 1 479 ? -15.984 -39.562 6.371 1 90.81 479 ARG B N 1
ATOM 8967 C CA . ARG B 1 479 ? -14.945 -39.312 7.352 1 90.81 479 ARG B CA 1
ATOM 8968 C C . ARG B 1 479 ? -14.125 -40.562 7.637 1 90.81 479 ARG B C 1
ATOM 8970 O O . ARG B 1 479 ? -12.906 -40.5 7.809 1 90.81 479 ARG B O 1
ATOM 8977 N N . ASN B 1 480 ? -14.828 -41.625 7.707 1 91.19 480 ASN B N 1
ATOM 8978 C CA . ASN B 1 480 ? -14.133 -42.906 7.91 1 91.19 480 ASN B CA 1
ATOM 8979 C C . ASN B 1 480 ? -13.227 -43.25 6.73 1 91.19 480 ASN B C 1
ATOM 8981 O O . ASN B 1 480 ? -12.102 -43.688 6.922 1 91.19 480 ASN B O 1
ATOM 8985 N N . LYS B 1 481 ? -13.742 -43.031 5.605 1 90.38 481 LYS B N 1
ATOM 8986 C CA . LYS B 1 481 ? -12.938 -43.281 4.41 1 90.38 481 LYS B CA 1
ATOM 8987 C C . LYS B 1 481 ? -11.711 -42.375 4.375 1 90.38 481 LYS B C 1
ATOM 8989 O O . LYS B 1 481 ? -10.609 -42.812 4.031 1 90.38 481 LYS B O 1
ATOM 8994 N N . ASP B 1 482 ? -11.922 -41.188 4.695 1 93.38 482 ASP B N 1
ATOM 8995 C CA . ASP B 1 482 ? -10.805 -40.25 4.754 1 93.38 482 ASP B CA 1
ATOM 8996 C C . ASP B 1 482 ? -9.75 -40.688 5.758 1 93.38 482 ASP B C 1
ATOM 8998 O O . ASP B 1 482 ? -8.555 -40.625 5.484 1 93.38 482 ASP B O 1
ATOM 9002 N N . SER B 1 483 ? -10.172 -41.156 6.879 1 89.75 483 SER B N 1
ATOM 9003 C CA . SER B 1 483 ? -9.273 -41.531 7.965 1 89.75 483 SER B CA 1
ATOM 9004 C C . SER B 1 483 ? -8.445 -42.781 7.59 1 89.75 483 SER B C 1
ATOM 9006 O O . SER B 1 483 ? -7.395 -43.031 8.18 1 89.75 483 SER B O 1
ATOM 9008 N N . GLU B 1 484 ? -8.883 -43.469 6.668 1 87.56 484 GLU B N 1
ATOM 9009 C CA . GLU B 1 484 ? -8.18 -44.656 6.234 1 87.56 484 GLU B CA 1
ATOM 9010 C C . GLU B 1 484 ? -6.988 -44.312 5.344 1 87.56 484 GLU B C 1
ATOM 9012 O O . GLU B 1 484 ? -6.102 -45.125 5.129 1 87.56 484 GLU B O 1
ATOM 9017 N N . LEU B 1 485 ? -7.094 -43.062 4.828 1 86.12 485 LEU B N 1
ATOM 9018 C CA . LEU B 1 485 ? -5.984 -42.656 3.977 1 86.12 485 LEU B CA 1
ATOM 9019 C C . LEU B 1 485 ? -4.715 -42.438 4.801 1 86.12 485 LEU B C 1
ATOM 9021 O O . LEU B 1 485 ? -4.75 -41.781 5.844 1 86.12 485 LEU B O 1
ATOM 9025 N N . GLN B 1 486 ? -3.762 -43.281 4.809 1 72.31 486 GLN B N 1
ATOM 9026 C CA . GLN B 1 486 ? -2.498 -43.25 5.535 1 72.31 486 GLN B CA 1
ATOM 9027 C C . GLN B 1 486 ? -1.381 -42.688 4.656 1 72.31 486 GLN B C 1
ATOM 9029 O O . GLN B 1 486 ? -0.667 -43.438 3.998 1 72.31 486 GLN B O 1
ATOM 9034 N N . LEU B 1 487 ? -1.383 -41.375 4.434 1 80.81 487 LEU B N 1
ATOM 9035 C CA . LEU B 1 487 ? -0.193 -40.875 3.764 1 80.81 487 LEU B CA 1
ATOM 9036 C C . LEU B 1 487 ? 0.852 -40.406 4.781 1 80.81 487 LEU B C 1
ATOM 9038 O O . LEU B 1 487 ? 0.53 -39.719 5.734 1 80.81 487 LEU B O 1
ATOM 9042 N N . GLN B 1 488 ? 1.996 -41.031 4.785 1 77.62 488 GLN B N 1
ATOM 9043 C CA . GLN B 1 488 ? 3.041 -40.688 5.75 1 77.62 488 GLN B CA 1
ATOM 9044 C C . GLN B 1 488 ? 3.645 -39.344 5.457 1 77.62 488 GLN B C 1
ATOM 9046 O O . GLN B 1 488 ? 4.293 -39.125 4.426 1 77.62 488 GLN B O 1
ATOM 9051 N N . GLU B 1 489 ? 3.352 -38.438 6.293 1 83.62 489 GLU B N 1
ATOM 9052 C CA . GLU B 1 489 ? 3.912 -37.094 6.188 1 83.62 489 GLU B CA 1
ATOM 9053 C C . GLU B 1 489 ? 5.336 -37.031 6.734 1 83.62 489 GLU B C 1
ATOM 9055 O O . GLU B 1 489 ? 5.664 -37.75 7.688 1 83.62 489 GLU B O 1
ATOM 9060 N N . MET B 1 490 ? 6.105 -36.281 6.023 1 81.25 490 MET B N 1
ATOM 9061 C CA . MET B 1 490 ? 7.512 -36.156 6.398 1 81.25 490 MET B CA 1
ATOM 9062 C C . MET B 1 490 ? 7.781 -34.812 7.074 1 81.25 490 MET B C 1
ATOM 9064 O O . MET B 1 490 ? 7.312 -33.781 6.613 1 81.25 490 MET B O 1
ATOM 9068 N N . GLU B 1 491 ? 8.492 -34.875 8.211 1 73.38 491 GLU B N 1
ATOM 9069 C CA . GLU B 1 491 ? 8.844 -33.656 8.922 1 73.38 491 GLU B CA 1
ATOM 9070 C C . GLU B 1 491 ? 9.969 -32.906 8.211 1 73.38 491 GLU B C 1
ATOM 9072 O O . GLU B 1 491 ? 10.039 -31.672 8.281 1 73.38 491 GLU B O 1
ATOM 9077 N N . SER B 1 492 ? 10.898 -33.688 7.727 1 72.75 492 SER B N 1
ATOM 9078 C CA . SER B 1 492 ? 12.031 -33.094 7.027 1 72.75 492 SER B CA 1
ATOM 9079 C C . SER B 1 492 ? 12.047 -33.5 5.559 1 72.75 492 SER B C 1
ATOM 9081 O O . SER B 1 492 ? 11.453 -34.5 5.18 1 72.75 492 SER B O 1
ATOM 9083 N N . PRO B 1 493 ? 12.586 -32.594 4.809 1 67.19 493 PRO B N 1
ATOM 9084 C CA . PRO B 1 493 ? 12.664 -32.969 3.396 1 67.19 493 PRO B CA 1
ATOM 9085 C C . PRO B 1 493 ? 13.234 -34.375 3.188 1 67.19 493 PRO B C 1
ATOM 9087 O O . PRO B 1 493 ? 14.023 -34.875 4.008 1 67.19 493 PRO B O 1
ATOM 9090 N N . MET B 1 494 ? 12.602 -35.094 2.309 1 59.78 494 MET B N 1
ATOM 9091 C CA . MET B 1 494 ? 12.953 -36.469 2.008 1 59.78 494 MET B CA 1
ATOM 9092 C C . MET B 1 494 ? 14.461 -36.688 2.045 1 59.78 494 MET B C 1
ATOM 9094 O O . MET B 1 494 ? 15.203 -36 1.332 1 59.78 494 MET B O 1
ATOM 9098 N N . GLU B 1 495 ? 15.078 -36.969 3.238 1 53.75 495 GLU B N 1
ATOM 9099 C CA . GLU B 1 495 ? 16.453 -37.438 3.271 1 53.75 495 GLU B CA 1
ATOM 9100 C C . GLU B 1 495 ? 16.578 -38.844 2.668 1 53.75 495 GLU B C 1
ATOM 9102 O O . GLU B 1 495 ? 16.266 -39.812 3.328 1 53.75 495 GLU B O 1
ATOM 9107 N N . TYR B 1 496 ? 16.031 -38.969 1.514 1 50.47 496 TYR B N 1
ATOM 9108 C CA . TYR B 1 496 ? 16.359 -40.312 1.066 1 50.47 496 TYR B CA 1
ATOM 9109 C C . TYR B 1 496 ? 17.828 -40.625 1.295 1 50.47 496 TYR B C 1
ATOM 9111 O O . TYR B 1 496 ? 18.672 -39.719 1.314 1 50.47 496 TYR B O 1
ATOM 9119 N N . ASN B 1 497 ? 18.031 -41.719 1.999 1 49.16 497 ASN B N 1
ATOM 9120 C CA . ASN B 1 497 ? 19.391 -42.25 2.088 1 49.16 497 ASN B CA 1
ATOM 9121 C C . ASN B 1 497 ? 20.188 -41.969 0.812 1 49.16 497 ASN B C 1
ATOM 9123 O O . ASN B 1 497 ? 21.172 -42.656 0.528 1 49.16 497 ASN B O 1
ATOM 9127 N N . HIS B 1 498 ? 19.547 -41.156 -0.045 1 52.94 498 HIS B N 1
ATOM 9128 C CA . HIS B 1 498 ? 20.281 -40.938 -1.287 1 52.94 498 HIS B CA 1
ATOM 9129 C C . HIS B 1 498 ? 21.203 -39.719 -1.165 1 52.94 498 HIS B C 1
ATOM 9131 O O . HIS B 1 498 ? 20.984 -38.844 -0.344 1 52.94 498 HIS B O 1
ATOM 9137 N N . GLU B 1 499 ? 22.328 -39.969 -1.638 1 53.94 499 GLU B N 1
ATOM 9138 C CA . GLU B 1 499 ? 23.422 -39 -1.657 1 53.94 499 GLU B CA 1
ATOM 9139 C C . GLU B 1 499 ? 22.984 -37.656 -2.24 1 53.94 499 GLU B C 1
ATOM 9141 O O . GLU B 1 499 ? 22.641 -37.562 -3.416 1 53.94 499 GLU B O 1
ATOM 9146 N N . ILE B 1 500 ? 22.281 -36.75 -1.506 1 63.66 500 ILE B N 1
ATOM 9147 C CA . ILE B 1 500 ? 22.125 -35.375 -1.937 1 63.66 500 ILE B CA 1
ATOM 9148 C C . ILE B 1 500 ? 23.484 -34.812 -2.309 1 63.66 500 ILE B C 1
ATOM 9150 O O . ILE B 1 500 ? 24.5 -35.094 -1.644 1 63.66 500 ILE B O 1
ATOM 9154 N N . LEU B 1 501 ? 23.469 -34.25 -3.596 1 73.88 501 LEU B N 1
ATOM 9155 C CA . LEU B 1 501 ? 24.719 -33.594 -3.963 1 73.88 501 LEU B CA 1
ATOM 9156 C C . LEU B 1 501 ? 25.109 -32.531 -2.938 1 73.88 501 LEU B C 1
ATOM 9158 O O . LEU B 1 501 ? 24.328 -31.609 -2.686 1 73.88 501 LEU B O 1
ATOM 9162 N N . PRO B 1 502 ? 26.172 -32.75 -2.229 1 81.56 502 PRO B N 1
ATOM 9163 C CA . PRO B 1 502 ? 26.594 -31.797 -1.209 1 81.56 502 PRO B CA 1
ATOM 9164 C C . PRO B 1 502 ? 26.906 -30.406 -1.79 1 81.56 502 PRO B C 1
ATOM 9166 O O . PRO B 1 502 ? 27.531 -30.312 -2.848 1 81.56 502 PRO B O 1
ATOM 9169 N N . VAL B 1 503 ? 26.297 -29.438 -1.194 1 87.62 503 VAL B N 1
ATOM 9170 C CA . VAL B 1 503 ? 26.547 -28.078 -1.642 1 87.62 503 VAL B CA 1
ATOM 9171 C C . VAL B 1 503 ? 27.141 -27.266 -0.496 1 87.62 503 VAL B C 1
ATOM 9173 O O . VAL B 1 503 ? 26.844 -27.516 0.675 1 87.62 503 VAL B O 1
ATOM 9176 N N . GLU B 1 504 ? 28.141 -26.391 -0.772 1 92.81 504 GLU B N 1
ATOM 9177 C CA . GLU B 1 504 ? 28.641 -25.375 0.146 1 92.81 504 GLU B CA 1
ATOM 9178 C C . GLU B 1 504 ? 28.172 -23.984 -0.259 1 92.81 504 GLU B C 1
ATOM 9180 O O . GLU B 1 504 ? 28.562 -23.469 -1.304 1 92.81 504 GLU B O 1
ATOM 9185 N N . TRP B 1 505 ? 27.469 -23.344 0.609 1 93.94 505 TRP B N 1
ATOM 9186 C CA . TRP B 1 505 ? 26.875 -22.047 0.295 1 93.94 505 TRP B CA 1
ATOM 9187 C C . TRP B 1 505 ? 27.891 -20.922 0.538 1 93.94 505 TRP B C 1
ATOM 9189 O O . TRP B 1 505 ? 28.5 -20.844 1.608 1 93.94 505 TRP B O 1
ATOM 9199 N N . ARG B 1 506 ? 28.078 -20.094 -0.36 1 95.5 506 ARG B N 1
ATOM 9200 C CA . ARG B 1 506 ? 28.828 -18.859 -0.217 1 95.5 506 ARG B CA 1
ATOM 9201 C C . ARG B 1 506 ? 27.906 -17.688 0.051 1 95.5 506 ARG B C 1
ATOM 9203 O O . ARG B 1 506 ? 28.312 -16.703 0.688 1 95.5 506 ARG B O 1
ATOM 9210 N N . ARG B 1 507 ? 26.781 -17.703 -0.507 1 96.5 507 ARG B N 1
ATOM 9211 C CA . ARG B 1 507 ? 25.672 -16.781 -0.292 1 96.5 507 ARG B CA 1
ATOM 9212 C C . ARG B 1 507 ? 24.344 -17.516 -0.248 1 96.5 507 ARG B C 1
ATOM 9214 O O . ARG B 1 507 ? 23.984 -18.219 -1.193 1 96.5 507 ARG B O 1
ATOM 9221 N N . ARG B 1 508 ? 23.672 -17.359 0.802 1 95.81 508 ARG B N 1
ATOM 9222 C CA . ARG B 1 508 ? 22.406 -18.062 0.983 1 95.81 508 ARG B CA 1
ATOM 9223 C C . ARG B 1 508 ? 21.297 -17.438 0.142 1 95.81 508 ARG B C 1
ATOM 9225 O O . ARG B 1 508 ? 21.328 -16.219 -0.111 1 95.81 508 ARG B O 1
ATOM 9232 N N . PRO B 1 509 ? 20.391 -18.297 -0.327 1 95.44 509 PRO B N 1
ATOM 9233 C CA . PRO B 1 509 ? 19.281 -17.766 -1.103 1 95.44 509 PRO B CA 1
ATOM 9234 C C . PRO B 1 509 ? 18.438 -16.766 -0.313 1 95.44 509 PRO B C 1
ATOM 9236 O O . PRO B 1 509 ? 18.344 -16.859 0.913 1 95.44 509 PRO B O 1
ATOM 9239 N N . LYS B 1 510 ? 17.906 -15.805 -0.953 1 95.31 510 LYS B N 1
ATOM 9240 C CA . LYS B 1 510 ? 17.031 -14.789 -0.355 1 95.31 510 LYS B CA 1
ATOM 9241 C C . LYS B 1 510 ? 16 -14.297 -1.356 1 95.31 510 LYS B C 1
ATOM 9243 O O . LYS B 1 510 ? 16.312 -14.102 -2.535 1 95.31 510 LYS B O 1
ATOM 9248 N N . LYS B 1 511 ? 14.789 -14.133 -0.86 1 96.06 511 LYS B N 1
ATOM 9249 C CA . LYS B 1 511 ? 13.719 -13.562 -1.675 1 96.06 511 LYS B CA 1
ATOM 9250 C C . LYS B 1 511 ? 13.141 -12.305 -1.025 1 96.06 511 LYS B C 1
ATOM 9252 O O . LYS B 1 511 ? 13.172 -12.164 0.199 1 96.06 511 LYS B O 1
ATOM 9257 N N . ALA B 1 512 ? 12.734 -11.406 -1.835 1 96.69 512 ALA B N 1
ATOM 9258 C CA . ALA B 1 512 ? 12.094 -10.188 -1.364 1 96.69 512 ALA B CA 1
ATOM 9259 C C . ALA B 1 512 ? 10.914 -9.805 -2.26 1 96.69 512 ALA B C 1
ATOM 9261 O O . ALA B 1 512 ? 10.922 -10.094 -3.459 1 96.69 512 ALA B O 1
ATOM 9262 N N . ARG B 1 513 ? 9.922 -9.289 -1.693 1 97.69 513 ARG B N 1
ATOM 9263 C CA . ARG B 1 513 ? 8.727 -8.766 -2.352 1 97.69 513 ARG B CA 1
ATOM 9264 C C . ARG B 1 513 ? 8.32 -7.418 -1.761 1 97.69 513 ARG B C 1
ATOM 9266 O O . ARG B 1 513 ? 7.945 -7.336 -0.591 1 97.69 513 ARG B O 1
ATOM 9273 N N . THR B 1 514 ? 8.406 -6.332 -2.607 1 98.06 514 THR B N 1
ATOM 9274 C CA . THR B 1 514 ? 8.164 -4.984 -2.098 1 98.06 514 THR B CA 1
ATOM 9275 C C . THR B 1 514 ? 7.152 -4.25 -2.975 1 98.06 514 THR B C 1
ATOM 9277 O O . THR B 1 514 ? 7.25 -4.277 -4.203 1 98.06 514 THR B O 1
ATOM 9280 N N . LEU B 1 515 ? 6.168 -3.656 -2.357 1 98.44 515 LEU B N 1
ATOM 9281 C CA . LEU B 1 515 ? 5.219 -2.775 -3.025 1 98.44 515 LEU B CA 1
ATOM 9282 C C . LEU B 1 515 ? 5.496 -1.315 -2.686 1 98.44 515 LEU B C 1
ATOM 9284 O O . LEU B 1 515 ? 5.492 -0.935 -1.513 1 98.44 515 LEU B O 1
ATOM 9288 N N . GLU B 1 516 ? 5.762 -0.525 -3.691 1 98.62 516 GLU B N 1
ATOM 9289 C CA . GLU B 1 516 ? 5.973 0.913 -3.549 1 98.62 516 GLU B CA 1
ATOM 9290 C C . GLU B 1 516 ? 4.824 1.702 -4.172 1 98.62 516 GLU B C 1
ATOM 9292 O O . GLU B 1 516 ? 4.477 1.493 -5.336 1 98.62 516 GLU B O 1
ATOM 9297 N N . THR B 1 517 ? 4.238 2.6 -3.43 1 98.06 517 THR B N 1
ATOM 9298 C CA . THR B 1 517 ? 3.174 3.482 -3.893 1 98.06 517 THR B CA 1
ATOM 9299 C C . THR B 1 517 ? 3.609 4.941 -3.818 1 98.06 517 THR B C 1
ATOM 9301 O O . THR B 1 517 ? 3.912 5.449 -2.738 1 98.06 517 THR B O 1
ATOM 9304 N N . CYS B 1 518 ? 3.688 5.562 -4.977 1 97.75 518 CYS B N 1
ATOM 9305 C CA . CYS B 1 518 ? 3.824 7.012 -4.992 1 97.75 518 CYS B CA 1
ATOM 9306 C C . CYS B 1 518 ? 2.48 7.691 -4.758 1 97.75 518 CYS B C 1
ATOM 9308 O O . CYS B 1 518 ? 1.672 7.812 -5.684 1 97.75 518 CYS B O 1
ATOM 9310 N N . GLN B 1 519 ? 2.273 8.234 -3.633 1 96.38 519 GLN B N 1
ATOM 9311 C CA . GLN B 1 519 ? 0.945 8.648 -3.191 1 96.38 519 GLN B CA 1
ATOM 9312 C C . GLN B 1 519 ? 0.509 9.93 -3.889 1 96.38 519 GLN B C 1
ATOM 9314 O O . GLN B 1 519 ? -0.687 10.203 -4.008 1 96.38 519 GLN B O 1
ATOM 9319 N N . LEU B 1 520 ? 1.481 10.711 -4.371 1 95.56 520 LEU B N 1
ATOM 9320 C CA . LEU B 1 520 ? 1.117 11.977 -4.996 1 95.56 520 LEU B CA 1
ATOM 9321 C C . LEU B 1 520 ? 0.811 11.789 -6.48 1 95.56 520 LEU B C 1
ATOM 9323 O O . LEU B 1 520 ? -0.089 12.43 -7.02 1 95.56 520 LEU B O 1
ATOM 9327 N N . SER B 1 521 ? 1.548 10.867 -7.129 1 94.5 521 SER B N 1
ATOM 9328 C CA . SER B 1 521 ? 1.353 10.656 -8.562 1 94.5 521 SER B CA 1
ATOM 9329 C C . SER B 1 521 ? 0.498 9.422 -8.828 1 94.5 521 SER B C 1
ATOM 9331 O O . SER B 1 521 ? 0.113 9.156 -9.969 1 94.5 521 SER B O 1
ATOM 9333 N N . ASP B 1 522 ? 0.171 8.688 -7.832 1 94.94 522 ASP B N 1
ATOM 9334 C CA . ASP B 1 522 ? -0.623 7.465 -7.934 1 94.94 522 ASP B CA 1
ATOM 9335 C C . ASP B 1 522 ? 0.033 6.461 -8.883 1 94.94 522 ASP B C 1
ATOM 9337 O O . ASP B 1 522 ? -0.615 5.949 -9.797 1 94.94 522 ASP B O 1
ATOM 9341 N N . GLU B 1 523 ? 1.264 6.273 -8.695 1 97.75 523 GLU B N 1
ATOM 9342 C CA . GLU B 1 523 ? 2.047 5.266 -9.414 1 97.75 523 GLU B CA 1
ATOM 9343 C C . GLU B 1 523 ? 2.428 4.109 -8.5 1 97.75 523 GLU B C 1
ATOM 9345 O O . GLU B 1 523 ? 2.752 4.316 -7.328 1 97.75 523 GLU B O 1
ATOM 9350 N N . TYR B 1 524 ? 2.354 2.906 -9.023 1 98.44 524 TYR B N 1
ATOM 9351 C CA . TYR B 1 524 ? 2.596 1.707 -8.227 1 98.44 524 TYR B CA 1
ATOM 9352 C C . TYR B 1 524 ? 3.74 0.887 -8.812 1 98.44 524 TYR B C 1
ATOM 9354 O O . TYR B 1 524 ? 3.871 0.775 -10.031 1 98.44 524 TYR B O 1
ATOM 9362 N N . LYS B 1 525 ? 4.586 0.381 -7.934 1 98.69 525 LYS B N 1
ATOM 9363 C CA . LYS B 1 525 ? 5.719 -0.461 -8.312 1 98.69 525 LYS B CA 1
ATOM 9364 C C . LYS B 1 525 ? 5.805 -1.698 -7.426 1 98.69 525 LYS B C 1
ATOM 9366 O O . LYS B 1 525 ? 5.98 -1.586 -6.211 1 98.69 525 LYS B O 1
ATOM 9371 N N . LEU B 1 526 ? 5.578 -2.852 -7.957 1 98.5 526 LEU B N 1
ATOM 9372 C CA . LEU B 1 526 ? 5.781 -4.125 -7.273 1 98.5 526 LEU B CA 1
ATOM 9373 C C . LEU B 1 526 ? 7.07 -4.789 -7.734 1 98.5 526 LEU B C 1
ATOM 9375 O O . LEU B 1 526 ? 7.254 -5.043 -8.93 1 98.5 526 LEU B O 1
ATOM 9379 N N . SER B 1 527 ? 7.992 -5.078 -6.801 1 98.12 527 SER B N 1
ATOM 9380 C CA . SER B 1 527 ? 9.305 -5.641 -7.109 1 98.12 527 SER B CA 1
ATOM 9381 C C . SER B 1 527 ? 9.492 -7 -6.438 1 98.12 527 SER B C 1
ATOM 9383 O O . SER B 1 527 ? 9.141 -7.172 -5.27 1 98.12 527 SER B O 1
ATOM 9385 N N . PHE B 1 528 ? 10.023 -7.922 -7.215 1 97 528 PHE B N 1
ATOM 9386 C CA . PHE B 1 528 ? 10.391 -9.242 -6.719 1 97 528 PHE B CA 1
ATOM 9387 C C . PHE B 1 528 ? 11.883 -9.508 -6.934 1 97 528 PHE B C 1
ATOM 9389 O O . PHE B 1 528 ? 12.398 -9.289 -8.031 1 97 528 PHE B O 1
ATOM 9396 N N . THR B 1 529 ? 12.531 -9.883 -5.91 1 97.25 529 THR B N 1
ATOM 9397 C CA . THR B 1 529 ? 13.922 -10.32 -6.027 1 97.25 529 THR B CA 1
ATOM 9398 C C . THR B 1 529 ? 14.062 -11.797 -5.656 1 97.25 529 THR B C 1
ATOM 9400 O O . THR B 1 529 ? 13.633 -12.211 -4.578 1 97.25 529 THR B O 1
ATOM 9403 N N . THR B 1 530 ? 14.578 -12.555 -6.523 1 96.75 530 THR B N 1
ATOM 9404 C CA . THR B 1 530 ? 14.906 -13.961 -6.293 1 96.75 530 THR B CA 1
ATOM 9405 C C . THR B 1 530 ? 16.406 -14.188 -6.371 1 96.75 530 THR B C 1
ATOM 9407 O O . THR B 1 530 ? 16.969 -14.305 -7.465 1 96.75 530 THR B O 1
ATOM 9410 N N . ASP B 1 531 ? 17.047 -14.258 -5.219 1 97.12 531 ASP B N 1
ATOM 9411 C CA . ASP B 1 531 ? 18.453 -14.656 -5.09 1 97.12 531 ASP B CA 1
ATOM 9412 C C . ASP B 1 531 ? 18.562 -16.141 -4.75 1 97.12 531 ASP B C 1
ATOM 9414 O O . ASP B 1 531 ? 18.297 -16.547 -3.621 1 97.12 531 ASP B O 1
ATOM 9418 N N . LEU B 1 532 ? 18.969 -16.938 -5.742 1 95.56 532 LEU B N 1
ATOM 9419 C CA . LEU B 1 532 ? 19.094 -18.375 -5.523 1 95.56 532 LEU B CA 1
ATOM 9420 C C . LEU B 1 532 ? 20.359 -18.703 -4.742 1 95.56 532 LEU B C 1
ATOM 9422 O O . LEU B 1 532 ? 20.625 -19.875 -4.441 1 95.56 532 LEU B O 1
ATOM 9426 N N . GLY B 1 533 ? 21.094 -17.703 -4.477 1 95.94 533 GLY B N 1
ATOM 9427 C CA . GLY B 1 533 ? 22.328 -17.891 -3.734 1 95.94 533 GLY B CA 1
ATOM 9428 C C . GLY B 1 533 ? 23.516 -18.203 -4.625 1 95.94 533 GLY B C 1
ATOM 9429 O O . GLY B 1 533 ? 23.422 -18.141 -5.852 1 95.94 533 GLY B O 1
ATOM 9430 N N . CYS B 1 534 ? 24.672 -18.281 -3.988 1 96.5 534 CYS B N 1
ATOM 9431 C CA . CYS B 1 534 ? 25.922 -18.734 -4.566 1 96.5 534 CYS B CA 1
ATOM 9432 C C . CYS B 1 534 ? 26.453 -19.969 -3.828 1 96.5 534 CYS B C 1
ATOM 9434 O O . CYS B 1 534 ? 26.656 -19.922 -2.613 1 96.5 534 CYS B O 1
ATOM 9436 N N . PHE B 1 535 ? 26.594 -21.094 -4.586 1 94.5 535 PHE B N 1
ATOM 9437 C CA . PHE B 1 535 ? 27.031 -22.297 -3.891 1 94.5 535 PHE B CA 1
ATOM 9438 C C . PHE B 1 535 ? 28.047 -23.062 -4.727 1 94.5 535 PHE B C 1
ATOM 9440 O O . PHE B 1 535 ? 28.109 -22.906 -5.945 1 94.5 535 PHE B O 1
ATOM 9447 N N . ASN B 1 536 ? 28.859 -23.859 -4.035 1 93.25 536 ASN B N 1
ATOM 9448 C CA . ASN B 1 536 ? 29.828 -24.781 -4.621 1 93.25 536 ASN B CA 1
ATOM 9449 C C . ASN B 1 536 ? 29.328 -26.219 -4.594 1 93.25 536 ASN B C 1
ATOM 9451 O O . ASN B 1 536 ? 28.953 -26.734 -3.535 1 93.25 536 ASN B O 1
ATOM 9455 N N . LEU B 1 537 ? 29.266 -26.812 -5.805 1 90.12 537 LEU B N 1
ATOM 9456 C CA . LEU B 1 537 ? 29.031 -28.25 -5.863 1 90.12 537 LEU B CA 1
ATOM 9457 C C . LEU B 1 537 ? 30.297 -29.031 -5.527 1 90.12 537 LEU B C 1
ATOM 9459 O O . LEU B 1 537 ? 31.219 -29.109 -6.348 1 90.12 537 LEU B O 1
ATOM 9463 N N . LYS B 1 538 ? 30.219 -29.703 -4.488 1 84.75 538 LYS B N 1
ATOM 9464 C CA . LYS B 1 538 ? 31.438 -30.281 -3.943 1 84.75 538 LYS B CA 1
ATOM 9465 C C . LYS B 1 538 ? 31.969 -31.406 -4.84 1 84.75 538 LYS B C 1
ATOM 9467 O O . LYS B 1 538 ? 33.188 -31.578 -4.98 1 84.75 538 LYS B O 1
ATOM 9472 N N . ASP B 1 539 ? 31.109 -32.094 -5.375 1 79.88 539 ASP B N 1
ATOM 9473 C CA . ASP B 1 539 ? 31.531 -33.25 -6.168 1 79.88 539 ASP B CA 1
ATOM 9474 C C . ASP B 1 539 ? 32.281 -32.812 -7.426 1 79.88 539 ASP B C 1
ATOM 9476 O O . ASP B 1 539 ? 33.188 -33.5 -7.887 1 79.88 539 ASP B O 1
ATOM 9480 N N . THR B 1 540 ? 31.891 -31.672 -7.949 1 81.12 540 THR B N 1
ATOM 9481 C CA . THR B 1 540 ? 32.5 -31.234 -9.203 1 81.12 540 THR B CA 1
ATOM 9482 C C . THR B 1 540 ? 33.281 -29.953 -9.008 1 81.12 540 THR B C 1
ATOM 9484 O O . THR B 1 540 ? 34 -29.5 -9.906 1 81.12 540 THR B O 1
ATOM 9487 N N . ASN B 1 541 ? 33.156 -29.422 -7.797 1 87.12 541 ASN B N 1
ATOM 9488 C CA . ASN B 1 541 ? 33.781 -28.141 -7.469 1 87.12 541 ASN B CA 1
ATOM 9489 C C . ASN B 1 541 ? 33.344 -27.047 -8.438 1 87.12 541 ASN B C 1
ATOM 9491 O O . ASN B 1 541 ? 34.188 -26.266 -8.914 1 87.12 541 ASN B O 1
ATOM 9495 N N . ARG B 1 542 ? 32.188 -27.094 -8.82 1 90.88 542 ARG B N 1
ATOM 9496 C CA . ARG B 1 542 ? 31.609 -26.062 -9.664 1 90.88 542 ARG B CA 1
ATOM 9497 C C . ARG B 1 542 ? 30.75 -25.109 -8.828 1 90.88 542 ARG B C 1
ATOM 9499 O O . ARG B 1 542 ? 30.078 -25.531 -7.895 1 90.88 542 ARG B O 1
ATOM 9506 N N . ILE B 1 543 ? 30.922 -23.844 -9.156 1 94.31 543 ILE B N 1
ATOM 9507 C CA . ILE B 1 543 ? 30.188 -22.812 -8.43 1 94.31 543 ILE B CA 1
ATOM 9508 C C . ILE B 1 543 ? 29.047 -22.281 -9.289 1 94.31 543 ILE B C 1
ATOM 9510 O O . ILE B 1 543 ? 29.234 -21.984 -10.477 1 94.31 543 ILE B O 1
ATOM 9514 N N . TYR B 1 544 ? 27.938 -22.219 -8.711 1 95.56 544 TYR B N 1
ATOM 9515 C CA . TYR B 1 544 ? 26.734 -21.688 -9.344 1 95.56 544 TYR B CA 1
ATOM 9516 C C . TYR B 1 544 ? 26.203 -20.469 -8.586 1 95.56 544 TYR B C 1
ATOM 9518 O O . TYR B 1 544 ? 26.062 -20.516 -7.363 1 95.56 544 TYR B O 1
ATOM 9526 N N . ASP B 1 545 ? 25.984 -19.312 -9.25 1 97 545 ASP 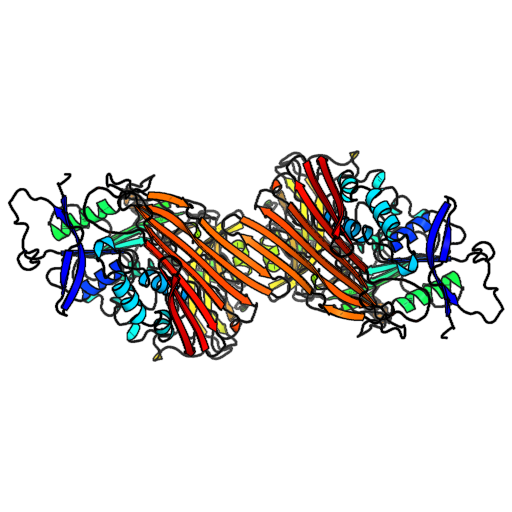B N 1
ATOM 9527 C CA . ASP B 1 545 ? 25.453 -18.078 -8.68 1 97 545 ASP B CA 1
ATOM 9528 C C . ASP B 1 545 ? 24.359 -17.484 -9.562 1 97 545 ASP B C 1
ATOM 9530 O O . ASP B 1 545 ? 24.594 -17.188 -10.734 1 97 545 ASP B O 1
ATOM 9534 N N . SER B 1 546 ? 23.203 -17.297 -8.984 1 97.75 546 SER B N 1
ATOM 9535 C CA . SER B 1 546 ? 22.109 -16.797 -9.805 1 97.75 546 SER B CA 1
ATOM 9536 C C . SER B 1 546 ? 21.234 -15.82 -9.039 1 97.75 546 SER B C 1
ATOM 9538 O O . SER B 1 546 ? 20.844 -16.094 -7.898 1 97.75 546 SER B O 1
ATOM 9540 N N . VAL B 1 547 ? 20.891 -14.656 -9.633 1 98 547 VAL B N 1
ATOM 9541 C CA . VAL B 1 547 ? 20 -13.641 -9.07 1 98 547 VAL B CA 1
ATOM 9542 C C . VAL B 1 547 ? 19.078 -13.094 -10.164 1 98 547 VAL B C 1
ATOM 9544 O O . VAL B 1 547 ? 19.484 -12.969 -11.32 1 98 547 VAL B O 1
ATOM 9547 N N . ARG B 1 548 ? 17.859 -12.836 -9.812 1 98.12 548 ARG B N 1
ATOM 9548 C CA . ARG B 1 548 ? 16.891 -12.258 -10.727 1 98.12 548 ARG B CA 1
ATOM 9549 C C . ARG B 1 548 ? 16.016 -11.219 -10.023 1 98.12 548 ARG B C 1
ATOM 9551 O O . ARG B 1 548 ? 15.617 -11.422 -8.867 1 98.12 548 ARG B O 1
ATOM 9558 N N . LYS B 1 549 ? 15.727 -10.141 -10.672 1 98.5 549 LYS B N 1
ATOM 9559 C CA . LYS B 1 549 ? 14.836 -9.086 -10.188 1 98.5 549 LYS B CA 1
ATOM 9560 C C . LYS B 1 549 ? 13.742 -8.781 -11.203 1 98.5 549 LYS B C 1
ATOM 9562 O O . LYS B 1 549 ? 14.016 -8.633 -12.391 1 98.5 549 LYS B O 1
ATOM 9567 N N . GLU B 1 550 ? 12.555 -8.758 -10.781 1 98.38 550 GLU B N 1
ATOM 9568 C CA . GLU B 1 550 ? 11.391 -8.43 -11.602 1 98.38 550 GLU B CA 1
ATOM 9569 C C . GLU B 1 550 ? 10.656 -7.211 -11.047 1 98.38 550 GLU B C 1
ATOM 9571 O O . GLU B 1 550 ? 10.391 -7.133 -9.844 1 98.38 550 GLU B O 1
ATOM 9576 N N . ILE B 1 551 ? 10.328 -6.254 -11.938 1 98.75 551 ILE B N 1
ATOM 9577 C CA . ILE B 1 551 ? 9.648 -5.031 -11.539 1 98.75 551 ILE B CA 1
ATOM 9578 C C . ILE B 1 551 ? 8.391 -4.84 -12.383 1 98.75 551 ILE B C 1
ATOM 9580 O O . ILE B 1 551 ? 8.445 -4.906 -13.617 1 98.75 551 ILE B O 1
ATOM 9584 N N . PHE B 1 552 ? 7.277 -4.625 -11.758 1 98.75 552 PHE B N 1
ATOM 9585 C CA . PHE B 1 552 ? 5.988 -4.336 -12.375 1 98.75 552 PHE B CA 1
ATOM 9586 C C . PHE B 1 552 ? 5.504 -2.943 -11.992 1 98.75 552 PHE B C 1
ATOM 9588 O O . PHE B 1 552 ? 5.352 -2.633 -10.812 1 98.75 552 PHE B O 1
ATOM 9595 N N . THR B 1 553 ? 5.234 -2.064 -12.984 1 98.75 553 THR B N 1
ATOM 9596 C CA . THR B 1 553 ? 4.805 -0.701 -12.695 1 98.75 553 THR B CA 1
ATOM 9597 C C . THR B 1 553 ? 3.496 -0.383 -13.414 1 98.75 553 THR B C 1
ATOM 9599 O O . THR B 1 553 ? 3.191 -0.979 -14.445 1 98.75 553 THR B O 1
ATOM 9602 N N . ILE B 1 554 ? 2.721 0.508 -12.852 1 98.62 554 ILE B N 1
ATOM 9603 C CA . ILE B 1 554 ? 1.511 1.012 -13.492 1 98.62 554 ILE B CA 1
ATOM 9604 C C . ILE B 1 554 ? 1.054 2.293 -12.805 1 98.62 554 ILE B C 1
ATOM 9606 O O . ILE B 1 554 ? 1.333 2.498 -11.617 1 98.62 554 ILE B O 1
ATOM 9610 N N . LYS B 1 555 ? 0.438 3.164 -13.555 1 97.94 555 LYS B N 1
ATOM 9611 C CA . LYS B 1 555 ? -0.181 4.371 -13.016 1 97.94 555 LYS B CA 1
ATOM 9612 C C . LYS B 1 555 ? -1.688 4.188 -12.852 1 97.94 555 LYS B C 1
ATOM 9614 O O . LYS B 1 555 ? -2.342 3.586 -13.703 1 97.94 555 LYS B O 1
ATOM 9619 N N . GLU B 1 556 ? -2.219 4.699 -11.727 1 95.88 556 GLU B N 1
ATOM 9620 C CA . GLU B 1 556 ? -3.65 4.574 -11.461 1 95.88 556 GLU B CA 1
ATOM 9621 C C . GLU B 1 556 ? -4.473 5.117 -12.625 1 95.88 556 GLU B C 1
ATOM 9623 O O . GLU B 1 556 ? -4.137 6.152 -13.203 1 95.88 556 GLU B O 1
ATOM 9628 N N . SER B 1 557 ? -5.492 4.305 -13.078 1 93.44 557 SER B N 1
ATOM 9629 C CA . SER B 1 557 ? -6.504 4.641 -14.07 1 93.44 557 SER B CA 1
ATOM 9630 C C . SER B 1 557 ? -5.898 4.75 -15.469 1 93.44 557 SER B C 1
ATOM 9632 O O . SER B 1 557 ? -6.516 5.309 -16.375 1 93.44 557 SER B O 1
ATOM 9634 N N . ASP B 1 558 ? -4.637 4.344 -15.664 1 96.69 558 ASP B N 1
ATOM 9635 C CA . ASP B 1 558 ? -4.008 4.359 -16.984 1 96.69 558 ASP B CA 1
ATOM 9636 C C . ASP B 1 558 ? -3.357 3.014 -17.297 1 96.69 558 ASP B C 1
ATOM 9638 O O . ASP B 1 558 ? -2.135 2.875 -17.203 1 96.69 558 ASP B O 1
ATOM 9642 N N . PRO B 1 559 ? -4.16 2.117 -17.766 1 96.88 559 PRO B N 1
ATOM 9643 C CA . PRO B 1 559 ? -3.65 0.769 -18.016 1 96.88 559 PRO B CA 1
ATOM 9644 C C . PRO B 1 559 ? -2.527 0.755 -19.062 1 96.88 559 PRO B C 1
ATOM 9646 O O . PRO B 1 559 ? -1.767 -0.213 -19.141 1 96.88 559 PRO B O 1
ATOM 9649 N N . THR B 1 560 ? -2.367 1.801 -19.875 1 97.88 560 THR B N 1
ATOM 9650 C CA . THR B 1 560 ? -1.359 1.823 -20.922 1 97.88 560 THR B CA 1
ATOM 9651 C C . THR B 1 560 ? 0.031 2.057 -20.344 1 97.88 560 THR B C 1
ATOM 9653 O O . THR B 1 560 ? 1.034 1.941 -21.047 1 97.88 560 THR B O 1
ATOM 9656 N N . THR B 1 561 ? 0.091 2.346 -19.047 1 98.5 561 THR B N 1
ATOM 9657 C CA . THR B 1 561 ? 1.381 2.58 -18.406 1 98.5 561 THR B CA 1
ATOM 9658 C C . THR B 1 561 ? 1.927 1.291 -17.797 1 98.5 561 THR B C 1
ATOM 9660 O O . THR B 1 561 ? 3.021 1.28 -17.234 1 98.5 561 THR B O 1
ATOM 9663 N N . ALA B 1 562 ? 1.198 0.172 -17.906 1 98.62 562 ALA B N 1
ATOM 9664 C CA . ALA B 1 562 ? 1.686 -1.105 -17.391 1 98.62 562 ALA B CA 1
ATOM 9665 C C . ALA B 1 562 ? 3.018 -1.482 -18.031 1 98.62 562 ALA B C 1
ATOM 9667 O O . ALA B 1 562 ? 3.166 -1.416 -19.266 1 98.62 562 ALA B O 1
ATOM 9668 N N . LYS B 1 563 ? 3.951 -1.863 -17.219 1 98.81 563 LYS B N 1
ATOM 9669 C CA . LYS B 1 563 ? 5.277 -2.229 -17.703 1 98.81 563 LYS B CA 1
ATOM 9670 C C . LYS B 1 563 ? 5.93 -3.268 -16.797 1 98.81 563 LYS B C 1
ATOM 9672 O O . LYS B 1 563 ? 5.785 -3.211 -15.578 1 98.81 563 LYS B O 1
ATOM 9677 N N . VAL B 1 564 ? 6.605 -4.207 -17.391 1 98.75 564 VAL B N 1
ATOM 9678 C CA . VAL B 1 564 ? 7.379 -5.227 -16.688 1 98.75 564 VAL B CA 1
ATOM 9679 C C . VAL B 1 564 ? 8.852 -5.129 -17.094 1 98.75 564 VAL B C 1
ATOM 9681 O O . VAL B 1 564 ? 9.172 -4.992 -18.281 1 98.75 564 VAL B O 1
ATOM 9684 N N . THR B 1 565 ? 9.734 -5.09 -16.156 1 98.81 565 THR B N 1
ATOM 9685 C CA . THR B 1 565 ? 11.18 -5.141 -16.359 1 98.81 565 THR B CA 1
ATOM 9686 C C . THR B 1 565 ? 11.805 -6.262 -15.539 1 98.81 565 THR B C 1
ATOM 9688 O O . THR B 1 565 ? 11.617 -6.324 -14.32 1 98.81 565 THR B O 1
ATOM 9691 N N . ILE B 1 566 ? 12.547 -7.141 -16.219 1 98.75 566 ILE B N 1
ATOM 9692 C CA . ILE B 1 566 ? 13.195 -8.25 -15.531 1 98.75 566 ILE B CA 1
ATOM 9693 C C . ILE B 1 566 ? 14.688 -8.25 -15.828 1 98.75 566 ILE B C 1
ATOM 9695 O O . ILE B 1 566 ? 15.094 -8.133 -16.984 1 98.75 566 ILE B O 1
ATOM 9699 N N . GLN B 1 567 ? 15.492 -8.367 -14.844 1 98.81 567 GLN B N 1
ATOM 9700 C CA . GLN B 1 567 ? 16.938 -8.523 -14.969 1 98.81 567 GLN B CA 1
ATOM 9701 C C . GLN B 1 567 ? 17.422 -9.781 -14.242 1 98.81 567 GLN B C 1
ATOM 9703 O O . GLN B 1 567 ? 17.125 -9.969 -13.062 1 98.81 567 GLN B O 1
ATOM 9708 N N . GLY B 1 568 ? 18.078 -10.633 -14.953 1 98.56 568 GLY B N 1
ATOM 9709 C CA . GLY B 1 568 ? 18.609 -11.852 -14.367 1 98.56 568 GLY B CA 1
ATOM 9710 C C . GLY B 1 568 ? 20.031 -12.156 -14.797 1 98.56 568 GLY B C 1
ATOM 9711 O O . GLY B 1 568 ? 20.453 -11.719 -15.867 1 98.56 568 GLY B O 1
ATOM 9712 N N . GLN B 1 569 ? 20.734 -12.891 -13.953 1 98.38 569 GLN B N 1
ATOM 9713 C CA . GLN B 1 569 ? 22.109 -13.281 -14.25 1 98.38 569 GLN B CA 1
ATOM 9714 C C . GLN B 1 569 ? 22.438 -14.648 -13.656 1 98.38 569 GLN B C 1
ATOM 9716 O O . GLN B 1 569 ? 21.922 -15.016 -12.609 1 98.38 569 GLN B O 1
ATOM 9721 N N . VAL B 1 570 ? 23.25 -15.359 -14.344 1 98.12 570 VAL B N 1
ATOM 9722 C CA . VAL B 1 570 ? 23.797 -16.625 -13.883 1 98.12 570 VAL B CA 1
ATOM 9723 C C . VAL B 1 570 ? 25.297 -16.656 -14.086 1 98.12 570 VAL B C 1
ATOM 9725 O O . VAL B 1 570 ? 25.797 -16.328 -15.172 1 98.12 570 VAL B O 1
ATOM 9728 N N . THR B 1 571 ? 26 -16.969 -13.062 1 97.25 571 THR B N 1
ATOM 9729 C CA . THR B 1 571 ? 27.438 -17.172 -13.133 1 97.25 571 THR B CA 1
ATOM 9730 C C . THR B 1 571 ? 27.812 -18.609 -12.82 1 97.25 571 THR B C 1
ATOM 9732 O O . THR B 1 571 ? 27.375 -19.172 -11.812 1 97.25 571 THR B O 1
ATOM 9735 N N . LEU B 1 572 ? 28.594 -19.203 -13.688 1 96.19 572 LEU B N 1
ATOM 9736 C CA . LEU B 1 572 ? 29.172 -20.531 -13.508 1 96.19 572 LEU B CA 1
ATOM 9737 C C . LEU B 1 572 ? 30.703 -20.453 -13.5 1 96.19 572 LEU B C 1
ATOM 9739 O O . LEU B 1 572 ? 31.297 -19.797 -14.367 1 96.19 572 LEU B O 1
ATOM 9743 N N . LYS B 1 573 ? 31.219 -21.031 -12.492 1 92.81 573 LYS B N 1
ATOM 9744 C CA . LYS B 1 573 ? 32.656 -20.938 -12.445 1 92.81 573 LYS B CA 1
ATOM 9745 C C . LYS B 1 573 ? 33.281 -22.188 -11.797 1 92.81 573 LYS B C 1
ATOM 9747 O O . LYS B 1 573 ? 32.594 -22.906 -11.062 1 92.81 573 LYS B O 1
ATOM 9752 N N . LYS B 1 574 ? 34.406 -22.438 -12.125 1 90.12 574 LYS B N 1
ATOM 9753 C CA . LYS B 1 574 ? 35.281 -23.422 -11.469 1 90.12 574 LYS B CA 1
ATOM 9754 C C . LYS B 1 574 ? 36.625 -22.781 -11.055 1 90.12 574 LYS B C 1
ATOM 9756 O O . LYS B 1 574 ? 37.312 -22.203 -11.883 1 90.12 574 LYS B O 1
ATOM 9761 N N . GLU B 1 575 ? 36.906 -22.672 -9.711 1 78.56 575 GLU B N 1
ATOM 9762 C CA . GLU B 1 575 ? 38.062 -21.969 -9.195 1 78.56 575 GLU B CA 1
ATOM 9763 C C . GLU B 1 575 ? 39.312 -22.859 -9.227 1 78.56 575 GLU B C 1
ATOM 9765 O O . GLU B 1 575 ? 40.438 -22.375 -9.469 1 78.56 575 GLU B O 1
ATOM 9770 N N . ASP B 1 576 ? 39.375 -23.938 -8.133 1 63.78 576 ASP B N 1
ATOM 9771 C CA . ASP B 1 576 ? 40.625 -24.641 -7.805 1 63.78 576 ASP B CA 1
ATOM 9772 C C . ASP B 1 576 ? 41.031 -25.562 -8.938 1 63.78 576 ASP B C 1
ATOM 9774 O O . ASP B 1 576 ? 40.188 -26.109 -9.656 1 63.78 576 ASP B O 1
ATOM 9778 N N . GLN B 1 577 ? 42.281 -25.297 -9.289 1 50.81 577 GLN B N 1
ATOM 9779 C CA . GLN B 1 577 ? 43.062 -26.219 -10.102 1 50.81 577 GLN B CA 1
ATOM 9780 C C . GLN B 1 577 ? 43.031 -27.625 -9.523 1 50.81 577 GLN B C 1
ATOM 9782 O O . GLN B 1 577 ? 43.906 -28 -8.727 1 50.81 577 GLN B O 1
ATOM 9787 N N . PHE B 1 578 ? 42.125 -28.125 -8.883 1 42.25 578 PHE B N 1
ATOM 9788 C CA . PHE B 1 578 ? 42.562 -29.5 -8.641 1 42.25 578 PHE B CA 1
ATOM 9789 C C . PHE B 1 578 ? 43.094 -30.141 -9.914 1 42.25 578 PHE B C 1
ATOM 9791 O O . PHE B 1 578 ? 42.344 -30.438 -10.836 1 42.25 578 PHE B O 1
ATOM 9798 N N . ALA B 1 579 ? 44.219 -29.75 -10.273 1 38 579 ALA B N 1
ATOM 9799 C CA . ALA B 1 579 ? 45.062 -30.594 -11.094 1 38 579 ALA B CA 1
ATOM 9800 C C . ALA B 1 579 ? 45.062 -32.031 -10.609 1 38 579 ALA B C 1
ATOM 9802 O O . ALA B 1 579 ? 45.781 -32.375 -9.672 1 38 579 ALA B O 1
ATOM 9803 N N . GLU B 1 580 ? 44.062 -32.688 -10.047 1 36.22 580 GLU B N 1
ATOM 9804 C CA . GLU B 1 580 ? 44.5 -34.062 -10.102 1 36.22 580 GLU B CA 1
ATOM 9805 C C . GLU B 1 580 ? 45.344 -34.344 -11.328 1 36.22 580 GLU B C 1
ATOM 9807 O O . GLU B 1 580 ? 45.281 -33.625 -12.32 1 36.22 580 GLU B O 1
ATOM 9812 N N . GLN B 1 581 ? 46.375 -35.375 -11.117 1 36.09 581 GLN B N 1
ATOM 9813 C CA . GLN B 1 581 ? 47.312 -36 -12.047 1 36.09 581 GLN B CA 1
ATOM 9814 C C . GLN B 1 581 ? 46.688 -36.125 -13.438 1 36.09 581 GLN B C 1
ATOM 9816 O O . GLN B 1 581 ? 47.375 -36.469 -14.398 1 36.09 581 GLN B O 1
ATOM 9821 N N . GLY B 1 582 ? 45.406 -36.75 -13.43 1 34.91 582 GLY B N 1
ATOM 9822 C CA . GLY B 1 582 ? 45.156 -37.125 -14.812 1 34.91 582 GLY B CA 1
ATOM 9823 C C . GLY B 1 582 ? 45.031 -35.938 -15.742 1 34.91 582 GLY B C 1
ATOM 9824 O O . GLY B 1 582 ? 44.906 -34.781 -15.289 1 34.91 582 GLY B O 1
ATOM 9825 N N . ASP B 1 583 ? 45.312 -36.094 -16.984 1 36 583 ASP B N 1
ATOM 9826 C CA . ASP B 1 583 ? 45.312 -35.344 -18.25 1 36 583 ASP B CA 1
ATOM 9827 C C . ASP B 1 583 ? 44.062 -34.469 -18.375 1 36 583 ASP B C 1
ATOM 9829 O O . ASP B 1 583 ? 43.719 -34.031 -19.469 1 36 583 ASP B O 1
ATOM 9833 N N . SER B 1 584 ? 43.188 -34.656 -17.422 1 39.38 584 SER B N 1
ATOM 9834 C CA . SER B 1 584 ? 42.062 -33.875 -17.938 1 39.38 584 SER B CA 1
ATOM 9835 C C . SER B 1 584 ? 42.281 -32.375 -17.766 1 39.38 584 SER B C 1
ATOM 9837 O O . SER B 1 584 ? 42.531 -31.906 -16.656 1 39.38 584 SER B O 1
ATOM 9839 N N . GLY B 1 585 ? 43.156 -31.625 -18.375 1 44.06 585 GLY B N 1
ATOM 9840 C CA . GLY B 1 585 ? 43.5 -30.266 -18.75 1 44.06 585 GLY B CA 1
ATOM 9841 C C . GLY B 1 585 ? 42.438 -29.25 -18.328 1 44.06 585 GLY B C 1
ATOM 9842 O O . GLY B 1 585 ? 42.375 -28.156 -18.875 1 44.06 585 GLY B O 1
ATOM 9843 N N . CYS B 1 586 ? 41.469 -29.609 -17.641 1 53.12 586 CYS B N 1
ATOM 9844 C CA . CYS B 1 586 ? 40.469 -28.547 -17.688 1 53.12 586 CYS B CA 1
ATOM 9845 C C . CYS B 1 586 ? 40.844 -27.406 -16.734 1 53.12 586 CYS B C 1
ATOM 9847 O O . CYS B 1 586 ? 41.062 -27.641 -15.539 1 53.12 586 CYS B O 1
ATOM 9849 N N . GLU B 1 587 ? 41.25 -26.203 -17.125 1 65.81 587 GLU B N 1
ATOM 9850 C CA . GLU B 1 587 ? 41.594 -24.859 -16.656 1 65.81 587 GLU B CA 1
ATOM 9851 C C . GLU B 1 587 ? 40.406 -24.203 -15.969 1 65.81 587 GLU B C 1
ATOM 9853 O O . GLU B 1 587 ? 39.281 -24.641 -16.125 1 65.81 587 GLU B O 1
ATOM 9858 N N . ARG B 1 588 ? 40.75 -23.328 -14.922 1 84.19 588 ARG B N 1
ATOM 9859 C CA . ARG B 1 588 ? 39.812 -22.391 -14.336 1 84.19 588 ARG B CA 1
ATOM 9860 C C . ARG B 1 588 ? 39 -21.688 -15.422 1 84.19 588 ARG B C 1
ATOM 9862 O O . ARG B 1 588 ? 39.531 -21.344 -16.484 1 84.19 588 ARG B O 1
ATOM 9869 N N . TRP B 1 589 ? 37.688 -21.688 -15.242 1 89.88 589 TRP B N 1
ATOM 9870 C CA . TRP B 1 589 ? 36.844 -20.938 -16.156 1 89.88 589 TRP B CA 1
ATOM 9871 C C . TRP B 1 589 ? 35.656 -20.297 -15.422 1 89.88 589 TRP B C 1
ATOM 9873 O O . TRP B 1 589 ? 35.281 -20.734 -14.336 1 89.88 589 TRP B O 1
ATOM 9883 N N . GLU B 1 590 ? 35.281 -19.172 -15.914 1 94.38 590 GLU B N 1
ATOM 9884 C CA . GLU B 1 590 ? 34.094 -18.453 -15.406 1 94.38 590 GLU B CA 1
ATOM 9885 C C . GLU B 1 590 ? 33.25 -17.906 -16.547 1 94.38 590 GLU B C 1
ATOM 9887 O O . GLU B 1 590 ? 33.781 -17.297 -17.484 1 94.38 590 GLU B O 1
ATOM 9892 N N . THR B 1 591 ? 32.031 -18.203 -16.5 1 96.62 591 THR B N 1
ATOM 9893 C CA . THR B 1 591 ? 31.109 -17.609 -17.438 1 96.62 591 THR B CA 1
ATOM 9894 C C . THR B 1 591 ? 29.984 -16.875 -16.703 1 96.62 591 THR B C 1
ATOM 9896 O O . THR B 1 591 ? 29.594 -17.281 -15.609 1 96.62 591 THR B O 1
ATOM 9899 N N . ARG B 1 592 ? 29.594 -15.82 -17.25 1 97.75 592 ARG B N 1
ATOM 9900 C CA . ARG B 1 592 ? 28.422 -15.07 -16.781 1 97.75 592 ARG B CA 1
ATOM 9901 C C . ARG B 1 592 ? 27.469 -14.75 -17.922 1 97.75 592 ARG B C 1
ATOM 9903 O O . ARG B 1 592 ? 27.906 -14.352 -19 1 97.75 592 ARG B O 1
ATOM 9910 N N . VAL B 1 593 ? 26.25 -15.031 -17.719 1 98.06 593 VAL B N 1
ATOM 9911 C CA . VAL B 1 593 ? 25.203 -14.656 -18.672 1 98.06 593 VAL B CA 1
ATOM 9912 C C . VAL B 1 593 ? 24.203 -13.742 -17.984 1 98.06 593 VAL B C 1
ATOM 9914 O O . VAL B 1 593 ? 23.844 -13.953 -16.828 1 98.06 593 VAL B O 1
ATOM 9917 N N . GLN B 1 594 ? 23.781 -12.656 -18.656 1 98.31 594 GLN B N 1
ATOM 9918 C CA . GLN B 1 594 ? 22.797 -11.711 -18.141 1 98.31 594 GLN B CA 1
ATOM 9919 C C . GLN B 1 594 ? 21.703 -11.445 -19.172 1 98.31 594 GLN B C 1
ATOM 9921 O O . GLN B 1 594 ? 22 -11.297 -20.375 1 98.31 594 GLN B O 1
ATOM 9926 N N . VAL B 1 595 ? 20.5 -11.438 -18.688 1 98.38 595 VAL B N 1
ATOM 9927 C CA . VAL B 1 595 ? 19.359 -11.133 -19.547 1 98.38 595 VAL B CA 1
ATOM 9928 C C . VAL B 1 595 ? 18.578 -9.961 -18.969 1 98.38 595 VAL B C 1
ATOM 9930 O O . VAL B 1 595 ? 18.344 -9.891 -17.766 1 98.38 595 VAL B O 1
ATOM 9933 N N . LEU B 1 596 ? 18.25 -9.023 -19.812 1 98.69 596 LEU B N 1
ATOM 9934 C CA . LEU B 1 596 ? 17.297 -7.957 -19.547 1 98.69 596 LEU B CA 1
ATOM 9935 C C . LEU B 1 596 ? 16.062 -8.086 -20.438 1 98.69 596 LEU B C 1
ATOM 9937 O O . LEU B 1 596 ? 16.188 -8.133 -21.672 1 98.69 596 LEU B O 1
ATOM 9941 N N . SER B 1 597 ? 14.922 -8.211 -19.828 1 98.81 597 SER B N 1
ATOM 9942 C CA . SER B 1 597 ? 13.664 -8.312 -20.562 1 98.81 597 SER B CA 1
ATOM 9943 C C . SER B 1 597 ? 12.688 -7.227 -20.141 1 98.81 597 SER B C 1
ATOM 9945 O O . SER B 1 597 ? 12.531 -6.945 -18.953 1 98.81 597 SER B O 1
ATOM 9947 N N . GLU B 1 598 ? 12.031 -6.594 -21.141 1 98.81 598 GLU B N 1
ATOM 9948 C CA . GLU B 1 598 ? 11.016 -5.57 -20.891 1 98.81 598 GLU B CA 1
ATOM 9949 C C . GLU B 1 598 ? 9.781 -5.797 -21.75 1 98.81 598 GLU B C 1
ATOM 9951 O O . GLU B 1 598 ? 9.891 -6.207 -22.906 1 98.81 598 GLU B O 1
ATOM 9956 N N . MET B 1 599 ? 8.672 -5.551 -21.172 1 98.81 599 MET B N 1
ATOM 9957 C CA . MET B 1 599 ? 7.387 -5.574 -21.875 1 98.81 599 MET B CA 1
ATOM 9958 C C . MET B 1 599 ? 6.504 -4.41 -21.438 1 98.81 599 MET B C 1
ATOM 9960 O O . MET B 1 599 ? 6.398 -4.121 -20.234 1 98.81 599 MET B O 1
ATOM 9964 N N . TRP B 1 600 ? 5.984 -3.65 -22.328 1 98.75 600 TRP B N 1
ATOM 9965 C CA . TRP B 1 600 ? 5.031 -2.576 -22.078 1 98.75 600 TRP B CA 1
ATOM 9966 C C . TRP B 1 600 ? 3.984 -2.502 -23.188 1 98.75 600 TRP B C 1
ATOM 9968 O O . TRP B 1 600 ? 3.938 -3.367 -24.062 1 98.75 600 TRP B O 1
ATOM 9978 N N . CYS B 1 601 ? 3.027 -1.532 -23.047 1 98.69 601 CYS B N 1
ATOM 9979 C CA . CYS B 1 601 ? 1.916 -1.581 -23.984 1 98.69 601 CYS B CA 1
ATOM 9980 C C . CYS B 1 601 ? 1.33 -0.192 -24.203 1 98.69 601 CYS B C 1
ATOM 9982 O O . CYS B 1 601 ? 1.674 0.754 -23.5 1 98.69 601 CYS B O 1
ATOM 9984 N N . ASP B 1 602 ? 0.637 -0.033 -25.219 1 97.94 602 ASP B N 1
ATOM 9985 C CA . ASP B 1 602 ? -0.38 0.998 -25.406 1 97.94 602 ASP B CA 1
ATOM 9986 C C . ASP B 1 602 ? -1.729 0.381 -25.766 1 97.94 602 ASP B C 1
ATOM 9988 O O . ASP B 1 602 ? -1.971 -0.798 -25.5 1 97.94 602 ASP B O 1
ATOM 9992 N N . GLU B 1 603 ? -2.67 1.157 -26.266 1 97.44 603 GLU B N 1
ATOM 9993 C CA . GLU B 1 603 ? -4.023 0.654 -26.484 1 97.44 603 GLU B CA 1
ATOM 9994 C C . GLU B 1 603 ? -4.059 -0.355 -27.625 1 97.44 603 GLU B C 1
ATOM 9996 O O . GLU B 1 603 ? -4.938 -1.219 -27.672 1 97.44 603 GLU B O 1
ATOM 10001 N N . GLN B 1 604 ? -3.025 -0.321 -28.484 1 97.94 604 GLN B N 1
ATOM 10002 C CA . GLN B 1 604 ? -3.127 -1.097 -29.719 1 97.94 604 GLN B CA 1
ATOM 10003 C C . GLN B 1 604 ? -2.049 -2.176 -29.781 1 97.94 604 GLN B C 1
ATOM 10005 O O . GLN B 1 604 ? -2.209 -3.182 -30.469 1 97.94 604 GLN B O 1
ATOM 10010 N N . PHE B 1 605 ? -0.943 -1.923 -29.047 1 98.62 605 PHE B N 1
ATOM 10011 C CA . PHE B 1 605 ? 0.194 -2.812 -29.25 1 98.62 605 PHE B CA 1
ATOM 10012 C C . PHE B 1 605 ? 0.84 -3.178 -27.906 1 98.62 605 PHE B C 1
ATOM 10014 O O . PHE B 1 605 ? 0.707 -2.445 -26.922 1 98.62 605 PHE B O 1
ATOM 10021 N N . PHE B 1 606 ? 1.48 -4.34 -27.922 1 98.62 606 PHE B N 1
ATOM 10022 C CA . PHE B 1 606 ? 2.506 -4.691 -26.938 1 98.62 606 PHE B CA 1
ATOM 10023 C C . PHE B 1 606 ? 3.898 -4.469 -27.516 1 98.62 606 PHE B C 1
ATOM 10025 O O . PHE B 1 606 ? 4.117 -4.645 -28.719 1 98.62 606 PHE B O 1
ATOM 10032 N N . TYR B 1 607 ? 4.809 -4.066 -26.672 1 98.81 607 TYR B N 1
ATOM 10033 C CA . TYR B 1 607 ? 6.223 -3.928 -27.016 1 98.81 607 TYR B CA 1
ATOM 10034 C C . TYR B 1 607 ? 7.086 -4.816 -26.125 1 98.81 607 TYR B C 1
ATOM 10036 O O . TYR B 1 607 ? 6.879 -4.871 -24.906 1 98.81 607 TYR B O 1
ATOM 10044 N N . VAL B 1 608 ? 7.973 -5.539 -26.75 1 98.62 608 VAL B N 1
ATOM 10045 C CA . VAL B 1 608 ? 8.844 -6.438 -26 1 98.62 608 VAL B CA 1
ATOM 10046 C C . VAL B 1 608 ? 10.297 -6.207 -26.406 1 98.62 608 VAL B C 1
ATOM 10048 O O . VAL B 1 608 ? 10.602 -6.031 -27.594 1 98.62 608 VAL B O 1
ATOM 10051 N N . LYS B 1 609 ? 11.141 -6.113 -25.453 1 98.69 609 LYS B N 1
ATOM 10052 C CA . LYS B 1 609 ? 12.586 -5.984 -25.656 1 98.69 609 LYS B CA 1
ATOM 10053 C C . LYS B 1 609 ? 13.344 -6.98 -24.781 1 98.69 609 LYS B C 1
ATOM 10055 O O . LYS B 1 609 ? 13.078 -7.098 -23.578 1 98.69 609 LYS B O 1
ATOM 10060 N N . ASN B 1 610 ? 14.211 -7.773 -25.406 1 98.38 610 ASN B N 1
ATOM 10061 C CA . ASN B 1 610 ? 15.086 -8.703 -24.703 1 98.38 610 ASN B CA 1
ATOM 10062 C C . ASN B 1 610 ? 16.547 -8.492 -25.094 1 98.38 610 ASN B C 1
ATOM 10064 O O . ASN B 1 610 ? 16.859 -8.305 -26.266 1 98.38 610 ASN B O 1
ATOM 10068 N N . GLN B 1 611 ? 17.391 -8.469 -24.094 1 98.25 611 GLN B N 1
ATOM 10069 C CA . GLN B 1 611 ? 18.828 -8.32 -24.312 1 98.25 611 GLN B CA 1
ATOM 10070 C C . GLN B 1 611 ? 19.609 -9.414 -23.594 1 98.25 611 GLN B C 1
ATOM 10072 O O . GLN B 1 611 ? 19.375 -9.664 -22.406 1 98.25 611 GLN B O 1
ATOM 10077 N N . LEU B 1 612 ? 20.469 -10.102 -24.281 1 98.12 612 LEU B N 1
ATOM 10078 C CA . LEU B 1 612 ? 21.328 -11.141 -23.734 1 98.12 612 LEU B CA 1
ATOM 10079 C C . LEU B 1 612 ? 22.797 -10.758 -23.875 1 98.12 612 LEU B C 1
ATOM 10081 O O . LEU B 1 612 ? 23.25 -10.398 -24.969 1 98.12 612 LEU B O 1
ATOM 10085 N N . THR B 1 613 ? 23.5 -10.766 -22.766 1 98.06 613 THR B N 1
ATOM 10086 C CA . THR B 1 613 ? 24.938 -10.539 -22.75 1 98.06 613 THR B CA 1
ATOM 10087 C C . THR B 1 613 ? 25.656 -11.695 -22.062 1 98.06 613 THR B C 1
ATOM 10089 O O . THR B 1 613 ? 25.156 -12.266 -21.094 1 98.06 613 THR B O 1
ATOM 10092 N N . ALA B 1 614 ? 26.812 -12.078 -22.562 1 98 614 ALA B N 1
ATOM 10093 C CA . ALA B 1 614 ? 27.609 -13.148 -21.969 1 98 614 ALA B CA 1
ATOM 10094 C C . ALA B 1 614 ? 29.062 -12.727 -21.812 1 98 614 ALA B C 1
ATOM 10096 O O . ALA B 1 614 ? 29.578 -11.953 -22.609 1 98 614 ALA B O 1
ATOM 10097 N N . TRP B 1 615 ? 29.672 -13.219 -20.781 1 97.62 615 TRP B N 1
ATOM 10098 C CA . TRP B 1 615 ? 31.078 -12.984 -20.5 1 97.62 615 TRP B CA 1
ATOM 10099 C C . TRP B 1 615 ? 31.812 -14.305 -20.266 1 97.62 615 TRP B C 1
ATOM 10101 O O . TRP B 1 615 ? 31.266 -15.234 -19.672 1 97.62 615 TRP B O 1
ATOM 10111 N N . HIS B 1 616 ? 33 -14.438 -20.703 1 96.06 616 HIS B N 1
ATOM 10112 C CA . HIS B 1 616 ? 33.969 -15.484 -20.375 1 96.06 616 HIS B CA 1
ATOM 10113 C C . HIS B 1 616 ? 35.219 -14.891 -19.719 1 96.06 616 HIS B C 1
ATOM 10115 O O . HIS B 1 616 ? 35.906 -14.086 -20.344 1 96.06 616 HIS B O 1
ATOM 10121 N N . ASN B 1 617 ? 35.438 -15.328 -18.516 1 92.94 617 ASN B N 1
ATOM 10122 C CA . ASN B 1 617 ? 36.562 -14.789 -17.734 1 92.94 617 ASN B CA 1
ATOM 10123 C C . ASN B 1 617 ? 36.594 -13.266 -17.781 1 92.94 617 ASN B C 1
ATOM 10125 O O . ASN B 1 617 ? 37.594 -12.664 -18.125 1 92.94 617 ASN B O 1
ATOM 10129 N N . HIS B 1 618 ? 35.438 -12.617 -17.609 1 91.19 618 HIS B N 1
ATOM 10130 C CA . HIS B 1 618 ? 35.188 -11.188 -17.406 1 91.19 618 HIS B CA 1
ATOM 10131 C C . HIS B 1 618 ? 35.312 -10.43 -18.734 1 91.19 618 HIS B C 1
ATOM 10133 O O . HIS B 1 618 ? 35.25 -9.195 -18.75 1 91.19 618 HIS B O 1
ATOM 10139 N N . GLU B 1 619 ? 35.438 -11.141 -19.781 1 95.44 619 GLU B N 1
ATOM 10140 C CA . GLU B 1 619 ? 35.438 -10.508 -21.094 1 95.44 619 GLU B CA 1
ATOM 10141 C C . GLU B 1 619 ? 34.125 -10.734 -21.828 1 95.44 619 GLU B C 1
ATOM 10143 O O . GLU B 1 619 ? 33.656 -11.867 -21.906 1 95.44 619 GLU B O 1
ATOM 10148 N N . ASP B 1 620 ? 33.656 -9.68 -22.375 1 95.31 620 ASP B N 1
ATOM 10149 C CA . ASP B 1 620 ? 32.438 -9.797 -23.156 1 95.31 620 ASP B CA 1
ATOM 10150 C C . ASP B 1 620 ? 32.656 -10.664 -24.391 1 95.31 620 ASP B C 1
ATOM 10152 O O . ASP B 1 620 ? 33.594 -10.445 -25.156 1 95.31 620 ASP B O 1
ATOM 10156 N N . CYS B 1 621 ? 31.797 -11.602 -24.594 1 96.5 621 CYS B N 1
ATOM 10157 C CA . CYS B 1 621 ? 32 -12.492 -25.719 1 96.5 621 CYS B CA 1
ATOM 10158 C C . CYS B 1 621 ? 30.734 -12.641 -26.547 1 96.5 621 CYS B C 1
ATOM 10160 O O . CYS B 1 621 ? 30.75 -13.234 -27.625 1 96.5 621 CYS B O 1
ATOM 10162 N N . PHE B 1 622 ? 29.609 -12.125 -26.094 1 96.88 622 PHE B N 1
ATOM 10163 C CA . PHE B 1 622 ? 28.375 -12.227 -26.859 1 96.88 622 PHE B CA 1
ATOM 10164 C C . PHE B 1 622 ? 27.391 -11.148 -26.438 1 96.88 622 PHE B C 1
ATOM 10166 O O . PHE B 1 622 ? 27.297 -10.828 -25.25 1 96.88 622 PHE B O 1
ATOM 10173 N N . HIS B 1 623 ? 26.734 -10.531 -27.328 1 97 623 HIS B N 1
ATOM 10174 C CA . HIS B 1 623 ? 25.641 -9.57 -27.094 1 97 623 HIS B CA 1
ATOM 10175 C C . HIS B 1 623 ? 24.625 -9.633 -28.219 1 97 623 HIS B C 1
ATOM 10177 O O . HIS B 1 623 ? 24.969 -9.578 -29.406 1 97 623 HIS B O 1
ATOM 10183 N N . ARG B 1 624 ? 23.359 -9.703 -27.844 1 97.44 624 ARG B N 1
ATOM 10184 C CA . ARG B 1 624 ? 22.266 -9.68 -28.812 1 97.44 624 ARG B CA 1
ATOM 10185 C C . ARG B 1 624 ? 21.016 -9.062 -28.219 1 97.44 624 ARG B C 1
ATOM 10187 O O . ARG B 1 624 ? 20.703 -9.281 -27.047 1 97.44 624 ARG B O 1
ATOM 10194 N N . MET B 1 625 ? 20.281 -8.273 -29.016 1 97.25 625 MET B N 1
ATOM 10195 C CA . MET B 1 625 ? 19.031 -7.652 -28.625 1 97.25 625 MET B CA 1
ATOM 10196 C C . MET B 1 625 ? 17.906 -8.047 -29.578 1 97.25 625 MET B C 1
ATOM 10198 O O . MET B 1 625 ? 18.109 -8.102 -30.797 1 97.25 625 MET B O 1
ATOM 10202 N N . TRP B 1 626 ? 16.797 -8.445 -29.078 1 97.81 626 TRP B N 1
ATOM 10203 C CA . TRP B 1 626 ? 15.578 -8.703 -29.828 1 97.81 626 TRP B CA 1
ATOM 10204 C C . TRP B 1 626 ? 14.477 -7.723 -29.438 1 97.81 626 TRP B C 1
ATOM 10206 O O . TRP B 1 626 ? 14.266 -7.461 -28.25 1 97.81 626 TRP B O 1
ATOM 10216 N N . THR B 1 627 ? 13.82 -7.117 -30.375 1 97.94 627 THR B N 1
ATOM 10217 C CA . THR B 1 627 ? 12.648 -6.281 -30.156 1 97.94 627 THR B CA 1
ATOM 10218 C C . THR B 1 627 ? 11.484 -6.734 -31.031 1 97.94 627 THR B C 1
ATOM 10220 O O . THR B 1 627 ? 11.695 -7.227 -32.125 1 97.94 627 THR B O 1
ATOM 10223 N N . LYS B 1 628 ? 10.328 -6.613 -30.5 1 98.25 628 LYS B N 1
ATOM 10224 C CA . LYS B 1 628 ? 9.141 -6.969 -31.281 1 98.25 628 LYS B CA 1
ATOM 10225 C C . LYS B 1 628 ? 7.945 -6.109 -30.875 1 98.25 628 LYS B C 1
ATOM 10227 O O . LYS B 1 628 ? 7.781 -5.773 -29.703 1 98.25 628 LYS B O 1
ATOM 10232 N N . LYS B 1 629 ? 7.211 -5.664 -31.828 1 98.44 629 LYS B N 1
ATOM 10233 C CA . LYS B 1 629 ? 5.922 -5 -31.688 1 98.44 629 LYS B CA 1
ATOM 10234 C C . LYS B 1 629 ? 4.781 -5.918 -32.125 1 98.44 629 LYS B C 1
ATOM 10236 O O . LYS B 1 629 ? 4.766 -6.422 -33.25 1 98.44 629 LYS B O 1
ATOM 10241 N N . ILE B 1 630 ? 3.828 -6.141 -31.172 1 98.5 630 ILE B N 1
ATOM 10242 C CA . ILE B 1 630 ? 2.771 -7.113 -31.422 1 98.5 630 ILE B CA 1
ATOM 10243 C C . ILE B 1 630 ? 1.406 -6.461 -31.219 1 98.5 630 ILE B C 1
ATOM 10245 O O . ILE B 1 630 ? 1.136 -5.91 -30.141 1 98.5 630 ILE B O 1
ATOM 10249 N N . GLU B 1 631 ? 0.516 -6.582 -32.188 1 98.31 631 GLU B N 1
ATOM 10250 C CA . GLU B 1 631 ? -0.816 -5.992 -32.094 1 98.31 631 GLU B CA 1
ATOM 10251 C C . GLU B 1 631 ? -1.681 -6.738 -31.078 1 98.31 631 GLU B C 1
ATOM 10253 O O . GLU B 1 631 ? -1.654 -7.969 -31.016 1 98.31 631 GLU B O 1
ATOM 10258 N N . ARG B 1 632 ? -2.414 -5.977 -30.297 1 97.56 632 ARG B N 1
ATOM 10259 C CA . ARG B 1 632 ? -3.375 -6.574 -29.375 1 97.56 632 ARG B CA 1
ATOM 10260 C C . ARG B 1 632 ? -4.547 -7.191 -30.141 1 97.56 632 ARG B C 1
ATOM 10262 O O . ARG B 1 632 ? -5.047 -6.605 -31.094 1 97.56 632 ARG B O 1
ATOM 10269 N N . PHE B 1 633 ? -4.922 -8.336 -29.719 1 97.25 633 PHE B N 1
ATOM 10270 C CA . PHE B 1 633 ? -6.148 -8.961 -30.203 1 97.25 633 PHE B CA 1
ATOM 10271 C C . PHE B 1 633 ? -7.098 -9.258 -29.062 1 97.25 633 PHE B C 1
ATOM 10273 O O . PHE B 1 633 ? -7.164 -10.391 -28.578 1 97.25 633 PHE B O 1
ATOM 10280 N N . HIS B 1 634 ? -7.863 -8.297 -28.609 1 94.94 634 HIS B N 1
ATOM 10281 C CA . HIS B 1 634 ? -8.875 -8.336 -27.562 1 94.94 634 HIS B CA 1
ATOM 10282 C C . HIS B 1 634 ? -8.281 -8.82 -26.25 1 94.94 634 HIS B C 1
ATOM 10284 O O . HIS B 1 634 ? -8.883 -9.648 -25.562 1 94.94 634 HIS B O 1
ATOM 10290 N N . VAL B 1 635 ? -7.051 -8.438 -25.922 1 94.12 635 VAL B N 1
ATOM 10291 C CA . VAL B 1 635 ? -6.379 -8.742 -24.656 1 94.12 635 VAL B CA 1
ATOM 10292 C C . VAL B 1 635 ? -5.832 -7.457 -24.031 1 94.12 635 VAL B C 1
ATOM 10294 O O . VAL B 1 635 ? -5.586 -6.477 -24.75 1 94.12 635 VAL B O 1
#

Secondary structure (DSSP, 8-state):
----EEEEEEEEEE-TTS-EEEEEEEEE--SS---SS---TTSS---EEEEEETHHHHHHHHHHHH--TTEEEEEEES--S-TTTSSSSEETTEEBTTTHHHHHHHHHHHHTPPPPHHHH-TTHHHHHHHHHHTPPPPHHHHHHH--SS-HHHHTT-GGG-GGG--S-EEEEEETTSTTHHHHHHHHHH--S-EEEEEES--SS-GGG-SSB-EE-HHHHHHHHHHHHHH----SGGGS-SEEEEEEEP-TTGGG-SB--EEEEEESSSS-TTEEEEEEEEPTTSBEEE--SS-SS---S----EEEEEP--TTTTTTS--SS--SGGGS----HHHHTTSEEEEPPPPSS-EEEEE--EEEEEEEESSS--EEEEEEEEE-TTS-EEEEEEEEEEGGGTT-SSGGG--PPPTT--EEEEEEPPPEEEEEPTT-EEEEEEES--TTTBPPPSS---EEEEESSS-EEEEEEEP--HHHHHHHHT----EESSS---SS----EEEEE--EEEEEEEEETTTTEEEEEEEEEEEEEEETTTTEEEEEEEEEEEEEETTEEEEEEEEEEEEEEEEE-S----SSS-----EEEEEEEEEEEEE-SSEEEEEEEEEEEETTEEEEEEEEEEEEE-S--/----EEEEEEEEEE-TTS-EEEEEEEEE--SS---SS---TTSS---EEEEEETHHHHHHHHHHHH--TTEEEEEEES--S-TTTSSSSEETTEEBTTTHHHHHHHHHHHHTPPPPHHHH-TTHHHHHHHHHHT----HHHHHHH--SS-HHHHTT-GGG-GGG--S-EEEEEETTSTTHHHHHHHHHH--S-EEEEEES--SS-GGG-SSB-EE-HHHHHHHHHHHHHH----SGGGS-SEEEEEEEP-TTGGG-SB--EEEEEESSSS-TTEEEEEEEEPTTSBEEE--SS-SS---S----EEEEEP--TTTTTTS--SS--SGGGS----HHHHTTSEEEEPPPPSS-EEEEE--EEEEEEEESSS--EEEEEEEEE-TTS-EEEEEEEEEEGGGTT-SSGGG--PPPTT--EEEEEEPPPEEEEEPTT-EEEEEEES--TTTBPPPSS---EEEEESSS-EEEEEEEP--HHHHHHHHH----EESSS---SS----EEEEE--EEEEEEEEETTTTEEEEEEEEEEEEEEETTTTEEEEEEEEEEEEEETTEEEEEEEEEEEEEEEEE------SSS-----EEEEEEEEEEEEE-SSEEEEEEEEEEEETTEEEEEEEEEEEEE-S--

Organism: Stylophora pistillata (NCBI:txid50429)

Radius of gyration: 36.88 Å; Cα contacts (8 Å, |Δi|>4): 3125; chains: 2; bounding box: 88×129×76 Å

Sequence (1270 aa):
MSYAVHRIQTAWIPMRDGIRLAAKLWIPELEEKTSETSLEVEKYPAILGMYGKSWGGFNGLQVAARQPTALKTIISADSSDDRYVDDIHYRGGCILGREMLSWSHLMLLYNARPPYPENFGPRWKEAWLDRLNKSSEPWIHIWLSHQSRDAYWKHGSIAEDYASIKCPVFLVGGFTDLYTDAIFRMVEHLNCPVRALIGPWPHKWPGVSTPGPRIDHLKDCLRWWDYHLKGLPTGVMDEPVMRVYMRDGIPKAHKEETWPGRWIAVDHWPSSNVHQHEFVLQNDKGLVLKSDRDEKFIEKEPKESIVPVKSSCLSGAWGGVLFANSLEDLPVEQGIEDALAECWETKTLKEPVEVLGFAEVHLQLSCDRPSALVAARLCDLFPNGESALITRGVLNLTHLRGHASEDIQPLQPNKSIYAQLKLDSTAYTVAAGHKIRLALSSVHWPLVWPSPQASSLLIKTGSKSKLLLPFRVSSDDLRNKDSELQLQEMESPMEYNHEILPVEWRRRPKKARTLETCQLSDEYKLSFTTDLGCFNLKDTNRIYDSVRKEIFTIKESDPTTAKVTIQGQVTLKKEDQFAEQGDSGCERWETRVQVLSEMWCDEQFFYVKNQLTAWHNHEDCFHRMWTKKIERFHVMSYAVHRIQTAWIPMRDGIRLAAKLWIPELEEKTSETSLEVEKYPAILGMYGKSWGGFNGLQVAARQPTALKTIISADSSDDRYVDDIHYRGGCILGREMLSWSHLMLLYNARPPYPENFGPRWKEAWLDRLNKSSEPWIHIWLSHQSRDAYWKHGSIAEDYASIKCPVFLVGGFTDLYTDAIFRMVEHLNCPVRALIGPWPHKWPGVSTPGPRIDHLKDCLRWWDYHLKGLPTGVMDEPVMRVYMRDGIPKAHKEETWPGRWIAVDHWPSSNVHQHEFVLQNDKGLVLKSDRDEKFIEKEPKESIVPVKSSCLSGAWGGVLFANSLEDLPVEQGIEDALAECWETKTLKEPVEVLGFAEVHLQLSCDRPSALVAARLCDLFPNGESALITRGVLNLTHLRGHASEDIQPLQPNKSIYAQLKLDSTAYTVAAGHKIRLALSSVHWPLVWPSPQASSLLIKTGSKSKLLLPFRVSSDDLRNKDSELQLQEMESPMEYNHEILPVEWRRRPKKARTLETCQLSDEYKLSFTTDLGCFNLKDTNRIYDSVRKEIFTIKESDPTTAKVTIQGQVTLKKEDQFAEQGDSGCERWETRVQVLSEMWCDEQFFYVKNQLTAWHNHEDCFHRMWTKKIERFHV

Nearest PDB structures (foldseek):
  3i2i-assembly1_A-2  TM=8.018E-01  e=9.570E-30  Rhodococcus sp. MB1 'Bresler 1999'
  3i2f-assembly1_A-2  TM=8.033E-01  e=1.265E-29  Rhodococcus sp. MB1 'Bresler 1999'
  3i2g-assembly1_A  TM=8.033E-01  e=6.042E-29  Rhodococcus sp. MB1 'Bresler 1999'
  3pui-assembly1_A  TM=8.105E-01  e=1.320E-28  Rhodococcus sp. MB1 'Bresler 1999'
  1l7q-assembly1_A  TM=7.970E-01  e=1.117E-28  Rhodococcus sp. MB1

Solvent-accessible surface area (backbone atoms only — not comparable to full-atom values): 65065 Å² total; per-residue (Å²): 128,89,65,58,63,49,74,40,80,75,40,76,45,79,42,94,85,69,48,67,45,82,40,69,45,78,40,72,63,57,88,68,83,70,75,86,71,75,86,51,75,75,74,50,87,49,81,38,73,40,75,25,54,36,71,42,9,36,48,37,55,51,50,40,45,66,54,52,87,39,52,50,34,34,36,31,22,50,31,54,40,39,59,42,63,46,42,61,49,24,40,42,60,26,43,23,48,62,36,30,58,52,50,30,47,49,50,53,50,60,69,62,54,67,66,54,48,86,81,66,37,94,58,25,64,61,53,34,51,49,49,61,70,65,49,74,78,61,55,46,65,56,55,65,70,51,69,41,57,42,71,75,38,53,54,83,17,48,65,82,48,40,75,43,33,61,47,37,39,39,38,37,39,12,65,40,22,54,25,38,52,36,52,57,52,45,61,49,58,43,78,32,62,58,37,37,42,34,38,55,17,20,69,50,60,49,28,70,27,40,23,11,71,13,28,62,53,62,59,57,49,47,36,48,45,38,28,69,76,69,66,42,90,63,58,64,85,74,47,52,31,28,40,38,39,36,30,47,77,58,54,52,52,43,77,38,61,53,56,56,63,47,60,37,65,34,72,49,56,85,44,92,56,46,43,77,43,48,23,37,32,35,70,86,35,36,36,42,73,63,58,85,83,47,70,71,61,50,69,73,74,54,52,73,37,78,43,73,39,36,52,41,56,65,20,41,71,45,53,48,48,56,78,10,71,38,34,85,28,40,36,43,60,30,42,56,53,50,56,41,27,37,59,30,30,38,66,70,30,84,56,60,46,35,37,47,44,57,36,34,40,33,39,32,30,27,30,69,36,45,47,44,37,43,31,41,37,36,29,44,32,42,80,87,63,49,22,16,78,66,39,41,34,48,33,27,61,26,36,73,72,34,53,34,70,88,38,46,45,72,43,61,56,65,43,80,44,77,45,79,41,65,28,46,48,40,42,39,34,47,52,51,58,20,28,50,32,44,32,34,20,47,32,38,29,51,48,27,54,57,34,45,47,75,44,52,40,34,36,39,24,30,72,69,12,33,39,34,41,21,34,42,67,88,48,69,67,56,52,52,52,20,66,65,59,81,76,64,68,41,94,55,59,66,70,52,97,54,84,66,83,55,70,47,73,78,37,74,58,50,74,48,41,36,40,37,35,31,70,80,78,40,34,39,36,43,38,38,36,46,31,71,19,27,33,32,33,62,88,75,49,36,32,44,32,36,42,35,38,39,38,40,36,35,36,59,72,34,46,41,52,34,33,40,42,35,43,35,39,42,35,43,33,31,70,82,73,83,71,58,86,66,81,74,75,77,69,72,47,37,38,37,39,37,31,41,37,38,38,36,41,46,71,56,36,38,38,38,40,38,36,44,40,31,27,51,72,88,35,80,73,47,74,53,76,50,73,50,79,41,70,55,65,89,73,127,88,66,60,64,48,74,40,80,76,39,77,45,78,43,93,85,68,48,64,43,81,40,69,46,78,39,72,61,57,88,68,84,72,75,87,72,72,88,51,73,75,75,49,85,50,81,36,73,39,78,24,54,36,71,42,9,36,47,37,55,50,51,40,44,67,54,52,86,36,53,50,33,35,35,33,22,48,30,49,41,39,58,43,63,45,42,60,47,25,40,42,58,27,44,25,49,64,36,29,57,53,49,30,48,48,50,53,50,60,69,63,56,67,66,55,48,87,80,67,35,91,57,26,65,60,53,36,51,49,49,61,72,64,50,75,78,62,56,46,65,56,55,64,69,51,68,41,58,42,70,74,35,53,55,84,16,48,66,82,49,40,74,44,33,62,48,37,40,38,38,37,38,11,66,39,22,56,24,39,52,36,53,58,52,45,63,50,58,41,78,32,60,56,37,36,41,34,37,56,17,20,70,49,60,48,28,70,27,40,23,10,70,14,28,62,53,63,58,56,50,47,36,49,44,39,30,70,75,69,66,42,89,64,56,64,85,74,47,53,32,28,40,36,40,37,29,47,76,56,52,52,52,43,76,40,61,54,55,55,62,46,61,36,66,34,72,47,56,85,45,92,56,45,45,76,43,48,23,38,34,34,69,86,34,36,36,44,72,64,58,85,83,48,71,72,60,51,70,73,74,53,52,74,35,78,42,73,39,36,52,40,56,65,21,41,71,45,55,49,48,56,77,10,70,36,34,85,28,40,36,44,61,30,42,55,52,50,56,40,27,38,59,30,29,37,65,69,30,84,56,61,46,36,37,48,43,56,36,33,40,34,39,32,30,27,31,70,37,44,46,44,38,43,29,40,38,36,30,43,32,42,81,87,64,48,21,16,76,67,38,39,33,47,33,26,60,26,36,72,72,33,53,34,70,88,37,46,45,74,43,61,56,66,43,79,43,76,45,78,39,65,30,46,48,38,41,38,34,46,52,52,57,21,29,50,31,45,32,34,19,46,32,38,29,50,48,29,53,57,32,46,49,73,46,51,40,34,36,39,24,31,71,66,12,30,40,34,40,21,34,43,68,86,47,69,67,56,52,52,53,18,68,64,60,78,76,65,69,42,94,56,60,67,70,52,97,56,84,68,81,55,68,48,74,79,35,73,58,48,73,48,42,37,40,35,35,31,70,80,77,41,34,39,38,43,36,38,36,47,32,71,18,27,34,33,33,62,89,75,49,35,33,44,33,36,41,35,38,38,39,40,36,35,35,59,73,36,45,39,51,35,32,39,41,34,42,36,38,43,34,43,34,33,74,80,70,73,67,57,86,63,82,72,76,73,69,69,47,38,40,38,37,38,32,41,37,37,40,36,39,47,72,56,34,37,39,40,38,39,36,42,40,33,27,50,73,87,36,81,73,47,75,52,76,49,74,51,79,40,70,56,64,87,73